Protein AF-0000000069192628 (afdb_homodimer)

Radius of gyration: 35.52 Å; Cα contacts (8 Å, |Δi|>4): 2402; chains: 2; bounding box: 85×110×69 Å

Organism: Paramecium tetraurelia (NCBI:txid5888)

InterPro domains:
  IPR007857 Protein arginine N-methyltransferase PRMT5 [PIRSF015894] (84-596)
  IPR025799 Protein arginine N-methyltransferase [PS51678] (274-568)
  IPR025799 Protein arginine N-methyltransferase [PTHR10738] (19-595)
  IPR029063 S-adenosyl-L-methionine-dependent methyltransferase superfamily [G3DSA:3.40.50.150] (252-427)
  IPR029063 S-adenosyl-L-methionine-dependent methyltransferase superfamily [SSF53335] (288-574)
  IPR035075 PRMT5 arginine-N-methyltransferase [PF05185] (262-425)
  IPR035247 PRMT5, TIM barrel domain [PF17285] (36-256)
  IPR035248 PRMT5, oligomerisation domain [PF17286] (429-595)

Secondary structure (DSSP, 8-state):
------------EEEEE-SS-SS-HHHHHHHHHHTT-SEEEEESS-TT----S-HHHHHHH-S---GGGS-HHHHTTEEEEPP---S--SSHHHHHHHHHHHHHHHHHHHHHT-SEEEEE--S-HHHHHHHHHHHHHHTT--GGGEEEEEETTT-HHHHHHHHHHHTS---EEEE--SS---HHHHHHHHTS-EEEEEEEGGG-EE-TTS-EE--HHHHHHHHHHHTT--EEEEE-SSTTS--HHHHHHHHHHHHTSPPPPHHHHHHGGGBT--BPPP-TTTS---HHHHHHHHT-HHHHHHHHHHHHHHHHH---SEEEEEEES-TTSHHHHHHHHHHHT-SSEEEEEEEE--HHHHHHHHHHHHH-GGGTTPEEEES-TTT---S--EEEEEE----TTSSTT-HHHHHHHHGGGEEEEEEEES-EEEEEEEEEE-HHHHHHHTTTT-TTS-EE-B-SS-EE-S--EEEEEEESS-TT----SSEEEEEEEE-SS-EEEEEEEEEEEEEEETTEEEE--GGGPPTT--S-PPEEEEEEEEEEE-TT-EEEEEEEEEE-SSEEEEEEEEEEE-TT--EEEE-PPBTGGGSS--EE--/---------S--EEEEE-SS-SS-HHHHHHHHHHTT-SEEEEESS-TT----S-HHHHHHH-S---GGGS-HHHHTTEEEEPP---S--SSHHHHHHHHHHHHHHHHHHHHHT-SEEEEE--S-HHHHHHHHHHHHHHTT--GGGEEEEEETTT-HHHHHHHHHHHTS---EEEE--SS---HHHHHHHHTS-EEEEEEEGGGPEE-TTS-EE--HHHHHHHHHHHTT--EEEEE-SSTTS--HHHHHHHHHHHHTSPPPPHHHHHHGGGBT--BPPP-TTTS---HHHHHHHHT-HHHHHHHHHHHHHHHHH---SEEEEEEES-TTSHHHHHHHHHHHT-SSEEEEEEEE--HHHHHHHHHHHHH-GGGTTPEEEES-TTT---S--EEEEEE----TTSSTT-HHHHHHHHGGGEEEEEEEES-EEEEEEEEEE-HHHHHHHTTTT-TTS-EE-B-SS-EE-S--EEEEEEESS-TT----SSEEEEEEEE-SS-EEEEEEEEEEEEEEETTEEEE--GGGPPTT--S-PPEEEEEEEEEEE-TT-EEEEEEEEEE-SSEEEEEEEEEEE-TT--EEEE-PPBTGGGSS--EE--

pLDDT: mean 92.0, std 9.76, range [16.41, 98.69]

Nearest PDB structures (foldseek):
  7bo7-assembly1_AAA  TM=9.097E-01  e=7.149E-58  Homo sapiens
  7m05-assembly1_A  TM=9.101E-01  e=4.485E-58  Homo sapiens
  7uyf-assembly1_A  TM=8.832E-01  e=2.655E-58  Homo sapiens
  7s1p-assembly1_A  TM=8.939E-01  e=5.496E-57  Homo sapiens
  6uxx-assembly1_A  TM=8.894E-01  e=3.543E-54  Homo sapiens

Structure (mmCIF, N/CA/C/O backbone):
data_AF-0000000069192628-model_v1
#
loop_
_entity.id
_entity.type
_entity.pdbx_description
1 polymer 'Protein arginine N-methyltransferase'
#
loop_
_atom_site.group_PDB
_atom_site.id
_atom_site.type_symbol
_atom_site.label_atom_id
_atom_site.label_alt_id
_atom_site.label_comp_id
_atom_site.label_asym_id
_atom_site.label_entity_id
_atom_site.label_seq_id
_atom_site.pdbx_PDB_ins_code
_atom_site.Cartn_x
_atom_site.Cartn_y
_atom_site.Cartn_z
_atom_site.occupancy
_atom_site.B_iso_or_equiv
_atom_site.auth_seq_id
_atom_site.auth_comp_id
_atom_site.auth_asym_id
_atom_site.auth_atom_id
_atom_site.pdbx_PDB_model_num
ATOM 1 N N . MET A 1 1 ? -3.072 -1.909 0.763 1 16.41 1 MET A N 1
ATOM 2 C CA . MET A 1 1 ? -2.061 -2.523 1.618 1 16.41 1 MET A CA 1
ATOM 3 C C . MET A 1 1 ? -1.221 -1.46 2.318 1 16.41 1 MET A C 1
ATOM 5 O O . MET A 1 1 ? -0.501 -0.702 1.665 1 16.41 1 MET A O 1
ATOM 9 N N . VAL A 1 2 ? -1.884 -0.857 3.258 1 19.25 2 VAL A N 1
ATOM 10 C CA . VAL A 1 2 ? -1.13 0.045 4.121 1 19.25 2 VAL A CA 1
ATOM 11 C C . VAL A 1 2 ? 0.125 -0.658 4.633 1 19.25 2 VAL A C 1
ATOM 13 O O . VAL A 1 2 ? 0.046 -1.753 5.195 1 19.25 2 VAL A O 1
ATOM 16 N N . TYR A 1 3 ? 1.059 -0.288 4.09 1 19.47 3 TYR A N 1
ATOM 17 C CA . TYR A 1 3 ? 2.391 -0.766 4.445 1 19.47 3 TYR A CA 1
ATOM 18 C C . TYR A 1 3 ? 2.697 -0.486 5.91 1 19.47 3 TYR A C 1
ATOM 20 O O . TYR A 1 3 ? 2.617 0.66 6.359 1 19.47 3 TYR A O 1
ATOM 28 N N . LYS A 1 4 ? 2.027 -1.262 6.77 1 28.05 4 LYS A N 1
ATOM 29 C CA . LYS A 1 4 ? 2.576 -1.264 8.125 1 28.05 4 LYS A CA 1
ATOM 30 C C . LYS A 1 4 ? 4.094 -1.12 8.102 1 28.05 4 LYS A C 1
ATOM 32 O O . LYS A 1 4 ? 4.793 -1.961 7.535 1 28.05 4 LYS A O 1
ATOM 37 N N . PHE A 1 5 ? 4.41 0.032 7.988 1 25.38 5 PHE A N 1
ATOM 38 C CA . PHE A 1 5 ? 5.816 0.185 8.344 1 25.38 5 PHE A CA 1
ATOM 39 C C . PHE A 1 5 ? 6.109 -0.459 9.688 1 25.38 5 PHE A C 1
ATOM 41 O O . PHE A 1 5 ? 5.617 0 10.727 1 25.38 5 PHE A O 1
ATOM 48 N N . GLU A 1 6 ? 5.887 -1.714 9.906 1 29.98 6 GLU A N 1
ATOM 49 C CA . GLU A 1 6 ? 6.59 -2.316 11.039 1 29.98 6 GLU A CA 1
ATOM 50 C C . GLU A 1 6 ? 7.891 -1.574 11.336 1 29.98 6 GLU A C 1
ATOM 52 O O . GLU A 1 6 ? 8.578 -1.12 10.414 1 29.98 6 GLU A O 1
ATOM 57 N N . ALA A 1 7 ? 7.957 -0.887 12.539 1 31.25 7 ALA A N 1
ATOM 58 C CA . ALA A 1 7 ? 9.289 -0.544 13.031 1 31.25 7 ALA A CA 1
ATOM 59 C C . ALA A 1 7 ? 10.352 -1.456 12.422 1 31.25 7 ALA A C 1
ATOM 61 O O . ALA A 1 7 ? 10.141 -2.668 12.312 1 31.25 7 ALA A O 1
ATOM 62 N N . VAL A 1 8 ? 10.938 -1.05 11.461 1 38.47 8 VAL A N 1
ATOM 63 C CA . VAL A 1 8 ? 12.117 -1.853 11.156 1 38.47 8 VAL A CA 1
ATOM 64 C C . VAL A 1 8 ? 12.57 -2.598 12.414 1 38.47 8 VAL A C 1
ATOM 66 O O . VAL A 1 8 ? 12.844 -1.979 13.445 1 38.47 8 VAL A O 1
ATOM 69 N N . PRO A 1 9 ? 12.055 -3.699 12.734 1 42.31 9 PRO A N 1
ATOM 70 C CA . PRO A 1 9 ? 12.758 -4.312 13.867 1 42.31 9 PRO A CA 1
ATOM 71 C C . PRO A 1 9 ? 14.227 -3.895 13.945 1 42.31 9 PRO A C 1
ATOM 73 O O . PRO A 1 9 ? 14.984 -4.102 12.992 1 42.31 9 PRO A O 1
ATOM 76 N N . TRP A 1 10 ? 14.586 -2.775 14.617 1 55.38 10 TRP A N 1
ATOM 77 C CA . TRP A 1 10 ? 15.875 -2.17 14.953 1 55.38 10 TRP A CA 1
ATOM 78 C C . TRP A 1 10 ? 16.891 -3.236 15.328 1 55.38 10 TRP A C 1
ATOM 80 O O . TRP A 1 10 ? 17.641 -3.076 16.297 1 55.38 10 TRP A O 1
ATOM 90 N N . GLY A 1 11 ? 16.688 -4.332 14.641 1 74.19 11 GLY A N 1
ATOM 91 C CA . GLY A 1 11 ? 17.797 -5.191 15.039 1 74.19 11 GLY A CA 1
ATOM 92 C C . GLY A 1 11 ? 18.875 -5.301 13.977 1 74.19 11 GLY A C 1
ATOM 93 O O . GLY A 1 11 ? 18.594 -5.168 12.789 1 74.19 11 GLY A O 1
ATOM 94 N N . LEU A 1 12 ? 20 -5.223 14.383 1 88.81 12 LEU A N 1
ATOM 95 C CA . LEU A 1 12 ? 21.172 -5.434 13.531 1 88.81 12 LEU A CA 1
ATOM 96 C C . LEU A 1 12 ? 21.156 -6.836 12.93 1 88.81 12 LEU A C 1
ATOM 98 O O . LEU A 1 12 ? 20.984 -7.824 13.648 1 88.81 12 LEU A O 1
ATOM 102 N N . LYS A 1 13 ? 21.109 -6.844 11.602 1 93.06 13 LYS A N 1
ATOM 103 C CA . LYS A 1 13 ? 21.25 -8.117 10.906 1 93.06 13 LYS A CA 1
ATOM 104 C C . LYS A 1 13 ? 22.688 -8.344 10.445 1 93.06 13 LYS A C 1
ATOM 106 O O . LYS A 1 13 ? 23.25 -7.512 9.734 1 93.06 13 LYS A O 1
ATOM 111 N N . THR A 1 14 ? 23.25 -9.383 10.898 1 94.5 14 THR A N 1
ATOM 112 C CA . THR A 1 14 ? 24.609 -9.727 10.531 1 94.5 14 THR A CA 1
ATOM 113 C C . THR A 1 14 ? 24.625 -10.867 9.516 1 94.5 14 THR A C 1
ATOM 115 O O . THR A 1 14 ? 23.922 -11.867 9.688 1 94.5 14 THR A O 1
ATOM 118 N N . VAL A 1 15 ? 25.359 -10.68 8.461 1 95.12 15 VAL A N 1
ATOM 119 C CA . VAL A 1 15 ? 25.406 -11.625 7.348 1 95.12 15 VAL A CA 1
ATOM 120 C C . VAL A 1 15 ? 26.828 -12.164 7.18 1 95.12 15 VAL A C 1
ATOM 122 O O . VAL A 1 15 ? 27.781 -11.391 7.148 1 95.12 15 VAL A O 1
ATOM 125 N N . TRP A 1 16 ? 26.938 -13.461 7.184 1 94.38 16 TRP A N 1
ATOM 126 C CA . TRP A 1 16 ? 28.234 -14.078 6.949 1 94.38 16 TRP A CA 1
ATOM 127 C C . TRP A 1 16 ? 28.531 -14.18 5.457 1 94.38 16 TRP A C 1
ATOM 129 O O . TRP A 1 16 ? 27.797 -14.836 4.715 1 94.38 16 TRP A O 1
ATOM 139 N N . TYR A 1 17 ? 29.609 -13.555 5.023 1 95.56 17 TYR A N 1
ATOM 140 C CA . TYR A 1 17 ? 29.984 -13.492 3.615 1 95.56 17 TYR A CA 1
ATOM 141 C C . TYR A 1 17 ? 31.016 -14.562 3.279 1 95.56 17 TYR A C 1
ATOM 143 O O . TYR A 1 17 ? 32.125 -14.555 3.832 1 95.56 17 TYR A O 1
ATOM 151 N N . PHE A 1 18 ? 30.641 -15.477 2.354 1 92.94 18 PHE A N 1
ATOM 152 C CA . PHE A 1 18 ? 31.547 -16.531 1.911 1 92.94 18 PHE A CA 1
ATOM 153 C C . PHE A 1 18 ? 31.984 -16.312 0.471 1 92.94 18 PHE A C 1
ATOM 155 O O . PHE A 1 18 ? 31.156 -16.188 -0.429 1 92.94 18 PHE A O 1
ATOM 162 N N . GLN A 1 19 ? 33.25 -16.297 0.26 1 89.75 19 GLN A N 1
ATOM 163 C CA . GLN A 1 19 ? 33.781 -16.219 -1.104 1 89.75 19 GLN A CA 1
ATOM 164 C C . GLN A 1 19 ? 33.812 -17.594 -1.761 1 89.75 19 GLN A C 1
ATOM 166 O O . GLN A 1 19 ? 33.781 -17.703 -2.988 1 89.75 19 GLN A O 1
ATOM 171 N N . GLU A 1 20 ? 33.938 -18.562 -0.948 1 90.31 20 GLU A N 1
ATOM 172 C CA . GLU A 1 20 ? 33.938 -19.969 -1.349 1 90.31 20 GLU A CA 1
ATOM 173 C C . GLU A 1 20 ? 33.375 -20.859 -0.249 1 90.31 20 GLU A C 1
ATOM 175 O O . GLU A 1 20 ? 33.438 -20.516 0.934 1 90.31 20 GLU A O 1
ATOM 180 N N . LEU A 1 21 ? 32.844 -21.969 -0.731 1 91 21 LEU A N 1
ATOM 181 C CA . LEU A 1 21 ? 32.312 -22.906 0.254 1 91 21 LEU A CA 1
ATOM 182 C C . LEU A 1 21 ? 33.156 -24.172 0.329 1 91 21 LEU A C 1
ATOM 184 O O . LEU A 1 21 ? 33.562 -24.719 -0.701 1 91 21 LEU A O 1
ATOM 188 N N . LYS A 1 22 ? 33.406 -24.531 1.491 1 86.88 22 LYS A N 1
ATOM 189 C CA . LYS A 1 22 ? 34.156 -25.766 1.703 1 86.88 22 LYS A CA 1
ATOM 190 C C . LYS A 1 22 ? 33.219 -26.906 2.139 1 86.88 22 LYS A C 1
ATOM 192 O O . LYS A 1 22 ? 33.531 -28.078 1.952 1 86.88 22 LYS A O 1
ATOM 197 N N . ASP A 1 23 ? 32.156 -26.547 2.789 1 90.12 23 ASP A N 1
ATOM 198 C CA . ASP A 1 23 ? 31.141 -27.516 3.236 1 90.12 23 ASP A CA 1
ATOM 199 C C . ASP A 1 23 ? 29.844 -27.359 2.438 1 90.12 23 ASP A C 1
ATOM 201 O O . ASP A 1 23 ? 29.688 -26.422 1.654 1 90.12 23 ASP A O 1
ATOM 205 N N . SER A 1 24 ? 29 -28.375 2.627 1 92.5 24 SER A N 1
ATOM 206 C CA . SER A 1 24 ? 27.703 -28.297 1.966 1 92.5 24 SER A CA 1
ATOM 207 C C . SER A 1 24 ? 26.875 -27.125 2.504 1 92.5 24 SER A C 1
ATOM 209 O O . SER A 1 24 ? 27.125 -26.656 3.619 1 92.5 24 SER A O 1
ATOM 211 N N . VAL A 1 25 ? 26 -26.656 1.75 1 94.19 25 VAL A N 1
ATOM 212 C CA . VAL A 1 25 ? 25.203 -25.484 2.107 1 94.19 25 VAL A CA 1
ATOM 213 C C . VAL A 1 25 ? 24.422 -25.766 3.396 1 94.19 25 VAL A C 1
ATOM 215 O O . VAL A 1 25 ? 24.422 -24.938 4.316 1 94.19 25 VAL A O 1
ATOM 218 N N . PRO A 1 26 ? 23.766 -27 3.574 1 94.44 26 PRO A N 1
ATOM 219 C CA . PRO A 1 26 ? 23.078 -27.281 4.836 1 94.44 26 PRO A CA 1
ATOM 220 C C . PRO A 1 26 ? 24 -27.219 6.043 1 94.44 26 PRO A C 1
ATOM 222 O O . PRO A 1 26 ? 23.625 -26.703 7.098 1 94.44 26 PRO A O 1
ATOM 225 N N . GLN A 1 27 ? 25.203 -27.703 5.883 1 93.88 27 GLN A N 1
ATOM 226 C CA . GLN A 1 27 ? 26.172 -27.672 6.969 1 93.88 27 GLN A CA 1
ATOM 227 C C . GLN A 1 27 ? 26.562 -26.234 7.309 1 93.88 27 GLN A C 1
ATOM 229 O O . GLN A 1 27 ? 26.672 -25.875 8.484 1 93.88 27 GLN A O 1
ATOM 234 N N . ILE A 1 28 ? 26.797 -25.484 6.297 1 92.69 28 ILE A N 1
ATOM 235 C CA . ILE A 1 28 ? 27.172 -24.078 6.488 1 92.69 28 ILE A CA 1
ATOM 236 C C . ILE A 1 28 ? 26.047 -23.344 7.219 1 92.69 28 ILE A C 1
ATOM 238 O O . ILE A 1 28 ? 26.312 -22.578 8.148 1 92.69 28 ILE A O 1
ATOM 242 N N . LEU A 1 29 ? 24.812 -23.578 6.832 1 93.88 29 LEU A N 1
ATOM 243 C CA . LEU A 1 29 ? 23.656 -22.922 7.461 1 93.88 29 LEU A CA 1
ATOM 244 C C . LEU A 1 29 ? 23.547 -23.312 8.93 1 93.88 29 LEU A C 1
ATOM 246 O O . LEU A 1 29 ? 23.203 -22.5 9.773 1 93.88 29 LEU A O 1
ATOM 250 N N . THR A 1 30 ? 23.859 -24.547 9.188 1 92.88 30 THR A N 1
ATOM 251 C CA . THR A 1 30 ? 23.844 -25.016 10.57 1 92.88 30 THR A CA 1
ATOM 252 C C . THR A 1 30 ? 24.875 -24.234 11.398 1 92.88 30 THR A C 1
ATOM 254 O O . THR A 1 30 ? 24.562 -23.781 12.5 1 92.88 30 THR A O 1
ATOM 257 N N . ILE A 1 31 ? 26.047 -24.094 10.836 1 90.19 31 ILE A N 1
ATOM 258 C CA . ILE A 1 31 ? 27.125 -23.391 11.516 1 90.19 31 ILE A CA 1
ATOM 259 C C . ILE A 1 31 ? 26.734 -21.922 11.695 1 90.19 31 ILE A C 1
ATOM 261 O O . ILE A 1 31 ? 26.906 -21.359 12.781 1 90.19 31 ILE A O 1
ATOM 265 N N . VAL A 1 32 ? 26.266 -21.297 10.664 1 90.25 32 VAL A N 1
ATOM 266 C CA . VAL A 1 32 ? 25.875 -19.891 10.656 1 90.25 32 VAL A CA 1
ATOM 267 C C . VAL A 1 32 ? 24.797 -19.641 11.695 1 90.25 32 VAL A C 1
ATOM 269 O O . VAL A 1 32 ? 24.844 -18.641 12.422 1 90.25 32 VAL A O 1
ATOM 272 N N . ASN A 1 33 ? 23.844 -20.562 11.781 1 90.88 33 ASN A N 1
ATOM 273 C CA . ASN A 1 33 ? 22.781 -20.438 12.773 1 90.88 33 ASN A CA 1
ATOM 274 C C . ASN A 1 33 ? 23.328 -20.578 14.195 1 90.88 33 ASN A C 1
ATOM 276 O O . ASN A 1 33 ? 22.906 -19.844 15.094 1 90.88 33 ASN A O 1
ATOM 280 N N . LYS A 1 34 ? 24.188 -21.5 14.344 1 90.69 34 LYS A N 1
ATOM 281 C CA . LYS A 1 34 ? 24.797 -21.703 15.656 1 90.69 34 LYS A CA 1
ATOM 282 C C . LYS A 1 34 ? 25.562 -20.469 16.109 1 90.69 34 LYS A C 1
ATOM 284 O O . LYS A 1 34 ? 25.578 -20.141 17.297 1 90.69 34 LYS A O 1
ATOM 289 N N . LYS A 1 35 ? 26.172 -19.844 15.164 1 90.81 35 LYS A N 1
ATOM 290 C CA . LYS A 1 35 ? 26.969 -18.656 15.461 1 90.81 35 LYS A CA 1
ATOM 291 C C . LYS A 1 35 ? 26.094 -17.406 15.477 1 90.81 35 LYS A C 1
ATOM 293 O O . LYS A 1 35 ? 26.609 -16.297 15.586 1 90.81 35 LYS A O 1
ATOM 298 N N . LYS A 1 36 ? 24.812 -17.5 15.211 1 91.31 36 LYS A N 1
ATOM 299 C CA . LYS A 1 36 ? 23.781 -16.484 15.391 1 91.31 36 LYS A CA 1
ATOM 300 C C . LYS A 1 36 ? 23.844 -15.422 14.297 1 91.31 36 LYS A C 1
ATOM 302 O O . LYS A 1 36 ? 23.516 -14.258 14.523 1 91.31 36 LYS A O 1
ATOM 307 N N . PHE A 1 37 ? 24.391 -15.75 13.18 1 93.31 37 PHE A N 1
ATOM 308 C CA . PHE A 1 37 ? 24.25 -14.891 12.008 1 93.31 37 PHE A CA 1
ATOM 309 C C . PHE A 1 37 ? 22.844 -15.008 11.422 1 93.31 37 PHE A C 1
ATOM 311 O O . PHE A 1 37 ? 22.188 -16.047 11.555 1 93.31 37 PHE A O 1
ATOM 318 N N . ASP A 1 38 ? 22.391 -13.953 10.773 1 94.06 38 ASP A N 1
ATOM 319 C CA . ASP A 1 38 ? 21.016 -13.891 10.305 1 94.06 38 ASP A CA 1
ATOM 320 C C . ASP A 1 38 ? 20.891 -14.453 8.891 1 94.06 38 ASP A C 1
ATOM 322 O O . ASP A 1 38 ? 19.828 -14.93 8.492 1 94.06 38 ASP A O 1
ATOM 326 N N . ALA A 1 39 ? 21.922 -14.359 8.117 1 95.56 39 ALA A N 1
ATOM 327 C CA . ALA A 1 39 ? 21.906 -14.773 6.711 1 95.56 39 ALA A CA 1
ATOM 328 C C . ALA A 1 39 ? 23.312 -15.016 6.191 1 95.56 39 ALA A C 1
ATOM 330 O O . ALA A 1 39 ? 24.297 -14.859 6.934 1 95.56 39 ALA A O 1
ATOM 331 N N . ILE A 1 40 ? 23.438 -15.492 4.957 1 95.44 40 ILE A N 1
ATOM 332 C CA . ILE A 1 40 ? 24.75 -15.719 4.352 1 95.44 40 ILE A CA 1
ATOM 333 C C . ILE A 1 40 ? 24.766 -15.125 2.943 1 95.44 40 ILE A C 1
ATOM 335 O O . ILE A 1 40 ? 23.734 -15.07 2.27 1 95.44 40 ILE A O 1
ATOM 339 N N . ILE A 1 41 ? 25.812 -14.539 2.596 1 96.81 41 ILE A N 1
ATOM 340 C CA . ILE A 1 41 ? 26.156 -14.266 1.205 1 96.81 41 ILE A CA 1
ATOM 341 C C . ILE A 1 41 ? 27.078 -15.359 0.679 1 96.81 41 ILE A C 1
ATOM 343 O O . ILE A 1 41 ? 28.109 -15.648 1.291 1 96.81 41 ILE A O 1
ATOM 347 N N . MET A 1 42 ? 26.719 -15.945 -0.415 1 95.5 42 MET A N 1
ATOM 348 C CA . MET A 1 42 ? 27.531 -17.062 -0.909 1 95.5 42 MET A CA 1
ATOM 349 C C . MET A 1 42 ? 27.547 -17.078 -2.434 1 95.5 42 MET A C 1
ATOM 351 O O . MET A 1 42 ? 26.609 -16.609 -3.076 1 95.5 42 MET A O 1
ATOM 355 N N . PRO A 1 43 ? 28.609 -17.656 -3.002 1 95.12 43 PRO A N 1
ATOM 356 C CA . PRO A 1 43 ? 28.594 -17.906 -4.445 1 95.12 43 PRO A CA 1
ATOM 357 C C . PRO A 1 43 ? 27.719 -19.094 -4.828 1 95.12 43 PRO A C 1
ATOM 359 O O . PRO A 1 43 ? 27.328 -19.875 -3.961 1 95.12 43 PRO A O 1
ATOM 362 N N . ILE A 1 44 ? 27.391 -19.172 -6.066 1 93.94 44 ILE A N 1
ATOM 363 C CA . ILE A 1 44 ? 26.578 -20.266 -6.574 1 93.94 44 ILE A CA 1
ATOM 364 C C . ILE A 1 44 ? 27.484 -21.406 -7.039 1 93.94 44 ILE A C 1
ATOM 366 O O . ILE A 1 44 ? 27.109 -22.578 -6.949 1 93.94 44 ILE A O 1
ATOM 370 N N . PHE A 1 45 ? 28.703 -20.938 -7.465 1 89.75 45 PHE A N 1
ATOM 371 C CA . PHE A 1 45 ? 29.641 -21.891 -8.055 1 89.75 45 PHE A CA 1
ATOM 372 C C . PHE A 1 45 ? 31.031 -21.734 -7.438 1 89.75 45 PHE A C 1
ATOM 374 O O . PHE A 1 45 ? 31.391 -20.656 -6.961 1 89.75 45 PHE A O 1
ATOM 381 N N . PRO A 1 46 ? 31.688 -22.859 -7.531 1 86.56 46 PRO A N 1
ATOM 382 C CA . PRO A 1 46 ? 33.094 -22.734 -7.141 1 86.56 46 PRO A CA 1
ATOM 383 C C . PRO A 1 46 ? 33.906 -21.891 -8.117 1 86.56 46 PRO A C 1
ATOM 385 O O . PRO A 1 46 ? 33.688 -21.938 -9.328 1 86.56 46 PRO A O 1
ATOM 388 N N . ALA A 1 47 ? 34.812 -21.109 -7.59 1 79.44 47 ALA A N 1
ATOM 389 C CA . ALA A 1 47 ? 35.594 -20.172 -8.383 1 79.44 47 ALA A CA 1
ATOM 390 C C . ALA A 1 47 ? 36.5 -20.906 -9.367 1 79.44 47 ALA A C 1
ATOM 392 O O . ALA A 1 47 ? 36.812 -20.391 -10.438 1 79.44 47 ALA A O 1
ATOM 393 N N . ASN A 1 48 ? 36.938 -22.094 -9.109 1 78.12 48 ASN A N 1
ATOM 394 C CA . ASN A 1 48 ? 37.938 -22.797 -9.906 1 78.12 48 ASN A CA 1
ATOM 395 C C . ASN A 1 48 ? 37.281 -23.625 -11.016 1 78.12 48 ASN A C 1
ATOM 397 O O . ASN A 1 48 ? 37.969 -24.312 -11.773 1 78.12 48 ASN A O 1
ATOM 401 N N . PHE A 1 49 ? 36.062 -23.5 -11.164 1 80.44 49 PHE A N 1
ATOM 402 C CA . PHE A 1 49 ? 35.406 -24.281 -12.195 1 80.44 49 PHE A CA 1
ATOM 403 C C . PHE A 1 49 ? 35.094 -23.438 -13.422 1 80.44 49 PHE A C 1
ATOM 405 O O . PHE A 1 49 ? 34.406 -22.422 -13.328 1 80.44 49 PHE A O 1
ATOM 412 N N . GLU A 1 50 ? 35.781 -23.859 -14.477 1 80.56 50 GLU A N 1
ATOM 413 C CA . GLU A 1 50 ? 35.5 -23.172 -15.734 1 80.56 50 GLU A CA 1
ATOM 414 C C . GLU A 1 50 ? 34.188 -23.625 -16.344 1 80.56 50 GLU A C 1
ATOM 416 O O . GLU A 1 50 ? 34 -24.812 -16.609 1 80.56 50 GLU A O 1
ATOM 421 N N . ARG A 1 51 ? 33.281 -22.688 -16.5 1 83.25 51 ARG A N 1
ATOM 422 C CA . ARG A 1 51 ? 31.953 -22.984 -17.047 1 83.25 51 ARG A CA 1
ATOM 423 C C . ARG A 1 51 ? 31.828 -22.547 -18.5 1 83.25 51 ARG A C 1
ATOM 425 O O . ARG A 1 51 ? 32.344 -21.484 -18.859 1 83.25 51 ARG A O 1
ATOM 432 N N . GLU A 1 52 ? 31.234 -23.422 -19.375 1 81.88 52 GLU A N 1
ATOM 433 C CA . GLU A 1 52 ? 31.016 -23.094 -20.781 1 81.88 52 GLU A CA 1
ATOM 434 C C . GLU A 1 52 ? 29.594 -22.625 -21.031 1 81.88 52 GLU A C 1
ATOM 436 O O . GLU A 1 52 ? 29.188 -22.422 -22.172 1 81.88 52 GLU A O 1
ATOM 441 N N . GLY A 1 53 ? 28.844 -22.484 -20.062 1 79.44 53 GLY A N 1
ATOM 442 C CA . GLY A 1 53 ? 27.5 -21.969 -20.219 1 79.44 53 GLY A CA 1
ATOM 443 C C . GLY A 1 53 ? 26.469 -23.078 -20.438 1 79.44 53 GLY A C 1
ATOM 444 O O . GLY A 1 53 ? 25.297 -22.797 -20.719 1 79.44 53 GLY A O 1
ATOM 445 N N . ASN A 1 54 ? 26.922 -24.234 -20.344 1 85.19 54 ASN A N 1
ATOM 446 C CA . ASN A 1 54 ? 26.016 -25.375 -20.484 1 85.19 54 ASN A CA 1
ATOM 447 C C . ASN A 1 54 ? 25.25 -25.641 -19.203 1 85.19 54 ASN A C 1
ATOM 449 O O . ASN A 1 54 ? 25.812 -25.578 -18.109 1 85.19 54 ASN A O 1
ATOM 453 N N . ILE A 1 55 ? 23.969 -25.922 -19.312 1 86.38 55 ILE A N 1
ATOM 454 C CA . ILE A 1 55 ? 23.078 -26.109 -18.172 1 86.38 55 ILE A CA 1
ATOM 455 C C . ILE A 1 55 ? 23.5 -27.359 -17.375 1 86.38 55 ILE A C 1
ATOM 457 O O . ILE A 1 55 ? 23.344 -27.406 -16.156 1 86.38 55 ILE A O 1
ATOM 461 N N . ASN A 1 56 ? 24.078 -28.281 -18.047 1 84.5 56 ASN A N 1
ATOM 462 C CA . ASN A 1 56 ? 24.516 -29.516 -17.391 1 84.5 56 ASN A CA 1
ATOM 463 C C . ASN A 1 56 ? 25.641 -29.234 -16.391 1 84.5 56 ASN A C 1
ATOM 465 O O . ASN A 1 56 ? 25.672 -29.828 -15.32 1 84.5 56 ASN A O 1
ATOM 469 N N . ASP A 1 57 ? 26.531 -28.359 -16.812 1 85 57 ASP A N 1
ATOM 470 C CA . ASP A 1 57 ? 27.609 -27.969 -15.898 1 85 57 ASP A CA 1
ATOM 471 C C . ASP A 1 57 ? 27.047 -27.297 -14.648 1 85 57 ASP A C 1
ATOM 473 O O . ASP A 1 57 ? 27.531 -27.531 -13.539 1 85 57 ASP A O 1
ATOM 477 N N . PHE A 1 58 ? 26.078 -26.531 -14.914 1 88.06 58 PHE A N 1
ATOM 478 C CA . PHE A 1 58 ? 25.438 -25.859 -13.797 1 88.06 58 PHE A CA 1
ATOM 479 C C . PHE A 1 58 ? 24.844 -26.859 -12.82 1 88.06 58 PHE A C 1
ATOM 481 O O . PHE A 1 58 ? 25.094 -26.797 -11.617 1 88.06 58 PHE A O 1
ATOM 488 N N . ILE A 1 59 ? 24.141 -27.812 -13.305 1 87 59 ILE A N 1
ATOM 489 C CA . ILE A 1 59 ? 23.422 -2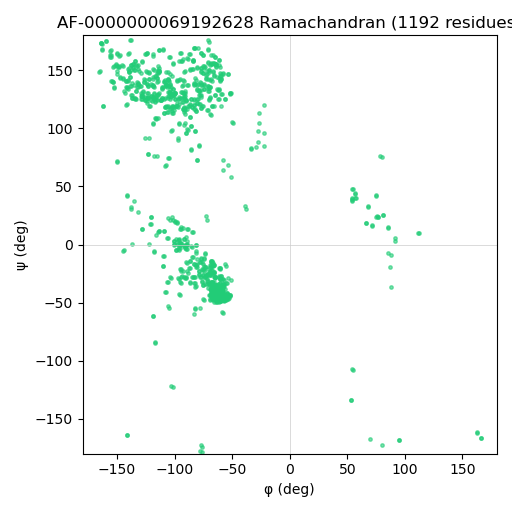8.812 -12.516 1 87 59 ILE A CA 1
ATOM 490 C C . ILE A 1 59 ? 24.406 -29.672 -11.734 1 87 59 ILE A C 1
ATOM 492 O O . ILE A 1 59 ? 24.172 -29.969 -10.562 1 87 59 ILE A O 1
ATOM 496 N N . LYS A 1 60 ? 25.5 -29.906 -12.32 1 86.19 60 LYS A N 1
ATOM 497 C CA . LYS A 1 60 ? 26.469 -30.828 -11.734 1 86.19 60 LYS A CA 1
ATOM 498 C C . LYS A 1 60 ? 27.328 -30.125 -10.688 1 86.19 60 LYS A C 1
ATOM 500 O O . LYS A 1 60 ? 27.688 -30.734 -9.672 1 86.19 60 LYS A O 1
ATOM 505 N N . HIS A 1 61 ? 27.609 -28.859 -10.875 1 89.75 61 HIS A N 1
ATOM 506 C CA . HIS A 1 61 ? 28.719 -28.312 -10.109 1 89.75 61 HIS A CA 1
ATOM 507 C C . HIS A 1 61 ? 28.234 -27.203 -9.172 1 89.75 61 HIS A C 1
ATOM 509 O O . HIS A 1 61 ? 29.016 -26.688 -8.359 1 89.75 61 HIS A O 1
ATOM 515 N N . SER A 1 62 ? 27.047 -26.812 -9.227 1 92.5 62 SER A N 1
ATOM 516 C CA . SER A 1 62 ? 26.531 -25.797 -8.32 1 92.5 62 SER A CA 1
ATOM 517 C C . SER A 1 62 ? 26.641 -26.234 -6.863 1 92.5 62 SER A C 1
ATOM 519 O O . SER A 1 62 ? 26.609 -27.438 -6.574 1 92.5 62 SER A O 1
ATOM 521 N N . TYR A 1 63 ? 26.859 -25.359 -5.941 1 93.56 63 TYR A N 1
ATOM 522 C CA . TYR A 1 63 ? 26.953 -25.688 -4.523 1 93.56 63 TYR A CA 1
ATOM 523 C C . TYR A 1 63 ? 25.641 -26.25 -4.004 1 93.56 63 TYR A C 1
ATOM 525 O O . TYR A 1 63 ? 25.641 -27.172 -3.188 1 93.56 63 TYR A O 1
ATOM 533 N N . LEU A 1 64 ? 24.547 -25.688 -4.434 1 93.62 64 LEU A N 1
ATOM 534 C CA . LEU A 1 64 ? 23.203 -26.141 -4.051 1 93.62 64 LEU A CA 1
ATOM 535 C C . LEU A 1 64 ? 22.578 -27 -5.156 1 93.62 64 LEU A C 1
ATOM 537 O O . LEU A 1 64 ? 22.344 -26.5 -6.258 1 93.62 64 LEU A O 1
ATOM 541 N N . LYS A 1 65 ? 22.297 -28.188 -4.848 1 91.75 65 LYS A N 1
ATOM 542 C CA . LYS A 1 65 ? 21.828 -29.125 -5.859 1 91.75 65 LYS A CA 1
ATOM 543 C C . LYS A 1 65 ? 20.312 -29.078 -5.992 1 91.75 65 LYS A C 1
ATOM 545 O O . LYS A 1 65 ? 19.75 -29.516 -7 1 91.75 65 LYS A O 1
ATOM 550 N N . SER A 1 66 ? 19.672 -28.641 -4.988 1 92.12 66 SER A N 1
ATOM 551 C CA . SER A 1 66 ? 18.219 -28.516 -4.945 1 92.12 66 SER A CA 1
ATOM 552 C C . SER A 1 66 ? 17.766 -27.656 -3.773 1 92.12 66 SER A C 1
ATOM 554 O O . SER A 1 66 ? 18.469 -27.562 -2.762 1 92.12 66 SER A O 1
ATOM 556 N N . GLU A 1 67 ? 16.656 -26.969 -3.977 1 91.19 67 GLU A N 1
ATOM 557 C CA . GLU A 1 67 ? 16.078 -26.234 -2.861 1 91.19 67 GLU A CA 1
ATOM 558 C C . GLU A 1 67 ? 15.703 -27.172 -1.715 1 91.19 67 GLU A C 1
ATOM 560 O O . GLU A 1 67 ? 15.57 -26.734 -0.57 1 91.19 67 GLU A O 1
ATOM 565 N N . LEU A 1 68 ? 15.562 -28.406 -2.033 1 91.75 68 LEU A N 1
ATOM 566 C CA . LEU A 1 68 ? 15.141 -29.375 -1.032 1 91.75 68 LEU A CA 1
ATOM 567 C C . LEU A 1 68 ? 16.281 -29.703 -0.069 1 91.75 68 LEU A C 1
ATOM 569 O O . LEU A 1 68 ? 16.047 -30.328 0.971 1 91.75 68 LEU A O 1
ATOM 573 N N . GLU A 1 69 ? 17.484 -29.266 -0.411 1 92.69 69 GLU A N 1
ATOM 574 C CA . GLU A 1 69 ? 18.625 -29.484 0.47 1 92.69 69 GLU A CA 1
ATOM 575 C C . GLU A 1 69 ? 18.516 -28.656 1.743 1 92.69 69 GLU A C 1
ATOM 577 O O . GLU A 1 69 ? 19.156 -28.953 2.748 1 92.69 69 GLU A O 1
ATOM 582 N N . VAL A 1 70 ? 17.75 -27.625 1.565 1 92.19 70 VAL A N 1
ATOM 583 C CA . VAL A 1 70 ? 17.609 -26.719 2.705 1 92.19 70 VAL A CA 1
ATOM 584 C C . VAL A 1 70 ? 16.125 -26.531 3.045 1 92.19 70 VAL A C 1
ATOM 586 O O . VAL A 1 70 ? 15.258 -26.922 2.262 1 92.19 70 VAL A O 1
ATOM 589 N N . LYS A 1 71 ? 15.82 -26.016 4.242 1 88 71 LYS A N 1
ATOM 590 C CA . LYS A 1 71 ? 14.438 -25.703 4.609 1 88 71 LYS A CA 1
ATOM 591 C C . LYS A 1 71 ? 13.914 -24.5 3.822 1 88 71 LYS A C 1
ATOM 593 O O . LYS A 1 71 ? 14.68 -23.594 3.49 1 88 71 LYS A O 1
ATOM 598 N N . SER A 1 72 ? 12.688 -24.484 3.561 1 85.06 72 SER A N 1
ATOM 599 C CA . SER A 1 72 ? 12.055 -23.422 2.785 1 85.06 72 SER A CA 1
ATOM 600 C C . SER A 1 72 ? 12.352 -22.047 3.379 1 85.06 72 SER A C 1
ATOM 602 O O . SER A 1 72 ? 12.68 -21.109 2.654 1 85.06 72 SER A O 1
ATOM 604 N N . ASP A 1 73 ? 12.289 -21.984 4.656 1 88 73 ASP A N 1
ATOM 605 C CA . ASP A 1 73 ? 12.516 -20.703 5.332 1 88 73 ASP A CA 1
ATOM 606 C C . ASP A 1 73 ? 13.969 -20.266 5.203 1 88 73 ASP A C 1
ATOM 608 O O . ASP A 1 73 ? 14.281 -19.078 5.297 1 88 73 ASP A O 1
ATOM 612 N N . ASP A 1 74 ? 14.844 -21.25 5.004 1 93.56 74 ASP A N 1
ATOM 613 C CA . ASP A 1 74 ? 16.266 -20.938 4.934 1 93.56 74 ASP A CA 1
ATOM 614 C C . ASP A 1 74 ? 16.625 -20.281 3.6 1 93.56 74 ASP A C 1
ATOM 616 O O . ASP A 1 74 ? 17.672 -19.641 3.471 1 93.56 74 ASP A O 1
ATOM 620 N N . ILE A 1 75 ? 15.797 -20.516 2.646 1 93.75 75 ILE A N 1
ATOM 621 C CA . ILE A 1 75 ? 16.031 -19.906 1.339 1 93.75 75 ILE A CA 1
ATOM 622 C C . ILE A 1 75 ? 16.094 -18.391 1.474 1 93.75 75 ILE A C 1
ATOM 624 O O . ILE A 1 75 ? 16.891 -17.734 0.802 1 93.75 75 ILE A O 1
ATOM 628 N N . GLN A 1 76 ? 15.328 -17.828 2.367 1 93.75 76 GLN A N 1
ATOM 629 C CA . GLN A 1 76 ? 15.258 -16.391 2.568 1 93.75 76 GLN A CA 1
ATOM 630 C C . GLN A 1 76 ? 16.516 -15.867 3.26 1 93.75 76 GLN A C 1
ATOM 632 O O . GLN A 1 76 ? 16.719 -14.656 3.348 1 93.75 76 GLN A O 1
ATOM 637 N N . LYS A 1 77 ? 17.375 -16.766 3.699 1 95.5 77 LYS A N 1
ATOM 638 C CA . LYS A 1 77 ? 18.641 -16.391 4.328 1 95.5 77 LYS A CA 1
ATOM 639 C C . LYS A 1 77 ? 19.781 -16.406 3.316 1 95.5 77 LYS A C 1
ATOM 641 O O . LYS A 1 77 ? 20.906 -16.016 3.641 1 95.5 77 LYS A O 1
ATOM 646 N N . LEU A 1 78 ? 19.453 -16.781 2.135 1 96.81 78 LEU A N 1
ATOM 647 C CA . LEU A 1 78 ? 20.5 -16.938 1.131 1 96.81 78 LEU A CA 1
ATOM 648 C C . LEU A 1 78 ? 20.578 -15.703 0.23 1 96.81 78 LEU A C 1
ATOM 650 O O . LEU A 1 78 ? 19.594 -15.367 -0.441 1 96.81 78 LEU A O 1
ATOM 654 N N . HIS A 1 79 ? 21.688 -15.016 0.202 1 97.56 79 HIS A N 1
ATOM 655 C CA . HIS A 1 79 ? 22.031 -13.977 -0.764 1 97.56 79 HIS A CA 1
ATOM 656 C C . HIS A 1 79 ? 23.109 -14.453 -1.719 1 97.56 79 HIS A C 1
ATOM 658 O O . HIS A 1 79 ? 24.188 -14.875 -1.282 1 97.56 79 HIS A O 1
ATOM 664 N N . PHE A 1 80 ? 22.906 -14.383 -3.004 1 97.69 80 PHE A N 1
ATOM 665 C CA . PHE A 1 80 ? 23.797 -15.039 -3.947 1 97.69 80 PHE A CA 1
ATOM 666 C C . PHE A 1 80 ? 24.781 -14.047 -4.555 1 97.69 80 PHE A C 1
ATOM 668 O O . PHE A 1 80 ? 24.375 -12.977 -5.023 1 97.69 80 PHE A O 1
ATOM 675 N N . LEU A 1 81 ? 26 -14.414 -4.516 1 96.56 81 LEU A N 1
ATOM 676 C CA . LEU A 1 81 ? 27.062 -13.742 -5.27 1 96.56 81 LEU A CA 1
ATOM 677 C C . LEU A 1 81 ? 27.141 -14.289 -6.688 1 96.56 81 LEU A C 1
ATOM 679 O O . LEU A 1 81 ? 27.422 -15.477 -6.883 1 96.56 81 LEU A O 1
ATOM 683 N N . ILE A 1 82 ? 26.906 -13.422 -7.605 1 95.25 82 ILE A N 1
ATOM 684 C CA . ILE A 1 82 ? 27 -13.82 -9.008 1 95.25 82 ILE A CA 1
ATOM 685 C C . ILE A 1 82 ? 28.438 -13.734 -9.477 1 95.25 82 ILE A C 1
ATOM 687 O O . ILE A 1 82 ? 29.219 -12.914 -8.977 1 95.25 82 ILE A O 1
ATOM 691 N N . SER A 1 83 ? 28.781 -14.539 -10.414 1 93.12 83 SER A N 1
ATOM 692 C CA . SER A 1 83 ? 30.141 -14.586 -10.945 1 93.12 83 SER A CA 1
ATOM 693 C C . SER A 1 83 ? 30.547 -13.234 -11.516 1 93.12 83 SER A C 1
ATOM 695 O O . SER A 1 83 ? 29.734 -12.547 -12.141 1 93.12 83 SER A O 1
ATOM 697 N N . ASN A 1 84 ? 31.828 -12.953 -11.266 1 91.5 84 ASN A N 1
ATOM 698 C CA . ASN A 1 84 ? 32.375 -11.695 -11.75 1 91.5 84 ASN A CA 1
ATOM 699 C C . ASN A 1 84 ? 32.875 -11.828 -13.188 1 91.5 84 ASN A C 1
ATOM 701 O O . ASN A 1 84 ? 34.062 -11.992 -13.414 1 91.5 84 ASN A O 1
ATOM 705 N N . LEU A 1 85 ? 31.969 -11.734 -14.086 1 91.38 85 LEU A N 1
ATOM 706 C CA . LEU A 1 85 ? 32.312 -11.844 -15.5 1 91.38 85 LEU A CA 1
ATOM 707 C C . LEU A 1 85 ? 31.969 -10.562 -16.25 1 91.38 85 LEU A C 1
ATOM 709 O O . LEU A 1 85 ? 30.969 -9.914 -15.953 1 91.38 85 LEU A O 1
ATOM 713 N N . SER A 1 86 ? 32.781 -10.242 -17.172 1 89.62 86 SER A N 1
ATOM 714 C CA . SER A 1 86 ? 32.625 -8.992 -17.906 1 89.62 86 SER A CA 1
ATOM 715 C C . SER A 1 86 ? 31.609 -9.164 -19.047 1 89.62 86 SER A C 1
ATOM 717 O O . SER A 1 86 ? 31.656 -10.156 -19.766 1 89.62 86 SER A O 1
ATOM 719 N N . LEU A 1 87 ? 30.812 -8.227 -19.172 1 93.06 87 LEU A N 1
ATOM 720 C CA . LEU A 1 87 ? 29.859 -8.18 -20.266 1 93.06 87 LEU A CA 1
ATOM 721 C C . LEU A 1 87 ? 30.406 -7.363 -21.438 1 93.06 87 LEU A C 1
ATOM 723 O O . LEU A 1 87 ? 29.734 -7.215 -22.469 1 93.06 87 LEU A O 1
ATOM 727 N N . SER A 1 88 ? 31.672 -6.852 -21.266 1 90.38 88 SER A N 1
ATOM 728 C CA . SER A 1 88 ? 32.25 -5.938 -22.25 1 90.38 88 SER A CA 1
ATOM 729 C C . SER A 1 88 ? 33.531 -6.488 -22.828 1 90.38 88 SER A C 1
ATOM 731 O O . SER A 1 88 ? 34.406 -5.727 -23.281 1 90.38 88 SER A O 1
ATOM 733 N N . ASP A 1 89 ? 33.656 -7.715 -22.781 1 89.38 89 ASP A N 1
ATOM 734 C CA . ASP A 1 89 ? 34.875 -8.297 -23.359 1 89.38 89 ASP A CA 1
ATOM 735 C C . ASP A 1 89 ? 34.938 -8.016 -24.859 1 89.38 89 ASP A C 1
ATOM 737 O O . ASP A 1 89 ? 33.906 -7.973 -25.547 1 89.38 89 ASP A O 1
ATOM 741 N N . GLU A 1 90 ? 36.094 -7.793 -25.391 1 91.56 90 GLU A N 1
ATOM 742 C CA . GLU A 1 90 ? 36.281 -7.488 -26.812 1 91.56 90 GLU A CA 1
ATOM 743 C C . GLU A 1 90 ? 35.938 -8.688 -27.688 1 91.56 90 GLU A C 1
ATOM 745 O O . GLU A 1 90 ? 35.438 -8.531 -28.797 1 91.56 90 GLU A O 1
ATOM 750 N N . ASN A 1 91 ? 36.188 -9.828 -27.156 1 93.75 91 ASN A N 1
ATOM 751 C CA . ASN A 1 91 ? 35.844 -11.062 -27.859 1 93.75 91 ASN A CA 1
ATOM 752 C C . ASN A 1 91 ? 34.375 -11.398 -27.766 1 93.75 91 ASN A C 1
ATOM 754 O O . ASN A 1 91 ? 33.844 -11.625 -26.672 1 93.75 91 ASN A O 1
ATOM 758 N N . LYS A 1 92 ? 33.812 -11.477 -28.922 1 93.88 92 LYS A N 1
ATOM 759 C CA . LYS A 1 92 ? 32.375 -11.688 -29 1 93.88 92 LYS A CA 1
ATOM 760 C C . LYS A 1 92 ? 31.969 -13.023 -28.375 1 93.88 92 LYS A C 1
ATOM 762 O O . LYS A 1 92 ? 30.938 -13.109 -27.688 1 93.88 92 LYS A O 1
ATOM 767 N N . GLU A 1 93 ? 32.719 -14.016 -28.641 1 93.44 93 GLU A N 1
ATOM 768 C CA . GLU A 1 93 ? 32.406 -15.344 -28.109 1 93.44 93 GLU A CA 1
ATOM 769 C C . GLU A 1 93 ? 32.5 -15.367 -26.594 1 93.44 93 GLU A C 1
ATOM 771 O O . GLU A 1 93 ? 31.703 -16.016 -25.922 1 93.44 93 GLU A O 1
ATOM 776 N N . VAL A 1 94 ? 33.5 -14.664 -26.156 1 92.81 94 VAL A N 1
ATOM 777 C CA . VAL A 1 94 ? 33.688 -14.586 -24.703 1 92.81 94 VAL A CA 1
ATOM 778 C C . VAL A 1 94 ? 32.5 -13.812 -24.078 1 92.81 94 VAL A C 1
ATOM 780 O O . VAL A 1 94 ? 31.984 -14.211 -23.047 1 92.81 94 VAL A O 1
ATOM 783 N N . ARG A 1 95 ? 32.031 -12.82 -24.719 1 93.62 95 ARG A N 1
ATOM 784 C CA . ARG A 1 95 ? 30.922 -12.023 -24.234 1 93.62 95 ARG A CA 1
ATOM 785 C C . ARG A 1 95 ? 29.641 -12.852 -24.172 1 93.62 95 ARG A C 1
ATOM 787 O O . ARG A 1 95 ? 28.891 -12.781 -23.203 1 93.62 95 ARG A O 1
ATOM 794 N N . LYS A 1 96 ? 29.469 -13.555 -25.219 1 93.69 96 LYS A N 1
ATOM 795 C CA . LYS A 1 96 ? 28.281 -14.406 -25.281 1 93.69 96 LYS A CA 1
ATOM 796 C C . LYS A 1 96 ? 28.297 -15.461 -24.188 1 93.69 96 LYS A C 1
ATOM 798 O O . LYS A 1 96 ? 27.281 -15.703 -23.531 1 93.69 96 LYS A O 1
ATOM 803 N N . ARG A 1 97 ? 29.422 -16.062 -24.047 1 93 97 ARG A N 1
ATOM 804 C CA . ARG A 1 97 ? 29.578 -17.062 -23 1 93 97 ARG A CA 1
ATOM 805 C C . ARG A 1 97 ? 29.344 -16.469 -21.625 1 93 97 ARG A C 1
ATOM 807 O O . ARG A 1 97 ? 28.641 -17.047 -20.797 1 93 97 ARG A O 1
ATOM 814 N N . ASN A 1 98 ? 30 -15.328 -21.359 1 92.75 98 ASN A N 1
ATOM 815 C CA . ASN A 1 98 ? 29.828 -14.648 -20.078 1 92.75 98 ASN A CA 1
ATOM 816 C C . ASN A 1 98 ? 28.359 -14.328 -19.797 1 92.75 98 ASN A C 1
ATOM 818 O O . ASN A 1 98 ? 27.875 -14.562 -18.688 1 92.75 98 ASN A O 1
ATOM 822 N N . ARG A 1 99 ? 27.703 -13.867 -20.797 1 93.62 99 ARG A N 1
ATOM 823 C CA . ARG A 1 99 ? 26.281 -13.523 -20.672 1 93.62 99 ARG A CA 1
ATOM 824 C C . ARG A 1 99 ? 25.453 -14.75 -20.297 1 93.62 99 ARG A C 1
ATOM 826 O O . ARG A 1 99 ? 24.594 -14.68 -19.422 1 93.62 99 ARG A O 1
ATOM 833 N N . GLU A 1 100 ? 25.703 -15.82 -20.953 1 93.5 100 GLU A N 1
ATOM 834 C CA . GLU A 1 100 ? 24.953 -17.047 -20.703 1 93.5 100 GLU A CA 1
ATOM 835 C C . GLU A 1 100 ? 25.203 -17.562 -19.281 1 93.5 100 GLU A C 1
ATOM 837 O O . GLU A 1 100 ? 24.281 -18.047 -18.625 1 93.5 100 GLU A O 1
ATOM 842 N N . ILE A 1 101 ? 26.438 -17.484 -18.875 1 93.19 101 ILE A N 1
ATOM 843 C CA . ILE A 1 101 ? 26.781 -17.938 -17.531 1 93.19 101 ILE A CA 1
ATOM 844 C C . ILE A 1 101 ? 26.047 -17.094 -16.5 1 93.19 101 ILE A C 1
ATOM 846 O O . ILE A 1 101 ? 25.438 -17.641 -15.578 1 93.19 101 ILE A O 1
ATOM 850 N N . LEU A 1 102 ? 26.094 -15.828 -16.672 1 94.12 102 LEU A N 1
ATOM 851 C CA . LEU A 1 102 ? 25.438 -14.922 -15.742 1 94.12 102 LEU A CA 1
ATOM 852 C C . LEU A 1 102 ? 23.922 -15.141 -15.75 1 94.12 102 LEU A C 1
ATOM 854 O O . LEU A 1 102 ? 23.281 -15.148 -14.695 1 94.12 102 LEU A O 1
ATOM 858 N N . LYS A 1 103 ? 23.391 -15.32 -16.906 1 94.75 103 LYS A N 1
ATOM 859 C CA . LYS A 1 103 ? 21.969 -15.57 -17.078 1 94.75 103 LYS A CA 1
ATOM 860 C C . LYS A 1 103 ? 21.547 -16.812 -16.297 1 94.75 103 LYS A C 1
ATOM 862 O O . LYS A 1 103 ? 20.531 -16.797 -15.602 1 94.75 103 LYS A O 1
ATOM 867 N N . GLN A 1 104 ? 22.281 -17.875 -16.375 1 93.69 104 GLN A N 1
ATOM 868 C CA . GLN A 1 104 ? 21.984 -19.125 -15.688 1 93.69 104 GLN A CA 1
ATOM 869 C C . GLN A 1 104 ? 21.938 -18.906 -14.18 1 93.69 104 GLN A C 1
ATOM 871 O O . GLN A 1 104 ? 21.031 -19.406 -13.508 1 93.69 104 GLN A O 1
ATOM 876 N N . GLU A 1 105 ? 22.891 -18.203 -13.711 1 95.12 105 GLU A N 1
ATOM 877 C CA . GLU A 1 105 ? 22.969 -17.953 -12.273 1 95.12 105 GLU A CA 1
ATOM 878 C C . GLU A 1 105 ? 21.781 -17.109 -11.797 1 95.12 105 GLU A C 1
ATOM 880 O O . GLU A 1 105 ? 21.188 -17.406 -10.766 1 95.12 105 GLU A O 1
ATOM 885 N N . ILE A 1 106 ? 21.484 -16.125 -12.555 1 96.56 106 ILE A N 1
ATOM 886 C CA . ILE A 1 106 ? 20.391 -15.234 -12.203 1 96.56 106 ILE A CA 1
ATOM 887 C C . ILE A 1 106 ? 19.062 -15.984 -12.289 1 96.56 106 ILE A C 1
ATOM 889 O O . ILE A 1 106 ? 18.203 -15.828 -11.43 1 96.56 106 ILE A O 1
ATOM 893 N N . GLN A 1 107 ? 18.922 -16.797 -13.266 1 94.88 107 GLN A N 1
ATOM 894 C CA . GLN A 1 107 ? 17.703 -17.609 -13.406 1 94.88 107 GLN A CA 1
ATOM 895 C C . GLN A 1 107 ? 17.531 -18.547 -12.211 1 94.88 107 GLN A C 1
ATOM 897 O O . GLN A 1 107 ? 16.406 -18.703 -11.711 1 94.88 107 GLN A O 1
ATOM 902 N N . PHE A 1 108 ? 18.609 -19.141 -11.828 1 95.38 108 PHE A N 1
ATOM 903 C CA . PHE A 1 108 ? 18.578 -20.047 -10.68 1 95.38 108 PHE A CA 1
ATOM 904 C C . PHE A 1 108 ? 18.172 -19.297 -9.414 1 95.38 108 PHE A C 1
ATOM 906 O O . PHE A 1 108 ? 17.359 -19.781 -8.633 1 95.38 108 PHE A O 1
ATOM 913 N N . ALA A 1 109 ? 18.75 -18.141 -9.227 1 96.19 109 ALA A N 1
ATOM 914 C CA . ALA A 1 109 ? 18.391 -17.297 -8.094 1 96.19 109 ALA A CA 1
ATOM 915 C C . ALA A 1 109 ? 16.906 -16.938 -8.117 1 96.19 109 ALA A C 1
ATOM 917 O O . ALA A 1 109 ? 16.234 -16.984 -7.082 1 96.19 109 ALA A O 1
ATOM 918 N N . ALA A 1 110 ? 16.469 -16.562 -9.258 1 94.88 110 ALA A N 1
ATOM 919 C CA . ALA A 1 110 ? 15.062 -16.234 -9.43 1 94.88 110 ALA A CA 1
ATOM 920 C C . ALA A 1 110 ? 14.172 -17.438 -9.117 1 94.88 110 ALA A C 1
ATOM 922 O O . ALA A 1 110 ? 13.133 -17.297 -8.469 1 94.88 110 ALA A O 1
ATOM 923 N N . TYR A 1 111 ? 14.602 -18.562 -9.578 1 95.19 111 TYR A N 1
ATOM 924 C CA . TYR A 1 111 ? 13.875 -19.797 -9.328 1 95.19 111 TYR A CA 1
ATOM 925 C C . TYR A 1 111 ? 13.734 -20.062 -7.836 1 95.19 111 TYR A C 1
ATOM 927 O O . TYR A 1 111 ? 12.656 -20.438 -7.363 1 95.19 111 TYR A O 1
ATOM 935 N N . LEU A 1 112 ? 14.773 -19.812 -7.113 1 95.12 112 LEU A N 1
ATOM 936 C CA . LEU A 1 112 ? 14.773 -20.078 -5.68 1 95.12 112 LEU A CA 1
ATOM 937 C C . LEU A 1 112 ? 14.039 -18.984 -4.922 1 95.12 112 LEU A C 1
ATOM 939 O O . LEU A 1 112 ? 13.562 -19.203 -3.805 1 95.12 112 LEU A O 1
ATOM 943 N N . GLY A 1 113 ? 14.008 -17.797 -5.531 1 94.12 113 GLY A N 1
ATOM 944 C CA . GLY A 1 113 ? 13.391 -16.656 -4.867 1 94.12 113 GLY A CA 1
ATOM 945 C C . GLY A 1 113 ? 14.25 -16.094 -3.754 1 94.12 113 GLY A C 1
ATOM 946 O O . GLY A 1 113 ? 13.75 -15.797 -2.664 1 94.12 113 GLY A O 1
ATOM 947 N N . VAL A 1 114 ? 15.477 -15.984 -3.977 1 96 114 VAL A N 1
ATOM 948 C CA . VAL A 1 114 ? 16.391 -15.461 -2.955 1 96 114 VAL A CA 1
ATOM 949 C C . VAL A 1 114 ? 16.156 -13.961 -2.781 1 96 114 VAL A C 1
ATOM 951 O O . VAL A 1 114 ? 15.703 -13.281 -3.705 1 96 114 VAL A O 1
ATOM 954 N N . PRO A 1 115 ? 16.5 -13.445 -1.646 1 96 115 PRO A N 1
ATOM 955 C CA . PRO A 1 115 ? 16.203 -12.039 -1.368 1 96 115 PRO A CA 1
ATOM 956 C C . PRO A 1 115 ? 17.141 -11.078 -2.113 1 96 115 PRO A C 1
ATOM 958 O O . PRO A 1 115 ? 16.766 -9.93 -2.363 1 96 115 PRO A O 1
ATOM 961 N N . SER A 1 116 ? 18.391 -11.555 -2.449 1 97.75 116 SER A N 1
ATOM 962 C CA . SER A 1 116 ? 19.312 -10.648 -3.125 1 97.75 116 SER A CA 1
ATOM 963 C C . SER A 1 116 ? 20.172 -11.391 -4.141 1 97.75 116 SER A C 1
ATOM 965 O O . SER A 1 116 ? 20.594 -12.523 -3.895 1 97.75 116 SER A O 1
ATOM 967 N N . ILE A 1 117 ? 20.406 -10.719 -5.207 1 98.31 117 ILE A N 1
ATOM 968 C CA . ILE A 1 117 ? 21.328 -11.125 -6.266 1 98.31 117 ILE A CA 1
ATOM 969 C C . ILE A 1 117 ? 22.438 -10.086 -6.414 1 98.31 117 ILE A C 1
ATOM 971 O O . ILE A 1 117 ? 22.219 -9.023 -6.996 1 98.31 117 ILE A O 1
ATOM 975 N N . ILE A 1 118 ? 23.594 -10.422 -5.93 1 98.12 118 ILE A N 1
ATOM 976 C CA . ILE A 1 118 ? 24.688 -9.453 -5.836 1 98.12 118 ILE A CA 1
ATOM 977 C C . ILE A 1 118 ? 25.562 -9.547 -7.082 1 98.12 118 ILE A C 1
ATOM 979 O O . ILE A 1 118 ? 26.125 -10.602 -7.383 1 98.12 118 ILE A O 1
ATOM 983 N N . LEU A 1 119 ? 25.703 -8.453 -7.77 1 97.12 119 LEU A N 1
ATOM 984 C CA . LEU A 1 119 ? 26.453 -8.375 -9.016 1 97.12 119 LEU A CA 1
ATOM 985 C C . LEU A 1 119 ? 27.688 -7.508 -8.859 1 97.12 119 LEU A C 1
ATOM 987 O O . LEU A 1 119 ? 27.672 -6.523 -8.109 1 97.12 119 LEU A O 1
ATOM 991 N N . SER A 1 120 ? 28.672 -7.902 -9.625 1 93.31 120 SER A N 1
ATOM 992 C CA . SER A 1 120 ? 29.875 -7.059 -9.695 1 93.31 120 SER A CA 1
ATOM 993 C C . SER A 1 120 ? 29.641 -5.848 -10.586 1 93.31 120 SER A C 1
ATOM 995 O O . SER A 1 120 ? 28.891 -5.922 -11.562 1 93.31 120 SER A O 1
ATOM 997 N N . SER A 1 121 ? 30.281 -4.766 -10.297 1 87.56 121 SER A N 1
ATOM 998 C CA . SER A 1 121 ? 30.172 -3.547 -11.086 1 87.56 121 SER A CA 1
ATOM 999 C C . SER A 1 121 ? 31.344 -3.396 -12.039 1 87.56 121 SER A C 1
ATOM 1001 O O . SER A 1 121 ? 31.625 -2.297 -12.523 1 87.56 121 SER A O 1
ATOM 1003 N N . ASN A 1 122 ? 32 -4.418 -12.305 1 83.44 122 ASN A N 1
ATOM 1004 C CA . ASN A 1 122 ? 33.25 -4.324 -13.07 1 83.44 122 ASN A CA 1
ATOM 1005 C C . ASN A 1 122 ? 32.969 -4.23 -14.57 1 83.44 122 ASN A C 1
ATOM 1007 O O . ASN A 1 122 ? 33.906 -4.016 -15.359 1 83.44 122 ASN A O 1
ATOM 1011 N N . SER A 1 123 ? 31.797 -4.25 -15.016 1 89.38 123 SER A N 1
ATOM 1012 C CA . SER A 1 123 ? 31.438 -4.141 -16.422 1 89.38 123 SER A CA 1
ATOM 1013 C C . SER A 1 123 ? 31.094 -2.705 -16.797 1 89.38 123 SER A C 1
ATOM 1015 O O . SER A 1 123 ? 30.969 -1.843 -15.922 1 89.38 123 SER A O 1
ATOM 1017 N N . ASP A 1 124 ? 31.078 -2.486 -18.109 1 93.06 124 ASP A N 1
ATOM 1018 C CA . ASP A 1 124 ? 30.578 -1.205 -18.594 1 93.06 124 ASP A CA 1
ATOM 1019 C C . ASP A 1 124 ? 29.203 -0.895 -18 1 93.06 124 ASP A C 1
ATOM 1021 O O . ASP A 1 124 ? 28.312 -1.743 -18.016 1 93.06 124 ASP A O 1
ATOM 1025 N N . PRO A 1 125 ? 29.094 0.289 -17.484 1 94.69 125 PRO A N 1
ATOM 1026 C CA . PRO A 1 125 ? 27.859 0.631 -16.766 1 94.69 125 PRO A CA 1
ATOM 1027 C C . PRO A 1 125 ? 26.609 0.52 -17.641 1 94.69 125 PRO A C 1
ATOM 1029 O O . PRO A 1 125 ? 25.562 0.051 -17.188 1 94.69 125 PRO A O 1
ATOM 1032 N N . VAL A 1 126 ? 26.688 0.933 -18.875 1 95.38 126 VAL A N 1
ATOM 1033 C CA . VAL A 1 126 ? 25.547 0.915 -19.766 1 95.38 126 VAL A CA 1
ATOM 1034 C C . VAL A 1 126 ? 25.141 -0.528 -20.078 1 95.38 126 VAL A C 1
ATOM 1036 O O . VAL A 1 126 ? 23.969 -0.882 -19.984 1 95.38 126 VAL A O 1
ATOM 1039 N N . LYS A 1 127 ? 26.141 -1.33 -20.391 1 94.75 127 LYS A N 1
ATOM 1040 C CA . LYS A 1 127 ? 25.891 -2.732 -20.703 1 94.75 127 LYS A CA 1
ATOM 1041 C C . LYS A 1 127 ? 25.328 -3.477 -19.5 1 94.75 127 LYS A C 1
ATOM 1043 O O . LYS A 1 127 ? 24.422 -4.289 -19.625 1 94.75 127 LYS A O 1
ATOM 1048 N N . LEU A 1 128 ? 25.922 -3.195 -18.406 1 96.12 128 LEU A N 1
ATOM 1049 C CA . LEU A 1 128 ? 25.453 -3.85 -17.188 1 96.12 128 LEU A CA 1
ATOM 1050 C C . LEU A 1 128 ? 24.016 -3.477 -16.891 1 96.12 128 LEU A C 1
ATOM 1052 O O . LEU A 1 128 ? 23.188 -4.344 -16.562 1 96.12 128 LEU A O 1
ATOM 1056 N N . ALA A 1 129 ? 23.641 -2.17 -16.984 1 97.12 129 ALA A N 1
ATOM 1057 C CA . ALA A 1 129 ? 22.281 -1.699 -16.75 1 97.12 129 ALA A CA 1
ATOM 1058 C C . ALA A 1 129 ? 21.297 -2.373 -17.688 1 97.12 129 ALA A C 1
ATOM 1060 O O . ALA A 1 129 ? 20.234 -2.834 -17.266 1 97.12 129 ALA A O 1
ATOM 1061 N N . LYS A 1 130 ? 21.656 -2.439 -18.922 1 96.19 130 LYS A N 1
ATOM 1062 C CA . LYS A 1 130 ? 20.797 -3.076 -19.906 1 96.19 130 LYS A CA 1
ATOM 1063 C C . LYS A 1 130 ? 20.594 -4.559 -19.594 1 96.19 130 LYS A C 1
ATOM 1065 O O . LYS A 1 130 ? 19.484 -5.082 -19.719 1 96.19 130 LYS A O 1
ATOM 1070 N N . PHE A 1 131 ? 21.719 -5.156 -19.281 1 96.75 131 PHE A N 1
ATOM 1071 C CA . PHE A 1 131 ? 21.672 -6.57 -18.938 1 96.75 131 PHE A CA 1
ATOM 1072 C C . PHE A 1 131 ? 20.734 -6.805 -17.766 1 96.75 131 PHE A C 1
ATOM 1074 O O . PHE A 1 131 ? 19.891 -7.695 -17.797 1 96.75 131 PHE A O 1
ATOM 1081 N N . ILE A 1 132 ? 20.812 -6.035 -16.672 1 97.5 132 ILE A N 1
ATOM 1082 C CA . ILE A 1 132 ? 19.984 -6.16 -15.477 1 97.5 132 ILE A CA 1
ATOM 1083 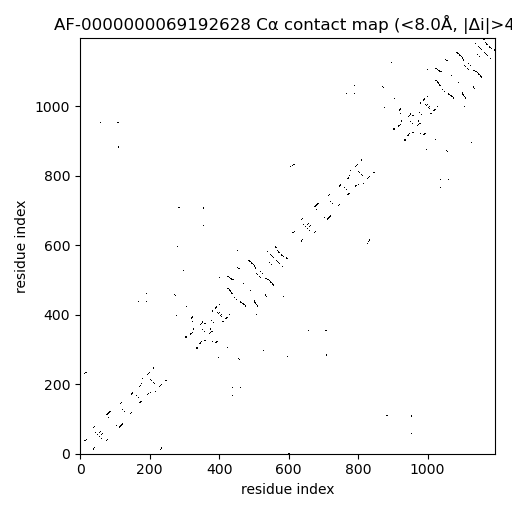C C . ILE A 1 132 ? 18.516 -5.969 -15.844 1 97.5 132 ILE A C 1
ATOM 1085 O O . ILE A 1 132 ? 17.656 -6.758 -15.438 1 97.5 132 ILE A O 1
ATOM 1089 N N . ARG A 1 133 ? 18.219 -4.961 -16.594 1 97.12 133 ARG A N 1
ATOM 1090 C CA . ARG A 1 133 ? 16.859 -4.684 -17.016 1 97.12 133 ARG A CA 1
ATOM 1091 C C . ARG A 1 133 ? 16.266 -5.863 -17.781 1 97.12 133 ARG A C 1
ATOM 1093 O O . ARG A 1 133 ? 15.125 -6.254 -17.562 1 97.12 133 ARG A O 1
ATOM 1100 N N . LYS A 1 134 ? 17.078 -6.348 -18.641 1 95.94 134 LYS A N 1
ATOM 1101 C CA . LYS A 1 134 ? 16.641 -7.492 -19.438 1 95.94 134 LYS A CA 1
ATOM 1102 C C . LYS A 1 134 ? 16.344 -8.695 -18.547 1 95.94 134 LYS A C 1
ATOM 1104 O O . LYS A 1 134 ? 15.305 -9.352 -18.719 1 95.94 134 LYS A O 1
ATOM 1109 N N . MET A 1 135 ? 17.219 -8.969 -17.641 1 96.06 135 MET A N 1
ATOM 1110 C CA . MET A 1 135 ? 17.016 -10.094 -16.719 1 96.06 135 MET A CA 1
ATOM 1111 C C . MET A 1 135 ? 15.781 -9.883 -15.859 1 96.06 135 MET A C 1
ATOM 1113 O O . MET A 1 135 ? 14.984 -10.805 -15.656 1 96.06 135 MET A O 1
ATOM 1117 N N . ALA A 1 136 ? 15.656 -8.688 -15.336 1 95.81 136 ALA A N 1
ATOM 1118 C CA . ALA A 1 136 ? 14.516 -8.352 -14.477 1 95.81 136 ALA A CA 1
ATOM 1119 C C . ALA A 1 136 ? 13.195 -8.562 -15.203 1 95.81 136 ALA A C 1
ATOM 1121 O O . ALA A 1 136 ? 12.281 -9.195 -14.68 1 95.81 136 ALA A O 1
ATOM 1122 N N . THR A 1 137 ? 13.125 -8.078 -16.422 1 91.56 137 THR A N 1
ATOM 1123 C CA . THR A 1 137 ? 11.898 -8.164 -17.219 1 91.56 137 THR A CA 1
ATOM 1124 C C . THR A 1 137 ? 11.617 -9.602 -17.625 1 91.56 137 THR A C 1
ATOM 1126 O O . THR A 1 137 ? 10.508 -10.102 -17.453 1 91.56 137 THR A O 1
ATOM 1129 N N . LYS A 1 138 ? 12.625 -10.188 -18.078 1 88.38 138 LYS A N 1
ATOM 1130 C CA . LYS A 1 138 ? 12.477 -11.531 -18.656 1 88.38 138 LYS A CA 1
ATOM 1131 C C . LYS A 1 138 ? 12.086 -12.539 -17.578 1 88.38 138 LYS A C 1
ATOM 1133 O O . LYS A 1 138 ? 11.289 -13.445 -17.828 1 88.38 138 LYS A O 1
ATOM 1138 N N . TYR A 1 139 ? 12.602 -12.398 -16.422 1 91.06 139 TYR A N 1
ATOM 1139 C CA . TYR A 1 139 ? 12.398 -13.414 -15.383 1 91.06 139 TYR A CA 1
ATOM 1140 C C . TYR A 1 139 ? 11.562 -12.859 -14.234 1 91.06 139 TYR A C 1
ATOM 1142 O O . TYR A 1 139 ? 11.547 -13.43 -13.141 1 91.06 139 TYR A O 1
ATOM 1150 N N . PHE A 1 140 ? 10.977 -11.695 -14.453 1 88 140 PHE A N 1
ATOM 1151 C CA . PHE A 1 140 ? 10.047 -11.078 -13.523 1 88 140 PHE A CA 1
ATOM 1152 C C . PHE A 1 140 ? 10.688 -10.898 -12.148 1 88 140 PHE A C 1
ATOM 1154 O O . PHE A 1 140 ? 10.109 -11.273 -11.133 1 88 140 PHE A O 1
ATOM 1161 N N . ILE A 1 141 ? 11.875 -10.461 -12.172 1 94.88 141 ILE A N 1
ATOM 1162 C CA . ILE A 1 141 ? 12.602 -10.18 -10.945 1 94.88 141 ILE A CA 1
ATOM 1163 C C . ILE A 1 141 ? 12.445 -8.711 -10.57 1 94.88 141 ILE A C 1
ATOM 1165 O O . ILE A 1 141 ? 12.617 -7.828 -11.414 1 94.88 141 ILE A O 1
ATOM 1169 N N . ASP A 1 142 ? 12.109 -8.492 -9.359 1 94.94 142 ASP A N 1
ATOM 1170 C CA . ASP A 1 142 ? 12.086 -7.113 -8.883 1 94.94 142 ASP A CA 1
ATOM 1171 C C . ASP A 1 142 ? 13.477 -6.484 -8.938 1 94.94 142 ASP A C 1
ATOM 1173 O O . ASP A 1 142 ? 14.453 -7.098 -8.508 1 94.94 142 ASP A O 1
ATOM 1177 N N . LEU A 1 143 ? 13.57 -5.348 -9.43 1 96.69 143 LEU A N 1
ATOM 1178 C CA . LEU A 1 143 ? 14.859 -4.668 -9.539 1 96.69 143 LEU A CA 1
ATOM 1179 C C . LEU A 1 143 ? 15.5 -4.492 -8.172 1 96.69 143 LEU A C 1
ATOM 1181 O O . LEU A 1 143 ? 16.734 -4.438 -8.055 1 96.69 143 LEU A O 1
ATOM 1185 N N . ASN A 1 144 ? 14.656 -4.426 -7.137 1 96 144 ASN A N 1
ATOM 1186 C CA . ASN A 1 144 ? 15.172 -4.262 -5.777 1 96 144 ASN A CA 1
ATOM 1187 C C . ASN A 1 144 ? 15.922 -5.504 -5.309 1 96 144 ASN A C 1
ATOM 1189 O O . ASN A 1 144 ? 16.641 -5.457 -4.312 1 96 144 ASN A O 1
ATOM 1193 N N . THR A 1 145 ? 15.758 -6.547 -6.008 1 97.5 145 THR A N 1
ATOM 1194 C CA . THR A 1 145 ? 16.438 -7.785 -5.648 1 97.5 145 THR A CA 1
ATOM 1195 C C . THR A 1 145 ? 17.906 -7.738 -6.078 1 97.5 145 THR A C 1
ATOM 1197 O O . THR A 1 145 ? 18.75 -8.422 -5.492 1 97.5 145 THR A O 1
ATOM 1200 N N . PHE A 1 146 ? 18.172 -6.992 -7.086 1 98.06 146 PHE A N 1
ATOM 1201 C CA . PHE A 1 146 ? 19.547 -6.844 -7.551 1 98.06 146 PHE A CA 1
ATOM 1202 C C . PHE A 1 146 ? 20.312 -5.895 -6.648 1 98.06 146 PHE A C 1
ATOM 1204 O O . PHE A 1 146 ? 19.797 -4.863 -6.219 1 98.06 146 PHE A O 1
ATOM 1211 N N . VAL A 1 147 ? 21.531 -6.285 -6.34 1 98 147 VAL A N 1
ATOM 1212 C CA . VAL A 1 147 ? 22.406 -5.484 -5.5 1 98 147 VAL A CA 1
ATOM 1213 C C . VAL A 1 147 ? 23.766 -5.305 -6.191 1 98 147 VAL A C 1
ATOM 1215 O O . VAL A 1 147 ? 24.375 -6.281 -6.637 1 98 147 VAL A O 1
ATOM 1218 N N . LEU A 1 148 ? 24.234 -4.117 -6.324 1 97.88 148 LEU A N 1
ATOM 1219 C CA . LEU A 1 148 ? 25.531 -3.857 -6.941 1 97.88 148 LEU A CA 1
ATOM 1220 C C . LEU A 1 148 ? 26.641 -3.826 -5.891 1 97.88 148 LEU A C 1
ATOM 1222 O O . LEU A 1 148 ? 26.516 -3.143 -4.871 1 97.88 148 LEU A O 1
ATOM 1226 N N . ASP A 1 149 ? 27.656 -4.594 -6.137 1 97.38 149 ASP A N 1
ATOM 1227 C CA . ASP A 1 149 ? 28.828 -4.594 -5.285 1 97.38 149 ASP A CA 1
ATOM 1228 C C . ASP A 1 149 ? 29.766 -3.434 -5.633 1 97.38 149 ASP A C 1
ATOM 1230 O O . ASP A 1 149 ? 30.328 -3.398 -6.727 1 97.38 149 ASP A O 1
ATOM 1234 N N . VAL A 1 150 ? 29.938 -2.461 -4.68 1 97 150 VAL A N 1
ATOM 1235 C CA . VAL A 1 150 ? 30.719 -1.262 -4.965 1 97 150 VAL A CA 1
ATOM 1236 C C . VAL A 1 150 ? 31.672 -0.978 -3.807 1 97 150 VAL A C 1
ATOM 1238 O O . VAL A 1 150 ? 31.453 -1.434 -2.684 1 97 150 VAL A O 1
ATOM 1241 N N . GLU A 1 151 ? 32.719 -0.229 -4.125 1 96 151 GLU A N 1
ATOM 1242 C CA . GLU A 1 151 ? 33.688 0.18 -3.131 1 96 151 GLU A CA 1
ATOM 1243 C C . GLU A 1 151 ? 33.531 1.651 -2.762 1 96 151 GLU A C 1
ATOM 1245 O O . GLU A 1 151 ? 33.344 2.498 -3.637 1 96 151 GLU A O 1
ATOM 1250 N N . ILE A 1 152 ? 33.688 1.972 -1.572 1 96.06 152 ILE A N 1
ATOM 1251 C CA . ILE A 1 152 ? 33.375 3.289 -1.031 1 96.06 152 ILE A CA 1
ATOM 1252 C C . ILE A 1 152 ? 34.344 4.324 -1.58 1 96.06 152 ILE A C 1
ATOM 1254 O O . ILE A 1 152 ? 34 5.504 -1.7 1 96.06 152 ILE A O 1
ATOM 1258 N N . THR A 1 153 ? 35.531 3.928 -2.049 1 93.81 153 THR A N 1
ATOM 1259 C CA . THR A 1 153 ? 36.594 4.883 -2.357 1 93.81 153 THR A CA 1
ATOM 1260 C C . THR A 1 153 ? 36.531 5.281 -3.83 1 93.81 153 THR A C 1
ATOM 1262 O O . THR A 1 153 ? 37 6.359 -4.199 1 93.81 153 THR A O 1
ATOM 1265 N N . LYS A 1 154 ? 35.938 4.469 -4.727 1 91.75 154 LYS A N 1
ATOM 1266 C CA . LYS A 1 154 ? 36.188 4.781 -6.129 1 91.75 154 LYS A CA 1
ATOM 1267 C C . LYS A 1 154 ? 34.969 4.504 -6.988 1 91.75 154 LYS A C 1
ATOM 1269 O O . LYS A 1 154 ? 34.938 4.844 -8.172 1 91.75 154 LYS A O 1
ATOM 1274 N N . ASP A 1 155 ? 33.906 3.957 -6.457 1 94 155 ASP A N 1
ATOM 1275 C CA . ASP A 1 155 ? 32.938 3.379 -7.363 1 94 155 ASP A CA 1
ATOM 1276 C C . ASP A 1 155 ? 31.688 4.254 -7.445 1 94 155 ASP A C 1
ATOM 1278 O O . ASP A 1 155 ? 30.688 3.875 -8.07 1 94 155 ASP A O 1
ATOM 1282 N N . TRP A 1 156 ? 31.609 5.418 -6.859 1 94.88 156 TRP A N 1
ATOM 1283 C CA . TRP A 1 156 ? 30.375 6.199 -6.836 1 94.88 156 TRP A CA 1
ATOM 1284 C C . TRP A 1 156 ? 29.969 6.625 -8.242 1 94.88 156 TRP A C 1
ATOM 1286 O O . TRP A 1 156 ? 28.797 6.562 -8.602 1 94.88 156 TRP A O 1
ATOM 1296 N N . ILE A 1 157 ? 30.906 7.07 -9.055 1 94.25 157 ILE A N 1
ATOM 1297 C CA . ILE A 1 157 ? 30.609 7.562 -10.398 1 94.25 157 ILE A CA 1
ATOM 1298 C C . ILE A 1 157 ? 30.031 6.438 -11.25 1 94.25 157 ILE A C 1
ATOM 1300 O O . ILE A 1 157 ? 29.047 6.629 -11.953 1 94.25 157 ILE A O 1
ATOM 1304 N N . LYS A 1 158 ? 30.688 5.348 -11.148 1 94.56 158 LYS A N 1
ATOM 1305 C CA . LYS A 1 158 ? 30.219 4.184 -11.891 1 94.56 158 LYS A CA 1
ATOM 1306 C C . LYS A 1 158 ? 28.812 3.785 -11.445 1 94.56 158 LYS A C 1
ATOM 1308 O O . LYS A 1 158 ? 27.938 3.547 -12.273 1 94.56 158 LYS A O 1
ATOM 1313 N N . TYR A 1 159 ? 28.656 3.686 -10.18 1 96.06 159 TYR A N 1
ATOM 1314 C CA . TYR A 1 159 ? 27.344 3.383 -9.609 1 96.06 159 TYR A CA 1
ATOM 1315 C C . TYR A 1 159 ? 26.297 4.363 -10.109 1 96.06 159 TYR A C 1
ATOM 1317 O O . TYR A 1 159 ? 25.203 3.959 -10.523 1 96.06 159 TYR A O 1
ATOM 1325 N N . ASN A 1 160 ? 26.609 5.617 -10.086 1 95.62 160 ASN A N 1
ATOM 1326 C CA . ASN A 1 160 ? 25.672 6.664 -10.516 1 95.62 160 ASN A CA 1
ATOM 1327 C C . ASN A 1 160 ? 25.297 6.508 -11.984 1 95.62 160 ASN A C 1
ATOM 1329 O O . ASN A 1 160 ? 24.141 6.719 -12.367 1 95.62 160 ASN A O 1
ATOM 1333 N N . GLN A 1 161 ? 26.234 6.172 -12.766 1 95.38 161 GLN A N 1
ATOM 1334 C CA . GLN A 1 161 ? 25.953 5.945 -14.18 1 95.38 161 GLN A CA 1
ATOM 1335 C C . GLN A 1 161 ? 24.984 4.789 -14.375 1 95.38 161 GLN A C 1
ATOM 1337 O O . GLN A 1 161 ? 24.062 4.883 -15.18 1 95.38 161 GLN A O 1
ATOM 1342 N N . ILE A 1 162 ? 25.188 3.752 -13.656 1 96.5 162 ILE A N 1
ATOM 1343 C CA . ILE A 1 162 ? 24.359 2.568 -13.773 1 96.5 162 ILE A CA 1
ATOM 1344 C C . ILE A 1 162 ? 22.922 2.91 -13.375 1 96.5 162 ILE A C 1
ATOM 1346 O O . ILE A 1 162 ? 21.969 2.568 -14.078 1 96.5 162 ILE A O 1
ATOM 1350 N N . ARG A 1 163 ? 22.719 3.561 -12.242 1 94.94 163 ARG A N 1
ATOM 1351 C CA . ARG A 1 163 ? 21.375 3.871 -11.773 1 94.94 163 ARG A CA 1
ATOM 1352 C C . ARG A 1 163 ? 20.656 4.805 -12.734 1 94.94 163 ARG A C 1
ATOM 1354 O O . ARG A 1 163 ? 19.438 4.723 -12.906 1 94.94 163 ARG A O 1
ATOM 1361 N N . GLN A 1 164 ? 21.375 5.695 -13.328 1 92.94 164 GLN A N 1
ATOM 1362 C CA . GLN A 1 164 ? 20.781 6.598 -14.312 1 92.94 164 GLN A CA 1
ATOM 1363 C C . GLN A 1 164 ? 20.312 5.836 -15.547 1 92.94 164 GLN A C 1
ATOM 1365 O O . GLN A 1 164 ? 19.203 6.074 -16.047 1 92.94 164 GLN A O 1
ATOM 1370 N N . GLU A 1 165 ? 21.203 4.941 -15.992 1 94.06 165 GLU A N 1
ATOM 1371 C CA . GLU A 1 165 ? 20.844 4.125 -17.141 1 94.06 165 GLU A CA 1
ATOM 1372 C C . GLU A 1 165 ? 19.641 3.236 -16.828 1 94.06 165 GLU A C 1
ATOM 1374 O O . GLU A 1 165 ? 18.781 3.012 -17.688 1 94.06 165 GLU A O 1
ATOM 1379 N N . LEU A 1 166 ? 19.578 2.781 -15.656 1 95 166 LEU A N 1
ATOM 1380 C CA . LEU A 1 166 ? 18.484 1.913 -15.211 1 95 166 LEU A CA 1
ATOM 1381 C C . LEU A 1 166 ? 17.234 2.725 -14.906 1 95 166 LEU A C 1
ATOM 1383 O O . LEU A 1 166 ? 16.125 2.176 -14.852 1 95 166 LEU A O 1
ATOM 1387 N N . GLN A 1 167 ? 17.469 4.062 -14.625 1 92 167 GLN A N 1
ATOM 1388 C CA . GLN A 1 167 ? 16.391 4.922 -14.117 1 92 167 GLN A CA 1
ATOM 1389 C C . GLN A 1 167 ? 15.75 4.316 -12.867 1 92 167 GLN A C 1
ATOM 1391 O O . GLN A 1 167 ? 14.523 4.273 -12.766 1 92 167 GLN A O 1
ATOM 1396 N N . PHE A 1 168 ? 16.562 3.781 -12.086 1 94.31 168 PHE A N 1
ATOM 1397 C CA . PHE A 1 168 ? 16.172 3.111 -10.852 1 94.31 168 PHE A CA 1
ATOM 1398 C C . PHE A 1 168 ? 17.297 3.16 -9.82 1 94.31 168 PHE A C 1
ATOM 1400 O O . PHE A 1 168 ? 18.453 2.949 -10.156 1 94.31 168 PHE A O 1
ATOM 1407 N N . ASN A 1 169 ? 16.922 3.49 -8.594 1 94.06 169 ASN A N 1
ATOM 1408 C CA . ASN A 1 169 ? 17.906 3.514 -7.52 1 94.06 169 ASN A CA 1
ATOM 1409 C C . ASN A 1 169 ? 18.219 2.109 -7.012 1 94.06 169 ASN A C 1
ATOM 1411 O O . ASN A 1 169 ? 17.766 1.729 -5.926 1 94.06 169 ASN A O 1
ATOM 1415 N N . ILE A 1 170 ? 19.125 1.475 -7.68 1 96.56 170 ILE A N 1
ATOM 1416 C CA . ILE A 1 170 ? 19.438 0.08 -7.398 1 96.56 170 ILE A CA 1
ATOM 1417 C C . ILE A 1 170 ? 20.172 -0.021 -6.055 1 96.56 170 ILE A C 1
ATOM 1419 O O . ILE A 1 170 ? 21.031 0.799 -5.746 1 96.56 170 ILE A O 1
ATOM 1423 N N . PRO A 1 171 ? 19.812 -1.014 -5.191 1 96.69 171 PRO A N 1
ATOM 1424 C CA . PRO A 1 171 ? 20.531 -1.214 -3.93 1 96.69 171 PRO A CA 1
ATOM 1425 C C . PRO A 1 171 ? 22 -1.548 -4.133 1 96.69 171 PRO A C 1
ATOM 1427 O O . PRO A 1 171 ? 22.391 -2.016 -5.207 1 96.69 171 PRO A O 1
ATOM 1430 N N . ILE A 1 172 ? 22.797 -1.292 -3.021 1 97.44 172 ILE A N 1
ATOM 1431 C CA . ILE A 1 172 ? 24.219 -1.569 -3.174 1 97.44 172 ILE A CA 1
ATOM 1432 C C . ILE A 1 172 ? 24.734 -2.32 -1.947 1 97.44 172 ILE A C 1
ATOM 1434 O O . ILE A 1 172 ? 24.125 -2.258 -0.875 1 97.44 172 ILE A O 1
ATOM 1438 N N . LEU A 1 173 ? 25.719 -3.129 -2.143 1 98 173 LEU A N 1
ATOM 1439 C CA . LEU A 1 173 ? 26.641 -3.619 -1.122 1 98 173 LEU A CA 1
ATOM 1440 C C . LEU A 1 173 ? 27.922 -2.773 -1.086 1 98 173 LEU A C 1
ATOM 1442 O O . LEU A 1 173 ? 28.734 -2.846 -1.999 1 98 173 LEU A O 1
ATOM 1446 N N . LEU A 1 174 ? 28.016 -1.926 -0.097 1 97.69 174 LEU A N 1
ATOM 1447 C CA . LEU A 1 174 ? 29.109 -0.958 -0.005 1 97.69 174 LEU A CA 1
ATOM 1448 C C . LEU A 1 174 ? 30.281 -1.527 0.792 1 97.69 174 LEU A C 1
ATOM 1450 O O . LEU A 1 174 ? 30.172 -1.727 2.004 1 97.69 174 LEU A O 1
ATOM 1454 N N . ARG A 1 175 ? 31.438 -1.72 0.151 1 97.19 175 ARG A N 1
ATOM 1455 C CA . ARG A 1 175 ? 32.625 -2.24 0.8 1 97.19 175 ARG A CA 1
ATOM 1456 C C . ARG A 1 175 ? 33.438 -1.115 1.438 1 97.19 175 ARG A C 1
ATOM 1458 O O . ARG A 1 175 ? 33.906 -0.206 0.745 1 97.19 175 ARG A O 1
ATOM 1465 N N . LEU A 1 176 ? 33.594 -1.246 2.688 1 97.38 176 LEU A N 1
ATOM 1466 C CA . LEU A 1 176 ? 34.469 -0.305 3.359 1 97.38 176 LEU A CA 1
ATOM 1467 C C . LEU A 1 176 ? 35.938 -0.713 3.184 1 97.38 176 LEU A C 1
ATOM 1469 O O . LEU A 1 176 ? 36.219 -1.878 2.902 1 97.38 176 LEU A O 1
ATOM 1473 N N . LYS A 1 177 ? 36.781 0.29 3.23 1 95.94 177 LYS A N 1
ATOM 1474 C CA . LYS A 1 177 ? 38.219 0.078 3.113 1 95.94 177 LYS A CA 1
ATOM 1475 C C . LYS A 1 177 ? 38.938 0.667 4.309 1 95.94 177 LYS A C 1
ATOM 1477 O O . LYS A 1 177 ? 38.375 1.399 5.109 1 95.94 177 LYS A O 1
ATOM 1482 N N . LYS A 1 178 ? 40.156 0.245 4.414 1 92.88 178 LYS A N 1
ATOM 1483 C CA . LYS A 1 178 ? 41 0.817 5.469 1 92.88 178 LYS A CA 1
ATOM 1484 C C . LYS A 1 178 ? 41.156 2.32 5.273 1 92.88 178 LYS A C 1
ATOM 1486 O O . LYS A 1 178 ? 41.031 3.096 6.223 1 92.88 178 LYS A O 1
ATOM 1491 N N . GLU A 1 179 ? 41.406 2.635 4.023 1 91.44 179 GLU A N 1
ATOM 1492 C CA . GLU A 1 179 ? 41.469 4.047 3.668 1 91.44 179 GLU A CA 1
ATOM 1493 C C . GLU A 1 179 ? 40.094 4.566 3.234 1 91.44 179 GLU A C 1
ATOM 1495 O O . GLU A 1 179 ? 39.656 4.309 2.111 1 91.44 179 GLU A O 1
ATOM 1500 N N . MET A 1 180 ? 39.531 5.281 4.133 1 91.19 180 MET A N 1
ATOM 1501 C CA . MET A 1 180 ? 38.219 5.805 3.854 1 91.19 180 MET A CA 1
ATOM 1502 C C . MET A 1 180 ? 38.281 7.164 3.166 1 91.19 180 MET A C 1
ATOM 1504 O O . MET A 1 180 ? 39.344 7.785 3.133 1 91.19 180 MET A O 1
ATOM 1508 N N . THR A 1 181 ? 37.219 7.477 2.557 1 90.81 181 THR A N 1
ATOM 1509 C CA . THR A 1 181 ? 37.094 8.781 1.905 1 90.81 181 THR A CA 1
ATOM 1510 C C . THR A 1 181 ? 36.844 9.875 2.93 1 90.81 181 THR A C 1
ATOM 1512 O O . THR A 1 181 ? 36.875 9.633 4.137 1 90.81 181 THR A O 1
ATOM 1515 N N . THR A 1 182 ? 36.688 11.125 2.41 1 90 182 THR A N 1
ATOM 1516 C CA . THR A 1 182 ? 36.375 12.258 3.273 1 90 182 THR A CA 1
ATOM 1517 C C . THR A 1 182 ? 35 12.102 3.93 1 90 182 THR A C 1
ATOM 1519 O O . THR A 1 182 ? 34.188 11.32 3.467 1 90 182 THR A O 1
ATOM 1522 N N . LYS A 1 183 ? 34.781 12.836 4.977 1 88.81 183 LYS A N 1
ATOM 1523 C CA . LYS A 1 183 ? 33.531 12.797 5.691 1 88.81 183 LYS A CA 1
ATOM 1524 C C . LYS A 1 183 ? 32.375 13.172 4.77 1 88.81 183 LYS A C 1
ATOM 1526 O O . LYS A 1 183 ? 31.281 12.586 4.844 1 88.81 183 LYS A O 1
ATOM 1531 N N . ASN A 1 184 ? 32.594 14.094 3.957 1 87.62 184 ASN A N 1
ATOM 1532 C CA . ASN A 1 184 ? 31.562 14.523 3.021 1 87.62 184 ASN A CA 1
ATOM 1533 C C . ASN A 1 184 ? 31.203 13.406 2.045 1 87.62 184 ASN A C 1
ATOM 1535 O O . ASN A 1 184 ? 30.016 13.203 1.745 1 87.62 184 ASN A O 1
ATOM 1539 N N . GLU A 1 185 ? 32.219 12.727 1.614 1 91.38 185 GLU A N 1
ATOM 1540 C CA . GLU A 1 185 ? 31.984 11.609 0.708 1 91.38 185 GLU A CA 1
ATOM 1541 C C . GLU A 1 185 ? 31.219 10.484 1.41 1 91.38 185 GLU A C 1
ATOM 1543 O O . GLU A 1 185 ? 30.359 9.844 0.812 1 91.38 185 GLU A O 1
ATOM 1548 N N . GLN A 1 186 ? 31.578 10.328 2.604 1 92.88 186 GLN A N 1
ATOM 1549 C CA . GLN A 1 186 ? 30.906 9.297 3.391 1 92.88 186 GLN A CA 1
ATOM 1550 C C . GLN A 1 186 ? 29.438 9.633 3.584 1 92.88 186 GLN A C 1
ATOM 1552 O O . GLN A 1 186 ? 28.578 8.758 3.459 1 92.88 186 GLN A O 1
ATOM 1557 N N . ARG A 1 187 ? 29.156 10.844 3.85 1 90.81 187 ARG A N 1
ATOM 1558 C CA . ARG A 1 187 ? 27.781 11.281 4.016 1 90.81 187 ARG A CA 1
ATOM 1559 C C . ARG A 1 187 ? 26.984 11.125 2.721 1 90.81 187 ARG A C 1
ATOM 1561 O O . ARG A 1 187 ? 25.797 10.805 2.746 1 90.81 187 ARG A O 1
ATOM 1568 N N . LYS A 1 188 ? 27.656 11.398 1.632 1 92.94 188 LYS A N 1
ATOM 1569 C CA . LYS A 1 188 ? 27.031 11.188 0.324 1 92.94 188 LYS A CA 1
ATOM 1570 C C . LYS A 1 188 ? 26.609 9.727 0.151 1 92.94 188 LYS A C 1
ATOM 1572 O O . LYS A 1 188 ? 25.484 9.453 -0.28 1 92.94 188 LYS A O 1
ATOM 1577 N N . TRP A 1 189 ? 27.453 8.812 0.568 1 95.06 189 TRP A N 1
ATOM 1578 C CA . TRP A 1 189 ? 27.141 7.391 0.463 1 95.06 189 TRP A CA 1
ATOM 1579 C C . TRP A 1 189 ? 25.969 7.023 1.365 1 95.06 189 TRP A C 1
ATOM 1581 O O . TRP A 1 189 ? 25.125 6.207 0.995 1 95.06 189 TRP A O 1
ATOM 1591 N N . LEU A 1 190 ? 25.922 7.648 2.488 1 93.5 190 LEU A N 1
ATOM 1592 C CA . LEU A 1 190 ? 24.875 7.324 3.457 1 93.5 190 LEU A CA 1
ATOM 1593 C C . LEU A 1 190 ? 23.5 7.73 2.932 1 93.5 190 LEU A C 1
ATOM 1595 O O . LEU A 1 190 ? 22.484 7.25 3.428 1 93.5 190 LEU A O 1
ATOM 1599 N N . SER A 1 191 ? 23.438 8.562 1.969 1 93.5 191 SER A N 1
ATOM 1600 C CA . SER A 1 191 ? 22.172 8.969 1.366 1 93.5 191 SER A CA 1
ATOM 1601 C C . SER A 1 191 ? 21.734 7.973 0.299 1 93.5 191 SER A C 1
ATOM 1603 O O . SER A 1 191 ? 20.578 8.016 -0.162 1 93.5 191 SER A O 1
ATOM 1605 N N . GLU A 1 192 ? 22.625 7.051 -0.07 1 95.12 192 GLU A N 1
ATOM 1606 C CA . GLU A 1 192 ? 22.359 6.105 -1.147 1 95.12 192 GLU A CA 1
ATOM 1607 C C . GLU A 1 192 ? 21.562 4.906 -0.644 1 95.12 192 GLU A C 1
ATOM 1609 O O . GLU A 1 192 ? 21.297 4.785 0.556 1 95.12 192 GLU A O 1
ATOM 1614 N N . ASN A 1 193 ? 21.078 4.094 -1.546 1 94.62 193 ASN A N 1
ATOM 1615 C CA . ASN A 1 193 ? 20.297 2.9 -1.241 1 94.62 193 ASN A CA 1
ATOM 1616 C C . ASN A 1 193 ? 21.188 1.727 -0.852 1 94.62 193 ASN A C 1
ATOM 1618 O O . ASN A 1 193 ? 21.281 0.737 -1.582 1 94.62 193 ASN A O 1
ATOM 1622 N N . ILE A 1 194 ? 21.75 1.828 0.359 1 96.31 194 ILE A N 1
ATOM 1623 C CA . ILE A 1 194 ? 22.656 0.787 0.833 1 96.31 194 ILE A CA 1
ATOM 1624 C C . ILE A 1 194 ? 21.844 -0.366 1.43 1 96.31 194 ILE A C 1
ATOM 1626 O O . ILE A 1 194 ? 21.078 -0.172 2.377 1 96.31 194 ILE A O 1
ATOM 1630 N N . ARG A 1 195 ? 22.078 -1.539 0.935 1 95.44 195 ARG A N 1
ATOM 1631 C CA . ARG A 1 195 ? 21.453 -2.729 1.509 1 95.44 195 ARG A CA 1
ATOM 1632 C C . ARG A 1 195 ? 22.391 -3.408 2.506 1 95.44 195 ARG A C 1
ATOM 1634 O O . ARG A 1 195 ? 21.953 -3.832 3.578 1 95.44 195 ARG A O 1
ATOM 1641 N N . PHE A 1 196 ? 23.734 -3.482 2.053 1 96.56 196 PHE A N 1
ATOM 1642 C CA . PHE A 1 196 ? 24.734 -4.09 2.906 1 96.56 196 PHE A CA 1
ATOM 1643 C C . PHE A 1 196 ? 25.953 -3.176 3.041 1 96.56 196 PHE A C 1
ATOM 1645 O O . PHE A 1 196 ? 26.406 -2.578 2.059 1 96.56 196 PHE A O 1
ATOM 1652 N N . VAL A 1 197 ? 26.375 -3.098 4.242 1 97.5 197 VAL A N 1
ATOM 1653 C CA . VAL A 1 197 ? 27.75 -2.641 4.422 1 97.5 197 VAL A CA 1
ATOM 1654 C C . VAL A 1 197 ? 28.672 -3.838 4.648 1 97.5 197 VAL A C 1
ATOM 1656 O O . VAL A 1 197 ? 28.406 -4.688 5.5 1 97.5 197 VAL A O 1
ATOM 1659 N N . HIS A 1 198 ? 29.688 -3.922 3.844 1 97.56 198 HIS A N 1
ATOM 1660 C CA . HIS A 1 198 ? 30.547 -5.098 3.9 1 97.56 198 HIS A CA 1
ATOM 1661 C C . HIS A 1 198 ? 31.875 -4.777 4.566 1 97.56 198 HIS A C 1
ATOM 1663 O O . HIS A 1 198 ? 32.531 -3.789 4.215 1 97.56 198 HIS A O 1
ATOM 1669 N N . LEU A 1 199 ? 32.25 -5.633 5.516 1 96.88 199 LEU A N 1
ATOM 1670 C CA . LEU A 1 199 ? 33.531 -5.539 6.219 1 96.88 199 LEU A CA 1
ATOM 1671 C C . LEU A 1 199 ? 34.375 -6.805 6.008 1 96.88 199 LEU A C 1
ATOM 1673 O O . LEU A 1 199 ? 33.906 -7.91 6.297 1 96.88 199 LEU A O 1
ATOM 1677 N N . ASN A 1 200 ? 35.531 -6.578 5.512 1 93.94 200 ASN A N 1
ATOM 1678 C CA . ASN A 1 200 ? 36.5 -7.68 5.5 1 93.94 200 ASN A CA 1
ATOM 1679 C C . ASN A 1 200 ? 37.188 -7.84 6.852 1 93.94 200 ASN A C 1
ATOM 1681 O O . ASN A 1 200 ? 37.5 -6.848 7.516 1 93.94 200 ASN A O 1
ATOM 1685 N N . GLN A 1 201 ? 37.406 -9.031 7.23 1 91.44 201 GLN A N 1
ATOM 1686 C CA . GLN A 1 201 ? 38.062 -9.297 8.516 1 91.44 201 GLN A CA 1
ATOM 1687 C C . GLN A 1 201 ? 39.344 -8.508 8.648 1 91.44 201 GLN A C 1
ATOM 1689 O O . GLN A 1 201 ? 39.75 -8.117 9.758 1 91.44 201 GLN A O 1
ATOM 1694 N N . ASP A 1 202 ? 40 -8.234 7.574 1 90.06 202 ASP A N 1
ATOM 1695 C CA . ASP A 1 202 ? 41.281 -7.547 7.578 1 90.06 202 ASP A CA 1
ATOM 1696 C C . ASP A 1 202 ? 41.156 -6.105 8.062 1 90.06 202 ASP A C 1
ATOM 1698 O O . ASP A 1 202 ? 42.125 -5.453 8.391 1 90.06 202 ASP A O 1
ATOM 1702 N N . LEU A 1 203 ? 39.969 -5.605 8.094 1 93.44 203 LEU A N 1
ATOM 1703 C CA . LEU A 1 203 ? 39.719 -4.242 8.547 1 93.44 203 LEU A CA 1
ATOM 1704 C C . LEU A 1 203 ? 39.812 -4.148 10.07 1 93.44 203 LEU A C 1
ATOM 1706 O O . LEU A 1 203 ? 39.969 -3.057 10.625 1 93.44 203 LEU A O 1
ATOM 1710 N N . PHE A 1 204 ? 39.75 -5.312 10.734 1 93.38 204 PHE A N 1
ATOM 1711 C CA . PHE A 1 204 ? 39.719 -5.332 12.188 1 93.38 204 PHE A CA 1
ATOM 1712 C C . PHE A 1 204 ? 41.156 -5.477 12.75 1 93.38 204 PHE A C 1
ATOM 1714 O O . PHE A 1 204 ? 41.969 -6.227 12.211 1 93.38 204 PHE A O 1
ATOM 1721 N N . SER A 1 205 ? 41.406 -4.781 13.688 1 91.94 205 SER A N 1
ATOM 1722 C CA . SER A 1 205 ? 42.562 -5 14.523 1 91.94 205 SER A CA 1
ATOM 1723 C C . SER A 1 205 ? 42.188 -5.625 15.859 1 91.94 205 SER A C 1
ATOM 1725 O O . SER A 1 205 ? 41 -5.703 16.203 1 91.94 205 SER A O 1
ATOM 1727 N N . MET A 1 206 ? 43.125 -6.176 16.5 1 90.44 206 MET A N 1
ATOM 1728 C CA . MET A 1 206 ? 42.844 -6.777 17.797 1 90.44 206 MET A CA 1
ATOM 1729 C C . MET A 1 206 ? 43.25 -5.836 18.938 1 90.44 206 MET A C 1
ATOM 1731 O O . MET A 1 206 ? 44.312 -5.215 18.891 1 90.44 206 MET A O 1
ATOM 1735 N N . ASN A 1 207 ? 42.344 -5.695 19.781 1 88.44 207 ASN A N 1
ATOM 1736 C CA . ASN A 1 207 ? 42.688 -4.887 20.953 1 88.44 207 ASN A CA 1
ATOM 1737 C C . ASN A 1 207 ? 43.562 -5.672 21.938 1 88.44 207 ASN A C 1
ATOM 1739 O O . ASN A 1 207 ? 43.969 -6.801 21.656 1 88.44 207 ASN A O 1
ATOM 1743 N N . ASP A 1 208 ? 43.844 -5.074 23.109 1 88.19 208 ASP A N 1
ATOM 1744 C CA . ASP A 1 208 ? 44.75 -5.66 24.109 1 88.19 208 ASP A CA 1
ATOM 1745 C C . ASP A 1 208 ? 44.156 -6.945 24.672 1 88.19 208 ASP A C 1
ATOM 1747 O O . ASP A 1 208 ? 44.906 -7.828 25.125 1 88.19 208 ASP A O 1
ATOM 1751 N N . GLN A 1 209 ? 42.875 -7.164 24.641 1 88.56 209 GLN A N 1
ATOM 1752 C CA . GLN A 1 209 ? 42.188 -8.328 25.203 1 88.56 209 GLN A CA 1
ATOM 1753 C C . GLN A 1 209 ? 41.969 -9.398 24.125 1 88.56 209 GLN A C 1
ATOM 1755 O O . GLN A 1 209 ? 41.375 -10.438 24.391 1 88.56 209 GLN A O 1
ATOM 1760 N N . GLY A 1 210 ? 42.406 -9.094 22.938 1 86.56 210 GLY A N 1
ATOM 1761 C CA . GLY A 1 210 ? 42.281 -10.047 21.844 1 86.56 210 GLY A CA 1
ATOM 1762 C C . GLY A 1 210 ? 40.938 -9.969 21.141 1 86.56 210 GLY A C 1
ATOM 1763 O O . GLY A 1 210 ? 40.531 -10.914 20.469 1 86.56 210 GLY A O 1
ATOM 1764 N N . ALA A 1 211 ? 40.219 -8.953 21.359 1 88.56 211 ALA A N 1
ATOM 1765 C CA . ALA A 1 211 ? 38.938 -8.773 20.719 1 88.56 211 ALA A CA 1
ATOM 1766 C C . ALA A 1 211 ? 39.062 -7.891 19.469 1 88.56 211 ALA A C 1
ATOM 1768 O O . ALA A 1 211 ? 39.844 -6.945 19.453 1 88.56 211 ALA A O 1
ATOM 1769 N N . PRO A 1 212 ? 38.344 -8.195 18.438 1 93.19 212 PRO A N 1
ATOM 1770 C CA . PRO A 1 212 ? 38.406 -7.383 17.219 1 93.19 212 PRO A CA 1
ATOM 1771 C C . PRO A 1 212 ? 37.875 -5.961 17.422 1 93.19 212 PRO A C 1
ATOM 1773 O O . PRO A 1 212 ? 36.938 -5.754 18.203 1 93.19 212 PRO A O 1
ATOM 1776 N N . LYS A 1 213 ? 38.5 -5.074 16.734 1 93.81 213 LYS A N 1
ATOM 1777 C CA . LYS A 1 213 ? 38.094 -3.674 16.797 1 93.81 213 LYS A CA 1
ATOM 1778 C C . LYS A 1 213 ? 38.344 -2.977 15.453 1 93.81 213 LYS A C 1
ATOM 1780 O O . LYS A 1 213 ? 39.344 -3.236 14.781 1 93.81 213 LYS A O 1
ATOM 1785 N N . LEU A 1 214 ? 37.469 -2.09 15.125 1 94.81 214 LEU A N 1
ATOM 1786 C CA . LEU A 1 214 ? 37.625 -1.268 13.93 1 94.81 214 LEU A CA 1
ATOM 1787 C C . LEU A 1 214 ? 38.25 0.073 14.273 1 94.81 214 LEU A C 1
ATOM 1789 O O . LEU A 1 214 ? 38.219 0.5 15.43 1 94.81 214 LEU A O 1
ATOM 1793 N N . ASP A 1 215 ? 38.844 0.686 13.219 1 94.12 215 ASP A N 1
ATOM 1794 C CA . ASP A 1 215 ? 39.344 2.047 13.398 1 94.12 215 ASP A CA 1
ATOM 1795 C C . ASP A 1 215 ? 38.188 3.029 13.586 1 94.12 215 ASP A C 1
ATOM 1797 O O . ASP A 1 215 ? 37.031 2.723 13.25 1 94.12 215 ASP A O 1
ATOM 1801 N N . ASP A 1 216 ? 38.531 4.176 14.078 1 92.56 216 ASP A N 1
ATOM 1802 C CA . ASP A 1 216 ? 37.531 5.18 14.43 1 92.56 216 ASP A CA 1
ATOM 1803 C C . ASP A 1 216 ? 36.75 5.613 13.203 1 92.56 216 ASP A C 1
ATOM 1805 O O . ASP A 1 216 ? 35.531 5.84 13.289 1 92.56 216 ASP A O 1
ATOM 1809 N N . ILE A 1 217 ? 37.406 5.711 12.141 1 93.69 217 ILE A N 1
ATOM 1810 C CA . ILE A 1 217 ? 36.75 6.227 10.938 1 93.69 217 ILE A CA 1
ATOM 1811 C C . ILE A 1 217 ? 35.688 5.25 10.477 1 93.69 217 ILE A C 1
ATOM 1813 O O . ILE A 1 217 ? 34.594 5.668 10.094 1 93.69 217 ILE A O 1
ATOM 1817 N N . GLN A 1 218 ? 35.938 3.969 10.508 1 95.12 218 GLN A N 1
ATOM 1818 C CA . GLN A 1 218 ? 34.938 2.969 10.148 1 95.12 218 GLN A CA 1
ATOM 1819 C C . GLN A 1 218 ? 33.812 2.918 11.18 1 95.12 218 GLN A C 1
ATOM 1821 O O . GLN A 1 218 ? 32.656 2.783 10.82 1 95.12 218 GLN A O 1
ATOM 1826 N N . ASN A 1 219 ? 34.219 3.053 12.422 1 92.94 219 ASN A N 1
ATOM 1827 C CA . ASN A 1 219 ? 33.25 3.053 13.5 1 92.94 219 ASN A CA 1
ATOM 1828 C C . ASN A 1 219 ? 32.25 4.199 13.352 1 92.94 219 ASN A C 1
ATOM 1830 O O . ASN A 1 219 ? 31.047 4.008 13.555 1 92.94 219 ASN A O 1
ATOM 1834 N N . GLN A 1 220 ? 32.75 5.246 13.039 1 92.44 220 GLN A N 1
ATOM 1835 C CA . GLN A 1 220 ? 31.906 6.418 12.867 1 92.44 220 GLN A CA 1
ATOM 1836 C C . GLN A 1 220 ? 30.938 6.227 11.703 1 92.44 220 GLN A C 1
ATOM 1838 O O . GLN A 1 220 ? 29.766 6.59 11.805 1 92.44 220 GLN A O 1
ATOM 1843 N N . PHE A 1 221 ? 31.438 5.699 10.633 1 94.69 221 PHE A N 1
ATOM 1844 C CA . PHE A 1 221 ? 30.578 5.434 9.484 1 94.69 221 PHE A CA 1
ATOM 1845 C C . PHE A 1 221 ? 29.453 4.469 9.859 1 94.69 221 PHE A C 1
ATOM 1847 O O . PHE A 1 221 ? 28.297 4.715 9.547 1 94.69 221 PHE A O 1
ATOM 1854 N N . LEU A 1 222 ? 29.797 3.406 10.555 1 93.81 222 LEU A N 1
ATOM 1855 C CA . LEU A 1 222 ? 28.828 2.391 10.938 1 93.81 222 LEU A CA 1
ATOM 1856 C C . LEU A 1 222 ? 27.766 2.971 11.875 1 93.81 222 LEU A C 1
ATOM 1858 O O . LEU A 1 222 ? 26.578 2.686 11.727 1 93.81 222 LEU A O 1
ATOM 1862 N N . THR A 1 223 ? 28.188 3.723 12.742 1 90.44 223 THR A N 1
ATOM 1863 C CA . THR A 1 223 ? 27.25 4.332 13.688 1 90.44 223 THR A CA 1
ATOM 1864 C C . THR A 1 223 ? 26.25 5.219 12.961 1 90.44 223 THR A C 1
ATOM 1866 O O . THR A 1 223 ? 25.062 5.223 13.297 1 90.44 223 THR A O 1
ATOM 1869 N N . SER A 1 224 ? 26.734 5.902 12 1 90.06 224 SER A N 1
ATOM 1870 C CA . SER A 1 224 ? 25.859 6.73 11.188 1 90.06 224 SER A CA 1
ATOM 1871 C C . SER A 1 224 ? 24.922 5.867 10.352 1 90.06 224 SER A C 1
ATOM 1873 O O . SER A 1 224 ? 23.75 6.207 10.172 1 90.06 224 SER A O 1
ATOM 1875 N N . TYR A 1 225 ? 25.438 4.809 9.867 1 91.94 225 TYR A N 1
ATOM 1876 C CA . TYR A 1 225 ? 24.672 3.895 9.016 1 91.94 225 TYR A CA 1
ATOM 1877 C C . TYR A 1 225 ? 23.578 3.195 9.805 1 91.94 225 TYR A C 1
ATOM 1879 O O . TYR A 1 225 ? 22.484 2.971 9.289 1 91.94 225 TYR A O 1
ATOM 1887 N N . PHE A 1 226 ? 23.766 2.883 11.094 1 88.81 226 PHE A N 1
ATOM 1888 C CA . PHE A 1 226 ? 22.859 2.129 11.945 1 88.81 226 PHE A CA 1
ATOM 1889 C C . PHE A 1 226 ? 21.516 2.844 12.07 1 88.81 226 PHE A C 1
ATOM 1891 O O . PHE A 1 226 ? 20.484 2.205 12.281 1 88.81 226 PHE A O 1
ATOM 1898 N N . GLN A 1 227 ? 21.547 4.016 11.805 1 79.12 227 GLN A N 1
ATOM 1899 C CA . GLN A 1 227 ? 20.328 4.805 11.938 1 79.12 227 GLN A CA 1
ATOM 1900 C C . GLN A 1 227 ? 19.359 4.535 10.789 1 79.12 227 GLN A C 1
ATOM 1902 O O . GLN A 1 227 ? 18.172 4.82 10.891 1 79.12 227 GLN A O 1
ATOM 1907 N N . PHE A 1 228 ? 19.938 4.043 9.734 1 77.88 228 PHE A N 1
ATOM 1908 C CA . PHE A 1 228 ? 19.156 3.859 8.516 1 77.88 228 PHE A CA 1
ATOM 1909 C C . PHE A 1 228 ? 18.844 2.387 8.297 1 77.88 228 PHE A C 1
ATOM 1911 O O . PHE A 1 228 ? 17.703 2.039 7.965 1 77.88 228 PHE A O 1
ATOM 1918 N N . GLU A 1 229 ? 19.859 1.673 8.32 1 78 229 GLU A N 1
ATOM 1919 C CA . GLU A 1 229 ? 19.812 0.244 8.023 1 78 229 GLU A CA 1
ATOM 1920 C C . GLU A 1 229 ? 20.719 -0.547 8.969 1 78 229 GLU A C 1
ATOM 1922 O O . GLU A 1 229 ? 21.562 0.028 9.641 1 78 229 GLU A O 1
ATOM 1927 N N . ASN A 1 230 ? 20.453 -1.819 8.945 1 80.5 230 ASN A N 1
ATOM 1928 C CA . ASN A 1 230 ? 21.141 -2.59 9.984 1 80.5 230 ASN A CA 1
ATOM 1929 C C . ASN A 1 230 ? 21.672 -3.91 9.438 1 80.5 230 ASN A C 1
ATOM 1931 O O . ASN A 1 230 ? 21.719 -4.91 10.156 1 80.5 230 ASN A O 1
ATOM 1935 N N . TYR A 1 231 ? 22.031 -3.857 8.07 1 91.94 231 TYR A N 1
ATOM 1936 C CA . TYR A 1 231 ? 22.625 -5.062 7.488 1 91.94 231 TYR A CA 1
ATOM 1937 C C . TYR A 1 231 ? 24.125 -4.922 7.332 1 91.94 231 TYR A C 1
ATOM 1939 O O . TYR A 1 231 ? 24.594 -4.047 6.602 1 91.94 231 TYR A O 1
ATOM 1947 N N . ILE A 1 232 ? 24.859 -5.746 8.008 1 95.88 232 ILE A N 1
ATOM 1948 C CA . ILE A 1 232 ? 26.312 -5.758 7.898 1 95.88 232 ILE A CA 1
ATOM 1949 C C . ILE A 1 232 ? 26.781 -7.152 7.496 1 95.88 232 ILE A C 1
ATOM 1951 O O . ILE A 1 232 ? 26.391 -8.148 8.102 1 95.88 232 ILE A O 1
ATOM 1955 N N . SER A 1 233 ? 27.531 -7.203 6.5 1 96.38 233 SER A N 1
ATOM 1956 C CA . SER A 1 233 ? 28.141 -8.469 6.109 1 96.38 233 SER A CA 1
ATOM 1957 C C . SER A 1 233 ? 29.625 -8.492 6.457 1 96.38 233 SER A C 1
ATOM 1959 O O . SER A 1 233 ? 30.312 -7.473 6.371 1 96.38 233 SER A O 1
ATOM 1961 N N . ILE A 1 234 ? 30.062 -9.641 6.887 1 95 234 ILE A N 1
ATOM 1962 C CA . ILE A 1 234 ? 31.469 -9.812 7.273 1 95 234 ILE A CA 1
ATOM 1963 C C . ILE A 1 234 ? 32.062 -11.031 6.559 1 95 234 ILE A C 1
ATOM 1965 O O . ILE A 1 234 ? 31.422 -12.086 6.496 1 95 234 ILE A O 1
ATOM 1969 N N . SER A 1 235 ? 33.125 -10.828 5.988 1 92.75 235 SER A N 1
ATOM 1970 C CA . SER A 1 235 ? 33.844 -11.945 5.379 1 92.75 235 SER A CA 1
ATOM 1971 C C . SER A 1 235 ? 35.062 -12.32 6.184 1 92.75 235 SER A C 1
ATOM 1973 O O . SER A 1 235 ? 35.75 -11.445 6.727 1 92.75 235 SER A O 1
ATOM 1975 N N . ALA A 1 236 ? 35.219 -13.594 6.305 1 84.06 236 ALA A N 1
ATOM 1976 C CA . ALA A 1 236 ? 36.406 -14.094 6.984 1 84.06 236 ALA A CA 1
ATOM 1977 C C . ALA A 1 236 ? 37.594 -14.234 6.016 1 84.06 236 ALA A C 1
ATOM 1979 O O . ALA A 1 236 ? 37.375 -14.375 4.805 1 84.06 236 ALA A O 1
ATOM 1980 N N . LYS A 1 237 ? 38.75 -14.094 6.535 1 72.69 237 LYS A N 1
ATOM 1981 C CA . LYS A 1 237 ? 39.938 -14.312 5.734 1 72.69 237 LYS A CA 1
ATOM 1982 C C . LYS A 1 237 ? 40.062 -15.773 5.297 1 72.69 237 LYS A C 1
ATOM 1984 O O . LYS A 1 237 ? 40.5 -16.062 4.188 1 72.69 237 LYS A O 1
ATOM 1989 N N . SER A 1 238 ? 39.625 -16.625 6.254 1 66.25 238 SER A N 1
ATOM 1990 C CA . SER A 1 238 ? 39.625 -18.062 5.969 1 66.25 238 SER A CA 1
ATOM 1991 C C . SER A 1 238 ? 38.344 -18.719 6.512 1 66.25 238 SER A C 1
ATOM 1993 O O . SER A 1 238 ? 37.781 -18.266 7.508 1 66.25 238 SER A O 1
ATOM 1995 N N . PRO A 1 239 ? 37.812 -19.703 5.805 1 63.31 239 PRO A N 1
ATOM 1996 C CA . PRO A 1 239 ? 36.562 -20.359 6.176 1 63.31 239 PRO A CA 1
ATOM 1997 C C . PRO A 1 239 ? 36.594 -20.922 7.594 1 63.31 239 PRO A C 1
ATOM 1999 O O . PRO A 1 239 ? 35.531 -21.141 8.195 1 63.31 239 PRO A O 1
ATOM 2002 N N . GLN A 1 240 ? 37.812 -21.094 8.133 1 62.88 240 GLN A N 1
ATOM 2003 C CA . GLN A 1 240 ? 37.938 -21.734 9.438 1 62.88 240 GLN A CA 1
ATOM 2004 C C . GLN A 1 240 ? 37.812 -20.719 10.57 1 62.88 240 GLN A C 1
ATOM 2006 O O . GLN A 1 240 ? 37.594 -21.078 11.727 1 62.88 240 GLN A O 1
ATOM 2011 N N . ILE A 1 241 ? 37.906 -19.562 10.164 1 70.56 241 ILE A N 1
ATOM 2012 C CA . ILE A 1 241 ? 37.906 -18.516 11.195 1 70.56 241 ILE A CA 1
ATOM 2013 C C . ILE A 1 241 ? 36.5 -18.281 11.703 1 70.56 241 ILE A C 1
ATOM 2015 O O . ILE A 1 241 ? 35.562 -18.156 10.914 1 70.56 241 ILE A O 1
ATOM 2019 N N . ASP A 1 242 ? 36.375 -18.234 12.969 1 79.81 242 ASP A N 1
ATOM 2020 C CA . ASP A 1 242 ? 35.125 -17.953 13.688 1 79.81 242 ASP A CA 1
ATOM 2021 C C . ASP A 1 242 ? 34.875 -16.453 13.781 1 79.81 242 ASP A C 1
ATOM 2023 O O . ASP A 1 242 ? 35.688 -15.719 14.352 1 79.81 242 ASP A O 1
ATOM 2027 N N . LEU A 1 243 ? 33.844 -16.031 13.203 1 88.56 243 LEU A N 1
ATOM 2028 C CA . LEU A 1 243 ? 33.531 -14.602 13.141 1 88.56 243 LEU A CA 1
ATOM 2029 C C . LEU A 1 243 ? 32.594 -14.195 14.281 1 88.56 243 LEU A C 1
ATOM 2031 O O . LEU A 1 243 ? 32.031 -13.102 14.273 1 88.56 243 LEU A O 1
ATOM 2035 N N . ALA A 1 244 ? 32.469 -15.016 15.258 1 87.38 244 ALA A N 1
ATOM 2036 C CA . ALA A 1 244 ? 31.562 -14.75 16.359 1 87.38 244 ALA A CA 1
ATOM 2037 C C . ALA A 1 244 ? 31.969 -13.492 17.125 1 87.38 244 ALA A C 1
ATOM 2039 O O . ALA A 1 244 ? 31.125 -12.672 17.484 1 87.38 244 ALA A O 1
ATOM 2040 N N . ASP A 1 245 ? 33.281 -13.352 17.312 1 90.31 245 ASP A N 1
ATOM 2041 C CA . ASP A 1 245 ? 33.75 -12.188 18.047 1 90.31 245 ASP A CA 1
ATOM 2042 C C . ASP A 1 245 ? 33.531 -10.906 17.25 1 90.31 245 ASP A C 1
ATOM 2044 O O . ASP A 1 245 ? 33.25 -9.852 17.812 1 90.31 245 ASP A O 1
ATOM 2048 N N . HIS A 1 246 ? 33.781 -10.984 15.992 1 92.88 246 HIS A N 1
ATOM 2049 C CA . HIS A 1 246 ? 33.531 -9.836 15.117 1 92.88 246 HIS A CA 1
ATOM 2050 C C . HIS A 1 246 ? 32.062 -9.43 15.148 1 92.88 246 HIS A C 1
ATOM 2052 O O . HIS A 1 246 ? 31.75 -8.234 15.227 1 92.88 246 HIS A O 1
ATOM 2058 N N . ARG A 1 247 ? 31.219 -10.406 15.078 1 92.06 247 ARG A N 1
ATOM 2059 C CA . ARG A 1 247 ? 29.781 -10.148 15.172 1 92.06 247 ARG A CA 1
ATOM 2060 C C . ARG A 1 247 ? 29.422 -9.484 16.5 1 92.06 247 ARG A C 1
ATOM 2062 O O . ARG A 1 247 ? 28.625 -8.547 16.531 1 92.06 247 ARG A O 1
ATOM 2069 N N . GLN A 1 248 ? 29.953 -10.023 17.547 1 90.88 248 GLN A N 1
ATOM 2070 C CA . GLN A 1 248 ? 29.688 -9.469 18.875 1 90.88 248 GLN A CA 1
ATOM 2071 C C . GLN A 1 248 ? 30.125 -8.008 18.953 1 90.88 248 GLN A C 1
ATOM 2073 O O . GLN A 1 248 ? 29.469 -7.191 19.609 1 90.88 248 GLN A O 1
ATOM 2078 N N . TYR A 1 249 ? 31.281 -7.746 18.391 1 93 249 TYR A N 1
ATOM 2079 C CA . TYR A 1 249 ? 31.766 -6.371 18.328 1 93 249 TYR A CA 1
ATOM 2080 C C . TYR A 1 249 ? 30.75 -5.457 17.656 1 93 249 TYR A C 1
ATOM 2082 O O . TYR A 1 249 ? 30.438 -4.375 18.172 1 93 249 TYR A O 1
ATOM 2090 N N . LEU A 1 250 ? 30.203 -5.867 16.547 1 92.81 250 LEU A N 1
ATOM 2091 C CA . LEU A 1 250 ? 29.234 -5.074 15.805 1 92.81 250 LEU A CA 1
ATOM 2092 C C . LEU A 1 250 ? 27.953 -4.883 16.625 1 92.81 250 LEU A C 1
ATOM 2094 O O . LEU A 1 250 ? 27.375 -3.797 16.625 1 92.81 250 LEU A O 1
ATOM 2098 N N . ILE A 1 251 ? 27.547 -5.961 17.312 1 90.94 251 ILE A N 1
ATOM 2099 C CA . ILE A 1 251 ? 26.359 -5.883 18.172 1 90.94 251 ILE A CA 1
ATOM 2100 C C . ILE A 1 251 ? 26.594 -4.855 19.266 1 90.94 251 ILE A C 1
ATOM 2102 O O . ILE A 1 251 ? 25.719 -4.047 19.578 1 90.94 251 ILE A O 1
ATOM 2106 N N . HIS A 1 252 ? 27.766 -4.953 19.781 1 90.38 252 HIS A N 1
ATOM 2107 C CA . HIS A 1 252 ? 28.125 -4.004 20.828 1 90.38 252 HIS A CA 1
ATOM 2108 C C . HIS A 1 252 ? 28.078 -2.57 20.297 1 90.38 252 HIS A C 1
ATOM 2110 O O . HIS A 1 252 ? 27.547 -1.68 20.969 1 90.38 252 HIS A O 1
ATOM 2116 N N . LEU A 1 253 ? 28.672 -2.387 19.156 1 90.69 253 LEU A N 1
ATOM 2117 C CA . LEU A 1 253 ? 28.656 -1.065 18.531 1 90.69 253 LEU A CA 1
ATOM 2118 C C . LEU A 1 253 ? 27.234 -0.583 18.297 1 90.69 253 LEU A C 1
ATOM 2120 O O . LEU A 1 253 ? 26.922 0.586 18.531 1 90.69 253 LEU A O 1
ATOM 2124 N N . PHE A 1 254 ? 26.375 -1.428 17.859 1 91.25 254 PHE A N 1
ATOM 2125 C CA . PHE A 1 254 ? 24.984 -1.104 17.562 1 91.25 254 PHE A CA 1
ATOM 2126 C C . PHE A 1 254 ? 24.234 -0.763 18.844 1 91.25 254 PHE A C 1
ATOM 2128 O O . PHE A 1 254 ? 23.469 0.202 18.875 1 91.25 254 PHE A O 1
ATOM 2135 N N . LYS A 1 255 ? 24.359 -1.512 19.859 1 87.81 255 LYS A N 1
ATOM 2136 C CA . LYS A 1 255 ? 23.625 -1.347 21.109 1 87.81 255 LYS A CA 1
ATOM 2137 C C . LYS A 1 255 ? 24.078 -0.086 21.844 1 87.81 255 LYS A C 1
ATOM 2139 O O . LYS A 1 255 ? 23.328 0.466 22.656 1 87.81 255 LYS A O 1
ATOM 2144 N N . ASN A 1 256 ? 25.234 0.316 21.578 1 85.88 256 ASN A N 1
ATOM 2145 C CA . ASN A 1 256 ? 25.781 1.46 22.297 1 85.88 256 ASN A CA 1
ATOM 2146 C C . ASN A 1 256 ? 25.438 2.777 21.609 1 85.88 256 ASN A C 1
ATOM 2148 O O . ASN A 1 256 ? 25.984 3.826 21.953 1 85.88 256 ASN A O 1
ATOM 2152 N N . GLN A 1 257 ? 24.531 2.678 20.703 1 83.75 257 GLN A N 1
ATOM 2153 C CA . GLN A 1 257 ? 24.078 3.91 20.062 1 83.75 257 GLN A CA 1
ATOM 2154 C C . GLN A 1 257 ? 23.266 4.758 21.047 1 83.75 257 GLN A C 1
ATOM 2156 O O . GLN A 1 257 ? 22.641 4.227 21.969 1 83.75 257 GLN A O 1
ATOM 2161 N N . GLN A 1 258 ? 23.328 6.02 20.859 1 78.44 258 GLN A N 1
ATOM 2162 C CA . GLN A 1 258 ? 22.5 6.91 21.672 1 78.44 258 GLN A CA 1
ATOM 2163 C C . GLN A 1 258 ? 21.016 6.758 21.312 1 78.44 258 GLN A C 1
ATOM 2165 O O . GLN A 1 258 ? 20.656 6.777 20.125 1 78.44 258 GLN A O 1
ATOM 2170 N N . PRO A 1 259 ? 20.219 6.5 22.328 1 76.12 259 PRO A N 1
ATOM 2171 C CA . PRO A 1 259 ? 18.781 6.383 22.031 1 76.12 259 PRO A CA 1
ATOM 2172 C C . PRO A 1 259 ? 18.172 7.684 21.516 1 76.12 259 PRO A C 1
ATOM 2174 O O . PRO A 1 259 ? 18.672 8.766 21.812 1 76.12 259 PRO A O 1
ATOM 2177 N N . LEU A 1 260 ? 17.172 7.5 20.766 1 72.56 260 LEU A N 1
ATOM 2178 C CA . LEU A 1 260 ? 16.438 8.664 20.297 1 72.56 260 LEU A CA 1
ATOM 2179 C C . LEU A 1 260 ? 15.633 9.289 21.438 1 72.56 260 LEU A C 1
ATOM 2181 O O . LEU A 1 260 ? 15.148 8.578 22.312 1 72.56 260 LEU A O 1
ATOM 2185 N N . SER A 1 261 ? 15.555 10.617 21.312 1 72.75 261 SER A N 1
ATOM 2186 C CA . SER A 1 261 ? 14.617 11.273 22.219 1 72.75 261 SER A CA 1
ATOM 2187 C C . SER A 1 261 ? 13.18 10.875 21.906 1 72.75 261 SER A C 1
ATOM 2189 O O . SER A 1 261 ? 12.898 10.328 20.844 1 72.75 261 SER A O 1
ATOM 2191 N N . GLU A 1 262 ? 12.32 10.992 22.891 1 72.19 262 GLU A N 1
ATOM 2192 C CA . GLU A 1 262 ? 10.914 10.672 22.688 1 72.19 262 GLU A CA 1
ATOM 2193 C C . GLU A 1 262 ? 10.336 11.422 21.5 1 72.19 262 GLU A C 1
ATOM 2195 O O . GLU A 1 262 ? 9.602 10.844 20.688 1 72.19 262 GLU A O 1
ATOM 2200 N N . GLN A 1 263 ? 10.664 12.633 21.422 1 72.12 263 GLN A N 1
ATOM 2201 C CA . GLN A 1 263 ? 10.164 13.461 20.328 1 72.12 263 GLN A CA 1
ATOM 2202 C C . GLN A 1 263 ? 10.719 12.992 18.984 1 72.12 263 GLN A C 1
ATOM 2204 O O . GLN A 1 263 ? 9.984 12.945 17.984 1 72.12 263 GLN A O 1
ATOM 2209 N N . ALA A 1 264 ? 11.922 12.609 19.062 1 72.69 264 ALA A N 1
ATOM 2210 C CA . ALA A 1 264 ? 12.555 12.109 17.844 1 72.69 264 ALA A CA 1
ATOM 2211 C C . ALA A 1 264 ? 11.922 10.797 17.391 1 72.69 264 ALA A C 1
ATOM 2213 O O . ALA A 1 264 ? 11.781 10.547 16.203 1 72.69 264 ALA A O 1
ATOM 2214 N N . HIS A 1 265 ? 11.516 10.109 18.359 1 76.31 265 HIS A N 1
ATOM 2215 C CA . HIS A 1 265 ? 10.867 8.836 18.047 1 76.31 265 HIS A CA 1
ATOM 2216 C C . HIS A 1 265 ? 9.523 9.055 17.375 1 76.31 265 HIS A C 1
ATOM 2218 O O . HIS A 1 265 ? 9.195 8.367 16.406 1 76.31 265 HIS A O 1
ATOM 2224 N N . LEU A 1 266 ? 8.805 9.961 17.891 1 72.69 266 LEU A N 1
ATOM 2225 C CA . LEU A 1 266 ? 7.512 10.266 17.281 1 72.69 266 LEU A CA 1
ATOM 2226 C C . LEU A 1 266 ? 7.68 10.781 15.859 1 72.69 266 LEU A C 1
ATOM 2228 O O . LEU A 1 266 ? 6.918 10.414 14.969 1 72.69 266 LEU A O 1
ATOM 2232 N N . ALA A 1 267 ? 8.688 11.508 15.688 1 76.94 267 ALA A N 1
ATOM 2233 C CA . ALA A 1 267 ? 8.945 12.109 14.383 1 76.94 267 ALA A CA 1
ATOM 2234 C C . ALA A 1 267 ? 9.445 11.062 13.383 1 76.94 267 ALA A C 1
ATOM 2236 O O . ALA A 1 267 ? 9.336 11.25 12.172 1 76.94 267 ALA A O 1
ATOM 2237 N N . SER A 1 268 ? 9.93 9.961 13.922 1 78.12 268 SER A N 1
ATOM 2238 C CA . SER A 1 268 ? 10.547 8.953 13.062 1 78.12 268 SER A CA 1
ATOM 2239 C C . SER A 1 268 ? 9.516 8.273 12.164 1 78.12 268 SER A C 1
ATOM 2241 O O . SER A 1 268 ? 9.867 7.711 11.125 1 78.12 268 SER A O 1
ATOM 2243 N N . GLU A 1 269 ? 8.273 8.367 12.523 1 77.81 269 GLU A N 1
ATOM 2244 C CA . GLU A 1 269 ? 7.207 7.789 11.711 1 77.81 269 GLU A CA 1
ATOM 2245 C C . GLU A 1 269 ? 7.066 8.523 10.383 1 77.81 269 GLU A C 1
ATOM 2247 O O . GLU A 1 269 ? 6.512 7.98 9.422 1 77.81 269 GLU A O 1
ATOM 2252 N N . PHE A 1 270 ? 7.684 9.688 10.305 1 84.06 270 PHE A N 1
ATOM 2253 C CA . PHE A 1 270 ? 7.516 10.531 9.125 1 84.06 270 PHE A CA 1
ATOM 2254 C C . PHE A 1 270 ? 8.797 10.57 8.305 1 84.06 270 PHE A C 1
ATOM 2256 O O . PHE A 1 270 ? 8.898 11.32 7.332 1 84.06 270 PHE A O 1
ATOM 2263 N N . PHE A 1 271 ? 9.672 9.727 8.633 1 88.12 271 PHE A N 1
ATOM 2264 C CA . PHE A 1 271 ? 10.945 9.734 7.934 1 88.12 271 PHE A CA 1
ATOM 2265 C C . PHE A 1 271 ? 10.758 9.445 6.449 1 88.12 271 PHE A C 1
ATOM 2267 O O . PHE A 1 271 ? 10.117 8.461 6.082 1 88.12 271 PHE A O 1
ATOM 2274 N N . ASP A 1 272 ? 11.297 10.398 5.699 1 92 272 ASP A N 1
ATOM 2275 C CA . ASP A 1 272 ? 11.328 10.281 4.246 1 92 272 ASP A CA 1
ATOM 2276 C C . ASP A 1 272 ? 9.93 10.023 3.684 1 92 272 ASP A C 1
ATOM 2278 O O . ASP A 1 272 ? 9.75 9.164 2.822 1 92 272 ASP A O 1
ATOM 2282 N N . GLU A 1 273 ? 9.008 10.641 4.254 1 92.88 273 GLU A N 1
ATOM 2283 C CA . GLU A 1 273 ? 7.645 10.641 3.742 1 92.88 273 GLU A CA 1
ATOM 2284 C C . GLU A 1 273 ? 7.277 11.992 3.139 1 92.88 273 GLU A C 1
ATOM 2286 O O . GLU A 1 273 ? 7.641 13.039 3.678 1 92.88 273 GLU A O 1
ATOM 2291 N N . LEU A 1 274 ? 6.641 11.906 2.047 1 95.75 274 LEU A N 1
ATOM 2292 C CA . LEU A 1 274 ? 6.199 13.125 1.378 1 95.75 274 LEU A CA 1
ATOM 2293 C C . LEU A 1 274 ? 4.855 13.586 1.925 1 95.75 274 LEU A C 1
ATOM 2295 O O . LEU A 1 274 ? 3.893 12.82 1.954 1 95.75 274 LEU A O 1
ATOM 2299 N N . GLN A 1 275 ? 4.793 14.766 2.348 1 93.75 275 GLN A N 1
ATOM 2300 C CA . GLN A 1 275 ? 3.543 15.359 2.816 1 93.75 275 GLN A CA 1
ATOM 2301 C C . GLN A 1 275 ? 3.25 16.672 2.102 1 93.75 275 GLN A C 1
ATOM 2303 O O . GLN A 1 275 ? 4.156 17.469 1.869 1 93.75 275 GLN A O 1
ATOM 2308 N N . ILE A 1 276 ? 2.066 16.891 1.769 1 93.06 276 ILE A N 1
ATOM 2309 C CA . ILE A 1 276 ? 1.661 18.156 1.167 1 93.06 276 ILE A CA 1
ATOM 2310 C C . ILE A 1 276 ? 1.517 19.219 2.252 1 93.06 276 ILE A C 1
ATOM 2312 O O . ILE A 1 276 ? 0.915 18.969 3.299 1 93.06 276 ILE A O 1
ATOM 2316 N N . PRO A 1 277 ? 2.094 20.375 2.008 1 94.12 277 PRO A N 1
ATOM 2317 C CA . PRO A 1 277 ? 1.946 21.438 3.006 1 94.12 277 PRO A CA 1
ATOM 2318 C C . PRO A 1 277 ? 0.486 21.781 3.283 1 94.12 277 PRO A C 1
ATOM 2320 O O . PRO A 1 277 ? -0.337 21.797 2.363 1 94.12 277 PRO A O 1
ATOM 2323 N N . LEU A 1 278 ? 0.186 22.141 4.438 1 91.31 278 LEU A N 1
ATOM 2324 C CA . LEU A 1 278 ? -1.161 22.531 4.852 1 91.31 278 LEU A CA 1
ATOM 2325 C C . LEU A 1 278 ? -1.523 23.906 4.324 1 91.31 278 LEU A C 1
ATOM 2327 O O . LEU A 1 278 ? -0.64 24.719 4.047 1 91.31 278 LEU A O 1
ATOM 2331 N N . GLN A 1 279 ? -2.789 24.094 4.172 1 92.5 279 GLN A N 1
ATOM 2332 C CA . GLN A 1 279 ? -3.33 25.391 3.826 1 92.5 279 GLN A CA 1
ATOM 2333 C C . GLN A 1 279 ? -4.352 25.859 4.859 1 92.5 279 GLN A C 1
ATOM 2335 O O . GLN A 1 279 ? -5.547 25.953 4.566 1 92.5 279 GLN A O 1
ATOM 2340 N N . PRO A 1 280 ? -3.842 26.312 5.926 1 90.69 280 PRO A N 1
ATOM 2341 C CA . PRO A 1 280 ? -4.75 26.625 7.031 1 90.69 280 PRO A CA 1
ATOM 2342 C C . PRO A 1 280 ? -5.699 27.766 6.711 1 90.69 280 PRO A C 1
ATOM 2344 O O . PRO A 1 280 ? -6.781 27.875 7.297 1 90.69 280 PRO A O 1
ATOM 2347 N N . TYR A 1 281 ? -5.285 28.656 5.848 1 92.44 281 TYR A N 1
ATOM 2348 C CA . TYR A 1 281 ? -6.191 29.75 5.504 1 92.44 281 TYR A CA 1
ATOM 2349 C C . TYR A 1 281 ? -7.371 29.234 4.684 1 92.44 281 TYR A C 1
ATOM 2351 O O . TYR A 1 281 ? -8.508 29.656 4.906 1 92.44 281 TYR A O 1
ATOM 2359 N N . LYS A 1 282 ? -7.051 28.406 3.77 1 90.38 282 LYS A N 1
ATOM 2360 C CA . LYS A 1 282 ? -8.094 27.859 2.896 1 90.38 282 LYS A CA 1
ATOM 2361 C C . LYS A 1 282 ? -8.93 26.812 3.625 1 90.38 282 LYS A C 1
ATOM 2363 O O . LYS A 1 282 ? -10.164 26.859 3.576 1 90.38 282 LYS A O 1
ATOM 2368 N N . ASP A 1 283 ? -8.227 25.938 4.266 1 88.62 283 ASP A N 1
ATOM 2369 C CA . ASP A 1 283 ? -8.875 24.766 4.832 1 88.62 283 ASP A CA 1
ATOM 2370 C C . ASP A 1 283 ? -8.969 24.859 6.355 1 88.62 283 ASP A C 1
ATOM 2372 O O . ASP A 1 283 ? -8.016 25.281 7.016 1 88.62 283 ASP A O 1
ATOM 2376 N N . ASN A 1 284 ? -10.117 24.5 6.844 1 89.5 284 ASN A N 1
ATOM 2377 C CA . ASN A 1 284 ? -10.227 24.328 8.289 1 89.5 284 ASN A CA 1
ATOM 2378 C C . ASN A 1 284 ? -9.484 23.078 8.75 1 89.5 284 ASN A C 1
ATOM 2380 O O . ASN A 1 284 ? -9.844 21.953 8.375 1 89.5 284 ASN A O 1
ATOM 2384 N N . LEU A 1 285 ? -8.492 23.297 9.516 1 90.94 285 LEU A N 1
ATOM 2385 C CA . LEU A 1 285 ? -7.727 22.156 10.008 1 90.94 285 LEU A CA 1
ATOM 2386 C C . LEU A 1 285 ? -8.562 21.312 10.945 1 90.94 285 LEU A C 1
ATOM 2388 O O . LEU A 1 285 ? -9.461 21.812 11.625 1 90.94 285 LEU A O 1
ATOM 2392 N N . ASN A 1 286 ? -8.297 20.078 10.953 1 91.88 286 ASN A N 1
ATOM 2393 C CA . ASN A 1 286 ? -9.023 19.172 11.844 1 91.88 286 ASN A CA 1
ATOM 2394 C C . ASN A 1 286 ? -8.359 19.109 13.219 1 91.88 286 ASN A C 1
ATOM 2396 O O . ASN A 1 286 ? -7.227 19.547 13.391 1 91.88 286 ASN A O 1
ATOM 2400 N N . SER A 1 287 ? -9.07 18.609 14.156 1 91.88 287 SER A N 1
ATOM 2401 C CA . SER A 1 287 ? -8.633 18.547 15.547 1 91.88 287 SER A CA 1
ATOM 2402 C C . SER A 1 287 ? -7.363 17.719 15.688 1 91.88 287 SER A C 1
ATOM 2404 O O . SER A 1 287 ? -6.484 18.062 16.484 1 91.88 287 SER A O 1
ATOM 2406 N N . GLY A 1 288 ? -7.301 16.641 14.969 1 88.38 288 GLY A N 1
ATOM 2407 C CA . GLY A 1 288 ? -6.113 15.805 15.023 1 88.38 288 GLY A CA 1
ATOM 2408 C C . GLY A 1 288 ? -4.848 16.531 14.625 1 88.38 288 GLY A C 1
ATOM 2409 O O . GLY A 1 288 ? -3.795 16.359 15.242 1 88.38 288 GLY A O 1
ATOM 2410 N N . THR A 1 289 ? -4.941 17.312 13.656 1 88.94 289 THR A N 1
ATOM 2411 C CA . THR A 1 289 ? -3.811 18.125 13.203 1 88.94 289 THR A CA 1
ATOM 2412 C C . THR A 1 289 ? -3.367 19.094 14.297 1 88.94 289 THR A C 1
ATOM 2414 O O . THR A 1 289 ? -2.174 19.219 14.578 1 88.94 289 THR A O 1
ATOM 2417 N N . TYR A 1 290 ? -4.316 19.766 14.93 1 90.56 290 TYR A N 1
ATOM 2418 C CA . TYR A 1 290 ? -4.004 20.672 16.031 1 90.56 290 TYR A CA 1
ATOM 2419 C C . TYR A 1 290 ? -3.297 19.938 17.156 1 90.56 290 TYR A C 1
ATOM 2421 O O . TYR A 1 290 ? -2.344 20.453 17.75 1 90.56 290 TYR A O 1
ATOM 2429 N N . GLU A 1 291 ? -3.756 18.766 17.375 1 87.94 291 GLU A N 1
ATOM 2430 C CA . GLU A 1 291 ? -3.164 17.969 18.453 1 87.94 291 GLU A CA 1
ATOM 2431 C C . GLU A 1 291 ? -1.692 17.688 18.172 1 87.94 291 GLU A C 1
ATOM 2433 O O . GLU A 1 291 ? -0.859 17.75 19.078 1 87.94 291 GLU A O 1
ATOM 2438 N N . VAL A 1 292 ? -1.445 17.391 17.016 1 84.5 292 VAL A N 1
ATOM 2439 C CA . VAL A 1 292 ? -0.069 17.109 16.625 1 84.5 292 VAL A CA 1
ATOM 2440 C C . VAL A 1 292 ? 0.786 18.359 16.812 1 84.5 292 VAL A C 1
ATOM 2442 O O . VAL A 1 292 ? 1.881 18.297 17.375 1 84.5 292 VAL A O 1
ATOM 2445 N N . PHE A 1 293 ? 0.302 19.516 16.453 1 87.44 293 PHE A N 1
ATOM 2446 C CA . PHE A 1 293 ? 1.03 20.781 16.594 1 87.44 293 PHE A CA 1
ATOM 2447 C C . PHE A 1 293 ? 1.308 21.078 18.062 1 87.44 293 PHE A C 1
ATOM 2449 O O . PHE A 1 293 ? 2.395 21.531 18.406 1 87.44 293 PHE A O 1
ATOM 2456 N N . GLU A 1 294 ? 0.426 20.781 18.812 1 88.75 294 GLU A N 1
ATOM 2457 C CA . GLU A 1 294 ? 0.47 21.172 20.219 1 88.75 294 GLU A CA 1
ATOM 2458 C C . GLU A 1 294 ? 1.422 20.281 21 1 88.75 294 GLU A C 1
ATOM 2460 O O . GLU A 1 294 ? 1.785 20.594 22.141 1 88.75 294 GLU A O 1
ATOM 2465 N N . GLN A 1 295 ? 1.83 19.234 20.422 1 84.38 295 GLN A N 1
ATOM 2466 C CA . GLN A 1 295 ? 2.805 18.359 21.078 1 84.38 295 GLN A CA 1
ATOM 2467 C C . GLN A 1 295 ? 4.184 19.016 21.109 1 84.38 295 GLN A C 1
ATOM 2469 O O . GLN A 1 295 ? 5.039 18.625 21.906 1 84.38 295 GLN A O 1
ATOM 2474 N N . ASP A 1 296 ? 4.383 19.953 20.25 1 88.44 296 ASP A N 1
ATOM 2475 C CA . ASP A 1 296 ? 5.652 20.672 20.234 1 88.44 296 ASP A CA 1
ATOM 2476 C C . ASP A 1 296 ? 5.676 21.781 21.281 1 88.44 296 ASP A C 1
ATOM 2478 O O . ASP A 1 296 ? 5.367 22.938 20.969 1 88.44 296 ASP A O 1
ATOM 2482 N N . LYS A 1 297 ? 6.219 21.562 22.375 1 90.69 297 LYS A N 1
ATOM 2483 C CA . LYS A 1 297 ? 6.156 22.484 23.516 1 90.69 297 LYS A CA 1
ATOM 2484 C C . LYS A 1 297 ? 7.086 23.672 23.312 1 90.69 297 LYS A C 1
ATOM 2486 O O . LYS A 1 297 ? 6.789 24.781 23.766 1 90.69 297 LYS A O 1
ATOM 2491 N N . ILE A 1 298 ? 8.148 23.422 22.641 1 93.69 298 ILE A N 1
ATOM 2492 C CA . ILE A 1 298 ? 9.18 24.453 22.531 1 93.69 298 ILE A CA 1
ATOM 2493 C C . ILE A 1 298 ? 8.625 25.656 21.766 1 93.69 298 ILE A C 1
ATOM 2495 O O . ILE A 1 298 ? 8.906 26.797 22.125 1 93.69 298 ILE A O 1
ATOM 2499 N N . LYS A 1 299 ? 7.938 25.391 20.719 1 94.75 299 LYS A N 1
ATOM 2500 C CA . LYS A 1 299 ? 7.336 26.484 19.969 1 94.75 299 LYS A CA 1
ATOM 2501 C C . LYS A 1 299 ? 6.477 27.375 20.859 1 94.75 299 LYS A C 1
ATOM 2503 O O . LYS A 1 299 ? 6.602 28.594 20.828 1 94.75 299 LYS A O 1
ATOM 2508 N N . TYR A 1 300 ? 5.68 26.844 21.688 1 96.38 300 TYR A N 1
ATOM 2509 C CA . TYR A 1 300 ? 4.758 27.562 22.547 1 96.38 300 TYR A CA 1
ATOM 2510 C C . TYR A 1 300 ? 5.512 28.312 23.641 1 96.38 300 TYR A C 1
ATOM 2512 O O . TYR A 1 300 ? 5.172 29.453 23.969 1 96.38 300 TYR A O 1
ATOM 2520 N N . ASP A 1 301 ? 6.512 27.672 24.094 1 97 301 ASP A N 1
ATOM 2521 C CA . ASP A 1 301 ? 7.34 28.312 25.109 1 97 301 ASP A CA 1
ATOM 2522 C C . ASP A 1 301 ? 8 29.578 24.547 1 97 301 ASP A C 1
ATOM 2524 O O . ASP A 1 301 ? 8.062 30.609 25.219 1 97 301 ASP A O 1
ATOM 2528 N N . LEU A 1 302 ? 8.5 29.438 23.406 1 97.75 302 LEU A N 1
ATOM 2529 C CA . LEU A 1 302 ? 9.188 30.562 22.781 1 97.75 302 LEU A CA 1
ATOM 2530 C C . LEU A 1 302 ? 8.227 31.719 22.516 1 97.75 302 LEU A C 1
ATOM 2532 O O . LEU A 1 302 ? 8.586 32.875 22.688 1 97.75 302 LEU A O 1
ATOM 2536 N N . TYR A 1 303 ? 7.039 31.469 22.125 1 98 303 TYR A N 1
ATOM 2537 C CA . TYR A 1 303 ? 6.031 32.5 21.953 1 98 303 TYR A CA 1
ATOM 2538 C C . TYR A 1 303 ? 5.695 33.188 23.281 1 98 303 TYR A C 1
ATOM 2540 O O . TYR A 1 303 ? 5.535 34.406 23.344 1 98 303 TYR A O 1
ATOM 2548 N N . GLU A 1 304 ? 5.52 32.375 24.297 1 98.12 304 GLU A N 1
ATOM 2549 C CA . GLU A 1 304 ? 5.266 32.938 25.625 1 98.12 304 GLU A CA 1
ATOM 2550 C C . GLU A 1 304 ? 6.398 33.875 26.047 1 98.12 304 GLU A C 1
ATOM 2552 O O . GLU A 1 304 ? 6.148 34.969 26.531 1 98.12 304 GLU A O 1
ATOM 2557 N N . ASP A 1 305 ? 7.582 33.312 25.859 1 98.12 305 ASP A N 1
ATOM 2558 C CA . ASP A 1 305 ? 8.758 34.094 26.25 1 98.12 305 ASP A CA 1
ATOM 2559 C C . ASP A 1 305 ? 8.797 35.438 25.484 1 98.12 305 ASP A C 1
ATOM 2561 O O . ASP A 1 305 ? 9.133 36.469 26.062 1 98.12 305 ASP A O 1
ATOM 2565 N N . ALA A 1 306 ? 8.539 35.375 24.234 1 98.5 306 ALA A N 1
ATOM 2566 C CA . ALA A 1 306 ? 8.539 36.594 23.422 1 98.5 306 ALA A CA 1
ATOM 2567 C C . ALA A 1 306 ? 7.492 37.594 23.922 1 98.5 306 ALA A C 1
ATOM 2569 O O . ALA A 1 306 ? 7.781 38.781 24.047 1 98.5 306 ALA A O 1
ATOM 2570 N N . CYS A 1 307 ? 6.312 37.156 24.219 1 98.19 307 CYS A N 1
ATOM 2571 C CA . CYS A 1 307 ? 5.246 38 24.734 1 98.19 307 CYS A CA 1
ATOM 2572 C C . CYS A 1 307 ? 5.617 38.594 26.094 1 98.19 307 CYS A C 1
ATOM 2574 O O . CYS A 1 307 ? 5.414 39.781 26.328 1 98.19 307 CYS A O 1
ATOM 2576 N N . ARG A 1 308 ? 6.156 37.75 26.922 1 97.44 308 ARG A N 1
ATOM 2577 C CA . ARG A 1 308 ? 6.57 38.219 28.25 1 97.44 308 ARG A CA 1
ATOM 2578 C C . ARG A 1 308 ? 7.613 39.312 28.141 1 97.44 308 ARG A C 1
ATOM 2580 O O . ARG A 1 308 ? 7.539 40.312 28.859 1 97.44 308 ARG A O 1
ATOM 2587 N N . LYS A 1 309 ? 8.547 39.031 27.328 1 97.31 309 LYS A N 1
ATOM 2588 C CA . LYS A 1 309 ? 9.609 40.031 27.156 1 97.31 309 LYS A CA 1
ATOM 2589 C C . LYS A 1 309 ? 9.055 41.344 26.625 1 97.31 309 LYS A C 1
ATOM 2591 O O . LYS A 1 309 ? 9.445 42.406 27.094 1 97.31 309 LYS A O 1
ATOM 2596 N N . TYR A 1 310 ? 8.219 41.344 25.672 1 97.31 310 TYR A N 1
ATOM 2597 C CA . TYR A 1 310 ? 7.578 42.531 25.156 1 97.31 310 TYR A CA 1
ATOM 2598 C C . TYR A 1 310 ? 6.832 43.281 26.25 1 97.31 310 TYR A C 1
ATOM 2600 O O . TYR A 1 310 ? 6.98 44.5 26.406 1 97.31 310 TYR A O 1
ATOM 2608 N N . LEU A 1 311 ? 6.02 42.562 27.078 1 96.62 311 LEU A N 1
ATOM 2609 C CA . LEU A 1 311 ? 5.156 43.156 28.094 1 96.62 311 LEU A CA 1
ATOM 2610 C C . LEU A 1 311 ? 5.984 43.75 29.234 1 96.62 311 LEU A C 1
ATOM 2612 O O . LEU A 1 311 ? 5.547 44.688 29.891 1 96.62 311 LEU A O 1
ATOM 2616 N N . LYS A 1 312 ? 7.105 43.188 29.359 1 93.62 312 LYS A N 1
ATOM 2617 C CA . LYS A 1 312 ? 8.016 43.75 30.359 1 93.62 312 LYS A CA 1
ATOM 2618 C C . LYS A 1 312 ? 8.648 45.062 29.875 1 93.62 312 LYS A C 1
ATOM 2620 O O . LYS A 1 312 ? 8.93 45.938 30.672 1 93.62 312 LYS A O 1
ATOM 2625 N N . ASN A 1 313 ? 8.898 45.125 28.641 1 91.88 313 ASN A N 1
ATOM 2626 C CA . ASN A 1 313 ? 9.648 46.25 28.062 1 91.88 313 ASN A CA 1
ATOM 2627 C C . ASN A 1 313 ? 8.742 47.438 27.766 1 91.88 313 ASN A C 1
ATOM 2629 O O . ASN A 1 313 ? 9.195 48.562 27.797 1 91.88 313 ASN A O 1
ATOM 2633 N N . VAL A 1 314 ? 7.551 47.156 27.516 1 90.25 314 VAL A N 1
ATOM 2634 C CA . VAL A 1 314 ? 6.664 48.219 27.031 1 90.25 314 VAL A CA 1
ATOM 2635 C C . VAL A 1 314 ? 6.18 49.062 28.219 1 90.25 314 VAL A C 1
ATOM 2637 O O . VAL A 1 314 ? 5.887 48.531 29.297 1 90.25 314 VAL A O 1
ATOM 2640 N N . LYS A 1 315 ? 6.211 50.438 28.109 1 89.31 315 LYS A N 1
ATOM 2641 C CA . LYS A 1 315 ? 5.746 51.375 29.141 1 89.31 315 LYS A CA 1
ATOM 2642 C C . LYS A 1 315 ? 4.406 52 28.75 1 89.31 315 LYS A C 1
ATOM 2644 O O . LYS A 1 315 ? 4.359 53.125 28.281 1 89.31 315 LYS A O 1
ATOM 2649 N N . LYS A 1 316 ? 3.381 51.281 28.844 1 92.5 316 LYS A N 1
ATOM 2650 C CA . LYS A 1 316 ? 2.014 51.719 28.594 1 92.5 316 LYS A CA 1
ATOM 2651 C C . LYS A 1 316 ? 1.085 51.344 29.734 1 92.5 316 LYS A C 1
ATOM 2653 O O . LYS A 1 316 ? 1.338 50.344 30.438 1 92.5 316 LYS A O 1
ATOM 2658 N N . ALA A 1 317 ? 0.095 52.125 30 1 92.5 317 ALA A N 1
ATOM 2659 C CA . ALA A 1 317 ? -0.872 51.844 31.062 1 92.5 317 ALA A CA 1
ATOM 2660 C C . ALA A 1 317 ? -1.785 50.688 30.656 1 92.5 317 ALA A C 1
ATOM 2662 O O . ALA A 1 317 ? -2.213 49.906 31.516 1 92.5 317 ALA A O 1
ATOM 2663 N N . GLU A 1 318 ? -2.072 50.625 29.359 1 94.69 318 GLU A N 1
ATOM 2664 C CA . GLU A 1 318 ? -2.922 49.562 28.828 1 94.69 318 GLU A CA 1
ATOM 2665 C C . GLU A 1 318 ? -2.375 49.031 27.5 1 94.69 318 GLU A C 1
ATOM 2667 O O . GLU A 1 318 ? -1.892 49.812 26.672 1 94.69 318 GLU A O 1
ATOM 2672 N N . ILE A 1 319 ? -2.406 47.75 27.406 1 96.44 319 ILE A N 1
ATOM 2673 C CA . ILE A 1 319 ? -1.923 47.125 26.172 1 96.44 319 ILE A CA 1
ATOM 2674 C C . ILE A 1 319 ? -3.02 46.25 25.578 1 96.44 319 ILE A C 1
ATOM 2676 O O . ILE A 1 319 ? -3.539 45.344 26.266 1 96.44 319 ILE A O 1
ATOM 2680 N N . ASN A 1 320 ? -3.404 46.5 24.328 1 97.62 320 ASN A N 1
ATOM 2681 C CA . ASN A 1 320 ? -4.328 45.688 23.562 1 97.62 320 ASN A CA 1
ATOM 2682 C C . ASN A 1 320 ? -3.584 44.656 22.719 1 97.62 320 ASN A C 1
ATOM 2684 O O . ASN A 1 320 ? -2.713 45 21.922 1 97.62 320 ASN A O 1
ATOM 2688 N N . ILE A 1 321 ? -3.979 43.344 22.891 1 98.25 321 ILE A N 1
ATOM 2689 C CA . ILE A 1 321 ? -3.291 42.25 22.203 1 98.25 321 ILE A CA 1
ATOM 2690 C C . ILE A 1 321 ? -4.266 41.531 21.281 1 98.25 321 ILE A C 1
ATOM 2692 O O . ILE A 1 321 ? -5.363 41.156 21.703 1 98.25 321 ILE A O 1
ATOM 2696 N N . LEU A 1 322 ? -3.844 41.344 20.016 1 98.5 322 LEU A N 1
ATOM 2697 C CA . LEU A 1 322 ? -4.613 40.562 19.062 1 98.5 322 LEU A CA 1
ATOM 2698 C C . LEU A 1 322 ? -3.959 39.219 18.797 1 98.5 322 LEU A C 1
ATOM 2700 O O . LEU A 1 322 ? -2.828 39.156 18.297 1 98.5 322 LEU A O 1
ATOM 2704 N N . MET A 1 323 ? -4.617 38.188 19.188 1 98.25 323 MET A N 1
ATOM 2705 C CA . MET A 1 323 ? -4.258 36.844 18.734 1 98.25 323 MET A CA 1
ATOM 2706 C C . MET A 1 323 ? -4.914 36.531 17.406 1 98.25 323 MET A C 1
ATOM 2708 O O . MET A 1 323 ? -6.094 36.188 17.359 1 98.25 323 MET A O 1
ATOM 2712 N N . ALA A 1 324 ? -4.145 36.625 16.297 1 97.19 324 ALA A N 1
ATOM 2713 C CA . ALA A 1 324 ? -4.656 36.375 14.953 1 97.19 324 ALA A CA 1
ATOM 2714 C C . ALA A 1 324 ? -4.465 34.906 14.578 1 97.19 324 ALA A C 1
ATOM 2716 O O . ALA A 1 324 ? -3.342 34.469 14.305 1 97.19 324 ALA A O 1
ATOM 2717 N N . GLY A 1 325 ? -5.547 34.188 14.445 1 95.88 325 GLY A N 1
ATOM 2718 C CA . GLY A 1 325 ? -5.469 32.75 14.273 1 95.88 325 GLY A CA 1
ATOM 2719 C C . GLY A 1 325 ? -5.258 32 15.578 1 95.88 325 GLY A C 1
ATOM 2720 O O . GLY A 1 325 ? -4.199 31.406 15.789 1 95.88 325 GLY A O 1
ATOM 2721 N N . ALA A 1 326 ? -6.285 31.922 16.281 1 96.81 326 ALA A N 1
ATOM 2722 C CA . ALA A 1 326 ? -6.16 31.375 17.641 1 96.81 326 ALA A CA 1
ATOM 2723 C C . ALA A 1 326 ? -6.156 29.859 17.625 1 96.81 326 ALA A C 1
ATOM 2725 O O . ALA A 1 326 ? -5.734 29.219 18.609 1 96.81 326 ALA A O 1
ATOM 2726 N N . GLY A 1 327 ? -6.621 29.297 16.516 1 94.25 327 GLY A N 1
ATOM 2727 C CA . GLY A 1 327 ? -6.762 27.844 16.531 1 94.25 327 GLY A CA 1
ATOM 2728 C C . GLY A 1 327 ? -7.57 27.328 17.703 1 94.25 327 GLY A C 1
ATOM 2729 O O . GLY A 1 327 ? -8.625 27.891 18.031 1 94.25 327 GLY A O 1
ATOM 2730 N N . ARG A 1 328 ? -7.059 26.297 18.344 1 92.88 328 ARG A N 1
ATOM 2731 C CA . ARG A 1 328 ? -7.754 25.734 19.5 1 92.88 328 ARG A CA 1
ATOM 2732 C C . ARG A 1 328 ? -7.285 26.375 20.797 1 92.88 328 ARG A C 1
ATOM 2734 O O . ARG A 1 328 ? -7.688 25.969 21.875 1 92.88 328 ARG A O 1
ATOM 2741 N N . GLY A 1 329 ? -6.344 27.297 20.672 1 95.69 329 GLY A N 1
ATOM 2742 C CA . GLY A 1 329 ? -6.023 28.109 21.828 1 95.69 329 GLY A CA 1
ATOM 2743 C C . GLY A 1 329 ? -4.641 27.828 22.391 1 95.69 329 GLY A C 1
ATOM 2744 O O . GLY A 1 329 ? -4.297 28.312 23.469 1 95.69 329 GLY A O 1
ATOM 2745 N N . GLY A 1 330 ? -3.82 27.078 21.719 1 94.25 330 GLY A N 1
ATOM 2746 C CA . GLY A 1 330 ? -2.496 26.75 22.219 1 94.25 330 GLY A CA 1
ATOM 2747 C C . GLY A 1 330 ? -1.639 27.969 22.469 1 94.25 330 GLY A C 1
ATOM 2748 O O . GLY A 1 330 ? -1.233 28.234 23.609 1 94.25 330 GLY A O 1
ATOM 2749 N N . ILE A 1 331 ? -1.404 28.781 21.453 1 97.06 331 ILE A N 1
ATOM 2750 C CA . ILE A 1 331 ? -0.592 29.984 21.578 1 97.06 331 ILE A CA 1
ATOM 2751 C C . ILE A 1 331 ? -1.344 31.031 22.406 1 97.06 331 ILE A C 1
ATOM 2753 O O . ILE A 1 331 ? -0.738 31.766 23.188 1 97.06 331 ILE A O 1
ATOM 2757 N N . LEU A 1 332 ? -2.67 31.078 22.297 1 97.81 332 LEU A N 1
ATOM 2758 C CA . LEU A 1 332 ? -3.486 32 23.078 1 97.81 332 LEU A CA 1
ATOM 2759 C C . LEU A 1 332 ? -3.244 31.812 24.562 1 97.81 332 LEU A C 1
ATOM 2761 O O . LEU A 1 332 ? -3.104 32.781 25.297 1 97.81 332 LEU A O 1
ATOM 2765 N N . GLU A 1 333 ? -3.211 30.609 24.953 1 96.81 333 GLU A N 1
ATOM 2766 C CA . GLU A 1 333 ? -2.969 30.312 26.359 1 96.81 333 GLU A CA 1
ATOM 2767 C C . GLU A 1 333 ? -1.638 30.891 26.828 1 96.81 333 GLU A C 1
ATOM 2769 O O . GLU A 1 333 ? -1.542 31.438 27.922 1 96.81 333 GLU A O 1
ATOM 2774 N N . ARG A 1 334 ? -0.636 30.797 26 1 97.25 334 ARG A N 1
ATOM 2775 C CA . ARG A 1 334 ? 0.678 31.328 26.328 1 97.25 334 ARG A CA 1
ATOM 2776 C C . ARG A 1 334 ? 0.637 32.844 26.406 1 97.25 334 ARG A C 1
ATOM 2778 O O . ARG A 1 334 ? 1.301 33.469 27.25 1 97.25 334 ARG A O 1
ATOM 2785 N N . VAL A 1 335 ? -0.094 33.438 25.531 1 97.81 335 VAL A N 1
ATOM 2786 C CA . VAL A 1 335 ? -0.281 34.875 25.547 1 97.81 335 VAL A CA 1
ATOM 2787 C C . VAL A 1 335 ? -0.958 35.281 26.859 1 97.81 335 VAL A C 1
ATOM 2789 O O . VAL A 1 335 ? -0.546 36.25 27.484 1 97.81 335 VAL A O 1
ATOM 2792 N N . ILE A 1 336 ? -1.956 34.562 27.266 1 97.5 336 ILE A N 1
ATOM 2793 C CA . ILE A 1 336 ? -2.693 34.844 28.5 1 97.5 336 ILE A CA 1
ATOM 2794 C C . ILE A 1 336 ? -1.757 34.719 29.703 1 97.5 336 ILE A C 1
ATOM 2796 O O . ILE A 1 336 ? -1.748 35.594 30.562 1 97.5 336 ILE A O 1
ATOM 2800 N N . PHE A 1 337 ? -0.957 33.75 29.688 1 96.06 337 PHE A N 1
ATOM 2801 C CA . PHE A 1 337 ? -0.011 33.562 30.781 1 96.06 337 PHE A CA 1
ATOM 2802 C C . PHE A 1 337 ? 0.985 34.719 30.844 1 96.06 337 PHE A C 1
ATOM 2804 O O . PHE A 1 337 ? 1.287 35.219 31.938 1 96.06 337 PHE A O 1
ATOM 2811 N N . ALA A 1 338 ? 1.478 35.062 29.719 1 96.94 338 ALA A N 1
ATOM 2812 C CA . ALA A 1 338 ? 2.408 36.188 29.672 1 96.94 338 ALA A CA 1
ATOM 2813 C C . ALA A 1 338 ? 1.75 37.469 30.188 1 96.94 338 ALA A C 1
ATOM 2815 O O . ALA A 1 338 ? 2.373 38.25 30.922 1 96.94 338 ALA A O 1
ATOM 2816 N N . ALA A 1 339 ? 0.537 37.656 29.875 1 95.5 339 ALA A N 1
ATOM 2817 C CA . ALA A 1 339 ? -0.208 38.844 30.234 1 95.5 339 ALA A CA 1
ATOM 2818 C C . ALA A 1 339 ? -0.473 38.906 31.734 1 95.5 339 ALA A C 1
ATOM 2820 O O . ALA A 1 339 ? -0.545 39.969 32.344 1 95.5 339 ALA A O 1
ATOM 2821 N N . GLN A 1 340 ? -0.67 37.781 32.344 1 92.19 340 GLN A N 1
ATOM 2822 C CA . GLN A 1 340 ? -0.912 37.719 33.781 1 92.19 340 GLN A CA 1
ATOM 2823 C C . GLN A 1 340 ? 0.27 38.281 34.562 1 92.19 340 GLN A C 1
ATOM 2825 O O . GLN A 1 340 ? 0.092 38.844 35.656 1 92.19 340 GLN A O 1
ATOM 2830 N N . GLY A 1 341 ? 1.402 38.156 34 1 87.12 341 GLY A N 1
ATOM 2831 C CA . GLY A 1 341 ? 2.59 38.625 34.688 1 87.12 341 GLY A CA 1
ATOM 2832 C C . GLY A 1 341 ? 2.906 40.094 34.375 1 87.12 341 GLY A C 1
ATOM 2833 O O . GLY A 1 341 ? 3.854 40.656 34.906 1 87.12 341 GLY A O 1
ATOM 2834 N N . ALA A 1 342 ? 2.059 40.594 33.562 1 88.06 342 ALA A N 1
ATOM 2835 C CA . ALA A 1 342 ? 2.311 41.969 33.125 1 88.06 342 ALA A CA 1
ATOM 2836 C C . ALA A 1 342 ? 1.931 42.969 34.188 1 88.06 342 ALA A C 1
ATOM 2838 O O . ALA A 1 342 ? 1.041 42.719 35 1 88.06 342 ALA A O 1
ATOM 2839 N N . LYS A 1 343 ? 2.605 44.156 34.219 1 85.75 343 LYS A N 1
ATOM 2840 C CA . LYS A 1 343 ? 2.367 45.188 35.188 1 85.75 343 LYS A CA 1
ATOM 2841 C C . LYS A 1 343 ? 1.292 46.156 34.719 1 85.75 343 LYS A C 1
ATOM 2843 O O . LYS A 1 343 ? 0.986 47.156 35.375 1 85.75 343 LYS A O 1
ATOM 2848 N N . CYS A 1 344 ? 0.825 46 33.594 1 88.25 344 CYS A N 1
ATOM 2849 C CA . CYS A 1 344 ? -0.193 46.875 33 1 88.25 344 CYS A CA 1
ATOM 2850 C C . CYS A 1 344 ? -1.464 46.094 32.688 1 88.25 344 CYS A C 1
ATOM 2852 O O . CYS A 1 344 ? -1.457 44.844 32.719 1 88.25 344 CYS A O 1
ATOM 2854 N N . LYS A 1 345 ? -2.527 46.875 32.5 1 92.75 345 LYS A N 1
ATOM 2855 C CA . LYS A 1 345 ? -3.785 46.25 32.094 1 92.75 345 LYS A CA 1
ATOM 2856 C C . LYS A 1 345 ? -3.699 45.75 30.656 1 92.75 345 LYS A C 1
ATOM 2858 O O . LYS A 1 345 ? -3.143 46.406 29.781 1 92.75 345 LYS A O 1
ATOM 2863 N N . THR A 1 346 ? -4.188 44.5 30.453 1 95.44 346 THR A N 1
ATOM 2864 C CA . THR A 1 346 ? -4.145 43.938 29.125 1 95.44 346 THR A CA 1
ATOM 2865 C C . THR A 1 346 ? -5.543 43.531 28.656 1 95.44 346 THR A C 1
ATOM 2867 O O . THR A 1 346 ? -6.359 43.062 29.453 1 95.44 346 THR A O 1
ATOM 2870 N N . LYS A 1 347 ? -5.84 43.844 27.453 1 96.5 347 LYS A N 1
ATOM 2871 C CA . LYS A 1 347 ? -7.027 43.375 26.75 1 96.5 347 LYS A CA 1
ATOM 2872 C C . LYS A 1 347 ? -6.645 42.406 25.609 1 96.5 347 LYS A C 1
ATOM 2874 O O . LYS A 1 347 ? -5.879 42.781 24.719 1 96.5 347 LYS A O 1
ATOM 2879 N N . ILE A 1 348 ? -7.215 41.219 25.641 1 98.12 348 ILE A N 1
ATOM 2880 C CA . ILE A 1 348 ? -6.852 40.188 24.656 1 98.12 348 ILE A CA 1
ATOM 2881 C C . ILE A 1 348 ? -8.062 39.875 23.781 1 98.12 348 ILE A C 1
ATOM 2883 O O . ILE A 1 348 ? -9.141 39.562 24.312 1 98.12 348 ILE A O 1
ATOM 2887 N N . VAL A 1 349 ? -7.922 40 22.5 1 98.5 349 VAL A N 1
ATOM 2888 C CA . VAL A 1 349 ? -8.906 39.562 21.516 1 98.5 349 VAL A CA 1
ATOM 2889 C C . VAL A 1 349 ? -8.352 38.375 20.719 1 98.5 349 VAL A C 1
ATOM 2891 O O . VAL A 1 349 ? -7.254 38.469 20.172 1 98.5 349 VAL A O 1
ATOM 2894 N N . ALA A 1 350 ? -9.078 37.281 20.719 1 98.44 350 ALA A N 1
ATOM 2895 C CA . ALA A 1 350 ? -8.695 36.094 19.938 1 98.44 350 ALA A CA 1
ATOM 2896 C C . ALA A 1 350 ? -9.586 35.938 18.703 1 98.44 350 ALA A C 1
ATOM 2898 O O . ALA A 1 350 ? -10.797 35.719 18.828 1 98.44 350 ALA A O 1
ATOM 2899 N N . LEU A 1 351 ? -8.961 36 17.547 1 97.88 351 LEU A N 1
ATOM 2900 C CA . LEU A 1 351 ? -9.672 35.875 16.281 1 97.88 351 LEU A CA 1
ATOM 2901 C C . LEU A 1 351 ? -9.445 34.5 15.656 1 97.88 351 LEU A C 1
ATOM 2903 O O . LEU A 1 351 ? -8.305 34.062 15.508 1 97.88 351 LEU A O 1
ATOM 2907 N N . GLU A 1 352 ? -10.516 33.781 15.336 1 96.69 352 GLU A N 1
ATOM 2908 C CA . GLU A 1 352 ? -10.445 32.469 14.703 1 96.69 352 GLU A CA 1
ATOM 2909 C C . GLU A 1 352 ? -11.555 32.312 13.672 1 96.69 352 GLU A C 1
ATOM 2911 O O . GLU A 1 352 ? -12.711 32.656 13.922 1 96.69 352 GLU A O 1
ATOM 2916 N N . LYS A 1 353 ? -11.188 31.766 12.492 1 94.56 353 LYS A N 1
ATOM 2917 C CA . LYS A 1 353 ? -12.164 31.641 11.414 1 94.56 353 LYS A CA 1
ATOM 2918 C C . LYS A 1 353 ? -12.797 30.25 11.391 1 94.56 353 LYS A C 1
ATOM 2920 O O . LYS A 1 353 ? -13.883 30.062 10.852 1 94.56 353 LYS A O 1
ATOM 2925 N N . ASN A 1 354 ? -12.078 29.203 11.82 1 94.19 354 ASN A N 1
ATOM 2926 C CA . ASN A 1 354 ? -12.594 27.844 11.898 1 94.19 354 ASN A CA 1
ATOM 2927 C C . ASN A 1 354 ? -13.664 27.719 12.977 1 94.19 354 ASN A C 1
ATOM 2929 O O . ASN A 1 354 ? -13.367 27.812 14.164 1 94.19 354 ASN A O 1
ATOM 2933 N N . PRO A 1 355 ? -14.875 27.5 12.578 1 93.88 355 PRO A N 1
ATOM 2934 C CA . PRO A 1 355 ? -15.961 27.5 13.562 1 93.88 355 PRO A CA 1
ATOM 2935 C C . PRO A 1 355 ? -15.797 26.422 14.625 1 93.88 355 PRO A C 1
ATOM 2937 O O . PRO A 1 355 ? -16.234 26.594 15.766 1 93.88 355 PRO A O 1
ATOM 2940 N N . TYR A 1 356 ? -15.18 25.391 14.312 1 94.5 356 TYR A N 1
ATOM 2941 C CA . TYR A 1 356 ? -15.094 24.281 15.258 1 94.5 356 TYR A CA 1
ATOM 2942 C C . TYR A 1 356 ? -13.914 24.469 16.203 1 94.5 356 TYR A C 1
ATOM 2944 O O . TYR A 1 356 ? -13.969 24.016 17.359 1 94.5 356 TYR A O 1
ATOM 2952 N N . ALA A 1 357 ? -12.836 25.078 15.727 1 95.25 357 ALA A N 1
ATOM 2953 C CA . ALA A 1 357 ? -11.812 25.531 16.656 1 95.25 357 ALA A CA 1
ATOM 2954 C C . ALA A 1 357 ? -12.344 26.625 17.594 1 95.25 357 ALA A C 1
ATOM 2956 O O . ALA A 1 357 ? -12.031 26.641 18.781 1 95.25 357 ALA A O 1
ATOM 2957 N N . TYR A 1 358 ? -13.133 27.484 17 1 96.12 358 TYR A N 1
ATOM 2958 C CA . TYR A 1 358 ? -13.812 28.516 17.781 1 96.12 358 TYR A CA 1
ATOM 2959 C C . TYR A 1 358 ? -14.633 27.906 18.906 1 96.12 358 TYR A C 1
ATOM 2961 O O . TYR A 1 358 ? -14.617 28.391 20.031 1 96.12 358 TYR A O 1
ATOM 2969 N N . MET A 1 359 ? -15.344 26.844 18.594 1 95.06 359 MET A N 1
ATOM 2970 C CA . MET A 1 359 ? -16.125 26.109 19.594 1 95.06 359 MET A CA 1
ATOM 2971 C C . MET A 1 359 ? -15.242 25.688 20.75 1 95.06 359 MET A C 1
ATOM 2973 O O . MET A 1 359 ? -15.656 25.766 21.906 1 95.06 359 MET A O 1
ATOM 2977 N N . THR A 1 360 ? -14.109 25.234 20.453 1 95.06 360 THR A N 1
ATOM 2978 C CA . THR A 1 360 ? -13.172 24.797 21.484 1 95.06 360 THR A CA 1
ATOM 2979 C C . THR A 1 360 ? -12.695 25.984 22.312 1 95.06 360 THR A C 1
ATOM 2981 O O . THR A 1 360 ? -12.562 25.875 23.531 1 95.06 360 THR A O 1
ATOM 2984 N N . LEU A 1 361 ? -12.43 27.109 21.656 1 96.44 361 LEU A N 1
ATOM 2985 C CA . LEU A 1 361 ? -12.039 28.312 22.375 1 96.44 361 LEU A CA 1
ATOM 2986 C C . LEU A 1 361 ? -13.117 28.734 23.375 1 96.44 361 LEU A C 1
ATOM 2988 O O . LEU A 1 361 ? -12.82 29.047 24.531 1 96.44 361 LEU A O 1
ATOM 2992 N N . VAL A 1 362 ? -14.312 28.688 22.922 1 94.88 362 VAL A N 1
ATOM 2993 C CA . VAL A 1 362 ? -15.445 29.062 23.766 1 94.88 362 VAL A CA 1
ATOM 2994 C C . VAL A 1 362 ? -15.562 28.094 24.938 1 94.88 362 VAL A C 1
ATOM 2996 O O . VAL A 1 362 ? -15.797 28.516 26.078 1 94.88 362 VAL A O 1
ATOM 2999 N N . PHE A 1 363 ? -15.414 26.875 24.672 1 94.06 363 PHE A N 1
ATOM 3000 C CA . PHE A 1 363 ? -15.445 25.844 25.703 1 94.06 363 PHE A CA 1
ATOM 3001 C C . PHE A 1 363 ? -14.367 26.094 26.75 1 94.06 363 PHE A C 1
ATOM 3003 O O . PHE A 1 363 ? -14.641 26.047 27.953 1 94.06 363 PHE A O 1
ATOM 3010 N N . GLN A 1 364 ? -13.172 26.406 26.312 1 94.75 364 GLN A N 1
ATOM 3011 C CA . GLN A 1 364 ? -12.055 26.672 27.219 1 94.75 364 GLN A CA 1
ATOM 3012 C C . GLN A 1 364 ? -12.305 27.922 28.047 1 94.75 364 GLN A C 1
ATOM 3014 O O . GLN A 1 364 ? -11.961 27.969 29.234 1 94.75 364 GLN A O 1
ATOM 3019 N N . LYS A 1 365 ? -12.844 28.891 27.391 1 95.25 365 LYS A N 1
ATOM 3020 C CA . LYS A 1 365 ? -13.148 30.125 28.109 1 95.25 365 LYS A CA 1
ATOM 3021 C C . LYS A 1 365 ? -14.094 29.875 29.281 1 95.25 365 LYS A C 1
ATOM 3023 O O . LYS A 1 365 ? -13.938 30.453 30.359 1 95.25 365 LYS A O 1
ATOM 3028 N N . LYS A 1 366 ? -15.023 28.984 29.109 1 92.5 366 LYS A N 1
ATOM 3029 C CA . LYS A 1 366 ? -15.984 28.656 30.156 1 92.5 366 LYS A CA 1
ATOM 3030 C C . LYS A 1 366 ? -15.328 27.844 31.266 1 92.5 366 LYS A C 1
ATOM 3032 O O . LYS A 1 366 ? -15.711 27.969 32.438 1 92.5 366 LYS A O 1
ATOM 3037 N N . ARG A 1 367 ? -14.375 27.203 30.938 1 92.25 367 ARG A N 1
ATOM 3038 C CA . ARG A 1 367 ? -13.789 26.234 31.875 1 92.25 367 ARG A CA 1
ATOM 3039 C C . ARG A 1 367 ? -12.633 26.859 32.656 1 92.25 367 ARG A C 1
ATOM 3041 O O . ARG A 1 367 ? -12.406 26.516 33.812 1 92.25 367 ARG A O 1
ATOM 3048 N N . GLN A 1 368 ? -11.922 27.766 31.984 1 93.69 368 GLN A N 1
ATOM 3049 C CA . GLN A 1 368 ? -10.727 28.344 32.594 1 93.69 368 GLN A CA 1
ATOM 3050 C C . GLN A 1 368 ? -10.977 29.766 33.062 1 93.69 368 GLN A C 1
ATOM 3052 O O . GLN A 1 368 ? -11.25 30.656 32.281 1 93.69 368 GLN A O 1
ATOM 3057 N N . LYS A 1 369 ? -10.664 29.969 34.25 1 93 369 LYS A N 1
ATOM 3058 C CA . LYS A 1 369 ? -10.891 31.281 34.875 1 93 369 LYS A CA 1
ATOM 3059 C C . LYS A 1 369 ? -9.984 32.344 34.25 1 93 369 LYS A C 1
ATOM 3061 O O . LYS A 1 369 ? -10.383 33.5 34.094 1 93 369 LYS A O 1
ATOM 3066 N N . GLN A 1 370 ? -8.828 31.938 33.844 1 92.56 370 GLN A N 1
ATOM 3067 C CA . GLN A 1 370 ? -7.836 32.875 33.312 1 92.56 370 GLN A CA 1
ATOM 3068 C C . GLN A 1 370 ? -8.273 33.438 31.969 1 92.56 370 GLN A C 1
ATOM 3070 O O . GLN A 1 370 ? -7.734 34.438 31.516 1 92.56 370 GLN A O 1
ATOM 3075 N N . TRP A 1 371 ? -9.211 32.781 31.328 1 94.56 371 TRP A N 1
ATOM 3076 C CA . TRP A 1 371 ? -9.648 33.188 30 1 94.56 371 TRP A CA 1
ATOM 3077 C C . TRP A 1 371 ? -10.828 34.156 30.094 1 94.56 371 TRP A C 1
ATOM 3079 O O . TRP A 1 371 ? -11.336 34.625 29.078 1 94.56 371 TRP A O 1
ATOM 3089 N N . LYS A 1 372 ? -11.289 34.469 31.203 1 89.88 372 LYS A N 1
ATOM 3090 C CA . LYS A 1 372 ? -12.57 35.125 31.438 1 89.88 372 LYS A CA 1
ATOM 3091 C C . LYS A 1 372 ? -12.633 36.469 30.703 1 89.88 372 LYS A C 1
ATOM 3093 O O . LYS A 1 372 ? -13.68 36.812 30.156 1 89.88 372 LYS A O 1
ATOM 3098 N N . ASP A 1 373 ? -11.531 37.156 30.625 1 89.88 373 ASP A N 1
ATOM 3099 C CA . ASP A 1 373 ? -11.555 38.5 30.047 1 89.88 373 ASP A CA 1
ATOM 3100 C C . ASP A 1 373 ? -11.133 38.469 28.578 1 89.88 373 ASP A C 1
ATOM 3102 O O . ASP A 1 373 ? -11.008 39.531 27.953 1 89.88 373 ASP A O 1
ATOM 3106 N N . VAL A 1 374 ? -10.906 37.344 28.047 1 97.25 374 VAL A N 1
ATOM 3107 C CA . VAL A 1 374 ? -10.531 37.219 26.641 1 97.25 374 VAL A CA 1
ATOM 3108 C C . VAL A 1 374 ? -11.766 37.344 25.766 1 97.25 374 VAL A C 1
ATOM 3110 O O . VAL A 1 374 ? -12.797 36.719 26.031 1 97.25 374 VAL A O 1
ATOM 3113 N N . GLU A 1 375 ? -11.719 38.188 24.797 1 97.81 375 GLU A N 1
ATOM 3114 C CA . GLU A 1 375 ? -12.773 38.25 23.781 1 97.81 375 GLU A CA 1
ATOM 3115 C C . GLU A 1 375 ? -12.492 37.312 22.625 1 97.81 375 GLU A C 1
ATOM 3117 O O . GLU A 1 375 ? -11.477 37.438 21.938 1 97.81 375 GLU A O 1
ATOM 3122 N N . ILE A 1 376 ? -13.383 36.375 22.422 1 97.38 376 ILE A N 1
ATOM 3123 C CA . ILE A 1 376 ? -13.227 35.406 21.328 1 97.38 376 ILE A CA 1
ATOM 3124 C C . ILE A 1 376 ? -14.148 35.781 20.172 1 97.38 376 ILE A C 1
ATOM 3126 O O . ILE A 1 376 ? -15.352 35.969 20.359 1 97.38 376 ILE A O 1
ATOM 3130 N N . VAL A 1 377 ? -13.562 35.906 18.953 1 97.31 377 VAL A N 1
ATOM 3131 C CA . VAL A 1 377 ? -14.312 36.344 17.781 1 97.31 377 VAL A CA 1
ATOM 3132 C C . VAL A 1 377 ? -14.227 35.312 16.672 1 97.31 377 VAL A C 1
ATOM 3134 O O . VAL A 1 377 ? -13.133 34.844 16.328 1 97.31 377 VAL A O 1
ATOM 3137 N N . LEU A 1 378 ? -15.398 34.844 16.141 1 96.06 378 LEU A N 1
ATOM 3138 C CA . LEU A 1 378 ? -15.453 33.969 14.984 1 96.06 378 LEU A CA 1
ATOM 3139 C C . LEU A 1 378 ? -15.539 34.781 13.695 1 96.06 378 LEU A C 1
ATOM 3141 O O . LEU A 1 378 ? -16.625 35.219 13.297 1 96.06 378 LEU A O 1
ATOM 3145 N N . ASP A 1 379 ? -14.367 35 13.055 1 95.69 379 ASP A N 1
ATOM 3146 C CA . ASP A 1 379 ? -14.32 35.75 11.812 1 95.69 379 ASP A CA 1
ATOM 3147 C C . ASP A 1 379 ? -12.992 35.531 11.086 1 95.69 379 ASP A C 1
ATOM 3149 O O . ASP A 1 379 ? -12.086 34.906 11.625 1 95.69 379 ASP A O 1
ATOM 3153 N N . ASP A 1 380 ? -12.961 36.062 9.922 1 93.62 380 ASP A N 1
ATOM 3154 C CA . ASP A 1 380 ? -11.766 36.031 9.094 1 93.62 380 ASP A CA 1
ATOM 3155 C C . ASP A 1 380 ? -10.977 37.312 9.195 1 93.62 380 ASP A C 1
ATOM 3157 O O . ASP A 1 380 ? -11.562 38.406 9.242 1 93.62 380 ASP A O 1
ATOM 3161 N N . LEU A 1 381 ? -9.641 37.156 9.227 1 93.25 381 LEU A N 1
ATOM 3162 C CA . LEU A 1 381 ? -8.758 38.312 9.328 1 93.25 381 LEU A CA 1
ATOM 3163 C C . LEU A 1 381 ? -9.008 39.281 8.188 1 93.25 381 LEU A C 1
ATOM 3165 O O . LEU A 1 381 ? -8.859 40.5 8.352 1 93.25 381 LEU A O 1
ATOM 3169 N N . LYS A 1 382 ? -9.312 38.781 7.035 1 91.25 382 LYS A N 1
ATOM 3170 C CA . LYS A 1 382 ? -9.492 39.594 5.836 1 91.25 382 LYS A CA 1
ATOM 3171 C C . LYS A 1 382 ? -10.773 40.406 5.914 1 91.25 382 LYS A C 1
ATOM 3173 O O . LYS A 1 382 ? -10.805 41.562 5.48 1 91.25 382 LYS A O 1
ATOM 3178 N N . SER A 1 383 ? -11.781 39.875 6.578 1 92.5 383 SER A N 1
ATOM 3179 C CA . SER A 1 383 ? -13.094 40.531 6.52 1 92.5 383 SER A CA 1
ATOM 3180 C C . SER A 1 383 ? -13.461 41.156 7.859 1 92.5 383 SER A C 1
ATOM 3182 O O . SER A 1 383 ? -14.328 42.031 7.922 1 92.5 383 SER A O 1
ATOM 3184 N N . TRP A 1 384 ? -12.836 40.75 8.922 1 95.75 384 TRP A N 1
ATOM 3185 C CA . TRP A 1 384 ? -13.156 41.219 10.266 1 95.75 384 TRP A CA 1
ATOM 3186 C C . TRP A 1 384 ? -12.984 42.75 10.367 1 95.75 384 TRP A C 1
ATOM 3188 O O . TRP A 1 384 ? -12.125 43.312 9.703 1 95.75 384 TRP A O 1
ATOM 3198 N N . GLN A 1 385 ? -13.875 43.406 11.195 1 95.56 385 GLN A N 1
ATOM 3199 C CA . GLN A 1 385 ? -13.805 44.844 11.453 1 95.56 385 GLN A CA 1
ATOM 3200 C C . GLN A 1 385 ? -13.898 45.125 12.945 1 95.56 385 GLN A C 1
ATOM 3202 O O . GLN A 1 385 ? -14.656 44.469 13.664 1 95.56 385 GLN A O 1
ATOM 3207 N N . THR A 1 386 ? -13.078 46.031 13.328 1 96.5 386 THR A N 1
ATOM 3208 C CA . THR A 1 386 ? -13.109 46.5 14.719 1 96.5 386 THR A CA 1
ATOM 3209 C C . THR A 1 386 ? -12.594 47.938 14.828 1 96.5 386 THR A C 1
ATOM 3211 O O . THR A 1 386 ? -11.82 48.375 13.984 1 96.5 386 THR A O 1
ATOM 3214 N N . GLU A 1 387 ? -13.031 48.688 15.852 1 95.12 387 GLU A N 1
ATOM 3215 C CA . GLU A 1 387 ? -12.523 50.031 16.141 1 95.12 387 GLU A CA 1
ATOM 3216 C C . GLU A 1 387 ? -11.328 49.969 17.078 1 95.12 387 GLU A C 1
ATOM 3218 O O . GLU A 1 387 ? -10.578 50.938 17.203 1 95.12 387 GLU A O 1
ATOM 3223 N N . LEU A 1 388 ? -11.219 48.875 17.656 1 96.19 388 LEU A N 1
ATOM 3224 C CA . LEU A 1 388 ? -10.117 48.688 18.594 1 96.19 388 LEU A CA 1
ATOM 3225 C C . LEU A 1 388 ? -8.789 48.594 17.859 1 96.19 388 LEU A C 1
ATOM 3227 O O . LEU A 1 388 ? -8.68 47.906 16.844 1 96.19 388 LEU A O 1
ATOM 3231 N N . LYS A 1 389 ? -7.738 49.375 18.344 1 97.69 389 LYS A N 1
ATOM 3232 C CA . LYS A 1 389 ? -6.379 49.312 17.812 1 97.69 389 LYS A CA 1
ATOM 3233 C C . LYS A 1 389 ? -5.473 48.5 18.75 1 97.69 389 LYS A C 1
ATOM 3235 O O . LYS A 1 389 ? -5.566 48.656 19.969 1 97.69 389 LYS A O 1
ATOM 3240 N N . PHE A 1 390 ? -4.582 47.812 18.203 1 98.31 390 PHE A N 1
ATOM 3241 C CA . PHE A 1 390 ? -3.809 46.875 19.016 1 98.31 390 PHE A CA 1
ATOM 3242 C C . PHE A 1 390 ? -2.344 47.281 19.062 1 98.31 390 PHE A C 1
ATOM 3244 O O . PHE A 1 390 ? -1.8 47.781 18.094 1 98.31 390 PHE A O 1
ATOM 3251 N N . ASP A 1 391 ? -1.728 47 20.172 1 98 391 ASP A N 1
ATOM 3252 C CA . ASP A 1 391 ? -0.318 47.312 20.406 1 98 391 ASP A CA 1
ATOM 3253 C C . ASP A 1 391 ? 0.559 46.094 20.047 1 98 391 ASP A C 1
ATOM 3255 O O . ASP A 1 391 ? 1.742 46.25 19.75 1 98 391 ASP A O 1
ATOM 3259 N N . LEU A 1 392 ? -0.006 44.969 20.156 1 98.31 392 LEU A N 1
ATOM 3260 C CA . LEU A 1 392 ? 0.686 43.719 19.891 1 98.31 392 LEU A CA 1
ATOM 3261 C C . LEU A 1 392 ? -0.201 42.75 19.094 1 98.31 392 LEU A C 1
ATOM 3263 O O . LEU A 1 392 ? -1.371 42.562 19.438 1 98.31 392 LEU A O 1
ATOM 3267 N N . ILE A 1 393 ? 0.353 42.25 18.031 1 98.5 393 ILE A N 1
ATOM 3268 C CA . ILE A 1 393 ? -0.305 41.156 17.312 1 98.5 393 ILE A CA 1
ATOM 3269 C C . ILE A 1 393 ? 0.543 39.906 17.422 1 98.5 393 ILE A C 1
ATOM 3271 O O . ILE A 1 393 ? 1.762 39.938 17.234 1 98.5 393 ILE A O 1
ATOM 3275 N N . VAL A 1 394 ? -0.052 38.812 17.812 1 98.62 394 VAL A N 1
ATOM 3276 C CA . VAL A 1 394 ? 0.582 37.5 17.875 1 98.62 394 VAL A CA 1
ATOM 3277 C C . VAL A 1 394 ? -0.089 36.531 16.891 1 98.62 394 VAL A C 1
ATOM 3279 O O . VAL A 1 394 ? -1.317 36.438 16.859 1 98.62 394 VAL A O 1
ATOM 3282 N N . SER A 1 395 ? 0.714 35.906 16.031 1 97.69 395 SER A N 1
ATOM 3283 C CA . SER A 1 395 ? 0.174 34.969 15.055 1 97.69 395 SER A CA 1
ATOM 3284 C C . SER A 1 395 ? 1.186 33.875 14.703 1 97.69 395 SER A C 1
ATOM 3286 O O . SER A 1 395 ? 2.395 34.094 14.828 1 97.69 395 SER A O 1
ATOM 3288 N N . GLU A 1 396 ? 0.758 32.688 14.375 1 94.75 396 GLU A N 1
ATOM 3289 C CA . GLU A 1 396 ? 1.597 31.609 13.875 1 94.75 396 GLU A CA 1
ATOM 3290 C C . GLU A 1 396 ? 1.067 31.062 12.547 1 94.75 396 GLU A C 1
ATOM 3292 O O . GLU A 1 396 ? 0.284 30.125 12.523 1 94.75 396 GLU A O 1
ATOM 3297 N N . LEU A 1 397 ? 1.511 31.562 11.461 1 94 397 LEU A N 1
ATOM 3298 C CA . LEU A 1 397 ? 1.094 31.219 10.109 1 94 397 LEU A CA 1
ATOM 3299 C C . LEU A 1 397 ? 2.303 31.047 9.195 1 94 397 LEU A C 1
ATOM 3301 O O . LEU A 1 397 ? 2.291 31.5 8.047 1 94 397 LEU A O 1
ATOM 3305 N N . LEU A 1 398 ? 3.307 30.531 9.664 1 95.12 398 LEU A N 1
ATOM 3306 C CA . LEU A 1 398 ? 4.605 30.547 9 1 95.12 398 LEU A CA 1
ATOM 3307 C C . LEU A 1 398 ? 4.699 29.422 7.977 1 95.12 398 LEU A C 1
ATOM 3309 O O . LEU A 1 398 ? 4.949 29.672 6.797 1 95.12 398 LEU A O 1
ATOM 3313 N N . GLY A 1 399 ? 4.555 28.109 8.391 1 95.12 399 GLY A N 1
ATOM 3314 C CA . GLY A 1 399 ? 4.805 26.938 7.555 1 95.12 399 GLY A CA 1
ATOM 3315 C C . GLY A 1 399 ? 6.277 26.594 7.449 1 95.12 399 GLY A C 1
ATOM 3316 O O . GLY A 1 399 ? 7.121 27.25 8.062 1 95.12 399 GLY A O 1
ATOM 3317 N N . SER A 1 400 ? 6.582 25.641 6.59 1 97 400 SER A N 1
ATOM 3318 C CA . SER A 1 400 ? 7.91 25.031 6.555 1 97 400 SER A CA 1
ATOM 3319 C C . SER A 1 400 ? 8.898 25.906 5.781 1 97 400 SER A C 1
ATOM 3321 O O . SER A 1 400 ? 10.109 25.688 5.836 1 97 400 SER A O 1
ATOM 3323 N N . PHE A 1 401 ? 8.414 26.891 5.059 1 98.12 401 PHE A N 1
ATOM 3324 C CA . PHE A 1 401 ? 9.281 27.797 4.312 1 98.12 401 PHE A CA 1
ATOM 3325 C C . PHE A 1 401 ? 9.156 29.219 4.836 1 98.12 401 PHE A C 1
ATOM 3327 O O . PHE A 1 401 ? 9.656 30.172 4.215 1 98.12 401 PHE A O 1
ATOM 3334 N N . GLY A 1 402 ? 8.477 29.422 5.93 1 97.12 402 GLY A N 1
ATOM 3335 C CA . GLY A 1 402 ? 8.352 30.688 6.633 1 97.12 402 GLY A CA 1
ATOM 3336 C C . GLY A 1 402 ? 7.219 31.547 6.109 1 97.12 402 GLY A C 1
ATOM 3337 O O . GLY A 1 402 ? 6.812 32.5 6.762 1 97.12 402 GLY A O 1
ATOM 3338 N N . ASP A 1 403 ? 6.762 31.266 4.898 1 96.81 403 ASP A N 1
ATOM 3339 C CA . ASP A 1 403 ? 5.723 32.094 4.309 1 96.81 403 ASP A CA 1
ATOM 3340 C C . ASP A 1 403 ? 4.66 31.25 3.611 1 96.81 403 ASP A C 1
ATOM 3342 O O . ASP A 1 403 ? 3.68 31.781 3.088 1 96.81 403 ASP A O 1
ATOM 3346 N N . ASN A 1 404 ? 4.785 29.938 3.631 1 96.38 404 ASN A N 1
ATOM 3347 C CA . ASN A 1 404 ? 3.939 29.094 2.801 1 96.38 404 ASN A CA 1
ATOM 3348 C C . ASN A 1 404 ? 2.604 28.797 3.477 1 96.38 404 ASN A C 1
ATOM 3350 O O . ASN A 1 404 ? 1.854 27.922 3.029 1 96.38 404 ASN A O 1
ATOM 3354 N N . GLU A 1 405 ? 2.279 29.453 4.555 1 95.5 405 GLU A N 1
ATOM 3355 C CA . GLU A 1 405 ? 0.934 29.438 5.121 1 95.5 405 GLU A CA 1
ATOM 3356 C C . GLU A 1 405 ? 0.343 30.844 5.184 1 95.5 405 GLU A C 1
ATOM 3358 O O . GLU A 1 405 ? -0.512 31.125 6.023 1 95.5 405 GLU A O 1
ATOM 3363 N N . LEU A 1 406 ? 0.942 31.734 4.414 1 96.06 406 LEU A N 1
ATOM 3364 C CA . LEU A 1 406 ? 0.404 33.031 4.047 1 96.06 406 LEU A CA 1
ATOM 3365 C C . LEU A 1 406 ? 0.621 34.062 5.168 1 96.06 406 LEU A C 1
ATOM 3367 O O . LEU A 1 406 ? -0.157 35 5.316 1 96.06 406 LEU A O 1
ATOM 3371 N N . SER A 1 407 ? 1.628 33.875 6.023 1 95.62 407 SER A N 1
ATOM 3372 C CA . SER A 1 407 ? 1.952 34.844 7.062 1 95.62 407 SER A CA 1
ATOM 3373 C C . SER A 1 407 ? 2.109 36.25 6.48 1 95.62 407 SER A C 1
ATOM 3375 O O . SER A 1 407 ? 1.551 37.188 7.008 1 95.62 407 SER A O 1
ATOM 3377 N N . PRO A 1 408 ? 2.818 36.406 5.312 1 95.94 408 PRO A N 1
ATOM 3378 C CA . PRO A 1 408 ? 2.977 37.781 4.777 1 95.94 408 PRO A CA 1
ATOM 3379 C C . PRO A 1 408 ? 1.644 38.406 4.406 1 95.94 408 PRO A C 1
ATOM 3381 O O . PRO A 1 408 ? 1.395 39.562 4.762 1 95.94 408 PRO A O 1
ATOM 3384 N N . GLU A 1 409 ? 0.8 37.719 3.723 1 94.75 409 GLU A N 1
ATOM 3385 C CA . GLU A 1 409 ? -0.492 38.25 3.301 1 94.75 409 GLU A CA 1
ATOM 3386 C C . GLU A 1 409 ? -1.391 38.531 4.5 1 94.75 409 GLU A C 1
ATOM 3388 O O . GLU A 1 409 ? -1.948 39.625 4.621 1 94.75 409 GLU A O 1
ATOM 3393 N N . CYS A 1 410 ? -1.541 37.625 5.398 1 95.31 410 CYS A N 1
ATOM 3394 C CA . CYS A 1 410 ? -2.445 37.719 6.535 1 95.31 410 CYS A CA 1
ATOM 3395 C C . CYS A 1 410 ? -2.029 38.844 7.461 1 95.31 410 CYS A C 1
ATOM 3397 O O . CYS A 1 410 ? -2.869 39.625 7.906 1 95.31 410 CYS A O 1
ATOM 3399 N N . LEU A 1 411 ? -0.75 38.969 7.734 1 95.62 411 LEU A N 1
ATOM 3400 C CA . LEU A 1 411 ? -0.275 40 8.648 1 95.62 411 LEU A CA 1
ATOM 3401 C C . LEU A 1 411 ? -0.308 41.375 7.98 1 95.62 411 LEU A C 1
ATOM 3403 O O . LEU A 1 411 ? -0.412 42.375 8.664 1 95.62 411 LEU A O 1
ATOM 3407 N N . MET A 1 412 ? -0.166 41.344 6.664 1 93.62 412 MET A N 1
ATOM 3408 C CA . MET A 1 412 ? -0.368 42.594 5.941 1 93.62 412 MET A CA 1
ATOM 3409 C C . MET A 1 412 ? -1.808 43.062 6.086 1 93.62 412 MET A C 1
ATOM 3411 O O . MET A 1 412 ? -2.047 44.25 6.348 1 93.62 412 MET A O 1
ATOM 3415 N N . TRP A 1 413 ? -2.77 42.188 5.941 1 92.88 413 TRP A N 1
ATOM 3416 C CA . TRP A 1 413 ? -4.176 42.531 6.109 1 92.88 413 TRP A CA 1
ATOM 3417 C C . TRP A 1 413 ? -4.441 43.031 7.523 1 92.88 413 TRP A C 1
ATOM 3419 O O . TRP A 1 413 ? -5.238 43.969 7.719 1 92.88 413 TRP A O 1
ATOM 3429 N N . ALA A 1 414 ? -3.779 42.5 8.477 1 94.94 414 ALA A N 1
ATOM 3430 C CA . ALA A 1 414 ? -4.031 42.781 9.891 1 94.94 414 ALA A CA 1
ATOM 3431 C C . ALA A 1 414 ? -3.434 44.125 10.297 1 94.94 414 ALA A C 1
ATOM 3433 O O . ALA A 1 414 ? -3.76 44.656 11.359 1 94.94 414 ALA A O 1
ATOM 3434 N N . GLN A 1 415 ? -2.572 44.688 9.508 1 94.5 415 GLN A N 1
ATOM 3435 C CA . GLN A 1 415 ? -1.873 45.938 9.844 1 94.5 415 GLN A CA 1
ATOM 3436 C C . GLN A 1 415 ? -2.857 47.062 10.125 1 94.5 415 GLN A C 1
ATOM 3438 O O . GLN A 1 415 ? -2.574 47.938 10.922 1 94.5 415 GLN A O 1
ATOM 3443 N N . ARG A 1 416 ? -3.984 47 9.484 1 94.62 416 ARG A N 1
ATOM 3444 C CA . ARG A 1 416 ? -4.98 48.062 9.648 1 94.62 416 ARG A CA 1
ATOM 3445 C C . ARG A 1 416 ? -5.523 48.094 11.078 1 94.62 416 ARG A C 1
ATOM 3447 O O . ARG A 1 416 ? -6.105 49.094 11.508 1 94.62 416 ARG A O 1
ATOM 3454 N N . PHE A 1 417 ? -5.355 47.031 11.844 1 97.12 417 PHE A N 1
ATOM 3455 C CA . PHE A 1 417 ? -5.848 46.938 13.219 1 97.12 417 PHE A CA 1
ATOM 3456 C C . PHE A 1 417 ? -4.801 47.438 14.203 1 97.12 417 PHE A C 1
ATOM 3458 O O . PHE A 1 417 ? -5.055 47.5 15.406 1 97.12 417 PHE A O 1
ATOM 3465 N N . LEU A 1 418 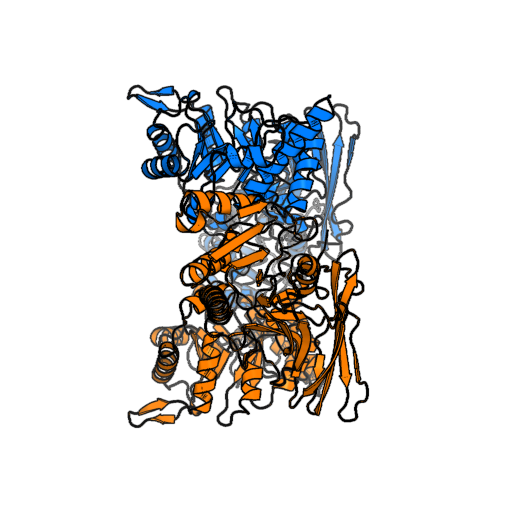? -3.639 47.875 13.781 1 97.81 418 LEU A N 1
ATOM 3466 C CA . LEU A 1 418 ? -2.506 48.062 14.68 1 97.81 418 LEU A CA 1
ATOM 3467 C C . LEU A 1 418 ? -2.256 49.531 14.953 1 97.81 418 LEU A C 1
ATOM 3469 O O . LEU A 1 418 ? -2.5 50.375 14.086 1 97.81 418 LEU A O 1
ATOM 3473 N N . GLN A 1 419 ? -1.771 49.781 16.141 1 96.81 419 GLN A N 1
ATOM 3474 C CA . GLN A 1 419 ? -1.197 51.094 16.469 1 96.81 419 GLN A CA 1
ATOM 3475 C C . GLN A 1 419 ? 0.055 51.344 15.633 1 96.81 419 GLN A C 1
ATOM 3477 O O . GLN A 1 419 ? 0.722 50.406 15.188 1 96.81 419 GLN A O 1
ATOM 3482 N N . PRO A 1 420 ? 0.378 52.594 15.43 1 94.75 420 PRO A N 1
ATOM 3483 C CA . PRO A 1 420 ? 1.548 52.938 14.609 1 94.75 420 PRO A CA 1
ATOM 3484 C C . PRO A 1 420 ? 2.844 52.344 15.18 1 94.75 420 PRO A C 1
ATOM 3486 O O . PRO A 1 420 ? 3.795 52.125 14.438 1 94.75 420 PRO A O 1
ATOM 3489 N N . ASP A 1 421 ? 2.895 52.188 16.484 1 94.56 421 ASP A N 1
ATOM 3490 C CA . ASP A 1 421 ? 4.102 51.656 17.109 1 94.56 421 ASP A CA 1
ATOM 3491 C C . ASP A 1 421 ? 3.904 50.219 17.547 1 94.56 421 ASP A C 1
ATOM 3493 O O . ASP A 1 421 ? 4.59 49.75 18.453 1 94.56 421 ASP A O 1
ATOM 3497 N N . ALA A 1 422 ? 2.975 49.562 16.953 1 97.38 422 ALA A N 1
ATOM 3498 C CA . ALA A 1 422 ? 2.637 48.219 17.328 1 97.38 422 ALA A CA 1
ATOM 3499 C C . ALA A 1 422 ? 3.766 47.25 16.984 1 97.38 422 ALA A C 1
ATOM 3501 O O . ALA A 1 422 ? 4.578 47.531 16.094 1 97.38 422 ALA A O 1
ATOM 3502 N N . VAL A 1 423 ? 3.814 46.125 17.703 1 97.5 423 VAL A N 1
ATOM 3503 C CA . VAL A 1 423 ? 4.789 45.062 17.469 1 97.5 423 VAL A CA 1
ATOM 3504 C C . VAL A 1 423 ? 4.074 43.781 17.016 1 97.5 423 VAL A C 1
ATOM 3506 O O . VAL A 1 423 ? 2.928 43.531 17.391 1 97.5 423 VAL A O 1
ATOM 3509 N N . SER A 1 424 ? 4.75 43.125 16.125 1 98.12 424 SER A N 1
ATOM 3510 C CA . SER A 1 424 ? 4.234 41.812 15.68 1 98.12 424 SER A CA 1
ATOM 3511 C C . SER A 1 424 ? 5.113 40.688 16.172 1 98.12 424 SER A C 1
ATOM 3513 O O . SER A 1 424 ? 6.34 40.781 16.156 1 98.12 424 SER A O 1
ATOM 3515 N N . ILE A 1 425 ? 4.465 39.656 16.672 1 98.56 425 ILE A N 1
ATOM 3516 C CA . ILE A 1 425 ? 5.109 38.375 16.953 1 98.56 425 ILE A CA 1
ATOM 3517 C C . ILE A 1 425 ? 4.516 37.281 16.062 1 98.56 425 ILE A C 1
ATOM 3519 O O . ILE A 1 425 ? 3.359 36.906 16.234 1 98.56 425 ILE A O 1
ATOM 3523 N N . PRO A 1 426 ? 5.332 36.906 15.133 1 97.81 426 PRO A N 1
ATOM 3524 C CA . PRO A 1 426 ? 6.758 37.156 14.898 1 97.81 426 PRO A CA 1
ATOM 3525 C C . PRO A 1 426 ? 7.016 38.5 14.227 1 97.81 426 PRO A C 1
ATOM 3527 O O . PRO A 1 426 ? 6.098 39.094 13.664 1 97.81 426 PRO A O 1
ATOM 3530 N N . CYS A 1 427 ? 8.336 38.844 14.219 1 96.88 427 CYS A N 1
ATOM 3531 C CA . CYS A 1 427 ? 8.75 40.125 13.633 1 96.88 427 CYS A CA 1
ATOM 3532 C C . CYS A 1 427 ? 9.164 39.938 12.18 1 96.88 427 CYS A C 1
ATOM 3534 O O . CYS A 1 427 ? 9.203 40.906 11.414 1 96.88 427 CYS A O 1
ATOM 3536 N N . ASP A 1 428 ? 9.523 38.719 11.875 1 96.56 428 ASP A N 1
ATOM 3537 C CA . ASP A 1 428 ? 9.938 38.469 10.5 1 96.56 428 ASP A CA 1
ATOM 3538 C C . ASP A 1 428 ? 9.93 36.969 10.188 1 96.56 428 ASP A C 1
ATOM 3540 O O . ASP A 1 428 ? 9.609 36.156 11.047 1 96.56 428 ASP A O 1
ATOM 3544 N N . SER A 1 429 ? 10.133 36.656 8.953 1 96.5 429 SER A N 1
ATOM 3545 C CA . SER A 1 429 ? 10.383 35.281 8.469 1 96.5 429 SER A CA 1
ATOM 3546 C C . SER A 1 429 ? 11.398 35.281 7.324 1 96.5 429 SER A C 1
ATOM 3548 O O . SER A 1 429 ? 11.328 36.125 6.426 1 96.5 429 SER A O 1
ATOM 3550 N N . VAL A 1 430 ? 12.383 34.438 7.438 1 97.56 430 VAL A N 1
ATOM 3551 C CA . VAL A 1 430 ? 13.422 34.281 6.422 1 97.56 430 VAL A CA 1
ATOM 3552 C C . VAL A 1 430 ? 13.492 32.844 5.961 1 97.56 430 VAL A C 1
ATOM 3554 O O . VAL A 1 430 ? 13.609 31.922 6.785 1 97.56 430 VAL A O 1
ATOM 3557 N N . SER A 1 431 ? 13.398 32.625 4.699 1 98.06 431 SER A N 1
ATOM 3558 C CA . SER A 1 431 ? 13.516 31.266 4.172 1 98.06 431 SER A CA 1
ATOM 3559 C C . SER A 1 431 ? 14.906 31.016 3.584 1 98.06 431 SER A C 1
ATOM 3561 O O . SER A 1 431 ? 15.617 31.953 3.254 1 98.06 431 SER A O 1
ATOM 3563 N N . TYR A 1 432 ? 15.297 29.781 3.525 1 98.06 432 TYR A N 1
ATOM 3564 C CA . TYR A 1 432 ? 16.594 29.328 3.023 1 98.06 432 TYR A CA 1
ATOM 3565 C C . TYR A 1 432 ? 16.438 28.109 2.115 1 98.06 432 TYR A C 1
ATOM 3567 O O . TYR A 1 432 ? 15.445 27.375 2.219 1 98.06 432 TYR A O 1
ATOM 3575 N N . CYS A 1 433 ? 17.422 27.953 1.232 1 97.44 433 CYS A N 1
ATOM 3576 C CA . CYS A 1 433 ? 17.422 26.781 0.362 1 97.44 433 CYS A CA 1
ATOM 3577 C C . CYS A 1 433 ? 18.828 26.188 0.245 1 97.44 433 CYS A C 1
ATOM 3579 O O . CYS A 1 433 ? 19.812 26.891 0.421 1 97.44 433 CYS A O 1
ATOM 3581 N N . VAL A 1 434 ? 18.859 24.938 -0.033 1 97.56 434 VAL A N 1
ATOM 3582 C CA . VAL A 1 434 ? 20.109 24.219 -0.292 1 97.56 434 VAL A CA 1
ATOM 3583 C C . VAL A 1 434 ? 19.844 23.016 -1.188 1 97.56 434 VAL A C 1
ATOM 3585 O O . VAL A 1 434 ? 18.797 22.359 -1.066 1 97.56 434 VAL A O 1
ATOM 3588 N N . PRO A 1 435 ? 20.734 22.734 -2.148 1 97.25 435 PRO A N 1
ATOM 3589 C CA . PRO A 1 435 ? 20.578 21.531 -2.949 1 97.25 435 PRO A CA 1
ATOM 3590 C C . PRO A 1 435 ? 20.609 20.25 -2.105 1 97.25 435 PRO A C 1
ATOM 3592 O O . PRO A 1 435 ? 21.391 20.156 -1.156 1 97.25 435 PRO A O 1
ATOM 3595 N N . VAL A 1 436 ? 19.75 19.297 -2.463 1 97.19 436 VAL A N 1
ATOM 3596 C CA . VAL A 1 436 ? 19.688 18.078 -1.657 1 97.19 436 VAL A CA 1
ATOM 3597 C C . VAL A 1 436 ? 19.688 16.859 -2.568 1 97.19 436 VAL A C 1
ATOM 3599 O O . VAL A 1 436 ? 19.062 16.859 -3.625 1 97.19 436 VAL A O 1
ATOM 3602 N N . SER A 1 437 ? 20.562 15.891 -2.219 1 96.38 437 SER A N 1
ATOM 3603 C CA . SER A 1 437 ? 20.531 14.555 -2.795 1 96.38 437 SER A CA 1
ATOM 3604 C C . SER A 1 437 ? 19.688 13.602 -1.952 1 96.38 437 SER A C 1
ATOM 3606 O O . SER A 1 437 ? 20 13.367 -0.781 1 96.38 437 SER A O 1
ATOM 3608 N N . CYS A 1 438 ? 18.609 13.086 -2.488 1 96.25 438 CYS A N 1
ATOM 3609 C CA . CYS A 1 438 ? 17.703 12.188 -1.773 1 96.25 438 CYS A CA 1
ATOM 3610 C C . CYS A 1 438 ? 17.031 11.219 -2.732 1 96.25 438 CYS A C 1
ATOM 3612 O O . CYS A 1 438 ? 15.82 11.273 -2.928 1 96.25 438 CYS A O 1
ATOM 3614 N N . PRO A 1 439 ? 17.766 10.289 -3.242 1 94.69 439 PRO A N 1
ATOM 3615 C CA . PRO A 1 439 ? 17.266 9.422 -4.312 1 94.69 439 PRO A CA 1
ATOM 3616 C C . PRO A 1 439 ? 16.016 8.633 -3.902 1 94.69 439 PRO A C 1
ATOM 3618 O O . PRO A 1 439 ? 15.094 8.477 -4.699 1 94.69 439 PRO A O 1
ATOM 3621 N N . GLN A 1 440 ? 15.969 8.125 -2.742 1 91.88 440 GLN A N 1
ATOM 3622 C CA . GLN A 1 440 ? 14.836 7.32 -2.307 1 91.88 440 GLN A CA 1
ATOM 3623 C C . GLN A 1 440 ? 13.57 8.164 -2.207 1 91.88 440 GLN A C 1
ATOM 3625 O O . GLN A 1 440 ? 12.484 7.715 -2.586 1 91.88 440 GLN A O 1
ATOM 3630 N N . LEU A 1 441 ? 13.695 9.297 -1.716 1 94.88 441 LEU A N 1
ATOM 3631 C CA . LEU A 1 441 ? 12.562 10.211 -1.616 1 94.88 441 LEU A CA 1
ATOM 3632 C C . LEU A 1 441 ? 12.062 10.617 -3 1 94.88 441 LEU A C 1
ATOM 3634 O O . LEU A 1 441 ? 10.859 10.672 -3.24 1 94.88 441 LEU A O 1
ATOM 3638 N N . HIS A 1 442 ? 13 10.945 -3.84 1 96.44 442 HIS A N 1
ATOM 3639 C CA . HIS A 1 442 ? 12.68 11.391 -5.191 1 96.44 442 HIS A CA 1
ATOM 3640 C C . HIS A 1 442 ? 11.875 10.336 -5.941 1 96.44 442 HIS A C 1
ATOM 3642 O O . HIS A 1 442 ? 10.969 10.672 -6.707 1 96.44 442 HIS A O 1
ATOM 3648 N N . ALA A 1 443 ? 12.148 9.117 -5.676 1 92.75 443 ALA A N 1
ATOM 3649 C CA . ALA A 1 443 ? 11.469 8.016 -6.34 1 92.75 443 ALA A CA 1
ATOM 3650 C C . ALA A 1 443 ? 9.992 7.969 -5.949 1 92.75 443 ALA A C 1
ATOM 3652 O O . ALA A 1 443 ? 9.156 7.469 -6.711 1 92.75 443 ALA A O 1
ATOM 3653 N N . LYS A 1 444 ? 9.625 8.484 -4.855 1 93.81 444 LYS A N 1
ATOM 3654 C CA . LYS A 1 444 ? 8.258 8.453 -4.352 1 93.81 444 LYS A CA 1
ATOM 3655 C C . LYS A 1 444 ? 7.422 9.578 -4.961 1 93.81 444 LYS A C 1
ATOM 3657 O O . LYS A 1 444 ? 6.191 9.539 -4.914 1 93.81 444 LYS A O 1
ATOM 3662 N N . VAL A 1 445 ? 8.047 10.547 -5.523 1 95.94 445 VAL A N 1
ATOM 3663 C CA . VAL A 1 445 ? 7.371 11.773 -5.957 1 95.94 445 VAL A CA 1
ATOM 3664 C C . VAL A 1 445 ? 6.406 11.453 -7.094 1 95.94 445 VAL A C 1
ATOM 3666 O O . VAL A 1 445 ? 5.27 11.938 -7.105 1 95.94 445 VAL A O 1
ATOM 3669 N N . LYS A 1 446 ? 6.844 10.617 -7.977 1 89.19 446 LYS A N 1
ATOM 3670 C CA . LYS A 1 446 ? 6.027 10.281 -9.141 1 89.19 446 LYS A CA 1
ATOM 3671 C C . LYS A 1 446 ? 4.723 9.609 -8.719 1 89.19 446 LYS A C 1
ATOM 3673 O O . LYS A 1 446 ? 3.68 9.812 -9.336 1 89.19 446 LYS A O 1
ATOM 3678 N N . LYS A 1 447 ? 4.777 8.805 -7.746 1 87.19 447 LYS A N 1
ATOM 3679 C CA . LYS A 1 447 ? 3.617 8.062 -7.262 1 87.19 447 LYS A CA 1
ATOM 3680 C C . LYS A 1 447 ? 2.754 8.93 -6.352 1 87.19 447 LYS A C 1
ATOM 3682 O O . LYS A 1 447 ? 1.675 8.516 -5.926 1 87.19 447 LYS A O 1
ATOM 3687 N N . SER A 1 448 ? 3.203 10.078 -6.023 1 90.88 448 SER A N 1
ATOM 3688 C CA . SER A 1 448 ? 2.471 11.023 -5.184 1 90.88 448 SER A CA 1
ATOM 3689 C C . SER A 1 448 ? 1.814 12.117 -6.02 1 90.88 448 SER A C 1
ATOM 3691 O O . SER A 1 448 ? 1.032 11.82 -6.93 1 90.88 448 SER A O 1
ATOM 3693 N N . TYR A 1 449 ? 2.121 13.391 -5.754 1 91.19 449 TYR A N 1
ATOM 3694 C CA . TYR A 1 449 ? 1.451 14.492 -6.434 1 91.19 449 TYR A CA 1
ATOM 3695 C C . TYR A 1 449 ? 2.318 15.047 -7.559 1 91.19 449 TYR A C 1
ATOM 3697 O O . TYR A 1 449 ? 1.993 16.078 -8.148 1 91.19 449 TYR A O 1
ATOM 3705 N N . GLY A 1 450 ? 3.451 14.43 -7.773 1 95.38 450 GLY A N 1
ATOM 3706 C CA . GLY A 1 450 ? 4.262 14.789 -8.922 1 95.38 450 GLY A CA 1
ATOM 3707 C C . GLY A 1 450 ? 5.34 15.812 -8.602 1 95.38 450 GLY A C 1
ATOM 3708 O O . GLY A 1 450 ? 5.578 16.125 -7.434 1 95.38 450 GLY A O 1
ATOM 3709 N N . TYR A 1 451 ? 5.961 16.375 -9.648 1 97.12 451 TYR A N 1
ATOM 3710 C CA . TYR A 1 451 ? 7.168 17.172 -9.484 1 97.12 451 TYR A CA 1
ATOM 3711 C C . TYR A 1 451 ? 6.836 18.672 -9.484 1 97.12 451 TYR A C 1
ATOM 3713 O O . TYR A 1 451 ? 7.711 19.5 -9.242 1 97.12 451 TYR A O 1
ATOM 3721 N N . ASP A 1 452 ? 5.59 19 -9.719 1 97.69 452 ASP A N 1
ATOM 3722 C CA . ASP A 1 452 ? 5.164 20.406 -9.734 1 97.69 452 ASP A CA 1
ATOM 3723 C C . ASP A 1 452 ? 4.551 20.797 -8.391 1 97.69 452 ASP A C 1
ATOM 3725 O O . ASP A 1 452 ? 3.748 21.734 -8.328 1 97.69 452 ASP A O 1
ATOM 3729 N N . SER A 1 453 ? 4.828 20.031 -7.41 1 97.44 453 SER A N 1
ATOM 3730 C CA . SER A 1 453 ? 4.402 20.312 -6.043 1 97.44 453 SER A CA 1
ATOM 3731 C C . SER A 1 453 ? 5.59 20.312 -5.082 1 97.44 453 SER A C 1
ATOM 3733 O O . SER A 1 453 ? 6.539 19.547 -5.266 1 97.44 453 SER A O 1
ATOM 3735 N N . SER A 1 454 ? 5.543 21.203 -4.156 1 97.81 454 SER A N 1
ATOM 3736 C CA . SER A 1 454 ? 6.473 21.109 -3.037 1 97.81 454 SER A CA 1
ATOM 3737 C C . SER A 1 454 ? 5.945 20.156 -1.965 1 97.81 454 SER A C 1
ATOM 3739 O O . SER A 1 454 ? 4.746 19.891 -1.905 1 97.81 454 SER A O 1
ATOM 3741 N N . TYR A 1 455 ? 6.84 19.641 -1.151 1 97.56 455 TYR A N 1
ATOM 3742 C CA . TYR A 1 455 ? 6.496 18.688 -0.102 1 97.56 455 TYR A CA 1
ATOM 3743 C C . TYR A 1 455 ? 7.152 19.078 1.22 1 97.56 455 TYR A C 1
ATOM 3745 O O . TYR A 1 455 ? 8.117 19.844 1.241 1 97.56 455 TYR A O 1
ATOM 3753 N N . VAL A 1 456 ? 6.574 18.688 2.273 1 96.56 456 VAL A N 1
ATOM 3754 C CA . VAL A 1 456 ? 7.184 18.75 3.598 1 96.56 456 VAL A CA 1
ATOM 3755 C C . VAL A 1 456 ? 7.719 17.375 3.996 1 96.56 456 VAL A C 1
ATOM 3757 O O . VAL A 1 456 ? 7.004 16.375 3.918 1 96.56 456 VAL A O 1
ATOM 3760 N N . VAL A 1 457 ? 9.039 17.422 4.422 1 95.5 457 VAL A N 1
ATOM 3761 C CA . VAL A 1 457 ? 9.688 16.125 4.59 1 95.5 457 VAL A CA 1
ATOM 3762 C C . VAL A 1 457 ? 10.578 16.156 5.828 1 95.5 457 VAL A C 1
ATOM 3764 O O . VAL A 1 457 ? 11.32 17.125 6.051 1 95.5 457 VAL A O 1
ATOM 3767 N N . HIS A 1 458 ? 10.461 15.094 6.613 1 93.44 458 HIS A N 1
ATOM 3768 C CA . HIS A 1 458 ? 11.508 14.805 7.586 1 93.44 458 HIS A CA 1
ATOM 3769 C C . HIS A 1 458 ? 12.594 13.93 6.977 1 93.44 458 HIS A C 1
ATOM 3771 O O . HIS A 1 458 ? 12.5 12.703 7.012 1 93.44 458 HIS A O 1
ATOM 3777 N N . TYR A 1 459 ? 13.672 14.562 6.57 1 92.56 459 TYR A N 1
ATOM 3778 C CA . TYR A 1 459 ? 14.711 13.859 5.82 1 92.56 459 TYR A CA 1
ATOM 3779 C C . TYR A 1 459 ? 15.438 12.859 6.703 1 92.56 459 TYR A C 1
ATOM 3781 O O . TYR A 1 459 ? 15.797 13.172 7.84 1 92.56 459 TYR A O 1
ATOM 3789 N N . GLN A 1 460 ? 15.602 11.773 6.16 1 89.31 460 GLN A N 1
ATOM 3790 C CA . GLN A 1 460 ? 16.422 10.773 6.828 1 89.31 460 GLN A CA 1
ATOM 3791 C C . GLN A 1 460 ? 17.641 10.406 5.98 1 89.31 460 GLN A C 1
ATOM 3793 O O . GLN A 1 460 ? 18.781 10.672 6.367 1 89.31 460 GLN A O 1
ATOM 3798 N N . LYS A 1 461 ? 17.359 9.867 4.801 1 91.94 461 LYS A N 1
ATOM 3799 C CA . LYS A 1 461 ? 18.438 9.5 3.871 1 91.94 461 LYS A CA 1
ATOM 3800 C C . LYS A 1 461 ? 18.656 10.602 2.834 1 91.94 461 LYS A C 1
ATOM 3802 O O . LYS A 1 461 ? 18.109 10.539 1.73 1 91.94 461 LYS A O 1
ATOM 3807 N N . TYR A 1 462 ? 19.562 11.508 3.18 1 94.31 462 TYR A N 1
ATOM 3808 C CA . TYR A 1 462 ? 19.797 12.633 2.281 1 94.31 462 TYR A CA 1
ATOM 3809 C C . TYR A 1 462 ? 21.188 13.211 2.488 1 94.31 462 TYR A C 1
ATOM 3811 O O . TYR A 1 462 ? 21.859 12.875 3.461 1 94.31 462 TYR A O 1
ATOM 3819 N N . TYR A 1 463 ? 21.656 14 1.517 1 94.56 463 TYR A N 1
ATOM 3820 C CA . TYR A 1 463 ? 22.906 14.742 1.566 1 94.56 463 TYR A CA 1
ATOM 3821 C C . TYR A 1 463 ? 22.734 16.156 1.018 1 94.56 463 TYR A C 1
ATOM 3823 O O . TYR A 1 463 ? 22.094 16.344 -0.018 1 94.56 463 TYR A O 1
ATOM 3831 N N . THR A 1 464 ? 23.109 17.109 1.766 1 93.38 464 THR A N 1
ATOM 3832 C CA . THR A 1 464 ? 23.109 18.484 1.286 1 93.38 464 THR A CA 1
ATOM 3833 C C . THR A 1 464 ? 24.531 19.031 1.21 1 93.38 464 THR A C 1
ATOM 3835 O O . THR A 1 464 ? 25.406 18.625 1.973 1 93.38 464 THR A O 1
ATOM 3838 N N . ILE A 1 465 ? 24.594 19.906 0.244 1 84.94 465 ILE A N 1
ATOM 3839 C CA . ILE A 1 465 ? 25.844 20.656 0.218 1 84.94 465 ILE A CA 1
ATOM 3840 C C . ILE A 1 465 ? 25.859 21.688 1.338 1 84.94 465 ILE A C 1
ATOM 3842 O O . ILE A 1 465 ? 24.797 22.109 1.805 1 84.94 465 ILE A O 1
ATOM 3846 N N . HIS A 1 466 ? 26.797 21.953 2.076 1 73.25 466 HIS A N 1
ATOM 3847 C CA . HIS A 1 466 ? 26.875 22.766 3.287 1 73.25 466 HIS A CA 1
ATOM 3848 C C . HIS A 1 466 ? 26.75 24.25 2.963 1 73.25 466 HIS A C 1
ATOM 3850 O O . HIS A 1 466 ? 26.938 25.094 3.84 1 73.25 466 HIS A O 1
ATOM 3856 N N . ASP A 1 467 ? 26.219 24.656 1.893 1 88.81 467 ASP A N 1
ATOM 3857 C CA . ASP A 1 467 ? 26.078 26.062 1.559 1 88.81 467 ASP A CA 1
ATOM 3858 C C . ASP A 1 467 ? 24.609 26.469 1.485 1 88.81 467 ASP A C 1
ATOM 3860 O O . ASP A 1 467 ? 24.094 26.781 0.407 1 88.81 467 ASP A O 1
ATOM 3864 N N . ILE A 1 468 ? 23.969 26.641 2.688 1 96.06 468 ILE A N 1
ATOM 3865 C CA . ILE A 1 468 ? 22.578 27.062 2.754 1 96.06 468 ILE A CA 1
ATOM 3866 C C . ILE A 1 468 ? 22.469 28.562 2.494 1 96.06 468 ILE A C 1
ATOM 3868 O O . ILE A 1 468 ? 23.203 29.344 3.096 1 96.06 468 ILE A O 1
ATOM 3872 N N . GLN A 1 469 ? 21.625 28.953 1.593 1 97.56 469 GLN A N 1
ATOM 3873 C CA . GLN A 1 469 ? 21.531 30.359 1.203 1 97.56 469 GLN A CA 1
ATOM 3874 C C . GLN A 1 469 ? 20.156 30.938 1.501 1 97.56 469 GLN A C 1
ATOM 3876 O O . GLN A 1 469 ? 19.141 30.234 1.403 1 97.56 469 GLN A O 1
ATOM 3881 N N . LYS A 1 470 ? 20.141 32.219 1.765 1 97.06 470 LYS A N 1
ATOM 3882 C CA . LYS A 1 470 ? 18.906 32.969 2.018 1 97.06 470 LYS A CA 1
ATOM 3883 C C . LYS A 1 470 ? 18.078 33.094 0.744 1 97.06 470 LYS A C 1
ATOM 3885 O O . LYS A 1 470 ? 18.625 33.312 -0.338 1 97.06 470 LYS A O 1
ATOM 3890 N N . CYS A 1 471 ? 16.797 33 0.896 1 95.94 471 CYS A N 1
ATOM 3891 C CA . CYS A 1 471 ? 15.883 33.125 -0.238 1 95.94 471 CYS A CA 1
ATOM 3892 C C . CYS A 1 471 ? 14.969 34.344 -0.08 1 95.94 471 CYS A C 1
ATOM 3894 O O . CYS A 1 471 ? 15.312 35.438 -0.526 1 95.94 471 CYS A O 1
ATOM 3896 N N . MET A 1 472 ? 13.875 34.156 0.668 1 95.56 472 MET A N 1
ATOM 3897 C CA . MET A 1 472 ? 12.898 35.25 0.833 1 95.56 472 MET A CA 1
ATOM 3898 C C . MET A 1 472 ? 12.859 35.719 2.277 1 95.56 472 MET A C 1
ATOM 3900 O O . MET A 1 472 ? 13.203 34.969 3.197 1 95.56 472 MET A O 1
ATOM 3904 N N . GLN A 1 473 ? 12.477 36.969 2.393 1 96.31 473 GLN A N 1
ATOM 3905 C CA . GLN A 1 473 ? 12.328 37.562 3.719 1 96.31 473 GLN A CA 1
ATOM 3906 C C . GLN A 1 473 ? 11.117 38.5 3.779 1 96.31 473 GLN A C 1
ATOM 3908 O O . GLN A 1 473 ? 10.844 39.25 2.836 1 96.31 473 GLN A O 1
ATOM 3913 N N . PHE A 1 474 ? 10.43 38.469 4.855 1 97.62 474 PHE A N 1
ATOM 3914 C CA . PHE A 1 474 ? 9.289 39.312 5.129 1 97.62 474 PHE A CA 1
ATOM 3915 C C . PHE A 1 474 ? 9.352 39.875 6.551 1 97.62 474 PHE A C 1
ATOM 3917 O O . PHE A 1 474 ? 9.727 39.156 7.48 1 97.62 474 PHE A O 1
ATOM 3924 N N . LYS A 1 475 ? 9.047 41.094 6.695 1 96.5 475 LYS A N 1
ATOM 3925 C CA . LYS A 1 475 ? 9.031 41.75 7.996 1 96.5 475 LYS A CA 1
ATOM 3926 C C . LYS A 1 475 ? 7.609 42.156 8.391 1 96.5 475 LYS A C 1
ATOM 3928 O O . LYS A 1 475 ? 6.793 42.469 7.527 1 96.5 475 LYS A O 1
ATOM 3933 N N . HIS A 1 476 ? 7.371 42.156 9.672 1 95.44 476 HIS A N 1
ATOM 3934 C CA . HIS A 1 476 ? 6.059 42.5 10.211 1 95.44 476 HIS A CA 1
ATOM 3935 C C . HIS A 1 476 ? 6.184 43.344 11.477 1 95.44 476 HIS A C 1
ATOM 3937 O O . HIS A 1 476 ? 7.047 43.094 12.32 1 95.44 476 HIS A O 1
ATOM 3943 N N . PRO A 1 477 ? 5.383 44.375 11.781 1 95.94 477 PRO A N 1
ATOM 3944 C CA . PRO A 1 477 ? 4.512 44.938 10.75 1 95.94 477 PRO A CA 1
ATOM 3945 C C . PRO A 1 477 ? 5.289 45.656 9.656 1 95.94 477 PRO A C 1
ATOM 3947 O O . PRO A 1 477 ? 6.449 46.031 9.852 1 95.94 477 PRO A O 1
ATOM 3950 N N . ASP A 1 478 ? 4.746 45.75 8.555 1 94.12 478 ASP A N 1
ATOM 3951 C CA . ASP A 1 478 ? 5.387 46.375 7.414 1 94.12 478 ASP A CA 1
ATOM 3952 C C . ASP A 1 478 ? 4.73 47.719 7.105 1 94.12 478 ASP A C 1
ATOM 3954 O O . ASP A 1 478 ? 4.227 47.938 6 1 94.12 478 ASP A O 1
ATOM 3958 N N . PHE A 1 479 ? 4.898 48.625 7.969 1 91.81 479 PHE A N 1
ATOM 3959 C CA . PHE A 1 479 ? 4.242 49.906 7.84 1 91.81 479 PHE A CA 1
ATOM 3960 C C . PHE A 1 479 ? 4.863 50.719 6.707 1 91.81 479 PHE A C 1
ATOM 3962 O O . PHE A 1 479 ? 4.195 51.562 6.09 1 91.81 479 PHE A O 1
ATOM 3969 N N . ASN A 1 480 ? 6.105 50.406 6.445 1 88.56 480 ASN A N 1
ATOM 3970 C CA . ASN A 1 480 ? 6.809 51.156 5.406 1 88.56 480 ASN A CA 1
ATOM 3971 C C . ASN A 1 480 ? 6.664 50.469 4.043 1 88.56 480 ASN A C 1
ATOM 3973 O O . ASN A 1 480 ? 7.277 50.906 3.066 1 88.56 480 ASN A O 1
ATOM 3977 N N . ASN A 1 481 ? 5.906 49.438 3.963 1 86.25 481 ASN A N 1
ATOM 3978 C CA . ASN A 1 481 ? 5.66 48.719 2.719 1 86.25 481 ASN A CA 1
ATOM 3979 C C . ASN A 1 481 ? 6.961 48.281 2.053 1 86.25 481 ASN A C 1
ATOM 3981 O O . ASN A 1 481 ? 7.184 48.562 0.873 1 86.25 481 ASN A O 1
ATOM 3985 N N . GLU A 1 482 ? 7.809 47.719 2.812 1 86.25 482 GLU A N 1
ATOM 3986 C CA . GLU A 1 482 ? 9.109 47.281 2.314 1 86.25 482 GLU A CA 1
ATOM 3987 C C . GLU A 1 482 ? 9.023 45.875 1.743 1 86.25 482 GLU A C 1
ATOM 3989 O O . GLU A 1 482 ? 9.898 45.469 0.971 1 86.25 482 GLU A O 1
ATOM 3994 N N . ASN A 1 483 ? 8.016 45.219 2.152 1 89.88 483 ASN A N 1
ATOM 3995 C CA . ASN A 1 483 ? 7.879 43.844 1.694 1 89.88 483 ASN A CA 1
ATOM 3996 C C . ASN A 1 483 ? 7.422 43.781 0.241 1 89.88 483 ASN A C 1
ATOM 3998 O O . ASN A 1 483 ? 6.582 44.594 -0.184 1 89.88 483 ASN A O 1
ATOM 4002 N N . GLN A 1 484 ? 8.047 42.969 -0.535 1 90.75 484 GLN A N 1
ATOM 4003 C CA . GLN A 1 484 ? 7.523 42.562 -1.83 1 90.75 484 GLN A CA 1
ATOM 4004 C C . GLN A 1 484 ? 6.918 41.156 -1.746 1 90.75 484 GLN A C 1
ATOM 4006 O O . GLN A 1 484 ? 7.637 40.156 -1.571 1 90.75 484 GLN A O 1
ATOM 4011 N N . LEU A 1 485 ? 5.621 41.125 -1.914 1 94.25 485 LEU A N 1
ATOM 4012 C CA . LEU A 1 485 ? 4.945 39.844 -1.769 1 94.25 485 LEU A CA 1
ATOM 4013 C C . LEU A 1 485 ? 5.359 38.875 -2.877 1 94.25 485 LEU A C 1
ATOM 4015 O O . LEU A 1 485 ? 5.43 37.656 -2.658 1 94.25 485 LEU A O 1
ATOM 4019 N N . ALA A 1 486 ? 5.516 39.375 -4.059 1 95.19 486 ALA A N 1
ATOM 4020 C CA . ALA A 1 486 ? 6.105 38.625 -5.145 1 95.19 486 ALA A CA 1
ATOM 4021 C C . ALA A 1 486 ? 7.617 38.812 -5.207 1 95.19 486 ALA A C 1
ATOM 4023 O O . ALA A 1 486 ? 8.102 39.938 -5.176 1 95.19 486 ALA A O 1
ATOM 4024 N N . GLN A 1 487 ? 8.312 37.719 -5.168 1 95.69 487 GLN A N 1
ATOM 4025 C CA . GLN A 1 487 ? 9.773 37.781 -5.164 1 95.69 487 GLN A CA 1
ATOM 4026 C C . GLN A 1 487 ? 10.367 36.719 -6.078 1 95.69 487 GLN A C 1
ATOM 4028 O O . GLN A 1 487 ? 9.75 35.656 -6.309 1 95.69 487 GLN A O 1
ATOM 4033 N N . GLU A 1 488 ? 11.508 37 -6.641 1 97 488 GLU A N 1
ATOM 4034 C CA . GLU A 1 488 ? 12.305 36.031 -7.402 1 97 488 GLU A CA 1
ATOM 4035 C C . GLU A 1 488 ? 13.75 36 -6.898 1 97 488 GLU A C 1
ATOM 4037 O O . GLU A 1 488 ? 14.359 37.062 -6.676 1 97 488 GLU A O 1
ATOM 4042 N N . GLN A 1 489 ? 14.18 34.875 -6.605 1 97.56 489 GLN A N 1
ATOM 4043 C CA . GLN A 1 489 ? 15.555 34.688 -6.137 1 97.56 489 GLN A CA 1
ATOM 4044 C C . GLN A 1 489 ? 16.344 33.781 -7.086 1 97.56 489 GLN A C 1
ATOM 4046 O O . GLN A 1 489 ? 15.805 32.812 -7.613 1 97.56 489 GLN A O 1
ATOM 4051 N N . ASN A 1 490 ? 17.578 34.156 -7.379 1 97.5 490 ASN A N 1
ATOM 4052 C CA . ASN A 1 490 ? 18.547 33.375 -8.141 1 97.5 490 ASN A CA 1
ATOM 4053 C C . ASN A 1 490 ? 19.75 33 -7.293 1 97.5 490 ASN A C 1
ATOM 4055 O O . ASN A 1 490 ? 20.594 33.844 -6.965 1 97.5 490 ASN A O 1
ATOM 4059 N N . LEU A 1 491 ? 19.828 31.781 -6.977 1 97.62 491 LEU A N 1
ATOM 4060 C CA . LEU A 1 491 ? 20.875 31.266 -6.109 1 97.62 491 LEU A CA 1
ATOM 4061 C C . LEU A 1 491 ? 21.875 30.422 -6.902 1 97.62 491 LEU A C 1
ATOM 4063 O O . LEU A 1 491 ? 21.469 29.656 -7.797 1 97.62 491 LEU A O 1
ATOM 4067 N N . VAL A 1 492 ? 23.156 30.516 -6.598 1 96.88 492 VAL A N 1
ATOM 4068 C CA . VAL A 1 492 ? 24.188 29.734 -7.266 1 96.88 492 VAL A CA 1
ATOM 4069 C C . VAL A 1 492 ? 24.984 28.953 -6.227 1 96.88 492 VAL A C 1
ATOM 4071 O O . VAL A 1 492 ? 25.453 29.516 -5.234 1 96.88 492 VAL A O 1
ATOM 4074 N N . PHE A 1 493 ? 25.156 27.703 -6.438 1 96.5 493 PHE A N 1
ATOM 4075 C CA . PHE A 1 493 ? 25.859 26.797 -5.531 1 96.5 493 PHE A CA 1
ATOM 4076 C C . PHE A 1 493 ? 27.062 26.156 -6.23 1 96.5 493 PHE A C 1
ATOM 4078 O O . PHE A 1 493 ? 26.906 25.562 -7.293 1 96.5 493 PHE A O 1
ATOM 4085 N N . GLU A 1 494 ? 28.156 26.281 -5.582 1 92.69 494 GLU A N 1
ATOM 4086 C CA . GLU A 1 494 ? 29.344 25.609 -6.09 1 92.69 494 GLU A CA 1
ATOM 4087 C C . GLU A 1 494 ? 29.484 24.203 -5.5 1 92.69 494 GLU A C 1
ATOM 4089 O O . GLU A 1 494 ? 29.391 24.031 -4.285 1 92.69 494 GLU A O 1
ATOM 4094 N N . CYS A 1 495 ? 29.703 23.234 -6.352 1 89.31 495 CYS A N 1
ATOM 4095 C CA . CYS A 1 495 ? 29.781 21.859 -5.879 1 89.31 495 CYS A CA 1
ATOM 4096 C C . CYS A 1 495 ? 31.234 21.406 -5.785 1 89.31 495 CYS A C 1
ATOM 4098 O O . CYS A 1 495 ? 31.984 21.5 -6.758 1 89.31 495 CYS A O 1
ATOM 4100 N N . LYS A 1 496 ? 31.609 20.875 -4.668 1 87.88 496 LYS A N 1
ATOM 4101 C CA . LYS A 1 496 ? 33 20.5 -4.395 1 87.88 496 LYS A CA 1
ATOM 4102 C C . LYS A 1 496 ? 33.219 19.016 -4.68 1 87.88 496 LYS A C 1
ATOM 4104 O O . LYS A 1 496 ? 34.344 18.516 -4.535 1 87.88 496 LYS A O 1
ATOM 4109 N N . GLN A 1 497 ? 32.25 18.281 -5.012 1 89.75 497 GLN A N 1
ATOM 4110 C CA . GLN A 1 497 ? 32.344 16.875 -5.371 1 89.75 497 GLN A CA 1
ATOM 4111 C C . GLN A 1 497 ? 31.25 16.484 -6.375 1 89.75 497 GLN A C 1
ATOM 4113 O O . GLN A 1 497 ? 30.328 17.281 -6.633 1 89.75 497 GLN A O 1
ATOM 4118 N N . ASP A 1 498 ? 31.453 15.32 -6.98 1 92 498 ASP A N 1
ATOM 4119 C CA . ASP A 1 498 ? 30.422 14.805 -7.875 1 92 498 ASP A CA 1
ATOM 4120 C C . ASP A 1 498 ? 29.141 14.484 -7.105 1 92 498 ASP A C 1
ATOM 4122 O O . ASP A 1 498 ? 29.188 13.852 -6.047 1 92 498 ASP A O 1
ATOM 4126 N N . LEU A 1 499 ? 28.047 15 -7.598 1 93.31 499 LEU A N 1
ATOM 4127 C CA . LEU A 1 499 ? 26.781 14.82 -6.891 1 93.31 499 LEU A CA 1
ATOM 4128 C C . LEU A 1 499 ? 25.641 14.562 -7.875 1 93.31 499 LEU A C 1
ATOM 4130 O O . LEU A 1 499 ? 25.75 14.906 -9.055 1 93.31 499 LEU A O 1
ATOM 4134 N N . LEU A 1 500 ? 24.703 13.867 -7.43 1 95.56 500 LEU A N 1
ATOM 4135 C CA . LEU A 1 500 ? 23.391 13.805 -8.062 1 95.56 500 LEU A CA 1
ATOM 4136 C C . LEU A 1 500 ? 22.344 14.531 -7.215 1 95.56 500 LEU A C 1
ATOM 4138 O O . LEU A 1 500 ? 22.016 14.086 -6.109 1 95.56 500 LEU A O 1
ATOM 4142 N N . ILE A 1 501 ? 21.828 15.625 -7.746 1 96.5 501 ILE A N 1
ATOM 4143 C CA . ILE A 1 501 ? 20.938 16.484 -6.969 1 96.5 501 ILE A CA 1
ATOM 4144 C C . ILE A 1 501 ? 19.484 16.219 -7.379 1 96.5 501 ILE A C 1
ATOM 4146 O O . ILE A 1 501 ? 19.172 16.188 -8.57 1 96.5 501 ILE A O 1
ATOM 4150 N N . HIS A 1 502 ? 18.594 16.078 -6.41 1 97.31 502 HIS A N 1
ATOM 4151 C CA . HIS A 1 502 ? 17.219 15.664 -6.672 1 97.31 502 HIS A CA 1
ATOM 4152 C C . HIS A 1 502 ? 16.25 16.812 -6.445 1 97.31 502 HIS A C 1
ATOM 4154 O O . HIS A 1 502 ? 15.055 16.703 -6.758 1 97.31 502 HIS A O 1
ATOM 4160 N N . GLY A 1 503 ? 16.688 17.844 -5.898 1 97.94 503 GLY A N 1
ATOM 4161 C CA . GLY A 1 503 ? 15.867 19 -5.609 1 97.94 503 GLY A CA 1
ATOM 4162 C C . GLY A 1 503 ? 16.5 19.938 -4.598 1 97.94 503 GLY A C 1
ATOM 4163 O O . GLY A 1 503 ? 17.719 19.984 -4.465 1 97.94 503 GLY A O 1
ATOM 4164 N N . MET A 1 504 ? 15.664 20.766 -4.055 1 98.38 504 MET A N 1
ATOM 4165 C CA . MET A 1 504 ? 16.109 21.719 -3.039 1 98.38 504 MET A CA 1
ATOM 4166 C C . MET A 1 504 ? 15.398 21.469 -1.713 1 98.38 504 MET A C 1
ATOM 4168 O O . MET A 1 504 ? 14.195 21.188 -1.688 1 98.38 504 MET A O 1
ATOM 4172 N N . ALA A 1 505 ? 16.141 21.5 -0.663 1 98 505 ALA A N 1
ATOM 4173 C CA . ALA A 1 505 ? 15.562 21.562 0.677 1 98 505 ALA A CA 1
ATOM 4174 C C . ALA A 1 505 ? 15.398 23 1.148 1 98 505 ALA A C 1
ATOM 4176 O O . ALA A 1 505 ? 16.266 23.844 0.892 1 98 505 ALA A O 1
ATOM 4177 N N . GLY A 1 506 ? 14.32 23.234 1.808 1 98.06 506 GLY A N 1
ATOM 4178 C CA . GLY A 1 506 ? 14.062 24.562 2.301 1 98.06 506 GLY A CA 1
ATOM 4179 C C . GLY A 1 506 ? 13.82 24.625 3.799 1 98.06 506 GLY A C 1
ATOM 4180 O O . GLY A 1 506 ? 13.273 23.672 4.379 1 98.06 506 GLY A O 1
ATOM 4181 N N . TYR A 1 507 ? 14.211 25.734 4.363 1 97.88 507 TYR A N 1
ATOM 4182 C CA . TYR A 1 507 ? 14.133 26 5.797 1 97.88 507 TYR A CA 1
ATOM 4183 C C . TYR A 1 507 ? 13.656 27.422 6.062 1 97.88 507 TYR A C 1
ATOM 4185 O O . TYR A 1 507 ? 13.469 28.203 5.129 1 97.88 507 TYR A O 1
ATOM 4193 N N . PHE A 1 508 ? 13.484 27.703 7.359 1 98.12 508 PHE A N 1
ATOM 4194 C CA . PHE A 1 508 ? 13.172 29.094 7.688 1 98.12 508 PHE A CA 1
ATOM 4195 C C . PHE A 1 508 ? 13.688 29.453 9.078 1 98.12 508 PHE A C 1
ATOM 4197 O O . PHE A 1 508 ? 14 28.562 9.875 1 98.12 508 PHE A O 1
ATOM 4204 N N . THR A 1 509 ? 13.938 30.672 9.297 1 98 509 THR A N 1
ATOM 4205 C CA . THR A 1 509 ? 14.156 31.312 10.586 1 98 509 THR A CA 1
ATOM 4206 C C . THR A 1 509 ? 13.195 32.469 10.789 1 98 509 THR A C 1
ATOM 4208 O O . THR A 1 509 ? 12.906 33.219 9.844 1 98 509 THR A O 1
ATOM 4211 N N . SER A 1 510 ? 12.688 32.562 11.953 1 98.12 510 SER A N 1
ATOM 4212 C CA . SER A 1 510 ? 11.805 33.688 12.273 1 98.12 510 SER A CA 1
ATOM 4213 C C . SER A 1 510 ? 12.156 34.281 13.625 1 98.12 510 SER A C 1
ATOM 4215 O O . SER A 1 510 ? 12.266 33.562 14.625 1 98.12 510 SER A O 1
ATOM 4217 N N . LYS A 1 511 ? 12.375 35.562 13.578 1 98 511 LYS A N 1
ATOM 4218 C CA . LYS A 1 511 ? 12.539 36.312 14.836 1 98 511 LYS A CA 1
ATOM 4219 C C . LYS A 1 511 ? 11.188 36.625 15.469 1 98 511 LYS A C 1
ATOM 4221 O O . LYS A 1 511 ? 10.312 37.219 14.82 1 98 511 LYS A O 1
ATOM 4226 N N . LEU A 1 512 ? 11 36.156 16.703 1 98.31 512 LEU A N 1
ATOM 4227 C CA . LEU A 1 512 ? 9.75 36.438 17.391 1 98.31 512 LEU A CA 1
ATOM 4228 C C . LEU A 1 512 ? 9.781 37.844 18.031 1 98.31 512 LEU A C 1
ATOM 4230 O O . LEU A 1 512 ? 8.914 38.656 17.766 1 98.31 512 LEU A O 1
ATOM 4234 N N . TYR A 1 513 ? 10.758 38.094 18.828 1 98.31 513 TYR A N 1
ATOM 4235 C CA . TYR A 1 513 ? 10.945 39.375 19.484 1 98.31 513 TYR A CA 1
ATOM 4236 C C . TYR A 1 513 ? 12.367 39.531 20 1 98.31 513 TYR A C 1
ATOM 4238 O O . TYR A 1 513 ? 12.844 38.688 20.766 1 98.31 513 TYR A O 1
ATOM 4246 N N . GLU A 1 514 ? 13.062 40.5 19.531 1 96.62 514 GLU A N 1
ATOM 4247 C CA . GLU A 1 514 ? 14.445 40.781 19.922 1 96.62 514 GLU A CA 1
ATOM 4248 C C . GLU A 1 514 ? 15.336 39.562 19.734 1 96.62 514 GLU A C 1
ATOM 4250 O O . GLU A 1 514 ? 15.477 39.062 18.625 1 96.62 514 GLU A O 1
ATOM 4255 N N . ASP A 1 515 ? 15.758 38.906 20.812 1 95.75 515 ASP A N 1
ATOM 4256 C CA . ASP A 1 515 ? 16.734 37.844 20.703 1 95.75 515 ASP A CA 1
ATOM 4257 C C . ASP A 1 515 ? 16.031 36.469 20.688 1 95.75 515 ASP A C 1
ATOM 4259 O O . ASP A 1 515 ? 16.688 35.438 20.578 1 95.75 515 ASP A O 1
ATOM 4263 N N . ILE A 1 516 ? 14.781 36.5 20.766 1 97.94 516 ILE A N 1
ATOM 4264 C CA . ILE A 1 516 ? 14.039 35.219 20.766 1 97.94 516 ILE A CA 1
ATOM 4265 C C . ILE A 1 516 ? 13.672 34.844 19.328 1 97.94 516 ILE A C 1
ATOM 4267 O O . ILE A 1 516 ? 12.984 35.625 18.641 1 97.94 516 ILE A O 1
ATOM 4271 N N . GLU A 1 517 ? 14.211 33.719 18.906 1 97.12 517 GLU A N 1
ATOM 4272 C CA . GLU A 1 517 ? 13.992 33.281 17.531 1 97.12 517 GLU A CA 1
ATOM 4273 C C . GLU A 1 517 ? 13.68 31.781 17.484 1 97.12 517 GLU A C 1
ATOM 4275 O O . GLU A 1 517 ? 14.008 31.047 18.406 1 97.12 517 GLU A O 1
ATOM 4280 N N . LEU A 1 518 ? 12.953 31.375 16.5 1 96.5 518 LEU A N 1
ATOM 4281 C CA . LEU A 1 518 ? 12.828 29.953 16.188 1 96.5 518 LEU A CA 1
ATOM 4282 C C . LEU A 1 518 ? 13.273 29.656 14.766 1 96.5 518 LEU A C 1
ATOM 4284 O O . LEU A 1 518 ? 13.156 30.516 13.883 1 96.5 518 LEU A O 1
ATOM 4288 N N . SER A 1 519 ? 13.836 28.469 14.539 1 97.38 519 SER A N 1
ATOM 4289 C CA . SER A 1 519 ? 14.484 28.188 13.266 1 97.38 519 SER A CA 1
ATOM 4290 C C . SER A 1 519 ? 14.5 26.688 12.969 1 97.38 519 SER A C 1
ATOM 4292 O O . SER A 1 519 ? 14.68 25.875 13.883 1 97.38 519 SER A O 1
ATOM 4294 N N . THR A 1 520 ? 14.273 26.344 11.695 1 96.12 520 THR A N 1
ATOM 4295 C CA . THR A 1 520 ? 14.484 24.984 11.211 1 96.12 520 THR A CA 1
ATOM 4296 C C . THR A 1 520 ? 15.812 24.891 10.469 1 96.12 520 THR A C 1
ATOM 4298 O O . THR A 1 520 ? 16.156 23.828 9.953 1 96.12 520 THR A O 1
ATOM 4301 N N . HIS A 1 521 ? 16.547 26 10.383 1 95.69 521 HIS A N 1
ATOM 4302 C CA . HIS A 1 521 ? 17.844 26.016 9.742 1 95.69 521 HIS A CA 1
ATOM 4303 C C . HIS A 1 521 ? 18.812 25.047 10.422 1 95.69 521 HIS A C 1
ATOM 4305 O O . HIS A 1 521 ? 19 25.109 11.641 1 95.69 521 HIS A O 1
ATOM 4311 N N . PRO A 1 522 ? 19.453 24.203 9.633 1 92.25 522 PRO A N 1
ATOM 4312 C CA . PRO A 1 522 ? 20.266 23.141 10.234 1 92.25 522 PRO A CA 1
ATOM 4313 C C . PRO A 1 522 ? 21.391 23.688 11.102 1 92.25 522 PRO A C 1
ATOM 4315 O O . PRO A 1 522 ? 21.781 23.047 12.086 1 92.25 522 PRO A O 1
ATOM 4318 N N . ASN A 1 523 ? 21.984 24.812 10.805 1 91.06 523 ASN A N 1
ATOM 4319 C CA . ASN A 1 523 ? 23.109 25.375 11.539 1 91.06 523 ASN A CA 1
ATOM 4320 C C . ASN A 1 523 ? 22.641 26.109 12.797 1 91.06 523 ASN A C 1
ATOM 4322 O O . ASN A 1 523 ? 23.453 26.391 13.688 1 91.06 523 ASN A O 1
ATOM 4326 N N . ASN A 1 524 ? 21.391 26.469 12.828 1 92.12 524 ASN A N 1
ATOM 4327 C CA . ASN A 1 524 ? 20.859 27.219 13.953 1 92.12 524 ASN A CA 1
ATOM 4328 C C . ASN A 1 524 ? 19.453 26.781 14.312 1 92.12 524 ASN A C 1
ATOM 4330 O O . ASN A 1 524 ? 18.562 27.609 14.531 1 92.12 524 ASN A O 1
ATOM 4334 N N . SER A 1 525 ? 19.344 25.516 14.281 1 93.25 525 SER A N 1
ATOM 4335 C CA . SER A 1 525 ? 18 25 14.508 1 93.25 525 SER A CA 1
ATOM 4336 C C . SER A 1 525 ? 17.594 25.141 15.977 1 93.25 525 SER A C 1
ATOM 4338 O O . SER A 1 525 ? 18.422 25 16.875 1 93.25 525 SER A O 1
ATOM 4340 N N . THR A 1 526 ? 16.344 25.438 16.203 1 94.94 526 THR A N 1
ATOM 4341 C CA . THR A 1 526 ? 15.789 25.406 17.547 1 94.94 526 THR A CA 1
ATOM 4342 C C . THR A 1 526 ? 15.727 23.984 18.078 1 94.94 526 THR A C 1
ATOM 4344 O O . THR A 1 526 ? 15.047 23.125 17.5 1 94.94 526 THR A O 1
ATOM 4347 N N . PRO A 1 527 ? 16.422 23.781 19.141 1 89.25 527 PRO A N 1
ATOM 4348 C CA . PRO A 1 527 ? 16.469 22.406 19.656 1 89.25 527 PRO A CA 1
ATOM 4349 C C . PRO A 1 527 ? 15.094 21.875 20.062 1 89.25 527 PRO A C 1
ATOM 4351 O O . PRO A 1 527 ? 14.297 22.609 20.641 1 89.25 527 PRO A O 1
ATOM 4354 N N . ASP A 1 528 ? 14.781 20.656 19.641 1 83.62 528 ASP A N 1
ATOM 4355 C CA . ASP A 1 528 ? 13.602 19.906 20.047 1 83.62 528 ASP A CA 1
ATOM 4356 C C . ASP A 1 528 ? 12.328 20.484 19.438 1 83.62 528 ASP A C 1
ATOM 4358 O O . ASP A 1 528 ? 11.234 20.297 19.969 1 83.62 528 ASP A O 1
ATOM 4362 N N . MET A 1 529 ? 12.523 21.266 18.469 1 89 529 MET A N 1
ATOM 4363 C CA . MET A 1 529 ? 11.359 21.766 17.75 1 89 529 MET A CA 1
ATOM 4364 C C . MET A 1 529 ? 10.977 20.844 16.594 1 89 529 MET A C 1
ATOM 4366 O O . MET A 1 529 ? 11.805 20.562 15.727 1 89 529 MET A O 1
ATOM 4370 N N . TYR A 1 530 ? 9.742 20.359 16.562 1 85.12 530 TYR A N 1
ATOM 4371 C CA . TYR A 1 530 ? 9.336 19.375 15.555 1 85.12 530 TYR A CA 1
ATOM 4372 C C . TYR A 1 530 ? 8.07 19.828 14.836 1 85.12 530 TYR A C 1
ATOM 4374 O O . TYR A 1 530 ? 7.477 19.062 14.07 1 85.12 530 TYR A O 1
ATOM 4382 N N . SER A 1 531 ? 7.695 21 14.977 1 85.75 531 SER A N 1
ATOM 4383 C CA . SER A 1 531 ? 6.461 21.516 14.391 1 85.75 531 SER A CA 1
ATOM 4384 C C . SER A 1 531 ? 6.586 21.656 12.875 1 85.75 531 SER A C 1
ATOM 4386 O O . SER A 1 531 ? 5.586 21.641 12.156 1 85.75 531 SER A O 1
ATOM 4388 N N . TRP A 1 532 ? 7.816 21.906 12.484 1 92.81 532 TRP A N 1
ATOM 4389 C CA . TRP A 1 532 ? 8.023 22.109 11.055 1 92.81 532 TRP A CA 1
ATOM 4390 C C . TRP A 1 532 ? 9.141 21.219 10.531 1 92.81 532 TRP A C 1
ATOM 4392 O O . TRP A 1 532 ? 10.273 21.266 11.023 1 92.81 532 TRP A O 1
ATOM 4402 N N . PHE A 1 533 ? 8.773 20.469 9.516 1 93.62 533 PHE A N 1
ATOM 4403 C CA . PHE A 1 533 ? 9.797 19.781 8.734 1 93.62 533 PHE A CA 1
ATOM 4404 C C . PHE A 1 533 ? 10.211 20.625 7.527 1 93.62 533 PHE A C 1
ATOM 4406 O O . PHE A 1 533 ? 9.469 21.5 7.09 1 93.62 533 PHE A O 1
ATOM 4413 N N . PRO A 1 534 ? 11.352 20.344 7.051 1 96.25 534 PRO A N 1
ATOM 4414 C CA . PRO A 1 534 ? 11.805 21.078 5.875 1 96.25 534 PRO A CA 1
ATOM 4415 C C . PRO A 1 534 ? 10.891 20.891 4.664 1 96.25 534 PRO A C 1
ATOM 4417 O O . PRO A 1 534 ? 10.203 19.875 4.559 1 96.25 534 PRO A O 1
ATOM 4420 N N . ILE A 1 535 ? 10.914 21.891 3.824 1 98.19 535 ILE A N 1
ATOM 4421 C CA . ILE A 1 535 ? 10.164 21.781 2.578 1 98.19 535 ILE A CA 1
ATOM 4422 C C . ILE A 1 535 ? 11.055 21.203 1.48 1 98.19 535 ILE A C 1
ATOM 4424 O O . ILE A 1 535 ? 12.281 21.359 1.528 1 98.19 535 ILE A O 1
ATOM 4428 N N . TYR A 1 536 ? 10.531 20.5 0.571 1 98.38 536 TYR A N 1
ATOM 4429 C CA . TYR A 1 536 ? 11.227 19.859 -0.542 1 98.38 536 TYR A CA 1
ATOM 4430 C C . TYR A 1 536 ? 10.664 20.328 -1.878 1 98.38 536 TYR A C 1
ATOM 4432 O O . TYR A 1 536 ? 9.469 20.203 -2.141 1 98.38 536 TYR A O 1
ATOM 4440 N N . PHE A 1 537 ? 11.516 20.922 -2.65 1 98.62 537 PHE A N 1
ATOM 4441 C CA . PHE A 1 537 ? 11.211 21.281 -4.031 1 98.62 537 PHE A CA 1
ATOM 4442 C C . PHE A 1 537 ? 11.859 20.297 -5 1 98.62 537 PHE A C 1
ATOM 4444 O O . PHE A 1 537 ? 13.023 20.484 -5.383 1 98.62 537 PHE A O 1
ATOM 4451 N N . PRO A 1 538 ? 11.156 19.375 -5.457 1 98.44 538 PRO A N 1
ATOM 4452 C CA . PRO A 1 538 ? 11.773 18.312 -6.258 1 98.44 538 PRO A CA 1
ATOM 4453 C C . PRO A 1 538 ? 12.117 18.781 -7.676 1 98.44 538 PRO A C 1
ATOM 4455 O O . PRO A 1 538 ? 11.453 19.672 -8.219 1 98.44 538 PRO A O 1
ATOM 4458 N N . PHE A 1 539 ? 13.18 18.219 -8.203 1 98.19 539 PHE A N 1
ATOM 4459 C CA . PHE A 1 539 ? 13.484 18.328 -9.625 1 98.19 539 PHE A CA 1
ATOM 4460 C C . PHE A 1 539 ? 12.898 17.156 -10.398 1 98.19 539 PHE A C 1
ATOM 4462 O O . PHE A 1 539 ? 13.062 16 -10 1 98.19 539 PHE A O 1
ATOM 4469 N N . GLU A 1 540 ? 12.203 17.453 -11.461 1 96.88 540 GLU A N 1
ATOM 4470 C CA . GLU A 1 540 ? 11.641 16.375 -12.258 1 96.88 540 GLU A CA 1
ATOM 4471 C C . GLU A 1 540 ? 12.734 15.43 -12.758 1 96.88 540 GLU A C 1
ATOM 4473 O O . GLU A 1 540 ? 12.609 14.211 -12.633 1 96.88 540 GLU A O 1
ATOM 4478 N N . LYS A 1 541 ? 13.812 16.016 -13.281 1 94.75 541 LYS A N 1
ATOM 4479 C CA . LYS A 1 541 ? 15 15.258 -13.656 1 94.75 541 LYS A CA 1
ATOM 4480 C C . LYS A 1 541 ? 16.156 15.516 -12.68 1 94.75 541 LYS A C 1
ATOM 4482 O O . LYS A 1 541 ? 16.609 16.656 -12.539 1 94.75 541 LYS A O 1
ATOM 4487 N N . PRO A 1 542 ? 16.594 14.422 -12.008 1 96.12 542 PRO A N 1
ATOM 4488 C CA . PRO A 1 542 ? 17.766 14.641 -11.156 1 96.12 542 PRO A CA 1
ATOM 4489 C C . PRO A 1 542 ? 18.938 15.266 -11.914 1 96.12 542 PRO A C 1
ATOM 4491 O O . PRO A 1 542 ? 19.141 14.969 -13.094 1 96.12 542 PRO A O 1
ATOM 4494 N N . VAL A 1 543 ? 19.703 16.062 -11.273 1 96 543 VAL A N 1
ATOM 4495 C CA . VAL A 1 543 ? 20.766 16.812 -11.922 1 96 543 VAL A CA 1
ATOM 4496 C C . VAL A 1 543 ? 22.125 16.25 -11.531 1 96 543 VAL A C 1
ATOM 4498 O O . VAL A 1 543 ? 22.5 16.25 -10.359 1 96 543 VAL A O 1
ATOM 4501 N N . ASN A 1 544 ? 22.859 15.773 -12.523 1 94 544 ASN A N 1
ATOM 4502 C CA . ASN A 1 544 ? 24.25 15.383 -12.312 1 94 544 ASN A CA 1
ATOM 4503 C C . ASN A 1 544 ? 25.172 16.594 -12.312 1 94 544 ASN A C 1
ATOM 4505 O O . ASN A 1 544 ? 25.188 17.375 -13.266 1 94 544 ASN A O 1
ATOM 4509 N N . ILE A 1 545 ? 25.938 16.766 -11.297 1 94.06 545 ILE A N 1
ATOM 4510 C CA . ILE A 1 545 ? 26.859 17.875 -11.211 1 94.06 545 ILE A CA 1
ATOM 4511 C C . ILE A 1 545 ? 28.281 17.359 -10.938 1 94.06 545 ILE A C 1
ATOM 4513 O O . ILE A 1 545 ? 28.484 16.594 -9.992 1 94.06 545 ILE A O 1
ATOM 4517 N N . ALA A 1 546 ? 29.172 17.719 -11.773 1 92.81 546 ALA A N 1
ATOM 4518 C CA . ALA A 1 546 ? 30.578 17.328 -11.586 1 92.81 546 ALA A CA 1
ATOM 4519 C C . ALA A 1 546 ? 31.281 18.297 -10.641 1 92.81 546 ALA A C 1
ATOM 4521 O O . ALA A 1 546 ? 30.844 19.438 -10.453 1 92.81 546 ALA A O 1
ATOM 4522 N N . LYS A 1 547 ? 32.312 17.734 -10.125 1 91.69 547 LYS A N 1
ATOM 4523 C CA . LYS A 1 547 ? 33.156 18.594 -9.289 1 91.69 547 LYS A CA 1
ATOM 4524 C C . LYS A 1 547 ? 33.531 19.891 -10.016 1 91.69 547 LYS A C 1
ATOM 4526 O O . LYS A 1 547 ? 33.844 19.875 -11.203 1 91.69 547 LYS A O 1
ATOM 4531 N N . LYS A 1 548 ? 33.344 21.078 -9.367 1 92 548 LYS A N 1
ATOM 4532 C CA . LYS A 1 548 ? 33.688 22.422 -9.805 1 92 548 LYS A CA 1
ATOM 4533 C C . LYS A 1 548 ? 32.594 23.031 -10.664 1 92 548 LYS A C 1
ATOM 4535 O O . LYS A 1 548 ? 32.656 24.219 -11.008 1 92 548 LYS A O 1
ATOM 4540 N N . GLN A 1 549 ? 31.609 22.266 -11 1 94.88 549 GLN A N 1
ATOM 4541 C CA . GLN A 1 549 ? 30.438 22.844 -11.648 1 94.88 549 GLN A CA 1
ATOM 4542 C C . GLN A 1 549 ? 29.547 23.547 -10.633 1 94.88 549 GLN A C 1
ATOM 4544 O O . GLN A 1 549 ? 29.75 23.406 -9.422 1 94.88 549 GLN A O 1
ATOM 4549 N N . LYS A 1 550 ? 28.656 24.359 -11.227 1 96.19 550 LYS A N 1
ATOM 4550 C CA . LYS A 1 550 ? 27.766 25.125 -10.367 1 96.19 550 LYS A CA 1
ATOM 4551 C C . LYS A 1 550 ? 26.297 24.828 -10.672 1 96.19 550 LYS A C 1
ATOM 4553 O O . LYS A 1 550 ? 25.938 24.594 -11.828 1 96.19 550 LYS A O 1
ATOM 4558 N N . LEU A 1 551 ? 25.531 24.797 -9.641 1 96.94 551 LEU A N 1
ATOM 4559 C CA . LEU A 1 551 ? 24.078 24.703 -9.789 1 96.94 551 LEU A CA 1
ATOM 4560 C C . LEU A 1 551 ? 23.438 26.062 -9.57 1 96.94 551 LEU A C 1
ATOM 4562 O O . LEU A 1 551 ? 23.609 26.688 -8.516 1 96.94 551 LEU A O 1
ATOM 4566 N N . LYS A 1 552 ? 22.781 26.547 -10.555 1 97.5 552 LYS A N 1
ATOM 4567 C CA . LYS A 1 552 ? 21.969 27.75 -10.414 1 97.5 552 LYS A CA 1
ATOM 4568 C C . LYS A 1 552 ? 20.5 27.391 -10.172 1 97.5 552 LYS A C 1
ATOM 4570 O O . LYS A 1 552 ? 19.922 26.594 -10.922 1 97.5 552 LYS A O 1
ATOM 4575 N N . PHE A 1 553 ? 19.938 27.891 -9.117 1 97.69 553 PHE A N 1
ATOM 4576 C CA . PHE A 1 553 ? 18.547 27.641 -8.75 1 97.69 553 PHE A CA 1
ATOM 4577 C C . PHE A 1 553 ? 17.75 28.938 -8.719 1 97.69 553 PHE A C 1
ATOM 4579 O O . PHE A 1 553 ? 18.172 29.922 -8.078 1 97.69 553 PHE A O 1
ATOM 4586 N N . THR A 1 554 ? 16.641 28.938 -9.438 1 98.5 554 THR A N 1
ATOM 4587 C CA . THR A 1 554 ? 15.734 30.094 -9.43 1 98.5 554 THR A CA 1
ATOM 4588 C C . THR A 1 554 ? 14.391 29.703 -8.812 1 98.5 554 THR A C 1
ATOM 4590 O O . THR A 1 554 ? 13.789 28.703 -9.195 1 98.5 554 THR A O 1
ATOM 4593 N N . ILE A 1 555 ? 13.969 30.453 -7.879 1 98.5 555 ILE A N 1
ATOM 4594 C CA . ILE A 1 555 ? 12.656 30.266 -7.281 1 98.5 555 ILE A CA 1
ATOM 4595 C C . ILE A 1 555 ? 11.883 31.578 -7.305 1 98.5 555 ILE A C 1
ATOM 4597 O O . ILE A 1 555 ? 12.422 32.625 -6.973 1 98.5 555 ILE A O 1
ATOM 4601 N N . LYS A 1 556 ? 10.672 31.469 -7.762 1 98.06 556 LYS A N 1
ATOM 4602 C CA . LYS A 1 556 ? 9.766 32.625 -7.84 1 98.06 556 LYS A CA 1
ATOM 4603 C C . LYS A 1 556 ? 8.547 32.406 -6.941 1 98.06 556 LYS A C 1
ATOM 4605 O O . LYS A 1 556 ? 7.895 31.375 -6.996 1 98.06 556 LYS A O 1
ATOM 4610 N N . ARG A 1 557 ? 8.359 33.344 -6.055 1 98.06 557 ARG A N 1
ATOM 4611 C CA . ARG A 1 557 ? 7.102 33.469 -5.324 1 98.06 557 ARG A CA 1
ATOM 4612 C C . ARG A 1 557 ? 6.129 34.406 -6.043 1 98.06 557 ARG A C 1
ATOM 4614 O O . ARG A 1 557 ? 6.422 35.562 -6.25 1 98.06 557 ARG A O 1
ATOM 4621 N N . VAL A 1 558 ? 5.062 33.844 -6.426 1 97.56 558 VAL A N 1
ATOM 4622 C CA . VAL A 1 558 ? 4.07 34.625 -7.164 1 97.56 558 VAL A CA 1
ATOM 4623 C C . VAL A 1 558 ? 2.854 34.875 -6.281 1 97.56 558 VAL A C 1
ATOM 4625 O O . VAL A 1 558 ? 2.492 34.031 -5.453 1 97.56 558 VAL A O 1
ATOM 4628 N N . ASN A 1 559 ? 2.318 36.031 -6.348 1 94.5 559 ASN A N 1
ATOM 4629 C CA . ASN A 1 559 ? 1.148 36.438 -5.574 1 94.5 559 ASN A CA 1
ATOM 4630 C C . ASN A 1 559 ? 0.127 37.156 -6.445 1 94.5 559 ASN A C 1
ATOM 4632 O O . ASN A 1 559 ? 0.473 38.094 -7.168 1 94.5 559 ASN A O 1
ATOM 4636 N N . ASN A 1 560 ? -1.115 36.656 -6.441 1 91.38 560 ASN A N 1
ATOM 4637 C CA . ASN A 1 560 ? -2.215 37.375 -7.07 1 91.38 560 ASN A CA 1
ATOM 4638 C C . ASN A 1 560 ? -3.504 37.25 -6.262 1 91.38 560 ASN A C 1
ATOM 4640 O O . ASN A 1 560 ? -3.469 36.906 -5.082 1 91.38 560 ASN A O 1
ATOM 4644 N N . GLU A 1 561 ? -4.684 37.562 -6.812 1 88.69 561 GLU A N 1
ATOM 4645 C CA . GLU A 1 561 ? -5.945 37.594 -6.082 1 88.69 561 GLU A CA 1
ATOM 4646 C C . GLU A 1 561 ? -6.402 36.188 -5.719 1 88.69 561 GLU A C 1
ATOM 4648 O O . GLU A 1 561 ? -7.086 36 -4.707 1 88.69 561 GLU A O 1
ATOM 4653 N N . GLU A 1 562 ? -5.945 35.312 -6.5 1 90.25 562 GLU A N 1
ATOM 4654 C CA . GLU A 1 562 ? -6.379 33.938 -6.285 1 90.25 562 GLU A CA 1
ATOM 4655 C C . GLU A 1 562 ? -5.566 33.281 -5.184 1 90.25 562 GLU A C 1
ATOM 4657 O O . GLU A 1 562 ? -6.094 32.469 -4.422 1 90.25 562 GLU A O 1
ATOM 4662 N N . GLY A 1 563 ? -4.312 33.625 -5.168 1 95.12 563 GLY A N 1
ATOM 4663 C CA . GLY A 1 563 ? -3.48 32.969 -4.172 1 95.12 563 GLY A CA 1
ATOM 4664 C C . GLY A 1 563 ? -1.995 33.156 -4.422 1 95.12 563 GLY A C 1
ATOM 4665 O O . GLY A 1 563 ? -1.584 34.094 -5.09 1 95.12 563 GLY A O 1
ATOM 4666 N N . VAL A 1 564 ? -1.192 32.375 -3.725 1 97.25 564 VAL A N 1
ATOM 4667 C CA . VAL A 1 564 ? 0.266 32.406 -3.766 1 97.25 564 VAL A CA 1
ATOM 4668 C C . VAL A 1 564 ? 0.792 31.047 -4.227 1 97.25 564 VAL A C 1
ATOM 4670 O O . VAL A 1 564 ? 0.222 30 -3.889 1 97.25 564 VAL A O 1
ATOM 4673 N N . TRP A 1 565 ? 1.788 30.984 -5.098 1 97.88 565 TRP A N 1
ATOM 4674 C CA . TRP A 1 565 ? 2.434 29.719 -5.434 1 97.88 565 TRP A CA 1
ATOM 4675 C C . TRP A 1 565 ? 3.91 29.938 -5.75 1 97.88 565 TRP A C 1
ATOM 4677 O O . TRP A 1 565 ? 4.371 31.062 -5.871 1 97.88 565 TRP A O 1
ATOM 4687 N N . TYR A 1 566 ? 4.68 28.875 -5.738 1 98.44 566 TYR A N 1
ATOM 4688 C CA . TYR A 1 566 ? 6.094 28.891 -6.094 1 98.44 566 TYR A CA 1
ATOM 4689 C C . TYR A 1 566 ? 6.316 28.297 -7.477 1 98.44 566 TYR A C 1
ATOM 4691 O O . TYR A 1 566 ? 5.68 27.297 -7.84 1 98.44 566 TYR A O 1
ATOM 4699 N N . GLU A 1 567 ? 7.156 28.922 -8.242 1 98.62 567 GLU A N 1
ATOM 4700 C CA . GLU A 1 567 ? 7.746 28.359 -9.461 1 98.62 567 GLU A CA 1
ATOM 4701 C C . GLU A 1 567 ? 9.258 28.188 -9.312 1 98.62 567 GLU A C 1
ATOM 4703 O O . GLU A 1 567 ? 9.922 29.016 -8.695 1 98.62 567 GLU A O 1
ATOM 4708 N N . TRP A 1 568 ? 9.758 27.125 -9.805 1 98.69 568 TRP A N 1
ATOM 4709 C CA . TRP A 1 568 ? 11.195 26.984 -9.648 1 98.69 568 TRP A CA 1
ATOM 4710 C C . TRP A 1 568 ? 11.797 26.219 -10.828 1 98.69 568 TRP A C 1
ATOM 4712 O O . TRP A 1 568 ? 11.094 25.469 -11.516 1 98.69 568 TRP A O 1
ATOM 4722 N N . PHE A 1 569 ? 13 26.438 -11.141 1 98.38 569 PHE A N 1
ATOM 4723 C CA . PHE A 1 569 ? 13.773 25.734 -12.156 1 98.38 569 PHE A CA 1
ATOM 4724 C C . PHE A 1 569 ? 15.266 25.812 -11.867 1 98.38 569 PHE A C 1
ATOM 4726 O O . PHE A 1 569 ? 15.688 26.578 -10.992 1 98.38 569 PHE A O 1
ATOM 4733 N N . ASN A 1 570 ? 16.016 24.953 -12.445 1 98 570 ASN A N 1
ATOM 4734 C CA . ASN A 1 570 ? 17.453 24.891 -12.203 1 98 570 ASN A CA 1
ATOM 4735 C C . ASN A 1 570 ? 18.25 24.906 -13.508 1 98 570 ASN A C 1
ATOM 4737 O O . ASN A 1 570 ? 17.688 24.625 -14.578 1 98 570 ASN A O 1
ATOM 4741 N N . SER A 1 571 ? 19.516 25.312 -13.453 1 97.44 571 SER A N 1
ATOM 4742 C CA . SER A 1 571 ? 20.484 25.219 -14.539 1 97.44 571 SER A CA 1
ATOM 4743 C C . SER A 1 571 ? 21.859 24.812 -14.016 1 97.44 571 SER A C 1
ATOM 4745 O O . SER A 1 571 ? 22.188 25.062 -12.859 1 97.44 571 SER A O 1
ATOM 4747 N N . VAL A 1 572 ? 22.562 24.109 -14.836 1 97.38 572 VAL A N 1
ATOM 4748 C CA . VAL A 1 572 ? 23.922 23.703 -14.5 1 97.38 572 VAL A CA 1
ATOM 4749 C C . VAL A 1 572 ? 24.922 24.562 -15.266 1 97.38 572 VAL A C 1
ATOM 4751 O O . VAL A 1 572 ? 24.797 24.734 -16.484 1 97.38 572 VAL A O 1
ATOM 4754 N N . LEU A 1 573 ? 25.875 25.078 -14.547 1 97.25 573 LEU A N 1
ATOM 4755 C CA . LEU A 1 573 ? 26.891 25.938 -15.133 1 97.25 573 LEU A CA 1
ATOM 4756 C C . LEU A 1 573 ? 28.266 25.281 -15.016 1 97.25 573 LEU A C 1
ATOM 4758 O O . LEU A 1 573 ? 28.562 24.609 -14.023 1 97.25 573 LEU A O 1
ATOM 4762 N N . SER A 1 574 ? 29.078 25.5 -16.016 1 96.25 574 SER A N 1
ATOM 4763 C CA . SER A 1 574 ? 30.469 25.094 -15.914 1 96.25 574 SER A CA 1
ATOM 4764 C C . SER A 1 574 ? 31.234 25.969 -14.922 1 96.25 574 SER A C 1
ATOM 4766 O O . SER A 1 574 ? 30.688 26.906 -14.367 1 96.25 574 SER A O 1
ATOM 4768 N N . GLU A 1 575 ? 32.469 25.594 -14.695 1 93.06 575 GLU A N 1
ATOM 4769 C CA . GLU A 1 575 ? 33.344 26.391 -13.82 1 93.06 575 GLU A CA 1
ATOM 4770 C C . GLU A 1 575 ? 33.406 27.828 -14.297 1 93.06 575 GLU A C 1
ATOM 4772 O O . GLU A 1 575 ? 33.5 28.766 -13.484 1 93.06 575 GLU A O 1
ATOM 4777 N N . ASP A 1 576 ? 33.312 28.062 -15.672 1 94.19 576 ASP A N 1
ATOM 4778 C CA . ASP A 1 576 ? 33.406 29.391 -16.266 1 94.19 576 ASP A CA 1
ATOM 4779 C C . ASP A 1 576 ? 32.031 30 -16.5 1 94.19 576 ASP A C 1
ATOM 4781 O O . ASP A 1 576 ? 31.859 30.891 -17.328 1 94.19 576 ASP A O 1
ATOM 4785 N N . ASP A 1 577 ? 31.016 29.422 -15.914 1 93.44 577 ASP A N 1
ATOM 4786 C CA . ASP A 1 577 ? 29.656 29.938 -15.867 1 93.44 577 ASP A CA 1
ATOM 4787 C C . ASP A 1 577 ? 28.953 29.75 -17.219 1 93.44 577 ASP A C 1
ATOM 4789 O O . ASP A 1 577 ? 28.062 30.531 -17.562 1 93.44 577 ASP A O 1
ATOM 4793 N N . GLN A 1 578 ? 29.469 28.766 -17.953 1 95.69 578 GLN A N 1
ATOM 4794 C CA . GLN A 1 578 ? 28.734 28.422 -19.188 1 95.69 578 GLN A CA 1
ATOM 4795 C C . GLN A 1 578 ? 27.578 27.484 -18.891 1 95.69 578 GLN A C 1
ATOM 4797 O O . GLN A 1 578 ? 27.688 26.578 -18.062 1 95.69 578 GLN A O 1
ATOM 4802 N N . LEU A 1 579 ? 26.5 27.766 -19.562 1 95.69 579 LEU A N 1
ATOM 4803 C CA . LEU A 1 579 ? 25.312 26.953 -19.359 1 95.69 579 LEU A CA 1
ATOM 4804 C C . LEU A 1 579 ? 25.5 25.547 -19.953 1 95.69 579 LEU A C 1
ATOM 4806 O O . LEU A 1 579 ? 25.812 25.422 -21.141 1 95.69 579 LEU A O 1
ATOM 4810 N N . LEU A 1 580 ? 25.328 24.5 -19.172 1 95.75 580 LEU A N 1
ATOM 4811 C CA . LEU A 1 580 ? 25.531 23.109 -19.609 1 95.75 580 LEU A CA 1
ATOM 4812 C C . LEU A 1 580 ? 24.188 22.391 -19.75 1 95.75 580 LEU A C 1
ATOM 4814 O O . LEU A 1 580 ? 24.016 21.547 -20.625 1 95.75 580 LEU A O 1
ATOM 4818 N N . ASP A 1 581 ? 23.297 22.609 -18.844 1 95.19 581 ASP A N 1
ATOM 4819 C CA . ASP A 1 581 ? 22 21.969 -18.797 1 95.19 581 ASP A CA 1
ATOM 4820 C C . ASP A 1 581 ? 20.984 22.812 -18.031 1 95.19 581 ASP A C 1
ATOM 4822 O O . ASP A 1 581 ? 21.344 23.844 -17.469 1 95.19 581 ASP A O 1
ATOM 4826 N N . GLY A 1 582 ? 19.656 22.453 -18.141 1 95.44 582 GLY A N 1
ATOM 4827 C CA . GLY A 1 582 ? 18.609 23.172 -17.438 1 95.44 582 GLY A CA 1
ATOM 4828 C C . GLY A 1 582 ? 17.312 22.391 -17.359 1 95.44 582 GLY A C 1
ATOM 4829 O O . GLY A 1 582 ? 17.156 21.344 -17.984 1 95.44 582 GLY A O 1
ATOM 4830 N N . SER A 1 583 ? 16.438 22.891 -16.531 1 97.12 583 SER A N 1
ATOM 4831 C CA . SER A 1 583 ? 15.141 22.25 -16.375 1 97.12 583 SER A CA 1
ATOM 4832 C C . SER A 1 583 ? 14.023 23.156 -16.891 1 97.12 583 SER A C 1
ATOM 4834 O O . SER A 1 583 ? 14.25 24.328 -17.172 1 97.12 583 SER A O 1
ATOM 4836 N N . ARG A 1 584 ? 12.812 22.609 -17.062 1 96.88 584 ARG A N 1
ATOM 4837 C CA . ARG A 1 584 ? 11.602 23.406 -17.266 1 96.88 584 ARG A CA 1
ATOM 4838 C C . ARG A 1 584 ? 11.203 24.125 -15.984 1 96.88 584 ARG A C 1
ATOM 4840 O O . ARG A 1 584 ? 11.758 23.859 -14.922 1 96.88 584 ARG A O 1
ATOM 4847 N N . ILE A 1 585 ? 10.305 25.031 -16.172 1 98.12 585 ILE A N 1
ATOM 4848 C CA . ILE A 1 585 ? 9.75 25.703 -15 1 98.12 585 ILE A CA 1
ATOM 4849 C C . ILE A 1 585 ? 8.742 24.797 -14.305 1 98.12 585 ILE A C 1
ATOM 4851 O O . ILE A 1 585 ? 7.766 24.359 -14.914 1 98.12 585 ILE A O 1
ATOM 4855 N N . HIS A 1 586 ? 9.031 24.438 -13.094 1 98.44 586 HIS A N 1
ATOM 4856 C CA . HIS A 1 586 ? 8.102 23.641 -12.297 1 98.44 586 HIS A CA 1
ATOM 4857 C C . HIS A 1 586 ? 6.973 24.5 -11.75 1 98.44 586 HIS A C 1
ATOM 4859 O O . HIS A 1 586 ? 7.203 25.641 -11.32 1 98.44 586 HIS A O 1
ATOM 4865 N N . ASN A 1 587 ? 5.699 24.016 -11.742 1 98.12 587 ASN A N 1
ATOM 4866 C CA . ASN A 1 587 ? 4.477 24.641 -11.242 1 98.12 587 ASN A CA 1
ATOM 4867 C C . ASN A 1 587 ? 4.219 25.984 -11.914 1 98.12 587 ASN A C 1
ATOM 4869 O O . ASN A 1 587 ? 3.852 26.953 -11.242 1 98.12 587 ASN A O 1
ATOM 4873 N N . GLU A 1 588 ? 4.488 25.953 -13.148 1 97.12 588 GLU A N 1
ATOM 4874 C CA . GLU A 1 588 ? 4.281 27.156 -13.922 1 97.12 588 GLU A CA 1
ATOM 4875 C C . GLU A 1 588 ? 2.842 27.656 -13.805 1 97.12 588 GLU A C 1
ATOM 4877 O O . GLU A 1 588 ? 1.896 26.891 -13.969 1 97.12 588 GLU A O 1
ATOM 4882 N N . ASN A 1 589 ? 2.658 28.891 -13.406 1 96 589 ASN A N 1
ATOM 4883 C CA . ASN A 1 589 ? 1.369 29.562 -13.258 1 96 589 ASN A CA 1
ATOM 4884 C C . ASN A 1 589 ? 0.543 28.938 -12.141 1 96 589 ASN A C 1
ATOM 4886 O O . ASN A 1 589 ? -0.682 29.078 -12.117 1 96 589 ASN A O 1
ATOM 4890 N N . GLY A 1 590 ? 1.197 28.25 -11.32 1 96.25 590 GLY A N 1
ATOM 4891 C CA . GLY A 1 590 ? 0.485 27.641 -10.211 1 96.25 590 GLY A CA 1
ATOM 4892 C C . GLY A 1 590 ? -0.475 26.547 -10.648 1 96.25 590 GLY A C 1
ATOM 4893 O O . GLY A 1 590 ? -1.529 26.359 -10.039 1 96.25 590 GLY A O 1
ATOM 4894 N N . LYS A 1 591 ? -0.163 25.844 -11.672 1 93.88 591 LYS A N 1
ATOM 4895 C CA . LYS A 1 591 ? -1.076 24.891 -12.305 1 93.88 591 LYS A CA 1
ATOM 4896 C C . LYS A 1 591 ? -1.371 23.703 -11.391 1 93.88 591 LYS A C 1
ATOM 4898 O O . LYS A 1 591 ? -2.49 23.188 -11.367 1 93.88 591 LYS A O 1
ATOM 4903 N N . LYS A 1 592 ? -0.398 23.266 -10.625 1 94.31 592 LYS A N 1
ATOM 4904 C CA . LYS A 1 592 ? -0.568 22.047 -9.844 1 94.31 592 LYS A CA 1
ATOM 4905 C C . LYS A 1 592 ? -0.746 22.359 -8.367 1 94.31 592 LYS A C 1
ATOM 4907 O O . LYS A 1 592 ? -1.451 21.641 -7.652 1 94.31 592 LYS A O 1
ATOM 4912 N N . GLN A 1 593 ? -0.127 23.406 -7.891 1 95.56 593 GLN A N 1
ATOM 4913 C CA . GLN A 1 593 ? -0.18 23.719 -6.469 1 95.56 593 GLN A CA 1
ATOM 4914 C C . GLN A 1 593 ? -0.278 25.234 -6.246 1 95.56 593 GLN A C 1
ATOM 4916 O O . GLN A 1 593 ? 0.592 25.984 -6.688 1 95.56 593 GLN A O 1
ATOM 4921 N N . ILE A 1 594 ? -1.318 25.609 -5.621 1 96.31 594 ILE A N 1
ATOM 4922 C CA . ILE A 1 594 ? -1.572 27 -5.258 1 96.31 594 ILE A CA 1
ATOM 4923 C C . ILE A 1 594 ? -1.992 27.094 -3.795 1 96.31 594 ILE A C 1
ATOM 4925 O O . ILE A 1 594 ? -2.742 26.234 -3.307 1 96.31 594 ILE A O 1
ATOM 4929 N N . ILE A 1 595 ? -1.443 28.031 -3.082 1 96.62 595 ILE A N 1
ATOM 4930 C CA . ILE A 1 595 ? -1.943 28.391 -1.76 1 96.62 595 ILE A CA 1
ATOM 4931 C C . ILE A 1 595 ? -3.061 29.422 -1.896 1 96.62 595 ILE A C 1
ATOM 4933 O O . ILE A 1 595 ? -2.797 30.609 -2.121 1 96.62 595 ILE A O 1
ATOM 4937 N N . GLU A 1 596 ? -4.219 29.078 -1.637 1 93.88 596 GLU A N 1
ATOM 4938 C CA . GLU A 1 596 ? -5.387 29.859 -2.029 1 93.88 596 GLU A CA 1
ATOM 4939 C C . GLU A 1 596 ? -5.754 30.891 -0.958 1 93.88 596 GLU A C 1
ATOM 4941 O O . GLU A 1 596 ? -5.66 30.594 0.238 1 93.88 596 GLU A O 1
ATOM 4946 N N . ILE A 1 597 ? -6.086 32.094 -1.392 1 89.75 597 ILE A N 1
ATOM 4947 C CA . ILE A 1 597 ? -6.574 33.156 -0.54 1 89.75 597 ILE A CA 1
ATOM 4948 C C . ILE A 1 597 ? -8.094 33.281 -0.68 1 89.75 597 ILE A C 1
ATOM 4950 O O . ILE A 1 597 ? -8.648 34.375 -0.501 1 89.75 597 ILE A O 1
ATOM 4954 N N . LYS A 1 598 ? -8.984 32.281 -1.105 1 75.88 598 LYS A N 1
ATOM 4955 C CA . LYS A 1 598 ? -10.445 32.312 -1.181 1 75.88 598 LYS A CA 1
ATOM 4956 C C . LYS A 1 598 ? -11.039 31.094 -0.467 1 75.88 598 LYS A C 1
ATOM 4958 O O . LYS A 1 598 ? -10.422 30.031 -0.408 1 75.88 598 LYS A O 1
ATOM 4963 N N . MET B 1 1 ? -0.344 5.992 2.09 1 17 1 MET B N 1
ATOM 4964 C CA . MET B 1 1 ? -0.987 5.434 3.275 1 17 1 MET B CA 1
ATOM 4965 C C . MET B 1 1 ? -1.664 4.105 2.949 1 17 1 MET B C 1
ATOM 4967 O O . MET B 1 1 ? -2.678 4.074 2.252 1 17 1 MET B O 1
ATOM 4971 N N . VAL B 1 2 ? -0.755 3.137 2.666 1 20.72 2 VAL B N 1
ATOM 4972 C CA . VAL B 1 2 ? -1.411 1.837 2.576 1 20.72 2 VAL B CA 1
ATOM 4973 C C . VAL B 1 2 ? -2.281 1.608 3.809 1 20.72 2 VAL B C 1
ATOM 4975 O O . VAL B 1 2 ? -1.812 1.747 4.941 1 20.72 2 VAL B O 1
ATOM 4978 N N . TYR B 1 3 ? -3.355 1.725 3.549 1 20.41 3 TYR B N 1
ATOM 4979 C CA . TYR B 1 3 ? -4.324 1.263 4.535 1 20.41 3 TYR B CA 1
ATOM 4980 C C . TYR B 1 3 ? -4.055 -0.183 4.934 1 20.41 3 TYR B C 1
ATOM 4982 O O . TYR B 1 3 ? -4.031 -1.074 4.078 1 20.41 3 TYR B O 1
ATOM 4990 N N . LYS B 1 4 ? -2.945 -0.333 5.617 1 28.81 4 LYS B N 1
ATOM 4991 C CA . LYS B 1 4 ? -2.832 -1.633 6.273 1 28.81 4 LYS B CA 1
ATOM 4992 C C . LYS B 1 4 ? -4.199 -2.141 6.727 1 28.81 4 LYS B C 1
ATOM 4994 O O . LYS B 1 4 ? -4.836 -1.534 7.586 1 28.81 4 LYS B O 1
ATOM 4999 N N . PHE B 1 5 ? -4.781 -2.676 5.809 1 25.33 5 PHE B N 1
ATOM 5000 C CA . PHE B 1 5 ? -5.883 -3.459 6.359 1 25.33 5 PHE B CA 1
ATOM 5001 C C . PHE B 1 5 ? -5.363 -4.492 7.355 1 25.33 5 PHE B C 1
ATOM 5003 O O . PHE B 1 5 ? -4.57 -5.363 6.996 1 25.33 5 PHE B O 1
ATOM 5010 N N . GLU B 1 6 ? -4.789 -4.145 8.445 1 29.48 6 GLU B N 1
ATOM 5011 C CA . GLU B 1 6 ? -4.676 -5.105 9.539 1 29.48 6 GLU B CA 1
ATOM 5012 C C . GLU B 1 6 ? -5.727 -6.203 9.422 1 29.48 6 GLU B C 1
ATOM 5014 O O . GLU B 1 6 ? -6.844 -5.957 8.961 1 29.48 6 GLU B O 1
ATOM 5019 N N . ALA B 1 7 ? -5.23 -7.477 9.312 1 31.25 7 ALA B N 1
ATOM 5020 C CA . ALA B 1 7 ? -6.203 -8.516 9.633 1 31.25 7 ALA B CA 1
ATOM 5021 C C . ALA B 1 7 ? -7.25 -8.008 10.625 1 31.25 7 ALA B C 1
ATOM 5023 O O . ALA B 1 7 ? -6.914 -7.371 11.625 1 31.25 7 ALA B O 1
ATOM 5024 N N . VAL B 1 8 ? -8.273 -7.637 10.148 1 38.44 8 VAL B N 1
ATOM 5025 C CA . VAL B 1 8 ? -9.352 -7.363 11.102 1 38.44 8 VAL B CA 1
ATOM 5026 C C . VAL B 1 8 ? -9.195 -8.258 12.328 1 38.44 8 VAL B C 1
ATOM 5028 O O . VAL B 1 8 ? -9.195 -9.484 12.211 1 38.44 8 VAL B O 1
ATOM 5031 N N . PRO B 1 9 ? -8.422 -7.918 13.258 1 42.78 9 PRO B N 1
ATOM 5032 C CA . PRO B 1 9 ? -8.602 -8.797 14.422 1 42.78 9 PRO B CA 1
ATOM 5033 C C . PRO B 1 9 ? -10.008 -9.398 14.484 1 42.78 9 PRO B C 1
ATOM 5035 O O . PRO B 1 9 ? -10.992 -8.688 14.297 1 42.78 9 PRO B O 1
ATOM 5038 N N . TRP B 1 10 ? -10.195 -10.727 14.133 1 56.19 10 TRP B N 1
ATOM 5039 C CA . TRP B 1 10 ? -11.367 -11.594 14.203 1 56.19 10 TRP B CA 1
ATOM 5040 C C . TRP B 1 10 ? -12.172 -11.32 15.469 1 56.19 10 TRP B C 1
ATOM 5042 O O . TRP B 1 10 ? -12.781 -12.234 16.031 1 56.19 10 TRP B O 1
ATOM 5052 N N . GLY B 1 11 ? -12.062 -10.055 15.844 1 74.62 11 GLY B N 1
ATOM 5053 C CA . GLY B 1 11 ? -12.961 -9.93 16.984 1 74.62 11 GLY B CA 1
ATOM 5054 C C . GLY B 1 11 ? -14.234 -9.172 16.656 1 74.62 11 GLY B C 1
ATOM 5055 O O . GLY B 1 11 ? -14.266 -8.383 15.711 1 74.62 11 GLY B O 1
ATOM 5056 N N . LEU B 1 12 ? -15.234 -9.578 17.188 1 89.31 12 LEU B N 1
ATOM 5057 C CA . LEU B 1 12 ? -16.531 -8.93 17.078 1 89.31 12 LEU B CA 1
ATOM 5058 C C . LEU B 1 12 ? -16.516 -7.559 17.75 1 89.31 12 LEU B C 1
ATOM 5060 O O . LEU B 1 12 ? -16.078 -7.434 18.906 1 89.31 12 LEU B O 1
ATOM 5064 N N . LYS B 1 13 ? -16.781 -6.535 16.938 1 93.38 13 LYS B N 1
ATOM 5065 C CA . LYS B 1 13 ? -16.953 -5.195 17.5 1 93.38 13 LYS B CA 1
ATOM 5066 C C . LYS B 1 13 ? -18.422 -4.855 17.688 1 93.38 13 LYS B C 1
ATOM 5068 O O . LYS B 1 13 ? -19.219 -4.934 16.75 1 93.38 13 LYS B O 1
ATOM 5073 N N . THR B 1 14 ? -18.75 -4.57 18.875 1 94.88 14 THR B N 1
ATOM 5074 C CA . THR B 1 14 ? -20.125 -4.207 19.203 1 94.88 14 THR B CA 1
ATOM 5075 C C . THR B 1 14 ? -20.25 -2.703 19.422 1 94.88 14 THR B C 1
ATOM 5077 O O . THR B 1 14 ? -19.422 -2.102 20.125 1 94.88 14 THR B O 1
ATOM 5080 N N . VAL B 1 15 ? -21.203 -2.098 18.781 1 95.38 15 VAL B N 1
ATOM 5081 C CA . VAL B 1 15 ? -21.406 -0.652 18.797 1 95.38 15 VAL B CA 1
ATOM 5082 C C . VAL B 1 15 ? -22.766 -0.321 19.406 1 95.38 15 VAL B C 1
ATOM 5084 O O . VAL B 1 15 ? -23.781 -0.903 19.031 1 95.38 15 VAL B O 1
ATOM 5087 N N . TRP B 1 16 ? -22.75 0.514 20.406 1 94.56 16 TRP B N 1
ATOM 5088 C CA . TRP B 1 16 ? -24 0.962 21.016 1 94.56 16 TRP B CA 1
ATOM 5089 C C . TRP B 1 16 ? -24.594 2.115 20.219 1 94.56 16 TRP B C 1
ATOM 5091 O O . TRP B 1 16 ? -23.984 3.174 20.078 1 94.56 16 TRP B O 1
ATOM 5101 N N . TYR B 1 17 ? -25.812 1.916 19.719 1 95.69 17 TYR B N 1
ATOM 5102 C CA . TYR B 1 17 ? -26.484 2.887 18.875 1 95.69 17 TYR B CA 1
ATOM 5103 C C . TYR B 1 17 ? -27.453 3.732 19.688 1 95.69 17 TYR B C 1
ATOM 5105 O O . TYR B 1 17 ? -28.406 3.207 20.266 1 95.69 17 TYR B O 1
ATOM 5113 N N . PHE B 1 18 ? -27.203 5.07 19.703 1 93 18 PHE B N 1
ATOM 5114 C CA . PHE B 1 18 ? -28.062 6.004 20.422 1 93 18 PHE B CA 1
ATOM 5115 C C . PHE B 1 18 ? -28.828 6.879 19.438 1 93 18 PHE B C 1
ATOM 5117 O O . PHE B 1 18 ? -28.234 7.555 18.594 1 93 18 PHE B O 1
ATOM 5124 N N . GLN B 1 19 ? -30.109 6.906 19.578 1 89.88 19 GLN B N 1
ATOM 5125 C CA . GLN B 1 19 ? -30.922 7.82 18.781 1 89.88 19 GLN B CA 1
ATOM 5126 C C . GLN B 1 19 ? -30.953 9.211 19.406 1 89.88 19 GLN B C 1
ATOM 5128 O O . GLN B 1 19 ? -31.188 10.203 18.719 1 89.88 19 GLN B O 1
ATOM 5133 N N . GLU B 1 20 ? -30.797 9.234 20.672 1 90.38 20 GLU B N 1
ATOM 5134 C CA . GLU B 1 20 ? -30.75 10.453 21.469 1 90.38 20 GLU B CA 1
ATOM 5135 C C . GLU B 1 20 ? -29.859 10.273 22.703 1 90.38 20 GLU B C 1
ATOM 5137 O O . GLU B 1 20 ? -29.703 9.164 23.203 1 90.38 20 GLU B O 1
ATOM 5142 N N . LEU B 1 21 ? -29.344 11.406 23.109 1 90.94 21 LEU B N 1
ATOM 5143 C CA . LEU B 1 21 ? -28.516 11.336 24.297 1 90.94 21 LEU B CA 1
ATOM 5144 C C . LEU B 1 21 ? -29.188 12.023 25.469 1 90.94 21 LEU B C 1
ATOM 5146 O O . LEU B 1 21 ? -29.75 13.109 25.328 1 90.94 21 LEU B O 1
ATOM 5150 N N . LYS B 1 22 ? -29.125 11.375 26.516 1 86.88 22 LYS B N 1
ATOM 5151 C CA . LYS B 1 22 ? -29.688 11.953 27.734 1 86.88 22 LYS B CA 1
ATOM 5152 C C . LYS B 1 22 ? -28.578 12.469 28.656 1 86.88 22 LYS B C 1
ATOM 5154 O O . LYS B 1 22 ? -28.812 13.352 29.484 1 86.88 22 LYS B O 1
ATOM 5159 N N . ASP B 1 23 ? -27.422 11.859 28.562 1 90.06 23 ASP B N 1
ATOM 5160 C CA . ASP B 1 23 ? -26.25 12.258 29.344 1 90.06 23 ASP B CA 1
ATOM 5161 C C . ASP B 1 23 ? -25.188 12.891 28.453 1 90.06 23 ASP B C 1
ATOM 5163 O O . ASP B 1 23 ? -25.297 12.867 27.219 1 90.06 23 ASP B O 1
ATOM 5167 N N . SER B 1 24 ? -24.234 13.492 29.141 1 92.5 24 SER B N 1
ATOM 5168 C CA . SER B 1 24 ? -23.125 14.062 28.375 1 92.5 24 SER B CA 1
ATOM 5169 C C . SER B 1 24 ? -22.328 12.977 27.672 1 92.5 24 SER B C 1
ATOM 5171 O O . SER B 1 24 ? -22.359 11.805 28.062 1 92.5 24 SER B O 1
ATOM 5173 N N . VAL B 1 25 ? -21.688 13.32 26.656 1 94.25 25 VAL B N 1
ATOM 5174 C CA . VAL B 1 25 ? -20.953 12.367 25.828 1 94.25 25 VAL B CA 1
ATOM 5175 C C . VAL B 1 25 ? -19.891 11.664 26.672 1 94.25 25 VAL B C 1
ATOM 5177 O O . VAL B 1 25 ? -19.766 10.438 26.641 1 94.25 25 VAL B O 1
ATOM 5180 N N . PRO B 1 26 ? -19.078 12.414 27.562 1 94.44 26 PRO B N 1
ATOM 5181 C CA . PRO B 1 26 ? -18.109 11.719 28.406 1 94.44 26 PRO B CA 1
ATOM 5182 C C . PRO B 1 26 ? -18.75 10.68 29.328 1 94.44 26 PRO B C 1
ATOM 5184 O O . PRO B 1 26 ? -18.203 9.594 29.516 1 94.44 26 PRO B O 1
ATOM 5187 N N . GLN B 1 27 ? -19.906 11 29.844 1 93.88 27 GLN B N 1
ATOM 5188 C CA . GLN B 1 27 ? -20.609 10.07 30.719 1 93.88 27 GLN B CA 1
ATOM 5189 C C . GLN B 1 27 ? -21.062 8.836 29.938 1 93.88 27 GLN B C 1
ATOM 5191 O O . GLN B 1 27 ? -20.953 7.711 30.438 1 93.88 27 GLN B O 1
ATOM 5196 N N . ILE B 1 28 ? -21.578 9.07 28.797 1 92.75 28 ILE B N 1
ATOM 5197 C CA . ILE B 1 28 ? -22.047 7.973 27.953 1 92.75 28 ILE B CA 1
ATOM 5198 C C . ILE B 1 28 ? -20.875 7.055 27.625 1 92.75 28 ILE B C 1
ATOM 5200 O O . ILE B 1 28 ? -21 5.828 27.688 1 92.75 28 ILE B O 1
ATOM 5204 N N . LEU B 1 29 ? -19.734 7.617 27.266 1 93.94 29 LEU B N 1
ATOM 5205 C CA . LEU B 1 29 ? -18.547 6.832 26.922 1 93.94 29 LEU B CA 1
ATOM 5206 C C . LEU B 1 29 ? -18.078 6.008 28.125 1 93.94 29 LEU B C 1
ATOM 5208 O O . LEU B 1 29 ? -17.625 4.867 27.953 1 93.94 29 LEU B O 1
ATOM 5212 N N . THR B 1 30 ? -18.188 6.594 29.266 1 93 30 THR B N 1
ATOM 5213 C CA . THR B 1 30 ? -17.828 5.863 30.484 1 93 30 THR B CA 1
ATOM 5214 C C . THR B 1 30 ? -18.719 4.633 30.656 1 93 30 THR B C 1
ATOM 5216 O O . THR B 1 30 ? -18.219 3.537 30.938 1 93 30 THR B O 1
ATOM 5219 N N . ILE B 1 31 ? -19.984 4.84 30.453 1 90.12 31 ILE B N 1
ATOM 5220 C CA . ILE B 1 31 ? -20.953 3.758 30.578 1 90.12 31 ILE B CA 1
ATOM 5221 C C . ILE B 1 31 ? -20.703 2.701 29.5 1 90.12 31 ILE B C 1
ATOM 5223 O O . ILE B 1 31 ? -20.672 1.504 29.797 1 90.12 31 ILE B O 1
ATOM 5227 N N . VAL B 1 32 ? -20.531 3.105 28.297 1 90.25 32 VAL B N 1
ATOM 5228 C CA . VAL B 1 32 ? -20.312 2.227 27.156 1 90.25 32 VAL B CA 1
ATOM 5229 C C . VAL B 1 32 ? -19.047 1.393 27.375 1 90.25 32 VAL B C 1
ATOM 5231 O O . VAL B 1 32 ? -19.031 0.191 27.094 1 90.25 32 VAL B O 1
ATOM 5234 N N . ASN B 1 33 ? -18.016 2.035 27.906 1 90.94 33 ASN B N 1
ATOM 5235 C CA . ASN B 1 33 ? -16.781 1.324 28.219 1 90.94 33 ASN B CA 1
ATOM 5236 C C . ASN B 1 33 ? -16.969 0.299 29.328 1 90.94 33 ASN B C 1
ATOM 5238 O O . ASN B 1 33 ? -16.453 -0.815 29.25 1 90.94 33 ASN B O 1
ATOM 5242 N N . LYS B 1 34 ? -17.688 0.706 30.297 1 90.75 34 LYS B N 1
ATOM 5243 C CA . LYS B 1 34 ? -17.969 -0.197 31.406 1 90.75 34 LYS B CA 1
ATOM 5244 C C . LYS B 1 34 ? -18.734 -1.425 30.938 1 90.75 34 LYS B C 1
ATOM 5246 O O . LYS B 1 34 ? -18.516 -2.531 31.438 1 90.75 34 LYS B O 1
ATOM 5251 N N . LYS B 1 35 ? -19.594 -1.183 30.016 1 90.88 35 LYS B N 1
ATOM 5252 C CA . LYS B 1 35 ? -20.422 -2.268 29.484 1 90.88 35 LYS B CA 1
ATOM 5253 C C . LYS B 1 35 ? -19.703 -3.016 28.375 1 90.88 35 LYS B C 1
ATOM 5255 O O . LYS B 1 35 ? -20.281 -3.875 27.703 1 90.88 35 LYS B O 1
ATOM 5260 N N . LYS B 1 36 ? -18.5 -2.625 27.984 1 91.38 36 LYS B N 1
ATOM 5261 C CA . LYS B 1 36 ? -17.562 -3.318 27.109 1 91.38 36 LYS B CA 1
ATOM 5262 C C . LYS B 1 36 ? -17.969 -3.203 25.656 1 91.38 36 LYS B C 1
ATOM 5264 O O . LYS B 1 36 ? -17.719 -4.113 24.859 1 91.38 36 LYS B O 1
ATOM 5269 N N . PHE B 1 37 ? -18.719 -2.209 25.312 1 93.38 37 PHE B N 1
ATOM 5270 C CA . PHE B 1 37 ? -18.922 -1.884 23.906 1 93.38 37 PHE B CA 1
ATOM 5271 C C . PHE B 1 37 ? -17.672 -1.227 23.312 1 93.38 37 PHE B C 1
ATOM 5273 O O . PHE B 1 37 ? -16.922 -0.574 24.031 1 93.38 37 PHE B O 1
ATOM 5280 N N . ASP B 1 38 ? -17.5 -1.402 22.016 1 94.19 38 ASP B N 1
ATOM 5281 C CA . ASP B 1 38 ? -16.266 -0.949 21.375 1 94.19 38 ASP B CA 1
ATOM 5282 C C . ASP B 1 38 ? -16.406 0.49 20.875 1 94.19 38 ASP B C 1
ATOM 5284 O O . ASP B 1 38 ? -15.414 1.207 20.75 1 94.19 38 ASP B O 1
ATOM 5288 N N . ALA B 1 39 ? -17.594 0.907 20.547 1 95.69 39 ALA B N 1
ATOM 5289 C CA . ALA B 1 39 ? -17.844 2.229 19.984 1 95.69 39 ALA B CA 1
ATOM 5290 C C . ALA B 1 39 ? -19.297 2.637 20.156 1 95.69 39 ALA B C 1
ATOM 5292 O O . ALA B 1 39 ? -20.094 1.888 20.719 1 95.69 39 ALA B O 1
ATOM 5293 N N . ILE B 1 40 ? -19.625 3.863 19.766 1 95.5 40 ILE B N 1
ATOM 5294 C CA . ILE B 1 40 ? -21 4.332 19.844 1 95.5 40 ILE B CA 1
ATOM 5295 C C . ILE B 1 40 ? -21.406 4.992 18.516 1 95.5 40 ILE B C 1
ATOM 5297 O O . ILE B 1 40 ? -20.562 5.562 17.828 1 95.5 40 ILE B O 1
ATOM 5301 N N . ILE B 1 41 ? -22.547 4.754 18.094 1 96.88 41 ILE B N 1
ATOM 5302 C CA . ILE B 1 41 ? -23.219 5.578 17.094 1 96.88 41 ILE B CA 1
ATOM 5303 C C . ILE B 1 41 ? -24.125 6.594 17.781 1 96.88 41 ILE B C 1
ATOM 5305 O O . ILE B 1 41 ? -24.953 6.227 18.625 1 96.88 41 ILE B O 1
ATOM 5309 N N . MET B 1 42 ? -23.953 7.844 17.469 1 95.56 42 MET B N 1
ATOM 5310 C CA . MET B 1 42 ? -24.719 8.859 18.172 1 95.56 42 MET B CA 1
ATOM 5311 C C . MET B 1 42 ? -25.078 10.016 17.234 1 95.56 42 MET B C 1
ATOM 5313 O O . MET B 1 42 ? -24.359 10.281 16.266 1 95.56 42 MET B O 1
ATOM 5317 N N . PRO B 1 43 ? -26.172 10.695 17.547 1 95.12 43 PRO B N 1
ATOM 5318 C CA . PRO B 1 43 ? -26.453 11.938 16.812 1 95.12 43 PRO B CA 1
ATOM 5319 C C . PRO B 1 43 ? -25.562 13.094 17.266 1 95.12 43 PRO B C 1
ATOM 5321 O O . PRO B 1 43 ? -24.906 13.008 18.312 1 95.12 43 PRO B O 1
ATOM 5324 N N . ILE B 1 44 ? -25.5 14.094 16.469 1 93.62 44 ILE B N 1
ATOM 5325 C CA . ILE B 1 44 ? -24.703 15.273 16.797 1 93.62 44 ILE B CA 1
ATOM 5326 C C . ILE B 1 44 ? -25.562 16.297 17.531 1 93.62 44 ILE B C 1
ATOM 5328 O O . ILE B 1 44 ? -25.062 17.031 18.391 1 93.62 44 ILE B O 1
ATOM 5332 N N . PHE B 1 45 ? -26.875 16.172 17.156 1 89.25 45 PHE B N 1
ATOM 5333 C CA . PHE B 1 45 ? -27.812 17.172 17.656 1 89.25 45 PHE B CA 1
ATOM 5334 C C . PHE B 1 45 ? -29.062 16.484 18.234 1 89.25 45 PHE B C 1
ATOM 5336 O O . PHE B 1 45 ? -29.438 15.406 17.781 1 89.25 45 PHE B O 1
ATOM 5343 N N . PRO B 1 46 ? -29.594 17.219 19.188 1 86.38 46 PRO B N 1
ATOM 5344 C CA . PRO B 1 46 ? -30.891 16.719 19.656 1 86.38 46 PRO B CA 1
ATOM 5345 C C . PRO B 1 46 ? -31.984 16.828 18.594 1 86.38 46 PRO B C 1
ATOM 5347 O O . PRO B 1 46 ? -32.031 17.797 17.844 1 86.38 46 PRO B O 1
ATOM 5350 N N . ALA B 1 47 ? -32.812 15.844 18.531 1 79.12 47 ALA B N 1
ATOM 5351 C CA . ALA B 1 47 ? -33.875 15.766 17.516 1 79.12 47 ALA B CA 1
ATOM 5352 C C . ALA B 1 47 ? -34.875 16.875 17.688 1 79.12 47 ALA B C 1
ATOM 5354 O O . ALA B 1 47 ? -35.5 17.328 16.703 1 79.12 47 ALA B O 1
ATOM 5355 N N . ASN B 1 48 ? -35.094 17.391 18.844 1 77.81 48 ASN B N 1
ATOM 5356 C CA . ASN B 1 48 ? -36.188 18.328 19.125 1 77.81 48 ASN B CA 1
ATOM 5357 C C . ASN B 1 48 ? -35.75 19.781 18.891 1 77.81 48 ASN B C 1
ATOM 5359 O O . ASN B 1 48 ? -36.531 20.703 19.094 1 77.81 48 ASN B O 1
ATOM 5363 N N . PHE B 1 49 ? -34.594 19.953 18.453 1 79.69 49 PHE B N 1
ATOM 5364 C CA . PHE B 1 49 ? -34.125 21.312 18.25 1 79.69 49 PHE B CA 1
ATOM 5365 C C . PHE B 1 49 ? -34.219 21.703 16.781 1 79.69 49 PHE B C 1
ATOM 5367 O O . PHE B 1 49 ? -33.625 21.031 15.922 1 79.69 49 PHE B O 1
ATOM 5374 N N . GLU B 1 50 ? -35.062 22.672 16.578 1 80.12 50 GLU B N 1
ATOM 5375 C CA . GLU B 1 50 ? -35.156 23.203 15.211 1 80.12 50 GLU B CA 1
ATOM 5376 C C . GLU B 1 50 ? -33.938 24.078 14.891 1 80.12 50 GLU B C 1
ATOM 5378 O O . GLU B 1 50 ? -33.719 25.078 15.562 1 80.12 50 GLU B O 1
ATOM 5383 N N . ARG B 1 51 ? -33.188 23.672 13.891 1 83.06 51 ARG B N 1
ATOM 5384 C CA . ARG B 1 51 ? -31.984 24.406 13.484 1 83.06 51 ARG B CA 1
ATOM 5385 C C . ARG B 1 51 ? -32.219 25.203 12.211 1 83.06 51 ARG B C 1
ATOM 5387 O O . ARG B 1 51 ? -32.906 24.734 11.305 1 83.06 51 ARG B O 1
ATOM 5394 N N . GLU B 1 52 ? -31.766 26.516 12.203 1 81.5 52 GLU B N 1
ATOM 5395 C CA . GLU B 1 52 ? -31.891 27.359 11.031 1 81.5 52 GLU B CA 1
ATOM 5396 C C . GLU B 1 52 ? -30.609 27.359 10.203 1 81.5 52 GLU B C 1
ATOM 5398 O O . GLU B 1 52 ? -30.484 28.141 9.25 1 81.5 52 GLU B O 1
ATOM 5403 N N . GLY B 1 53 ? -29.703 26.625 10.531 1 79.31 53 GLY B N 1
ATOM 5404 C CA . GLY B 1 53 ? -28.484 26.531 9.75 1 79.31 53 GLY B CA 1
ATOM 5405 C C . GLY B 1 53 ? -27.406 27.5 10.219 1 79.31 53 GLY B C 1
ATOM 5406 O O . GLY B 1 53 ? -26.359 27.625 9.578 1 79.31 53 GLY B O 1
ATOM 5407 N N . ASN B 1 54 ? -27.703 28.172 11.227 1 85.06 54 ASN B N 1
ATOM 5408 C CA . ASN B 1 54 ? -26.734 29.109 11.773 1 85.06 54 ASN B CA 1
ATOM 5409 C C . ASN B 1 54 ? -25.688 28.391 12.625 1 85.06 54 ASN B C 1
ATOM 5411 O O . ASN B 1 54 ? -26.016 27.484 13.383 1 85.06 54 ASN B O 1
ATOM 5415 N N . ILE B 1 55 ? -24.438 28.781 12.492 1 86.31 55 ILE B N 1
ATOM 5416 C CA . ILE B 1 55 ? -23.312 28.125 13.156 1 86.31 55 ILE B CA 1
ATOM 5417 C C . ILE B 1 55 ? -23.422 28.312 14.672 1 86.31 55 ILE B C 1
ATOM 5419 O O . ILE B 1 55 ? -23 27.453 15.438 1 86.31 55 ILE B O 1
ATOM 5423 N N . ASN B 1 56 ? -24.031 29.375 15.078 1 84.44 56 ASN B N 1
ATOM 5424 C CA . ASN B 1 56 ? -24.188 29.656 16.5 1 84.44 56 ASN B CA 1
ATOM 5425 C C . ASN B 1 56 ? -25.094 28.609 17.172 1 84.44 56 ASN B C 1
ATOM 5427 O O . ASN B 1 56 ? -24.844 28.203 18.297 1 84.44 56 ASN B O 1
ATOM 5431 N N . ASP B 1 57 ? -26.141 28.25 16.453 1 85.06 57 ASP B N 1
ATOM 5432 C CA . ASP B 1 57 ? -27.031 27.219 16.953 1 85.06 57 ASP B CA 1
ATOM 5433 C C . ASP B 1 57 ? -26.281 25.891 17.125 1 85.06 57 ASP B C 1
ATOM 5435 O O . ASP B 1 57 ? -26.484 25.172 18.109 1 85.06 57 ASP B O 1
ATOM 5439 N N . PHE B 1 58 ? -25.484 25.672 16.172 1 88.12 58 PHE B N 1
ATOM 5440 C CA . PHE B 1 58 ? -24.688 24.453 16.234 1 88.12 58 PHE B CA 1
ATOM 5441 C C . PHE B 1 58 ? -23.781 24.453 17.453 1 88.12 58 PHE B C 1
ATOM 5443 O O . PHE B 1 58 ? -23.781 23.484 18.219 1 88.12 58 PHE B O 1
ATOM 5450 N N . ILE B 1 59 ? -23.109 25.516 17.703 1 86.94 59 ILE B N 1
ATOM 5451 C CA . ILE B 1 59 ? -22.141 25.656 18.781 1 86.94 59 ILE B CA 1
ATOM 5452 C C . ILE B 1 59 ? -22.828 25.531 20.141 1 86.94 59 ILE B C 1
ATOM 5454 O O . ILE B 1 59 ? -22.328 24.891 21.062 1 86.94 59 ILE B O 1
ATOM 5458 N N . LYS B 1 60 ? -24 26.016 20.188 1 86.06 60 LYS B N 1
ATOM 5459 C CA . LYS B 1 60 ? -24.719 26.094 21.453 1 86.06 60 LYS B CA 1
ATOM 5460 C C . LYS B 1 60 ? -25.391 24.75 21.797 1 86.06 60 LYS B C 1
ATOM 5462 O O . LYS B 1 60 ? -25.438 24.359 22.953 1 86.06 60 LYS B O 1
ATOM 5467 N N . HIS B 1 61 ? -25.828 24.031 20.797 1 89.56 61 HIS B N 1
ATOM 5468 C CA . HIS B 1 61 ? -26.781 22.969 21.109 1 89.56 61 HIS B CA 1
ATOM 5469 C C . HIS B 1 61 ? -26.203 21.609 20.75 1 89.56 61 HIS B C 1
ATOM 5471 O O . HIS B 1 61 ? -26.828 20.578 21.047 1 89.56 61 HIS B O 1
ATOM 5477 N N . SER B 1 62 ? -25.109 21.516 20.156 1 92.38 62 SER B N 1
ATOM 5478 C CA . SER B 1 62 ? -24.516 20.219 19.844 1 92.38 62 SER B CA 1
ATOM 5479 C C . SER B 1 62 ? -24.25 19.406 21.109 1 92.38 62 SER B C 1
ATOM 5481 O O . SER B 1 62 ? -24.031 19.969 22.172 1 92.38 62 SER B O 1
ATOM 5483 N N . TYR B 1 63 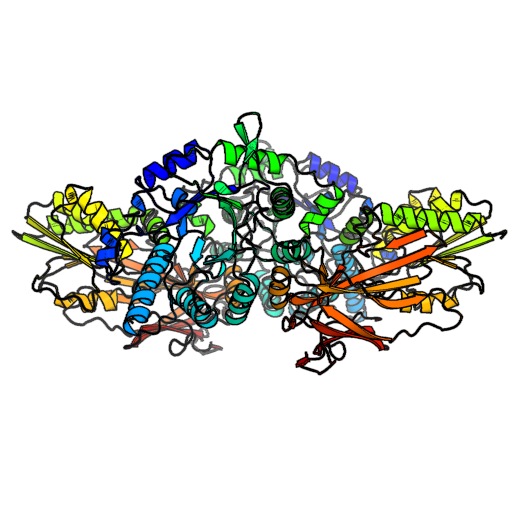? -24.344 18.125 21.062 1 93.5 63 TYR B N 1
ATOM 5484 C CA . TYR B 1 63 ? -24.094 17.25 22.203 1 93.5 63 TYR B CA 1
ATOM 5485 C C . TYR B 1 63 ? -22.641 17.375 22.672 1 93.5 63 TYR B C 1
ATOM 5487 O O . TYR B 1 63 ? -22.375 17.359 23.859 1 93.5 63 TYR B O 1
ATOM 5495 N N . LEU B 1 64 ? -21.734 17.438 21.734 1 93.62 64 LEU B N 1
ATOM 5496 C CA . LEU B 1 64 ? -20.312 17.578 22.016 1 93.62 64 LEU B CA 1
ATOM 5497 C C . LEU B 1 64 ? -19.875 19.031 21.812 1 93.62 64 LEU B C 1
ATOM 5499 O O . LEU B 1 64 ? -19.922 19.547 20.703 1 93.62 64 LEU B O 1
ATOM 5503 N N . LYS B 1 65 ? -19.406 19.609 22.844 1 91.62 65 LYS B N 1
ATOM 5504 C CA . LYS B 1 65 ? -19.062 21.031 22.812 1 91.62 65 LYS B CA 1
ATOM 5505 C C . LYS B 1 65 ? -17.625 21.25 22.344 1 91.62 65 LYS B C 1
ATOM 5507 O O . LYS B 1 65 ? -17.266 22.344 21.906 1 91.62 65 LYS B O 1
ATOM 5512 N N . SER B 1 66 ? -16.844 20.281 22.531 1 92.06 66 SER B N 1
ATOM 5513 C CA . SER B 1 66 ? -15.438 20.328 22.141 1 92.06 66 SER B CA 1
ATOM 5514 C C . SER B 1 66 ? -14.828 18.922 22.125 1 92.06 66 SER B C 1
ATOM 5516 O O . SER B 1 66 ? -15.289 18.031 22.844 1 92.06 66 SER B O 1
ATOM 5518 N N . GLU B 1 67 ? -13.859 18.75 21.25 1 91.19 67 GLU B N 1
ATOM 5519 C CA . GLU B 1 67 ? -13.117 17.484 21.266 1 91.19 67 GLU B CA 1
ATOM 5520 C C . GLU B 1 67 ? -12.406 17.281 22.609 1 91.19 67 GLU B C 1
ATOM 5522 O O . GLU B 1 67 ? -12.062 16.156 22.969 1 91.19 67 GLU B O 1
ATOM 5527 N N . LEU B 1 68 ? -12.219 18.359 23.312 1 91.69 68 LEU B N 1
ATOM 5528 C CA . LEU B 1 68 ? -11.484 18.297 24.562 1 91.69 68 LEU B CA 1
ATOM 5529 C C . LEU B 1 68 ? -12.344 17.656 25.656 1 91.69 68 LEU B C 1
ATOM 5531 O O . LEU B 1 68 ? -11.836 17.312 26.734 1 91.69 68 LEU B O 1
ATOM 5535 N N . GLU B 1 69 ? -13.641 17.5 25.391 1 92.69 69 GLU B N 1
ATOM 5536 C CA . GLU B 1 69 ? -14.531 16.875 26.359 1 92.69 69 GLU B CA 1
ATOM 5537 C C . GLU B 1 69 ? -14.219 15.383 26.5 1 92.69 69 GLU B C 1
ATOM 5539 O O . GLU B 1 69 ? -14.602 14.758 27.5 1 92.69 69 GLU B O 1
ATOM 5544 N N . VAL B 1 70 ? -13.617 14.906 25.453 1 92.19 70 VAL B N 1
ATOM 5545 C CA . VAL B 1 70 ? -13.32 13.477 25.453 1 92.19 70 VAL B CA 1
ATOM 5546 C C . VAL B 1 70 ? -11.828 13.258 25.203 1 92.19 70 VAL B C 1
ATOM 5548 O O . VAL B 1 70 ? -11.117 14.18 24.812 1 92.19 70 VAL B O 1
ATOM 5551 N N . LYS B 1 71 ? -11.328 12.062 25.484 1 88.06 71 LYS B N 1
ATOM 5552 C CA . LYS B 1 71 ? -9.938 11.727 25.188 1 88.06 71 LYS B CA 1
ATOM 5553 C C . LYS B 1 71 ? -9.727 11.578 23.688 1 88.06 71 LYS B C 1
ATOM 5555 O O . LYS B 1 71 ? -10.633 11.156 22.953 1 88.06 71 LYS B O 1
ATOM 5560 N N . SER B 1 72 ? -8.594 11.875 23.234 1 85.12 72 SER B N 1
ATOM 5561 C CA . SER B 1 72 ? -8.258 11.828 21.812 1 85.12 72 SER B CA 1
ATOM 5562 C C . SER B 1 72 ? -8.555 10.453 21.219 1 85.12 72 SER B C 1
ATOM 5564 O O . SER B 1 72 ? -9.141 10.344 20.141 1 85.12 72 SER B O 1
ATOM 5566 N N . ASP B 1 73 ? -8.227 9.461 21.953 1 87.94 73 ASP B N 1
ATOM 5567 C CA . ASP B 1 73 ? -8.43 8.094 21.469 1 87.94 73 ASP B CA 1
ATOM 5568 C C . ASP B 1 73 ? -9.914 7.758 21.391 1 87.94 73 ASP B C 1
ATOM 5570 O O . ASP B 1 73 ? -10.312 6.879 20.625 1 87.94 73 ASP B O 1
ATOM 5574 N N . ASP B 1 74 ? -10.703 8.461 22.188 1 93.62 74 ASP B N 1
ATOM 5575 C CA . ASP B 1 74 ? -12.133 8.172 22.234 1 93.62 74 ASP B CA 1
ATOM 5576 C C . ASP B 1 74 ? -12.836 8.703 20.984 1 93.62 74 ASP B C 1
ATOM 5578 O O . ASP B 1 74 ? -13.945 8.281 20.656 1 93.62 74 ASP B O 1
ATOM 5582 N N . ILE B 1 75 ? -12.227 9.656 20.375 1 93.75 75 ILE B N 1
ATOM 5583 C CA . ILE B 1 75 ? -12.805 10.211 19.156 1 93.75 75 ILE B CA 1
ATOM 5584 C C . ILE B 1 75 ? -12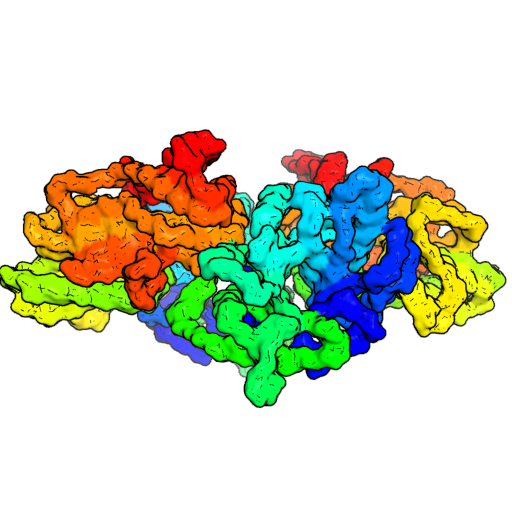.992 9.109 18.125 1 93.75 75 ILE B C 1
ATOM 5586 O O . ILE B 1 75 ? -13.977 9.102 17.391 1 93.75 75 ILE B O 1
ATOM 5590 N N . GLN B 1 76 ? -12.109 8.148 18.094 1 93.69 76 GLN B N 1
ATOM 5591 C CA . GLN B 1 76 ? -12.141 7.055 17.125 1 93.69 76 GLN B CA 1
ATOM 5592 C C . GLN B 1 76 ? -13.266 6.07 17.453 1 93.69 76 GLN B C 1
ATOM 5594 O O . GLN B 1 76 ? -13.57 5.188 16.656 1 93.69 76 GLN B O 1
ATOM 5599 N N . LYS B 1 77 ? -13.898 6.25 18.594 1 95.56 77 LYS B N 1
ATOM 5600 C CA . LYS B 1 77 ? -15.023 5.406 18.984 1 95.56 77 LYS B CA 1
ATOM 5601 C C . LYS B 1 77 ? -16.359 6.051 18.609 1 95.56 77 LYS B C 1
ATOM 5603 O O . LYS B 1 77 ? -17.406 5.441 18.766 1 95.56 77 LYS B O 1
ATOM 5608 N N . LEU B 1 78 ? -16.266 7.219 18.078 1 96.81 78 LEU B N 1
ATOM 5609 C CA . LEU B 1 78 ? -17.484 7.961 17.797 1 96.81 78 LEU B CA 1
ATOM 5610 C C . LEU B 1 78 ? -17.875 7.82 16.328 1 96.81 78 LEU B C 1
ATOM 5612 O O . LEU B 1 78 ? -17.109 8.203 15.438 1 96.81 78 LEU B O 1
ATOM 5616 N N . HIS B 1 79 ? -19.031 7.273 16.047 1 97.62 79 HIS B N 1
ATOM 5617 C CA . HIS B 1 79 ? -19.688 7.277 14.734 1 97.62 79 HIS B CA 1
ATOM 5618 C C . HIS B 1 79 ? -20.906 8.188 14.727 1 97.62 79 HIS B C 1
ATOM 5620 O O . HIS B 1 79 ? -21.812 8.031 15.555 1 97.62 79 HIS B O 1
ATOM 5626 N N . PHE B 1 80 ? -20.984 9.133 13.828 1 97.62 80 PHE B N 1
ATOM 5627 C CA . PHE B 1 80 ? -21.984 10.18 13.93 1 97.62 80 PHE B CA 1
ATOM 5628 C C . PHE B 1 80 ? -23.172 9.891 13.023 1 97.62 80 PHE B C 1
ATOM 5630 O O . PHE B 1 80 ? -23 9.578 11.844 1 97.62 80 PHE B O 1
ATOM 5637 N N . LEU B 1 81 ? -24.328 9.977 13.594 1 96.56 81 LEU B N 1
ATOM 5638 C CA . LEU B 1 81 ? -25.578 10 12.852 1 96.56 81 LEU B CA 1
ATOM 5639 C C . LEU B 1 81 ? -25.922 11.414 12.391 1 96.56 81 LEU B C 1
ATOM 5641 O O . LEU B 1 81 ? -26.094 12.312 13.219 1 96.56 81 LEU B O 1
ATOM 5645 N N . ILE B 1 82 ? -25.984 11.562 11.117 1 95.12 82 ILE B N 1
ATOM 5646 C CA . ILE B 1 82 ? -26.328 12.859 10.555 1 95.12 82 ILE B CA 1
ATOM 5647 C C . ILE B 1 82 ? -27.859 13.008 10.508 1 95.12 82 ILE B C 1
ATOM 5649 O O . ILE B 1 82 ? -28.578 12.016 10.375 1 95.12 82 ILE B O 1
ATOM 5653 N N . SER B 1 83 ? -28.297 14.203 10.602 1 93 83 SER B N 1
ATOM 5654 C CA . SER B 1 83 ? -29.734 14.484 10.609 1 93 83 SER B CA 1
ATOM 5655 C C . SER B 1 83 ? -30.391 13.992 9.328 1 93 83 SER B C 1
ATOM 5657 O O . SER B 1 83 ? -29.812 14.086 8.25 1 93 83 SER B O 1
ATOM 5659 N N . ASN B 1 84 ? -31.609 13.477 9.562 1 91.38 84 ASN B N 1
ATOM 5660 C CA . ASN B 1 84 ? -32.375 12.969 8.43 1 91.38 84 ASN B CA 1
ATOM 5661 C C . ASN B 1 84 ? -33.156 14.078 7.75 1 91.38 84 ASN B C 1
ATOM 5663 O O . ASN B 1 84 ? -34.344 14.25 8.023 1 91.38 84 ASN B O 1
ATOM 5667 N N . LEU B 1 85 ? -32.5 14.781 6.914 1 91.44 85 LEU B N 1
ATOM 5668 C CA . LEU B 1 85 ? -33.125 15.883 6.199 1 91.44 85 LEU B CA 1
ATOM 5669 C C . LEU B 1 85 ? -33.094 15.641 4.691 1 91.44 85 LEU B C 1
ATOM 5671 O O . LEU B 1 85 ? -32.125 15.102 4.164 1 91.44 85 LEU B O 1
ATOM 5675 N N . SER B 1 86 ? -34.125 16.031 4.059 1 89.62 86 SER B N 1
ATOM 5676 C CA . SER B 1 86 ? -34.25 15.789 2.627 1 89.62 86 SER B CA 1
ATOM 5677 C C . SER B 1 86 ? -33.5 16.844 1.818 1 89.62 86 SER B C 1
ATOM 5679 O O . SER B 1 86 ? -33.594 18.047 2.113 1 89.62 86 SER B O 1
ATOM 5681 N N . LEU B 1 87 ? -32.875 16.406 0.863 1 93 87 LEU B N 1
ATOM 5682 C CA . LEU B 1 87 ? -32.188 17.297 -0.073 1 93 87 LEU B CA 1
ATOM 5683 C C . LEU B 1 87 ? -33.062 17.578 -1.288 1 93 87 LEU B C 1
ATOM 5685 O O . LEU B 1 87 ? -32.656 18.328 -2.188 1 93 87 LEU B O 1
ATOM 5689 N N . SER B 1 88 ? -34.312 16.984 -1.285 1 90.25 88 SER B N 1
ATOM 5690 C CA . SER B 1 88 ? -35.188 17.062 -2.457 1 90.25 88 SER B CA 1
ATOM 5691 C C . SER B 1 88 ? -36.5 17.734 -2.113 1 90.25 88 SER B C 1
ATOM 5693 O O . SER B 1 88 ? -37.5 17.5 -2.779 1 90.25 88 SER B O 1
ATOM 5695 N N . ASP B 1 89 ? -36.469 18.484 -1.136 1 89.25 89 ASP B N 1
ATOM 5696 C CA . ASP B 1 89 ? -37.688 19.172 -0.792 1 89.25 89 ASP B CA 1
ATOM 5697 C C . ASP B 1 89 ? -38.156 20.109 -1.921 1 89.25 89 ASP B C 1
ATOM 5699 O O . ASP B 1 89 ? -37.312 20.688 -2.613 1 89.25 89 ASP B O 1
ATOM 5703 N N . GLU B 1 90 ? -39.406 20.25 -2.18 1 91.5 90 GLU B N 1
ATOM 5704 C CA . GLU B 1 90 ? -39.938 21.078 -3.252 1 91.5 90 GLU B CA 1
ATOM 5705 C C . GLU B 1 90 ? -39.656 22.562 -2.977 1 91.5 90 GLU B C 1
ATOM 5707 O O . GLU B 1 90 ? -39.438 23.344 -3.906 1 91.5 90 GLU B O 1
ATOM 5712 N N . ASN B 1 91 ? -39.656 22.891 -1.734 1 93.81 91 ASN B N 1
ATOM 5713 C CA . ASN B 1 91 ? -39.375 24.266 -1.318 1 93.81 91 ASN B CA 1
ATOM 5714 C C . ASN B 1 91 ? -37.875 24.562 -1.344 1 93.81 91 ASN B C 1
ATOM 5716 O O . ASN B 1 91 ? -37.094 23.938 -0.609 1 93.81 91 ASN B O 1
ATOM 5720 N N . LYS B 1 92 ? -37.562 25.531 -2.129 1 93.88 92 LYS B N 1
ATOM 5721 C CA . LYS B 1 92 ? -36.156 25.875 -2.342 1 93.88 92 LYS B CA 1
ATOM 5722 C C . LYS B 1 92 ? -35.5 26.312 -1.039 1 93.88 92 LYS B C 1
ATOM 5724 O O . LYS B 1 92 ? -34.344 25.953 -0.768 1 93.88 92 LYS B O 1
ATOM 5729 N N . GLU B 1 93 ? -36.188 27.094 -0.294 1 93.44 93 GLU B N 1
ATOM 5730 C CA . GLU B 1 93 ? -35.625 27.609 0.959 1 93.44 93 GLU B CA 1
ATOM 5731 C C . GLU B 1 93 ? -35.406 26.469 1.953 1 93.44 93 GLU B C 1
ATOM 5733 O O . GLU B 1 93 ? -34.406 26.469 2.676 1 93.44 93 GLU B O 1
ATOM 5738 N N . VAL B 1 94 ? -36.344 25.594 1.915 1 92.81 94 VAL B N 1
ATOM 5739 C CA . VAL B 1 94 ? -36.188 24.438 2.803 1 92.81 94 VAL B CA 1
ATOM 5740 C C . VAL B 1 94 ? -35.031 23.578 2.359 1 92.81 94 VAL B C 1
ATOM 5742 O O . VAL B 1 94 ? -34.25 23.109 3.191 1 92.81 94 VAL B O 1
ATOM 5745 N N . ARG B 1 95 ? -34.812 23.453 1.118 1 93.5 95 ARG B N 1
ATOM 5746 C CA . ARG B 1 95 ? -33.688 22.672 0.579 1 93.5 95 ARG B CA 1
ATOM 5747 C C . ARG B 1 95 ? -32.375 23.297 0.952 1 93.5 95 ARG B C 1
ATOM 5749 O O . ARG B 1 95 ? -31.422 22.578 1.339 1 93.5 95 ARG B O 1
ATOM 5756 N N . LYS B 1 96 ? -32.344 24.547 0.775 1 93.62 96 LYS B N 1
ATOM 5757 C CA . LYS B 1 96 ? -31.125 25.281 1.104 1 93.62 96 LYS B CA 1
ATOM 5758 C C . LYS B 1 96 ? -30.781 25.141 2.588 1 93.62 96 LYS B C 1
ATOM 5760 O O . LYS B 1 96 ? -29.625 24.922 2.951 1 93.62 96 LYS B O 1
ATOM 5765 N N . ARG B 1 97 ? -31.781 25.328 3.377 1 93 97 ARG B N 1
ATOM 5766 C CA . ARG B 1 97 ? -31.594 25.188 4.82 1 93 97 ARG B CA 1
ATOM 5767 C C . ARG B 1 97 ? -31.125 23.781 5.184 1 93 97 ARG B C 1
ATOM 5769 O O . ARG B 1 97 ? -30.203 23.625 5.984 1 93 97 ARG B O 1
ATOM 5776 N N . ASN B 1 98 ? -31.812 22.781 4.645 1 92.69 98 ASN B N 1
ATOM 5777 C CA . ASN B 1 98 ? -31.438 21.391 4.902 1 92.69 98 ASN B CA 1
ATOM 5778 C C . ASN B 1 98 ? -29.984 21.125 4.512 1 92.69 98 ASN B C 1
ATOM 5780 O O . ASN B 1 98 ? -29.25 20.5 5.27 1 92.69 98 ASN B O 1
ATOM 5784 N N . ARG B 1 99 ? -29.625 21.625 3.391 1 93.56 99 ARG B N 1
ATOM 5785 C CA . ARG B 1 99 ? -28.25 21.438 2.902 1 93.56 99 ARG B CA 1
ATOM 5786 C C . ARG B 1 99 ? -27.25 22.047 3.861 1 93.56 99 ARG B C 1
ATOM 5788 O O . ARG B 1 99 ? -26.219 21.438 4.16 1 93.56 99 ARG B O 1
ATOM 5795 N N . GLU B 1 100 ? -27.516 23.219 4.309 1 93.44 100 GLU B N 1
ATOM 5796 C CA . GLU B 1 100 ? -26.609 23.906 5.215 1 93.44 100 GLU B CA 1
ATOM 5797 C C . GLU B 1 100 ? -26.484 23.172 6.543 1 93.44 100 GLU B C 1
ATOM 5799 O O . GLU B 1 100 ? -25.391 23.094 7.113 1 93.44 100 GLU B O 1
ATOM 5804 N N . ILE B 1 101 ? -27.594 22.688 7.008 1 93.19 101 ILE B N 1
ATOM 5805 C CA . ILE B 1 101 ? -27.594 21.953 8.266 1 93.19 101 ILE B CA 1
ATOM 5806 C C . ILE B 1 101 ? -26.734 20.703 8.125 1 93.19 101 ILE B C 1
ATOM 5808 O O . ILE B 1 101 ? -25.875 20.422 8.961 1 93.19 101 ILE B O 1
ATOM 5812 N N . LEU B 1 102 ? -26.953 19.984 7.078 1 94.12 102 LEU B N 1
ATOM 5813 C CA . LEU B 1 102 ? -26.203 18.766 6.84 1 94.12 102 LEU B CA 1
ATOM 5814 C C . LEU B 1 102 ? -24.719 19.078 6.664 1 94.12 102 LEU B C 1
ATOM 5816 O O . LEU B 1 102 ? -23.859 18.359 7.191 1 94.12 102 LEU B O 1
ATOM 5820 N N . LYS B 1 103 ? -24.438 20.109 5.949 1 94.69 103 LYS B N 1
ATOM 5821 C CA . LYS B 1 103 ? -23.062 20.531 5.723 1 94.69 103 LYS B CA 1
ATOM 5822 C C . LYS B 1 103 ? -22.344 20.812 7.039 1 94.69 103 LYS B C 1
ATOM 5824 O O . LYS B 1 103 ? -21.203 20.375 7.242 1 94.69 103 LYS B O 1
ATOM 5829 N N . GLN B 1 104 ? -22.984 21.5 7.941 1 93.56 104 GLN B N 1
ATOM 5830 C CA . GLN B 1 104 ? -22.406 21.828 9.242 1 93.56 104 GLN B CA 1
ATOM 5831 C C . GLN B 1 104 ? -22.062 20.562 10.023 1 93.56 104 GLN B C 1
ATOM 5833 O O . GLN B 1 104 ? -20.969 20.469 10.609 1 93.56 104 GLN B O 1
ATOM 5838 N N . GLU B 1 105 ? -22.938 19.656 10 1 95.12 105 GLU B N 1
ATOM 5839 C CA . GLU B 1 105 ? -22.719 18.406 10.734 1 95.12 105 GLU B CA 1
ATOM 5840 C C . GLU B 1 105 ? -21.562 17.609 10.141 1 95.12 105 GLU B C 1
ATOM 5842 O O . GLU B 1 105 ? -20.719 17.094 10.875 1 95.12 105 GLU B O 1
ATOM 5847 N N . ILE B 1 106 ? -21.547 17.562 8.867 1 96.5 106 ILE B N 1
ATOM 5848 C CA . ILE B 1 106 ? -20.5 16.828 8.172 1 96.5 106 ILE B CA 1
ATOM 5849 C C . ILE B 1 106 ? -19.156 17.516 8.383 1 96.5 106 ILE B C 1
ATOM 5851 O O . ILE B 1 106 ? -18.141 16.859 8.609 1 96.5 106 ILE B O 1
ATOM 5855 N N . GLN B 1 107 ? -19.125 18.797 8.352 1 94.81 107 GLN B N 1
ATOM 5856 C CA . GLN B 1 107 ? -17.906 19.562 8.602 1 94.81 107 GLN B CA 1
ATOM 5857 C C . GLN B 1 107 ? -17.375 19.297 10.008 1 94.81 107 GLN B C 1
ATOM 5859 O O . GLN B 1 107 ? -16.156 19.141 10.203 1 94.81 107 GLN B O 1
ATOM 5864 N N . PHE B 1 108 ? -18.281 19.281 10.938 1 95.25 108 PHE B N 1
ATOM 5865 C CA . PHE B 1 108 ? -17.906 19.016 12.312 1 95.25 108 PHE B CA 1
ATOM 5866 C C . PHE B 1 108 ? -17.312 17.625 12.453 1 95.25 108 PHE B C 1
ATOM 5868 O O . PHE B 1 108 ? -16.297 17.438 13.125 1 95.25 108 PHE B O 1
ATOM 5875 N N . ALA B 1 109 ? -17.938 16.672 11.828 1 96.19 109 ALA B N 1
ATOM 5876 C CA . ALA B 1 109 ? -17.438 15.305 11.828 1 96.19 109 ALA B CA 1
ATOM 5877 C C . ALA B 1 109 ? -16.031 15.242 11.219 1 96.19 109 ALA B C 1
ATOM 5879 O O . ALA B 1 109 ? -15.148 14.562 11.75 1 96.19 109 ALA B O 1
ATOM 5880 N N . ALA B 1 110 ? -15.898 15.891 10.133 1 94.88 110 ALA B N 1
ATOM 5881 C CA . ALA B 1 110 ? -14.602 15.953 9.461 1 94.88 110 ALA B CA 1
ATOM 5882 C C . ALA B 1 110 ? -13.547 16.594 10.359 1 94.88 110 ALA B C 1
ATOM 5884 O O . ALA B 1 110 ? -12.406 16.125 10.43 1 94.88 110 ALA B O 1
ATOM 5885 N N . TYR B 1 111 ? -13.961 17.641 11.016 1 95.12 111 TYR B N 1
ATOM 5886 C CA . TYR B 1 111 ? -13.07 18.328 11.93 1 95.12 111 TYR B CA 1
ATOM 5887 C C . TYR B 1 111 ? -12.578 17.406 13.031 1 95.12 111 TYR B C 1
ATOM 5889 O O . TYR B 1 111 ? -11.391 17.406 13.367 1 95.12 111 TYR B O 1
ATOM 5897 N N . LEU B 1 112 ? -13.445 16.594 13.523 1 95.06 112 LEU B N 1
ATOM 5898 C CA . LEU B 1 112 ? -13.109 15.695 14.625 1 95.06 112 LEU B CA 1
ATOM 5899 C C . LEU B 1 112 ? -12.336 14.477 14.109 1 95.06 112 LEU B C 1
ATOM 5901 O O . LEU B 1 112 ? -11.609 13.836 14.875 1 95.06 112 LEU B O 1
ATOM 5905 N N . GLY B 1 113 ? -12.562 14.156 12.836 1 94.06 113 GLY B N 1
ATOM 5906 C CA . GLY B 1 113 ? -11.938 12.977 12.266 1 94.06 113 GLY B CA 1
ATOM 5907 C C . GLY B 1 113 ? -12.578 11.68 12.719 1 94.06 113 GLY B C 1
ATOM 5908 O O . GLY B 1 113 ? -11.883 10.727 13.07 1 94.06 113 GLY B O 1
ATOM 5909 N N . VAL B 1 114 ? -13.828 11.656 12.773 1 95.94 114 VAL B N 1
ATOM 5910 C CA . VAL B 1 114 ? -14.539 10.461 13.227 1 95.94 114 VAL B CA 1
ATOM 5911 C C . VAL B 1 114 ? -14.43 9.375 12.164 1 95.94 114 VAL B C 1
ATOM 5913 O O . VAL B 1 114 ? -14.266 9.664 10.977 1 95.94 114 VAL B O 1
ATOM 5916 N N . PRO B 1 115 ? -14.578 8.148 12.562 1 95.94 115 PRO B N 1
ATOM 5917 C CA . PRO B 1 115 ? -14.375 7.051 11.617 1 95.94 115 PRO B CA 1
ATOM 5918 C C . PRO B 1 115 ? -15.531 6.887 10.641 1 95.94 115 PRO B C 1
ATOM 5920 O O . PRO B 1 115 ? -15.352 6.352 9.547 1 95.94 115 PRO B O 1
ATOM 5923 N N . SER B 1 116 ? -16.781 7.328 11.078 1 97.69 116 SER B N 1
ATOM 5924 C CA . SER B 1 116 ? -17.922 7.145 10.18 1 97.69 116 SER B CA 1
ATOM 5925 C C . SER B 1 116 ? -18.906 8.305 10.289 1 97.69 116 SER B C 1
ATOM 5927 O O . SER B 1 116 ? -19.141 8.82 11.383 1 97.69 116 SER B O 1
ATOM 5929 N N . ILE B 1 117 ? -19.438 8.641 9.164 1 98.31 117 ILE B N 1
ATOM 5930 C CA . ILE B 1 117 ? -20.516 9.602 9.008 1 98.31 117 ILE B CA 1
ATOM 5931 C C . ILE B 1 117 ? -21.734 8.922 8.383 1 98.31 117 ILE B C 1
ATOM 5933 O O . ILE B 1 117 ? -21.766 8.688 7.176 1 98.31 117 ILE B O 1
ATOM 5937 N N . ILE B 1 118 ? -22.703 8.656 9.195 1 98.12 118 ILE B N 1
ATOM 5938 C CA . ILE B 1 118 ? -23.844 7.844 8.766 1 98.12 118 ILE B CA 1
ATOM 5939 C C . ILE B 1 118 ? -24.953 8.75 8.25 1 98.12 118 ILE B C 1
ATOM 5941 O O . ILE B 1 118 ? -25.453 9.609 8.984 1 98.12 118 ILE B O 1
ATOM 5945 N N . LEU B 1 119 ? -25.344 8.539 7.035 1 97.12 119 LEU B N 1
ATOM 5946 C CA . LEU B 1 119 ? -26.359 9.352 6.371 1 97.12 119 LEU B CA 1
ATOM 5947 C C . LEU B 1 119 ? -27.625 8.523 6.098 1 97.12 119 LEU B C 1
ATOM 5949 O O . LEU B 1 119 ? -27.531 7.328 5.824 1 97.12 119 LEU B O 1
ATOM 5953 N N . SER B 1 120 ? -28.703 9.25 6.129 1 93.25 120 SER B N 1
ATOM 5954 C CA . SER B 1 120 ? -29.969 8.633 5.719 1 93.25 120 SER B CA 1
ATOM 5955 C C . SER B 1 120 ? -30.062 8.531 4.203 1 93.25 120 SER B C 1
ATOM 5957 O O . SER B 1 120 ? -29.547 9.391 3.484 1 93.25 120 SER B O 1
ATOM 5959 N N . SER B 1 121 ? -30.734 7.531 3.721 1 87.31 121 SER B N 1
ATOM 5960 C CA . SER B 1 121 ? -30.922 7.34 2.287 1 87.31 121 SER B CA 1
ATOM 5961 C C . SER B 1 121 ? -32.312 7.832 1.836 1 87.31 121 SER B C 1
ATOM 5963 O O . SER B 1 121 ? -32.781 7.441 0.771 1 87.31 121 SER B O 1
ATOM 5965 N N . ASN B 1 122 ? -32.906 8.633 2.574 1 83.38 122 ASN B N 1
ATOM 5966 C CA . ASN B 1 122 ? -34.281 9.008 2.295 1 83.38 122 ASN B CA 1
ATOM 5967 C C . ASN B 1 122 ? -34.344 10.102 1.229 1 83.38 122 ASN B C 1
ATOM 5969 O O . ASN B 1 122 ? -35.438 10.445 0.763 1 83.38 122 ASN B O 1
ATOM 5973 N N . SER B 1 123 ? -33.312 10.586 0.71 1 89.31 123 SER B N 1
ATOM 5974 C CA . SER B 1 123 ? -33.281 11.602 -0.332 1 89.31 123 SER B CA 1
ATOM 5975 C C . SER B 1 123 ? -33.188 10.977 -1.718 1 89.31 123 SER B C 1
ATOM 5977 O O . SER B 1 123 ? -32.969 9.766 -1.843 1 89.31 123 SER B O 1
ATOM 5979 N N . ASP B 1 124 ? -33.469 11.82 -2.701 1 92.94 124 ASP B N 1
ATOM 5980 C CA . ASP B 1 124 ? -33.219 11.398 -4.074 1 92.94 124 ASP B CA 1
ATOM 5981 C C . ASP B 1 124 ? -31.797 10.883 -4.234 1 92.94 124 ASP B C 1
ATOM 5983 O O . ASP B 1 124 ? -30.844 11.539 -3.805 1 92.94 124 ASP B O 1
ATOM 5987 N N . PRO B 1 125 ? -31.688 9.727 -4.828 1 94.62 125 PRO B N 1
ATOM 5988 C CA . PRO B 1 125 ? -30.359 9.086 -4.906 1 94.62 125 PRO B CA 1
ATOM 5989 C C . PRO B 1 125 ? -29.344 9.945 -5.648 1 94.62 125 PRO B C 1
ATOM 5991 O O . PRO B 1 125 ? -28.172 10.016 -5.242 1 94.62 125 PRO B O 1
ATOM 5994 N N . VAL B 1 126 ? -29.734 10.586 -6.703 1 95.31 126 VAL B N 1
ATOM 5995 C CA . VAL B 1 126 ? -28.828 11.391 -7.508 1 95.31 126 VAL B CA 1
ATOM 5996 C C . VAL B 1 126 ? -28.359 12.602 -6.703 1 95.31 126 VAL B C 1
ATOM 5998 O O . VAL B 1 126 ? -27.156 12.891 -6.645 1 95.31 126 VAL B O 1
ATOM 6001 N N . LYS B 1 127 ? -29.312 13.273 -6.082 1 94.69 127 LYS B N 1
ATOM 6002 C CA . LYS B 1 127 ? -28.984 14.453 -5.285 1 94.69 127 LYS B CA 1
ATOM 6003 C C . LYS B 1 127 ? -28.109 14.094 -4.094 1 94.69 127 LYS B C 1
ATOM 6005 O O . LYS B 1 127 ? -27.172 14.82 -3.77 1 94.69 127 LYS B O 1
ATOM 6010 N N . LEU B 1 128 ? -28.453 13.031 -3.498 1 96.06 128 LEU B N 1
ATOM 6011 C CA . LEU B 1 128 ? -27.672 12.594 -2.348 1 96.06 128 LEU B CA 1
ATOM 6012 C C . LEU B 1 128 ? -26.25 12.266 -2.758 1 96.06 128 LEU B C 1
ATOM 6014 O O . LEU B 1 128 ? -25.297 12.672 -2.086 1 96.06 128 LEU B O 1
ATOM 6018 N N . ALA B 1 129 ? -26.047 11.523 -3.879 1 97.12 129 ALA B N 1
ATOM 6019 C CA . ALA B 1 129 ? -24.719 11.172 -4.379 1 97.12 129 ALA B CA 1
ATOM 6020 C C . ALA B 1 129 ? -23.906 12.414 -4.684 1 97.12 129 ALA B C 1
ATOM 6022 O O . ALA B 1 129 ? -22.734 12.5 -4.309 1 97.12 129 ALA B O 1
ATOM 6023 N N . LYS B 1 130 ? -24.516 13.352 -5.316 1 96.12 130 LYS B N 1
ATOM 6024 C CA . LYS B 1 130 ? -23.828 14.594 -5.652 1 96.12 130 LYS B CA 1
ATOM 6025 C C . LYS B 1 130 ? -2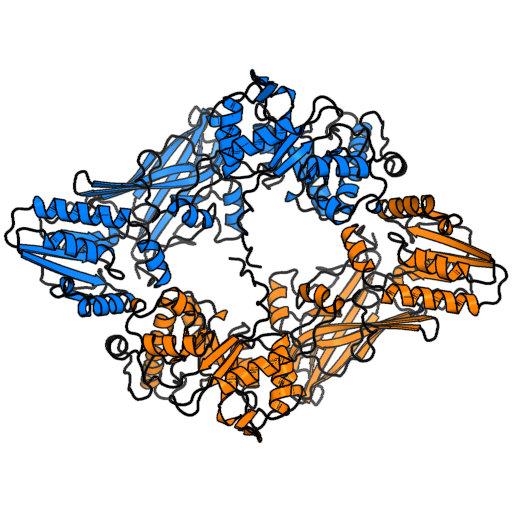3.422 15.352 -4.395 1 96.12 130 LYS B C 1
ATOM 6027 O O . LYS B 1 130 ? -22.328 15.906 -4.328 1 96.12 130 LYS B O 1
ATOM 6032 N N . PHE B 1 131 ? -24.375 15.398 -3.5 1 96.69 131 PHE B N 1
ATOM 6033 C CA . PHE B 1 131 ? -24.109 16.062 -2.232 1 96.69 131 PHE B CA 1
ATOM 6034 C C . PHE B 1 131 ? -22.922 15.43 -1.53 1 96.69 131 PHE B C 1
ATOM 6036 O O . PHE B 1 131 ? -22.016 16.141 -1.079 1 96.69 131 PHE B O 1
ATOM 6043 N N . ILE B 1 132 ? -22.844 14.102 -1.417 1 97.5 132 ILE B N 1
ATOM 6044 C CA . ILE B 1 132 ? -21.766 13.375 -0.76 1 97.5 132 ILE B CA 1
ATOM 6045 C C . ILE B 1 132 ? -20.438 13.672 -1.459 1 97.5 132 ILE B C 1
ATOM 6047 O O . ILE B 1 132 ? -19.438 13.969 -0.804 1 97.5 132 ILE B O 1
ATOM 6051 N N . ARG B 1 133 ? -20.422 13.602 -2.74 1 97.19 133 ARG B N 1
ATOM 6052 C CA . ARG B 1 133 ? -19.203 13.875 -3.518 1 97.19 133 ARG B CA 1
ATOM 6053 C C . ARG B 1 133 ? -18.688 15.281 -3.246 1 97.19 133 ARG B C 1
ATOM 6055 O O . ARG B 1 133 ? -17.484 15.477 -3.072 1 97.19 133 ARG B O 1
ATOM 6062 N N . LYS B 1 134 ? -19.609 16.156 -3.238 1 96 134 LYS B N 1
ATOM 6063 C CA . LYS B 1 134 ? -19.25 17.547 -2.979 1 96 134 LYS B CA 1
ATOM 6064 C C . LYS B 1 134 ? -18.625 17.703 -1.59 1 96 134 LYS B C 1
ATOM 6066 O O . LYS B 1 134 ? -17.594 18.359 -1.431 1 96 134 LYS B O 1
ATOM 6071 N N . MET B 1 135 ? -19.266 17.125 -0.624 1 96.12 135 MET B N 1
ATOM 6072 C CA . MET B 1 135 ? -18.75 17.188 0.742 1 96.12 135 MET B CA 1
ATOM 6073 C C . MET B 1 135 ? -17.375 16.531 0.85 1 96.12 135 MET B C 1
ATOM 6075 O O . MET B 1 135 ? -16.469 17.062 1.486 1 96.12 135 MET B O 1
ATOM 6079 N N . ALA B 1 136 ? -17.266 15.352 0.257 1 95.88 136 ALA B N 1
ATOM 6080 C CA . ALA B 1 136 ? -16.016 14.602 0.291 1 95.88 136 ALA B CA 1
ATOM 6081 C C . ALA B 1 136 ? -14.867 15.422 -0.305 1 95.88 136 ALA B C 1
ATOM 6083 O O . ALA B 1 136 ? -13.797 15.531 0.298 1 95.88 136 ALA B O 1
ATOM 6084 N N . THR B 1 137 ? -15.109 16.016 -1.44 1 91.69 137 THR B N 1
ATOM 6085 C CA . THR B 1 137 ? -14.094 16.781 -2.148 1 91.69 137 THR B CA 1
ATOM 6086 C C . THR B 1 137 ? -13.766 18.062 -1.394 1 91.69 137 THR B C 1
ATOM 6088 O O . THR B 1 137 ? -12.594 18.375 -1.162 1 91.69 137 THR B O 1
ATOM 6091 N N . LYS B 1 138 ? -14.781 18.703 -1.021 1 88.44 138 LYS B N 1
ATOM 6092 C CA . LYS B 1 138 ? -14.617 20.031 -0.41 1 88.44 138 LYS B CA 1
ATOM 6093 C C . LYS B 1 138 ? -13.898 19.922 0.933 1 88.44 138 LYS B C 1
ATOM 6095 O O . LYS B 1 138 ? -13.086 20.781 1.274 1 88.44 138 LYS B O 1
ATOM 6100 N N . TYR B 1 139 ? -14.156 18.906 1.664 1 91.06 139 TYR B N 1
ATOM 6101 C CA . TYR B 1 139 ? -13.625 18.828 3.02 1 91.06 139 TYR B CA 1
ATOM 6102 C C . TYR B 1 139 ? -12.617 17.688 3.143 1 91.06 139 TYR B C 1
ATOM 6104 O O . TYR B 1 139 ? -12.305 17.25 4.25 1 91.06 139 TYR B O 1
ATOM 6112 N N . PHE B 1 140 ? -12.219 17.141 2.01 1 87.94 140 PHE B N 1
ATOM 6113 C CA . PHE B 1 140 ? -11.172 16.125 1.927 1 87.94 140 PHE B CA 1
ATOM 6114 C C . PHE B 1 140 ? -11.523 14.93 2.797 1 87.94 140 PHE B C 1
ATOM 6116 O O . PHE B 1 140 ? -10.688 14.461 3.582 1 87.94 140 PHE B O 1
ATOM 6123 N N . ILE B 1 141 ? -12.711 14.539 2.713 1 94.88 141 ILE B N 1
ATOM 6124 C CA . ILE B 1 141 ? -13.18 13.359 3.436 1 94.88 141 ILE B CA 1
ATOM 6125 C C . ILE B 1 141 ? -13.094 12.133 2.531 1 94.88 141 ILE B C 1
ATOM 6127 O O . ILE B 1 141 ? -13.547 12.172 1.382 1 94.88 141 ILE B O 1
ATOM 6131 N N . ASP B 1 142 ? -12.531 11.125 3.062 1 94.94 142 ASP B N 1
ATOM 6132 C CA . ASP B 1 142 ? -12.547 9.867 2.322 1 94.94 142 ASP B CA 1
ATOM 6133 C C . ASP B 1 142 ? -13.977 9.359 2.127 1 94.94 142 ASP B C 1
ATOM 6135 O O . ASP B 1 142 ? -14.766 9.336 3.07 1 94.94 142 ASP B O 1
ATOM 6139 N N . LEU B 1 143 ? -14.297 8.969 0.982 1 96.62 143 LEU B N 1
ATOM 6140 C CA . LEU B 1 143 ? -15.641 8.477 0.689 1 96.62 143 LEU B CA 1
ATOM 6141 C C . LEU B 1 143 ? -15.977 7.27 1.558 1 96.62 143 LEU B C 1
ATOM 6143 O O . LEU B 1 143 ? -17.141 7.023 1.863 1 96.62 143 LEU B O 1
ATOM 6147 N N . ASN B 1 144 ? -14.93 6.539 1.965 1 95.94 144 ASN B N 1
ATOM 6148 C CA . ASN B 1 144 ? -15.141 5.363 2.801 1 95.94 144 ASN B CA 1
ATOM 6149 C C . ASN B 1 144 ? -15.641 5.746 4.191 1 95.94 144 ASN B C 1
ATOM 6151 O O . ASN B 1 144 ? -16.109 4.895 4.941 1 95.94 144 ASN B O 1
ATOM 6155 N N . THR B 1 145 ? -15.523 6.973 4.508 1 97.44 145 THR B N 1
ATOM 6156 C CA . THR B 1 145 ? -15.977 7.441 5.812 1 97.44 145 THR B CA 1
ATOM 6157 C C . THR B 1 145 ? -17.5 7.582 5.836 1 97.44 145 THR B C 1
ATOM 6159 O O . THR B 1 145 ? -18.109 7.5 6.898 1 97.44 145 THR B O 1
ATOM 6162 N N . PHE B 1 146 ? -18.047 7.828 4.711 1 98.06 146 PHE B N 1
ATOM 6163 C CA . PHE B 1 146 ? -19.5 7.938 4.613 1 98.06 146 PHE B CA 1
ATOM 6164 C C . PHE B 1 146 ? -20.156 6.559 4.645 1 98.06 146 PHE B C 1
ATOM 6166 O O . PHE B 1 146 ? -19.656 5.617 4.023 1 98.06 146 PHE B O 1
ATOM 6173 N N . VAL B 1 147 ? -21.219 6.465 5.387 1 98 147 VAL B N 1
ATOM 6174 C CA . VAL B 1 147 ? -21.984 5.223 5.508 1 98 147 VAL B CA 1
ATOM 6175 C C . VAL B 1 147 ? -23.453 5.484 5.242 1 98 147 VAL B C 1
ATOM 6177 O O . VAL B 1 147 ? -24.047 6.395 5.832 1 98 147 VAL B O 1
ATOM 6180 N N . LEU B 1 148 ? -24.062 4.762 4.375 1 97.88 148 LEU B N 1
ATOM 6181 C CA . LEU B 1 148 ? -25.484 4.918 4.082 1 97.88 148 LEU B CA 1
ATOM 6182 C C . LEU B 1 148 ? -26.328 4 4.961 1 97.88 148 LEU B C 1
ATOM 6184 O O . LEU B 1 148 ? -26.047 2.803 5.059 1 97.88 148 LEU B O 1
ATOM 6188 N N . ASP B 1 149 ? -27.297 4.578 5.609 1 97.38 149 ASP B N 1
ATOM 6189 C CA . ASP B 1 149 ? -28.25 3.816 6.406 1 97.38 149 ASP B CA 1
ATOM 6190 C C . ASP B 1 149 ? -29.344 3.223 5.527 1 97.38 149 ASP B C 1
ATOM 6192 O O . ASP B 1 149 ? -30.156 3.957 4.949 1 97.38 149 ASP B O 1
ATOM 6196 N N . VAL B 1 150 ? -29.391 1.86 5.434 1 97.06 150 VAL B N 1
ATOM 6197 C CA . VAL B 1 150 ? -30.344 1.208 4.531 1 97.06 150 VAL B CA 1
ATOM 6198 C C . VAL B 1 150 ? -31.031 0.055 5.254 1 97.06 150 VAL B C 1
ATOM 6200 O O . VAL B 1 150 ? -30.516 -0.463 6.246 1 97.06 150 VAL B O 1
ATOM 6203 N N . GLU B 1 151 ? -32.188 -0.301 4.727 1 96 151 GLU B N 1
ATOM 6204 C CA . GLU B 1 151 ? -32.969 -1.417 5.262 1 96 151 GLU B CA 1
ATOM 6205 C C . GLU B 1 151 ? -32.875 -2.641 4.355 1 96 151 GLU B C 1
ATOM 6207 O O . GLU B 1 151 ? -32.969 -2.52 3.133 1 96 151 GLU B O 1
ATOM 6212 N N . ILE B 1 152 ? -32.781 -3.76 4.898 1 96 152 ILE B N 1
ATOM 6213 C CA . ILE B 1 152 ? -32.5 -4.996 4.18 1 96 152 ILE B CA 1
ATOM 6214 C C . ILE B 1 152 ? -33.656 -5.363 3.283 1 96 152 ILE B C 1
ATOM 6216 O O . ILE B 1 152 ? -33.5 -6.016 2.252 1 96 152 ILE B O 1
ATOM 6220 N N . THR B 1 153 ? -34.875 -4.867 3.545 1 93.75 153 THR B N 1
ATOM 6221 C CA . THR B 1 153 ? -36.062 -5.371 2.877 1 93.75 153 THR B CA 1
ATOM 6222 C C . THR B 1 153 ? -36.406 -4.527 1.648 1 93.75 153 THR B C 1
ATOM 6224 O O . THR B 1 153 ? -37.031 -5.008 0.715 1 93.75 153 THR B O 1
ATOM 6227 N N . LYS B 1 154 ? -35.938 -3.27 1.559 1 91.75 154 LYS B N 1
ATOM 6228 C CA . LYS B 1 154 ? -36.531 -2.449 0.507 1 91.75 154 LYS B CA 1
ATOM 6229 C C . LYS B 1 154 ? -35.5 -1.498 -0.096 1 91.75 154 LYS B C 1
ATOM 6231 O O . LYS B 1 154 ? -35.75 -0.836 -1.1 1 91.75 154 LYS B O 1
ATOM 6236 N N . ASP B 1 155 ? -34.312 -1.429 0.414 1 93.94 155 ASP B N 1
ATOM 6237 C CA . ASP B 1 155 ? -33.5 -0.271 0.059 1 93.94 155 ASP B CA 1
ATOM 6238 C C . ASP B 1 155 ? -32.406 -0.655 -0.925 1 93.94 155 ASP B C 1
ATOM 6240 O O . ASP B 1 155 ? -31.531 0.164 -1.251 1 93.94 155 ASP B O 1
ATOM 6244 N N . TRP B 1 156 ? -32.312 -1.852 -1.449 1 94.81 156 TRP B N 1
ATOM 6245 C CA . TRP B 1 156 ? -31.188 -2.256 -2.291 1 94.81 156 TRP B CA 1
ATOM 6246 C C . TRP B 1 156 ? -31.156 -1.438 -3.578 1 94.81 156 TRP B C 1
ATOM 6248 O O . TRP B 1 156 ? -30.094 -1.004 -4.016 1 94.81 156 TRP B O 1
ATOM 6258 N N . ILE B 1 157 ? -32.281 -1.22 -4.215 1 94.19 157 ILE B N 1
ATOM 6259 C CA . ILE B 1 157 ? -32.344 -0.509 -5.488 1 94.19 157 ILE B CA 1
ATOM 6260 C C . ILE B 1 157 ? -31.859 0.927 -5.305 1 94.19 157 ILE B C 1
ATOM 6262 O O . ILE B 1 157 ? -31.078 1.429 -6.105 1 94.19 157 ILE B O 1
ATOM 6266 N N . LYS B 1 158 ? -32.375 1.504 -4.277 1 94.56 158 LYS B N 1
ATOM 6267 C CA . LYS B 1 158 ? -31.938 2.869 -3.971 1 94.56 158 LYS B CA 1
ATOM 6268 C C . LYS B 1 158 ? -30.438 2.941 -3.707 1 94.56 158 LYS B C 1
ATOM 6270 O O . LYS B 1 158 ? -29.75 3.811 -4.246 1 94.56 158 LYS B O 1
ATOM 6275 N N . TYR B 1 159 ? -30 2.076 -2.887 1 96.06 159 TYR B N 1
ATOM 6276 C CA . TYR B 1 159 ? -28.578 1.984 -2.594 1 96.06 159 TYR B CA 1
ATOM 6277 C C . TYR B 1 159 ? -27.766 1.82 -3.873 1 96.06 159 TYR B C 1
ATOM 6279 O O . TYR B 1 159 ? -26.766 2.51 -4.07 1 96.06 159 TYR B O 1
ATOM 6287 N N . ASN B 1 160 ? -28.188 0.945 -4.723 1 95.5 160 ASN B N 1
ATOM 6288 C CA . ASN B 1 160 ? -27.5 0.677 -5.98 1 95.5 160 ASN B CA 1
ATOM 6289 C C . ASN B 1 160 ? -27.453 1.919 -6.867 1 95.5 160 ASN B C 1
ATOM 6291 O O . ASN B 1 160 ? -26.422 2.182 -7.512 1 95.5 160 ASN B O 1
ATOM 6295 N N . GLN B 1 161 ? -28.484 2.621 -6.891 1 95.31 161 GLN B N 1
ATOM 6296 C CA . GLN B 1 161 ? -28.5 3.855 -7.668 1 95.31 161 GLN B CA 1
ATOM 6297 C C . GLN B 1 161 ? -27.484 4.859 -7.141 1 95.31 161 GLN B C 1
ATOM 6299 O O . GLN B 1 161 ? -26.781 5.496 -7.922 1 95.31 161 GLN B O 1
ATOM 6304 N N . ILE B 1 162 ? -27.422 4.988 -5.875 1 96.44 162 ILE B N 1
ATOM 6305 C CA . ILE B 1 162 ? -26.516 5.938 -5.25 1 96.44 162 ILE B CA 1
ATOM 6306 C C . ILE B 1 162 ? -25.062 5.559 -5.574 1 96.44 162 ILE B C 1
ATOM 6308 O O . ILE B 1 162 ? -24.266 6.41 -5.973 1 96.44 162 ILE B O 1
ATOM 6312 N N . ARG B 1 163 ? -24.688 4.301 -5.402 1 94.88 163 ARG B N 1
ATOM 6313 C CA . ARG B 1 163 ? -23.312 3.885 -5.641 1 94.88 163 ARG B CA 1
ATOM 6314 C C . ARG B 1 163 ? -22.938 4.07 -7.105 1 94.88 163 ARG B C 1
ATOM 6316 O O . ARG B 1 163 ? -21.781 4.375 -7.418 1 94.88 163 ARG B O 1
ATOM 6323 N N . GLN B 1 164 ? -23.859 3.859 -7.977 1 92.69 164 GLN B N 1
ATOM 6324 C CA . GLN B 1 164 ? -23.594 4.062 -9.398 1 92.69 164 GLN B CA 1
ATOM 6325 C C . GLN B 1 164 ? -23.328 5.535 -9.703 1 92.69 164 GLN B C 1
ATOM 6327 O O . GLN B 1 164 ? -22.391 5.863 -10.438 1 92.69 164 GLN B O 1
ATOM 6332 N N . GLU B 1 165 ? -24.203 6.359 -9.109 1 93.94 165 GLU B N 1
ATOM 6333 C CA . GLU B 1 165 ? -24.016 7.797 -9.297 1 93.94 165 GLU B CA 1
ATOM 6334 C C . GLU B 1 165 ? -22.688 8.266 -8.703 1 93.94 165 GLU B C 1
ATOM 6336 O O . GLU B 1 165 ? -22.031 9.141 -9.266 1 93.94 165 GLU B O 1
ATOM 6341 N N . LEU B 1 166 ? -22.312 7.699 -7.645 1 94.88 166 LEU B N 1
ATOM 6342 C CA . LEU B 1 166 ? -21.078 8.047 -6.961 1 94.88 166 LEU B CA 1
ATOM 6343 C C . LEU B 1 166 ? -19.875 7.41 -7.66 1 94.88 166 LEU B C 1
ATOM 6345 O O . LEU B 1 166 ? -18.734 7.848 -7.465 1 94.88 166 LEU B O 1
ATOM 6349 N N . GLN B 1 167 ? -20.188 6.297 -8.422 1 91.69 167 GLN B N 1
ATOM 6350 C CA . GLN B 1 167 ? -19.125 5.461 -8.984 1 91.69 167 GLN B CA 1
ATOM 6351 C C . GLN B 1 167 ? -18.156 4.992 -7.902 1 91.69 167 GLN B C 1
ATOM 6353 O O . GLN B 1 167 ? -16.938 5.062 -8.078 1 91.69 167 GLN B O 1
ATOM 6358 N N . PHE B 1 168 ? -18.719 4.672 -6.84 1 94.12 168 PHE B N 1
ATOM 6359 C CA . PHE B 1 168 ? -17.984 4.23 -5.656 1 94.12 168 PHE B CA 1
ATOM 6360 C C . PHE B 1 168 ? -18.859 3.312 -4.805 1 94.12 168 PHE B C 1
ATOM 6362 O O . PHE B 1 168 ? -20.047 3.58 -4.598 1 94.12 168 PHE B O 1
ATOM 6369 N N . ASN B 1 169 ? -18.25 2.221 -4.367 1 93.94 169 ASN B N 1
ATOM 6370 C CA . ASN B 1 169 ? -18.969 1.298 -3.492 1 93.94 169 ASN B CA 1
ATOM 6371 C C . ASN B 1 169 ? -19.016 1.806 -2.055 1 93.94 169 ASN B C 1
ATOM 6373 O O . ASN B 1 169 ? -18.312 1.288 -1.188 1 93.94 169 ASN B O 1
ATOM 6377 N N . ILE B 1 170 ? -19.984 2.629 -1.791 1 96.44 170 ILE B N 1
ATOM 6378 C CA . ILE B 1 170 ? -20.094 3.299 -0.499 1 96.44 170 ILE B CA 1
ATOM 6379 C C . ILE B 1 170 ? -20.5 2.289 0.575 1 96.44 170 ILE B C 1
ATOM 6381 O O . ILE B 1 170 ? -21.344 1.433 0.344 1 96.44 170 ILE B O 1
ATOM 6385 N N . PRO B 1 171 ? -19.859 2.326 1.777 1 96.62 171 PRO B N 1
ATOM 6386 C CA . PRO B 1 171 ? -20.25 1.438 2.875 1 96.62 171 PRO B CA 1
ATOM 6387 C C . PRO B 1 171 ? -21.688 1.658 3.324 1 96.62 171 PRO B C 1
ATOM 6389 O O . PRO B 1 171 ? -22.25 2.729 3.09 1 96.62 171 PRO B O 1
ATOM 6392 N N . ILE B 1 172 ? -22.234 0.579 4.008 1 97.44 172 ILE B N 1
ATOM 6393 C CA . ILE B 1 172 ? -23.625 0.728 4.438 1 97.44 172 ILE B CA 1
ATOM 6394 C C . ILE B 1 172 ? -23.766 0.25 5.883 1 97.44 172 ILE B C 1
ATOM 6396 O O . ILE B 1 172 ? -22.953 -0.534 6.367 1 97.44 172 ILE B O 1
ATOM 6400 N N . LEU B 1 173 ? -24.688 0.831 6.582 1 98 173 LEU B N 1
ATOM 6401 C CA . LEU B 1 173 ? -25.297 0.293 7.789 1 98 173 LEU B CA 1
ATOM 6402 C C . LEU B 1 173 ? -26.609 -0.421 7.461 1 98 173 LEU B C 1
ATOM 6404 O O . LEU B 1 173 ? -27.609 0.224 7.129 1 98 173 LEU B O 1
ATOM 6408 N N . LEU B 1 174 ? -26.562 -1.725 7.48 1 97.69 174 LEU B N 1
ATOM 6409 C CA . LEU B 1 174 ? -27.703 -2.541 7.055 1 97.69 174 LEU B CA 1
ATOM 6410 C C . LEU B 1 174 ? -28.594 -2.883 8.234 1 97.69 174 LEU B C 1
ATOM 6412 O O . LEU B 1 174 ? -28.203 -3.648 9.117 1 97.69 174 LEU B O 1
ATOM 6416 N N . ARG B 1 175 ? -29.844 -2.391 8.234 1 97.25 175 ARG B N 1
ATOM 6417 C CA . ARG B 1 175 ? -30.812 -2.658 9.297 1 97.25 175 ARG B CA 1
ATOM 6418 C C . ARG B 1 175 ? -31.562 -3.957 9.031 1 97.25 175 ARG B C 1
ATOM 6420 O O . ARG B 1 175 ? -32.25 -4.086 8.016 1 97.25 175 ARG B O 1
ATOM 6427 N N . LEU B 1 176 ? -31.422 -4.824 9.945 1 97.38 176 LEU B N 1
ATOM 6428 C CA . LEU B 1 176 ? -32.219 -6.035 9.859 1 97.38 176 LEU B CA 1
ATOM 6429 C C . LEU B 1 176 ? -33.625 -5.781 10.375 1 97.38 176 LEU B C 1
ATOM 6431 O O . LEU B 1 176 ? -33.875 -4.84 11.141 1 97.38 176 LEU B O 1
ATOM 6435 N N . LYS B 1 177 ? -34.531 -6.555 9.836 1 95.88 177 LYS B N 1
ATOM 6436 C CA . LYS B 1 177 ? -35.938 -6.477 10.242 1 95.88 177 LYS B CA 1
ATOM 6437 C C . LYS B 1 177 ? -36.469 -7.836 10.711 1 95.88 177 LYS B C 1
ATOM 6439 O O . LYS B 1 177 ? -35.781 -8.852 10.531 1 95.88 177 LYS B O 1
ATOM 6444 N N . LYS B 1 178 ? -37.562 -7.77 11.352 1 92.81 178 LYS B N 1
ATOM 6445 C CA . LYS B 1 178 ? -38.188 -9.016 11.766 1 92.81 178 LYS B CA 1
ATOM 6446 C C . LYS B 1 178 ? -38.562 -9.875 10.555 1 92.81 178 LYS B C 1
ATOM 6448 O O . LYS B 1 178 ? -38.281 -11.07 10.523 1 92.81 178 LYS B O 1
ATOM 6453 N N . GLU B 1 179 ? -39.094 -9.164 9.594 1 91.5 179 GLU B N 1
ATOM 6454 C CA . GLU B 1 179 ? -39.375 -9.828 8.328 1 91.5 179 GLU B CA 1
ATOM 6455 C C . GLU B 1 179 ? -38.219 -9.711 7.363 1 91.5 179 GLU B C 1
ATOM 6457 O O . GLU B 1 179 ? -38.031 -8.672 6.734 1 91.5 179 GLU B O 1
ATOM 6462 N N . MET B 1 180 ? -37.531 -10.797 7.289 1 91.31 180 MET B N 1
ATOM 6463 C CA . MET B 1 180 ? -36.375 -10.797 6.43 1 91.31 180 MET B CA 1
ATOM 6464 C C . MET B 1 180 ? -36.719 -11.188 5 1 91.31 180 MET B C 1
ATOM 6466 O O . MET B 1 180 ? -37.812 -11.695 4.75 1 91.31 180 MET B O 1
ATOM 6470 N N . THR B 1 181 ? -35.844 -10.82 4.141 1 90.88 181 THR B N 1
ATOM 6471 C CA . THR B 1 181 ? -36.031 -11.18 2.736 1 90.88 181 THR B CA 1
ATOM 6472 C C . THR B 1 181 ? -35.656 -12.633 2.498 1 90.88 181 THR B C 1
ATOM 6474 O O . THR B 1 181 ? -35.406 -13.375 3.449 1 90.88 181 THR B O 1
ATOM 6477 N N . THR B 1 182 ? -35.75 -13.047 1.209 1 89.94 182 THR B N 1
ATOM 6478 C CA . THR B 1 182 ? -35.375 -14.414 0.834 1 89.94 182 THR B CA 1
ATOM 6479 C C . THR B 1 182 ? -33.875 -14.656 1.061 1 89.94 182 THR B C 1
ATOM 6481 O O . THR B 1 182 ? -33.094 -13.711 1.169 1 89.94 182 THR B O 1
ATOM 6484 N N . LYS B 1 183 ? -33.531 -15.898 1.127 1 88.75 183 LYS B N 1
ATOM 6485 C CA . LYS B 1 183 ? -32.125 -16.281 1.316 1 88.75 183 LYS B CA 1
ATOM 6486 C C . LYS B 1 183 ? -31.25 -15.711 0.2 1 88.75 183 LYS B C 1
ATOM 6488 O O . LYS B 1 183 ? -30.125 -15.273 0.447 1 88.75 183 LYS B O 1
ATOM 6493 N N . ASN B 1 184 ? -31.75 -15.742 -0.938 1 87.62 184 ASN B N 1
ATOM 6494 C CA . ASN B 1 184 ? -31.016 -15.219 -2.076 1 87.62 184 ASN B CA 1
ATOM 6495 C C . ASN B 1 184 ? -30.75 -13.719 -1.938 1 87.62 184 ASN B C 1
ATOM 6497 O O . ASN B 1 184 ? -29.656 -13.242 -2.232 1 87.62 184 ASN B O 1
ATOM 6501 N N . GLU B 1 185 ? -31.766 -13.055 -1.472 1 91.38 185 GLU B N 1
ATOM 6502 C CA . GLU B 1 185 ? -31.609 -11.617 -1.26 1 91.38 185 GLU B CA 1
ATOM 6503 C C . GLU B 1 185 ? -30.609 -11.328 -0.148 1 91.38 185 GLU B C 1
ATOM 6505 O O . GLU B 1 185 ? -29.844 -10.367 -0.234 1 91.38 185 GLU B O 1
ATOM 6510 N N . GLN B 1 186 ? -30.672 -12.156 0.799 1 92.88 186 GLN B N 1
ATOM 6511 C CA . GLN B 1 186 ? -29.75 -12 1.912 1 92.88 186 GLN B CA 1
ATOM 6512 C C . GLN B 1 186 ? -28.312 -12.211 1.458 1 92.88 186 GLN B C 1
ATOM 6514 O O . GLN B 1 186 ? -27.406 -11.461 1.843 1 92.88 186 GLN B O 1
ATOM 6519 N N . ARG B 1 187 ? -28.094 -13.172 0.649 1 90.75 187 ARG B N 1
ATOM 6520 C CA . ARG B 1 187 ? -26.766 -13.445 0.118 1 90.75 187 ARG B CA 1
ATOM 6521 C C . ARG B 1 187 ? -26.266 -12.289 -0.749 1 90.75 187 ARG B C 1
ATOM 6523 O O . ARG B 1 187 ? -25.078 -11.969 -0.751 1 90.75 187 ARG B O 1
ATOM 6530 N N . LYS B 1 188 ? -27.172 -11.734 -1.474 1 93 188 LYS B N 1
ATOM 6531 C CA . LYS B 1 188 ? -26.859 -10.555 -2.266 1 93 188 LYS B CA 1
ATOM 6532 C C . LYS B 1 188 ? -26.328 -9.422 -1.382 1 93 188 LYS B C 1
ATOM 6534 O O . LYS B 1 188 ? -25.312 -8.812 -1.691 1 93 188 LYS B O 1
ATOM 6539 N N . TRP B 1 189 ? -26.969 -9.211 -0.25 1 95.06 189 TRP B N 1
ATOM 6540 C CA . TRP B 1 189 ? -26.547 -8.172 0.677 1 95.06 189 TRP B CA 1
ATOM 6541 C C . TRP B 1 189 ? -25.172 -8.484 1.255 1 95.06 189 TRP B C 1
ATOM 6543 O O . TRP B 1 189 ? -24.359 -7.582 1.448 1 95.06 189 TRP B O 1
ATOM 6553 N N . LEU B 1 190 ? -24.938 -9.727 1.477 1 93.44 190 LEU B N 1
ATOM 6554 C CA . LEU B 1 190 ? -23.672 -10.133 2.092 1 93.44 190 LEU B CA 1
ATOM 6555 C C . LEU B 1 190 ? -22.5 -9.859 1.157 1 93.44 190 LEU B C 1
ATOM 6557 O O . LEU B 1 190 ? -21.344 -9.805 1.598 1 93.44 190 LEU B O 1
ATOM 6561 N N . SER B 1 191 ? -22.734 -9.68 -0.087 1 93.44 191 SER B N 1
ATOM 6562 C CA . SER B 1 191 ? -21.688 -9.359 -1.047 1 93.44 191 SER B CA 1
ATOM 6563 C C . SER B 1 191 ? -21.391 -7.863 -1.071 1 93.44 191 SER B C 1
ATOM 6565 O O . SER B 1 191 ? -20.406 -7.43 -1.653 1 93.44 191 SER B O 1
ATOM 6567 N N . GLU B 1 192 ? -22.25 -7.078 -0.408 1 95.06 192 GLU B N 1
ATOM 6568 C CA . GLU B 1 192 ? -22.141 -5.625 -0.434 1 95.06 192 GLU B CA 1
ATOM 6569 C C . GLU B 1 192 ? -21.125 -5.129 0.6 1 95.06 192 GLU B C 1
ATOM 6571 O O . GLU B 1 192 ? -20.594 -5.922 1.383 1 95.06 192 GLU B O 1
ATOM 6576 N N . ASN B 1 193 ? -20.781 -3.875 0.528 1 94.5 193 ASN B N 1
ATOM 6577 C CA . ASN B 1 193 ? -19.844 -3.238 1.437 1 94.5 193 ASN B CA 1
ATOM 6578 C C . ASN B 1 193 ? -20.5 -2.852 2.756 1 94.5 193 ASN B C 1
ATOM 6580 O O . ASN B 1 193 ? -20.641 -1.666 3.057 1 94.5 193 ASN B O 1
ATOM 6584 N N . ILE B 1 194 ? -20.781 -3.883 3.561 1 96.31 194 ILE B N 1
ATOM 6585 C CA . ILE B 1 194 ? -21.453 -3.648 4.836 1 96.31 194 ILE B CA 1
ATOM 6586 C C . ILE B 1 194 ? -20.422 -3.254 5.891 1 96.31 194 ILE B C 1
ATOM 6588 O O . ILE B 1 194 ? -19.484 -4.008 6.164 1 96.31 194 ILE B O 1
ATOM 6592 N N . ARG B 1 195 ? -20.625 -2.135 6.512 1 95.38 195 ARG B N 1
ATOM 6593 C CA . ARG B 1 195 ? -19.781 -1.718 7.621 1 95.38 195 ARG B CA 1
ATOM 6594 C C . ARG B 1 195 ? -20.391 -2.115 8.961 1 95.38 195 ARG B C 1
ATOM 6596 O O . ARG B 1 195 ? -19.688 -2.592 9.852 1 95.38 195 ARG B O 1
ATOM 6603 N N . PHE B 1 196 ? -21.781 -1.867 9.023 1 96.56 196 PHE B N 1
ATOM 6604 C CA . PHE B 1 196 ? -22.516 -2.213 10.234 1 96.56 196 PHE B CA 1
ATOM 6605 C C . PHE B 1 196 ? -23.75 -3.039 9.906 1 96.56 196 PHE B C 1
ATOM 6607 O O . PHE B 1 196 ? -24.469 -2.742 8.945 1 96.56 196 PHE B O 1
ATOM 6614 N N . VAL B 1 197 ? -23.906 -4.035 10.703 1 97.5 197 VAL B N 1
ATOM 6615 C CA . VAL B 1 197 ? -25.25 -4.613 10.781 1 97.5 197 VAL B CA 1
ATOM 6616 C C . VAL B 1 197 ? -25.969 -4.09 12.016 1 97.5 197 VAL B C 1
ATOM 6618 O O . VAL B 1 197 ? -25.422 -4.137 13.125 1 97.5 197 VAL B O 1
ATOM 6621 N N . HIS B 1 198 ? -27.109 -3.531 11.797 1 97.62 198 HIS B N 1
ATOM 6622 C CA . HIS B 1 198 ? -27.812 -2.889 12.898 1 97.62 198 HIS B CA 1
ATOM 6623 C C . HIS B 1 198 ? -28.984 -3.734 13.375 1 97.62 198 HIS B C 1
ATOM 6625 O O . HIS B 1 198 ? -29.797 -4.188 12.562 1 97.62 198 HIS B O 1
ATOM 6631 N N . LEU B 1 199 ? -29.062 -3.922 14.695 1 96.94 199 LEU B N 1
ATOM 6632 C CA . LEU B 1 199 ? -30.156 -4.637 15.344 1 96.94 199 LEU B CA 1
ATOM 6633 C C . LEU B 1 199 ? -30.875 -3.732 16.344 1 96.94 199 LEU B C 1
ATOM 6635 O O . LEU B 1 199 ? -30.25 -3.166 17.234 1 96.94 199 LEU B O 1
ATOM 6639 N N . ASN B 1 200 ? -32.156 -3.635 16.125 1 94 200 ASN B N 1
ATOM 6640 C CA . ASN B 1 200 ? -32.969 -3 17.156 1 94 200 ASN B CA 1
ATOM 6641 C C . ASN B 1 200 ? -33.312 -3.977 18.266 1 94 200 ASN B C 1
ATOM 6643 O O . ASN B 1 200 ? -33.594 -5.152 18.016 1 94 200 ASN B O 1
ATOM 6647 N N . GLN B 1 201 ? -33.344 -3.488 19.453 1 91.56 201 GLN B N 1
ATOM 6648 C CA . GLN B 1 201 ? -33.656 -4.34 20.594 1 91.56 201 GLN B CA 1
ATOM 6649 C C . GLN B 1 201 ? -34.969 -5.094 20.375 1 91.56 201 GLN B C 1
ATOM 6651 O O . GLN B 1 201 ? -35.125 -6.215 20.859 1 91.56 201 GLN B O 1
ATOM 6656 N N . ASP B 1 202 ? -35.875 -4.543 19.625 1 90.06 202 ASP B N 1
ATOM 6657 C CA . ASP B 1 202 ? -37.188 -5.129 19.406 1 90.06 202 ASP B CA 1
ATOM 6658 C C . ASP B 1 202 ? -37.062 -6.418 18.594 1 90.06 202 ASP B C 1
ATOM 6660 O O . ASP B 1 202 ? -38.031 -7.199 18.531 1 90.06 202 ASP B O 1
ATOM 6664 N N . LEU B 1 203 ? -35.969 -6.652 17.984 1 93.5 203 LEU B N 1
ATOM 6665 C CA . LEU B 1 203 ? -35.781 -7.863 17.203 1 93.5 203 LEU B CA 1
ATOM 6666 C C . LEU B 1 203 ? -35.531 -9.07 18.109 1 93.5 203 LEU B C 1
ATOM 6668 O O . LEU B 1 203 ? -35.656 -10.211 17.672 1 93.5 203 LEU B O 1
ATOM 6672 N N . PHE B 1 204 ? -35.219 -8.797 19.375 1 93.5 204 PHE B N 1
ATOM 6673 C CA . PHE B 1 204 ? -34.875 -9.867 20.297 1 93.5 204 PHE B CA 1
ATOM 6674 C C . PHE B 1 204 ? -36.094 -10.336 21.078 1 93.5 204 PHE B C 1
ATOM 6676 O O . PHE B 1 204 ? -36.938 -9.516 21.484 1 93.5 204 PHE B O 1
ATOM 6683 N N . SER B 1 205 ? -36.219 -11.523 21.203 1 91.94 205 SER B N 1
ATOM 6684 C CA . SER B 1 205 ? -37.125 -12.125 22.141 1 91.94 205 SER B CA 1
ATOM 6685 C C . SER B 1 205 ? -36.406 -12.672 23.359 1 91.94 205 SER B C 1
ATOM 6687 O O . SER B 1 205 ? -35.188 -12.758 23.375 1 91.94 205 SER B O 1
ATOM 6689 N N . MET B 1 206 ? -37.125 -12.875 24.375 1 90.56 206 MET B N 1
ATOM 6690 C CA . MET B 1 206 ? -36.5 -13.43 25.578 1 90.56 206 MET B CA 1
ATOM 6691 C C . MET B 1 206 ? -36.75 -14.93 25.672 1 90.56 206 MET B C 1
ATOM 6693 O O . MET B 1 206 ? -37.844 -15.406 25.406 1 90.56 206 MET B O 1
ATOM 6697 N N . ASN B 1 207 ? -35.688 -15.578 25.891 1 88.56 207 ASN B N 1
ATOM 6698 C CA . ASN B 1 207 ? -35.875 -17.016 26.094 1 88.56 207 ASN B CA 1
ATOM 6699 C C . ASN B 1 207 ? -36.406 -17.328 27.484 1 88.56 207 ASN B C 1
ATOM 6701 O O . ASN B 1 207 ? -36.75 -16.422 28.25 1 88.56 207 ASN B O 1
ATOM 6705 N N . ASP B 1 208 ? -36.469 -18.625 27.828 1 88.25 208 ASP B N 1
ATOM 6706 C CA . ASP B 1 208 ? -37.062 -19.078 29.094 1 88.25 208 ASP B CA 1
ATOM 6707 C C . ASP B 1 208 ? -36.25 -18.594 30.281 1 88.25 208 ASP B C 1
ATOM 6709 O O . ASP B 1 208 ? -36.781 -18.422 31.375 1 88.25 208 ASP B O 1
ATOM 6713 N N . GLN B 1 209 ? -35 -18.312 30.141 1 88.62 209 GLN B N 1
ATOM 6714 C CA . GLN B 1 209 ? -34.094 -17.891 31.203 1 88.62 209 GLN B CA 1
ATOM 6715 C C . GLN B 1 209 ? -34 -16.359 31.281 1 88.62 209 GLN B C 1
ATOM 6717 O O . GLN B 1 209 ? -33.25 -15.82 32.094 1 88.62 209 GLN B O 1
ATOM 6722 N N . GLY B 1 210 ? -34.719 -15.711 30.422 1 86.75 210 GLY B N 1
ATOM 6723 C CA . GLY B 1 210 ? -34.75 -14.25 30.422 1 86.75 210 GLY B CA 1
ATOM 6724 C C . GLY B 1 210 ? -33.625 -13.641 29.625 1 86.75 210 GLY B C 1
ATOM 6725 O O . GLY B 1 210 ? -33.25 -12.477 29.828 1 86.75 210 GLY B O 1
ATOM 6726 N N . ALA B 1 211 ? -32.969 -14.398 28.844 1 88.62 211 ALA B N 1
ATOM 6727 C CA . ALA B 1 211 ? -31.875 -13.906 28.016 1 88.62 211 ALA B CA 1
ATOM 6728 C C . ALA B 1 211 ? -32.375 -13.57 26.609 1 88.62 211 ALA B C 1
ATOM 6730 O O . ALA B 1 211 ? -33.219 -14.258 26.062 1 88.62 211 ALA B O 1
ATOM 6731 N N . PRO B 1 212 ? -31.859 -12.516 26.031 1 93.25 212 PRO B N 1
ATOM 6732 C CA . PRO B 1 212 ? -32.281 -12.148 24.672 1 93.25 212 PRO B CA 1
ATOM 6733 C C . PRO B 1 212 ? -31.875 -13.18 23.625 1 93.25 212 PRO B C 1
ATOM 6735 O O . PRO B 1 212 ? -30.812 -13.805 23.75 1 93.25 212 PRO B O 1
ATOM 6738 N N . LYS B 1 213 ? -32.688 -13.32 22.672 1 93.88 213 LYS B N 1
ATOM 6739 C CA . LYS B 1 213 ? -32.438 -14.234 21.562 1 93.88 213 LYS B CA 1
ATOM 6740 C C . LYS B 1 213 ? -33.031 -13.719 20.266 1 93.88 213 LYS B C 1
ATOM 6742 O O . LYS B 1 213 ? -34.125 -13.148 20.266 1 93.88 213 LYS B O 1
ATOM 6747 N N . LEU B 1 214 ? -32.344 -13.953 19.203 1 94.88 214 LEU B N 1
ATOM 6748 C CA . LEU B 1 214 ? -32.844 -13.617 17.875 1 94.88 214 LEU B CA 1
ATOM 6749 C C . LEU B 1 214 ? -33.531 -14.82 17.219 1 94.88 214 LEU B C 1
ATOM 6751 O O . LEU B 1 214 ? -33.281 -15.961 17.609 1 94.88 214 LEU B O 1
ATOM 6755 N N . ASP B 1 215 ? -34.406 -14.484 16.25 1 94.12 215 ASP B N 1
ATOM 6756 C CA . ASP B 1 215 ? -34.969 -15.562 15.445 1 94.12 215 ASP B CA 1
ATOM 6757 C C . ASP B 1 215 ? -33.938 -16.234 14.578 1 94.12 215 ASP B C 1
ATOM 6759 O O . ASP B 1 215 ? -32.844 -15.664 14.344 1 94.12 215 ASP B O 1
ATOM 6763 N N . ASP B 1 216 ? -34.281 -17.391 14.102 1 92.5 216 ASP B N 1
ATOM 6764 C CA . ASP B 1 216 ? -33.312 -18.219 13.344 1 92.5 216 ASP B CA 1
ATOM 6765 C C . ASP B 1 216 ? -32.875 -17.5 12.078 1 92.5 216 ASP B C 1
ATOM 6767 O O . ASP B 1 216 ? -31.703 -17.594 11.695 1 92.5 216 ASP B O 1
ATOM 6771 N N . ILE B 1 217 ? -33.75 -16.844 11.5 1 93.69 217 ILE B N 1
ATOM 6772 C CA . ILE B 1 217 ? -33.438 -16.203 10.219 1 93.69 217 ILE B CA 1
ATOM 6773 C C . ILE B 1 217 ? -32.406 -15.117 10.422 1 93.69 217 ILE B C 1
ATOM 6775 O O . ILE B 1 217 ? -31.469 -14.992 9.625 1 93.69 217 ILE B O 1
ATOM 6779 N N . GLN B 1 218 ? -32.531 -14.32 11.461 1 95.12 218 GLN B N 1
ATOM 6780 C CA . GLN B 1 218 ? -31.531 -13.297 11.758 1 95.12 218 GLN B CA 1
ATOM 6781 C C . GLN B 1 218 ? -30.203 -13.922 12.195 1 95.12 218 GLN B C 1
ATOM 6783 O O . GLN B 1 218 ? -29.125 -13.445 11.812 1 95.12 218 GLN B O 1
ATOM 6788 N N . ASN B 1 219 ? -30.344 -14.969 12.953 1 92.94 219 ASN B N 1
ATOM 6789 C CA . ASN B 1 219 ? -29.156 -15.68 13.414 1 92.94 219 ASN B CA 1
ATOM 6790 C C . ASN B 1 219 ? -28.328 -16.219 12.242 1 92.94 219 ASN B C 1
ATOM 6792 O O . ASN B 1 219 ? -27.109 -16.125 12.242 1 92.94 219 ASN B O 1
ATOM 6796 N N . GLN B 1 220 ? -29 -16.734 11.375 1 92.38 220 GLN B N 1
ATOM 6797 C CA . GLN B 1 220 ? -28.328 -17.281 10.203 1 92.38 220 GLN B CA 1
ATOM 6798 C C . GLN B 1 220 ? -27.625 -16.188 9.406 1 92.38 220 GLN B C 1
ATOM 6800 O O . GLN B 1 220 ? -26.5 -16.375 8.938 1 92.38 220 GLN B O 1
ATOM 6805 N N . PHE B 1 221 ? -28.297 -15.094 9.25 1 94.62 221 PHE B N 1
ATOM 6806 C CA . PHE B 1 221 ? -27.688 -13.977 8.539 1 94.62 221 PHE B CA 1
ATOM 6807 C C . PHE B 1 221 ? -26.422 -13.516 9.25 1 94.62 221 PHE B C 1
ATOM 6809 O O . PHE B 1 221 ? -25.375 -13.328 8.609 1 94.62 221 PHE B O 1
ATOM 6816 N N . LEU B 1 222 ? -26.484 -13.367 10.547 1 93.88 222 LEU B N 1
ATOM 6817 C CA . LEU B 1 222 ? -25.344 -12.883 11.328 1 93.88 222 LEU B CA 1
ATOM 6818 C C . LEU B 1 222 ? -24.172 -13.859 11.25 1 93.88 222 LEU B C 1
ATOM 6820 O O . LEU B 1 222 ? -23.031 -13.445 11.109 1 93.88 222 LEU B O 1
ATOM 6824 N N . THR B 1 223 ? -24.469 -15.047 11.312 1 90.38 223 THR B N 1
ATOM 6825 C CA . THR B 1 223 ? -23.422 -16.062 11.242 1 90.38 223 THR B CA 1
ATOM 6826 C C . THR B 1 223 ? -22.688 -16 9.906 1 90.38 223 THR B C 1
ATOM 6828 O O . THR B 1 223 ? -21.469 -16.141 9.844 1 90.38 223 THR B O 1
ATOM 6831 N N . SER B 1 224 ? -23.469 -15.773 8.906 1 90 224 SER B N 1
ATOM 6832 C CA . SER B 1 224 ? -22.859 -15.617 7.586 1 90 224 SER B CA 1
ATOM 6833 C C . SER B 1 224 ? -22.047 -14.328 7.5 1 90 224 SER B C 1
ATOM 6835 O O . SER B 1 224 ? -20.984 -14.305 6.871 1 90 224 SER B O 1
ATOM 6837 N N . TYR B 1 225 ? -22.547 -13.328 8.109 1 91.88 225 TYR B N 1
ATOM 6838 C CA . TYR B 1 225 ? -21.906 -12.016 8.094 1 91.88 225 TYR B CA 1
ATOM 6839 C C . TYR B 1 225 ? -20.609 -12.039 8.875 1 91.88 225 TYR B C 1
ATOM 6841 O O . TYR B 1 225 ? -19.625 -11.391 8.477 1 91.88 225 TYR B O 1
ATOM 6849 N N . PHE B 1 226 ? -20.469 -12.805 9.945 1 88.94 226 PHE B N 1
ATOM 6850 C CA . PHE B 1 226 ? -19.328 -12.859 10.844 1 88.94 226 PHE B CA 1
ATOM 6851 C C . PHE B 1 226 ? -18.062 -13.273 10.094 1 88.94 226 PHE B C 1
ATOM 6853 O O . PHE B 1 226 ? -16.953 -12.906 10.477 1 88.94 226 PHE B O 1
ATOM 6860 N N . GLN B 1 227 ? -18.25 -13.852 9.047 1 79.06 227 GLN B N 1
ATOM 6861 C CA . GLN B 1 227 ? -17.125 -14.336 8.273 1 79.06 227 GLN B CA 1
ATOM 6862 C C . GLN B 1 227 ? -16.422 -13.195 7.531 1 79.06 227 GLN B C 1
ATOM 6864 O O . GLN B 1 227 ? -15.281 -13.328 7.105 1 79.06 227 GLN B O 1
ATOM 6869 N N . PHE B 1 228 ? -17.188 -12.141 7.383 1 78.19 228 PHE B N 1
ATOM 6870 C CA . PHE B 1 228 ? -16.688 -11.016 6.586 1 78.19 228 PHE B CA 1
ATOM 6871 C C . PHE B 1 228 ? -16.266 -9.859 7.48 1 78.19 228 PHE B C 1
ATOM 6873 O O . PHE B 1 228 ? -15.211 -9.266 7.281 1 78.19 228 PHE B O 1
ATOM 6880 N N . GLU B 1 229 ? -17.172 -9.508 8.242 1 78 229 GLU B N 1
ATOM 6881 C CA . GLU B 1 229 ? -17.031 -8.352 9.125 1 78 229 GLU B CA 1
ATOM 6882 C C . GLU B 1 229 ? -17.656 -8.625 10.492 1 78 229 GLU B C 1
ATOM 6884 O O . GLU B 1 229 ? -18.422 -9.578 10.656 1 78 229 GLU B O 1
ATOM 6889 N N . ASN B 1 230 ? -17.25 -7.762 11.383 1 81.12 230 ASN B N 1
ATOM 6890 C CA . ASN B 1 230 ? -17.625 -8.102 12.758 1 81.12 230 ASN B CA 1
ATOM 6891 C C . ASN B 1 230 ? -18.109 -6.875 13.523 1 81.12 230 ASN B C 1
ATOM 6893 O O . ASN B 1 230 ? -17.875 -6.75 14.727 1 81.12 230 ASN B O 1
ATOM 6897 N N . TYR B 1 231 ? -18.781 -5.926 12.703 1 92 231 TYR B N 1
ATOM 6898 C CA . TYR B 1 231 ? -19.344 -4.758 13.375 1 92 231 TYR B CA 1
ATOM 6899 C C . TYR B 1 231 ? -20.859 -4.883 13.5 1 92 231 TYR B C 1
ATOM 6901 O O . TYR B 1 231 ? -21.578 -4.949 12.492 1 92 231 TYR B O 1
ATOM 6909 N N . ILE B 1 232 ? -21.328 -4.938 14.703 1 96 232 ILE B N 1
ATOM 6910 C CA . ILE B 1 232 ? -22.766 -5.004 14.961 1 96 232 ILE B CA 1
ATOM 6911 C C . ILE B 1 232 ? -23.188 -3.84 15.859 1 96 232 ILE B C 1
ATOM 6913 O O . ILE B 1 232 ? -22.562 -3.604 16.906 1 96 232 ILE B O 1
ATOM 6917 N N . SER B 1 233 ? -24.109 -3.139 15.445 1 96.62 233 SER B N 1
ATOM 6918 C CA . SER B 1 233 ? -24.656 -2.078 16.281 1 96.62 233 SER B CA 1
ATOM 6919 C C . SER B 1 233 ? -26.016 -2.473 16.844 1 96.62 233 SER B C 1
ATOM 6921 O O . SER B 1 233 ? -26.797 -3.15 16.172 1 96.62 233 SER B O 1
ATOM 6923 N N . ILE B 1 234 ? -26.234 -2.082 18.062 1 95.25 234 ILE B N 1
ATOM 6924 C CA . ILE B 1 234 ? -27.484 -2.4 18.734 1 95.25 234 ILE B CA 1
ATOM 6925 C C . ILE B 1 234 ? -28.094 -1.128 19.328 1 95.25 234 ILE B C 1
ATOM 6927 O O . ILE B 1 234 ? -27.391 -0.321 19.938 1 95.25 234 ILE B O 1
ATOM 6931 N N . SER B 1 235 ? -29.281 -0.943 19.062 1 93.25 235 SER B N 1
ATOM 6932 C CA . SER B 1 235 ? -29.984 0.175 19.672 1 93.25 235 SER B CA 1
ATOM 6933 C C . SER B 1 235 ? -30.969 -0.309 20.734 1 93.25 235 SER B C 1
ATOM 6935 O O . SER B 1 235 ? -31.609 -1.357 20.562 1 93.25 235 SER B O 1
ATOM 6937 N N . ALA B 1 236 ? -30.969 0.42 21.797 1 84.75 236 ALA B N 1
ATOM 6938 C CA . ALA B 1 236 ? -31.922 0.119 22.859 1 84.75 236 ALA B CA 1
ATOM 6939 C C . ALA B 1 236 ? -33.25 0.815 22.609 1 84.75 236 ALA B C 1
ATOM 6941 O O . ALA B 1 236 ? -33.312 1.842 21.938 1 84.75 236 ALA B O 1
ATOM 6942 N N . LYS B 1 237 ? -34.281 0.208 23.078 1 73.44 237 LYS B N 1
ATOM 6943 C CA . LYS B 1 237 ? -35.625 0.829 23.016 1 73.44 237 LYS B CA 1
ATOM 6944 C C . LYS B 1 237 ? -35.656 2.1 23.859 1 73.44 237 LYS B C 1
ATOM 6946 O O . LYS B 1 237 ? -36.312 3.074 23.484 1 73.44 237 LYS B O 1
ATOM 6951 N N . SER B 1 238 ? -34.938 1.995 25 1 66.56 238 SER B N 1
ATOM 6952 C CA . SER B 1 238 ? -34.844 3.148 25.891 1 66.56 238 SER B CA 1
ATOM 6953 C C . SER B 1 238 ? -33.438 3.301 26.438 1 66.56 238 SER B C 1
ATOM 6955 O O . SER B 1 238 ? -32.719 2.312 26.609 1 66.56 238 SER B O 1
ATOM 6957 N N . PRO B 1 239 ? -32.969 4.535 26.609 1 63.34 239 PRO B N 1
ATOM 6958 C CA . PRO B 1 239 ? -31.594 4.801 27.047 1 63.34 239 PRO B CA 1
ATOM 6959 C C . PRO B 1 239 ? -31.25 4.113 28.375 1 63.34 239 PRO B C 1
ATOM 6961 O O . PRO B 1 239 ? -30.078 3.91 28.672 1 63.34 239 PRO B O 1
ATOM 6964 N N . GLN B 1 240 ? -32.312 3.689 29.109 1 62.91 240 GLN B N 1
ATOM 6965 C CA . GLN B 1 240 ? -32.094 3.123 30.422 1 62.91 240 GLN B CA 1
ATOM 6966 C C . GLN B 1 240 ? -31.812 1.624 30.344 1 62.91 240 GLN B C 1
ATOM 6968 O O . GLN B 1 240 ? -31.312 1.025 31.297 1 62.91 240 GLN B O 1
ATOM 6973 N N . ILE B 1 241 ? -32.094 1.155 29.234 1 70.81 241 ILE B N 1
ATOM 6974 C CA . ILE B 1 241 ? -31.984 -0.295 29.109 1 70.81 241 ILE B CA 1
ATOM 6975 C C . ILE B 1 241 ? -30.531 -0.694 28.938 1 70.81 241 ILE B C 1
ATOM 6977 O O . ILE B 1 241 ? -29.797 -0.082 28.156 1 70.81 241 ILE B O 1
ATOM 6981 N N . ASP B 1 242 ? -30.141 -1.654 29.688 1 79.94 242 ASP B N 1
ATOM 6982 C CA . ASP B 1 242 ? -28.812 -2.246 29.656 1 79.94 242 ASP B CA 1
ATOM 6983 C C . ASP B 1 242 ? -28.688 -3.279 28.531 1 79.94 242 ASP B C 1
ATOM 6985 O O . ASP B 1 242 ? -29.422 -4.27 28.516 1 79.94 242 ASP B O 1
ATOM 6989 N N . LEU B 1 243 ? -27.844 -3.006 27.609 1 88.69 243 LEU B N 1
ATOM 6990 C CA . LEU B 1 243 ? -27.688 -3.859 26.438 1 88.69 243 LEU B CA 1
ATOM 6991 C C . LEU B 1 243 ? -26.594 -4.891 26.656 1 88.69 243 LEU B C 1
ATOM 6993 O O . LEU B 1 243 ? -26.156 -5.543 25.703 1 88.69 243 LEU B O 1
ATOM 6997 N N . ALA B 1 244 ? -26.172 -5.074 27.844 1 87.56 244 ALA B N 1
ATOM 6998 C CA . ALA B 1 244 ? -25.062 -5.984 28.141 1 87.56 244 ALA B CA 1
ATOM 6999 C C . ALA B 1 244 ? -25.422 -7.418 27.766 1 87.56 244 ALA B C 1
ATOM 7001 O O . ALA B 1 244 ? -24.609 -8.141 27.188 1 87.56 244 ALA B O 1
ATOM 7002 N N . ASP B 1 245 ? -26.656 -7.781 28.062 1 90.5 245 ASP B N 1
ATOM 7003 C CA . ASP B 1 245 ? -27.094 -9.141 27.75 1 90.5 245 ASP B CA 1
ATOM 7004 C C . ASP B 1 245 ? -27.188 -9.359 26.25 1 90.5 245 ASP B C 1
ATOM 7006 O O . ASP B 1 245 ? -26.875 -10.445 25.75 1 90.5 245 ASP B O 1
ATOM 7010 N N . HIS B 1 246 ? -27.688 -8.406 25.578 1 92.94 246 HIS B N 1
ATOM 7011 C CA . HIS B 1 246 ? -27.75 -8.477 24.125 1 92.94 246 HIS B CA 1
ATOM 7012 C C . HIS B 1 246 ? -26.375 -8.617 23.5 1 92.94 246 HIS B C 1
ATOM 7014 O O . HIS B 1 246 ? -26.172 -9.422 22.594 1 92.94 246 HIS B O 1
ATOM 7020 N N . ARG B 1 247 ? -25.453 -7.832 24 1 92.25 247 ARG B N 1
ATOM 7021 C CA . ARG B 1 247 ? -24.078 -7.922 23.547 1 92.25 247 ARG B CA 1
ATOM 7022 C C . ARG B 1 247 ? -23.5 -9.312 23.812 1 92.25 247 ARG B C 1
ATOM 7024 O O . ARG B 1 247 ? -22.812 -9.883 22.953 1 92.25 247 ARG B O 1
ATOM 7031 N N . GLN B 1 248 ? -23.734 -9.805 25 1 91.06 248 GLN B N 1
ATOM 7032 C CA . GLN B 1 248 ? -23.234 -11.133 25.359 1 91.06 248 GLN B CA 1
ATOM 7033 C C . GLN B 1 248 ? -23.797 -12.195 24.422 1 91.06 248 GLN B C 1
ATOM 7035 O O . GLN B 1 248 ? -23.094 -13.148 24.062 1 91.06 248 GLN B O 1
ATOM 7040 N N . TYR B 1 249 ? -25.062 -12.047 24.125 1 93.06 249 TYR B N 1
ATOM 7041 C CA . TYR B 1 249 ? -25.688 -12.961 23.156 1 93.06 249 TYR B CA 1
ATOM 7042 C C . TYR B 1 249 ? -24.938 -12.953 21.844 1 93.06 249 TYR B C 1
ATOM 7044 O O . TYR B 1 249 ? -24.641 -14.016 21.281 1 93.06 249 TYR B O 1
ATOM 7052 N N . LEU B 1 250 ? -24.625 -11.812 21.312 1 92.94 250 LEU B N 1
ATOM 7053 C CA . LEU B 1 250 ? -23.922 -11.68 20.047 1 92.94 250 LEU B CA 1
ATOM 7054 C C . LEU B 1 250 ? -22.516 -12.289 20.141 1 92.94 250 LEU B C 1
ATOM 7056 O O . LEU B 1 250 ? -22.062 -12.938 19.203 1 92.94 250 LEU B O 1
ATOM 7060 N N . ILE B 1 251 ? -21.859 -12.055 21.281 1 91.19 251 ILE B N 1
ATOM 7061 C CA . ILE B 1 251 ? -20.531 -12.625 21.5 1 91.19 251 ILE B CA 1
ATOM 7062 C C . ILE B 1 251 ? -20.609 -14.148 21.469 1 91.19 251 ILE B C 1
ATOM 7064 O O . ILE B 1 251 ? -19.781 -14.812 20.859 1 91.19 251 ILE B O 1
ATOM 7068 N N . HIS B 1 252 ? -21.625 -14.57 22.125 1 90.56 252 HIS B N 1
ATOM 7069 C CA . HIS B 1 252 ? -21.844 -16.016 22.141 1 90.56 252 HIS B CA 1
ATOM 7070 C C . HIS B 1 252 ? -22.062 -16.562 20.734 1 90.56 252 HIS B C 1
ATOM 7072 O O . HIS B 1 252 ? -21.484 -17.594 20.375 1 90.56 252 HIS B O 1
ATOM 7078 N N . LEU B 1 253 ? -22.906 -15.883 20.016 1 90.81 253 LEU B N 1
ATOM 7079 C CA . LEU B 1 253 ? -23.172 -16.297 18.641 1 90.81 253 LEU B CA 1
ATOM 7080 C C . LEU B 1 253 ? -21.891 -16.297 17.812 1 90.81 253 LEU B C 1
ATOM 7082 O O . LEU B 1 253 ? -21.656 -17.203 17.031 1 90.81 253 LEU B O 1
ATOM 7086 N N . PHE B 1 254 ? -21.062 -15.328 17.984 1 91.44 254 PHE B N 1
ATOM 7087 C CA . PHE B 1 254 ? -19.812 -15.188 17.266 1 91.44 254 PHE B CA 1
ATOM 7088 C C . PHE B 1 254 ? -18.828 -16.281 17.641 1 91.44 254 PHE B C 1
ATOM 7090 O O . PHE B 1 254 ? -18.172 -16.875 16.766 1 91.44 254 PHE B O 1
ATOM 7097 N N . LYS B 1 255 ? -18.656 -16.562 18.859 1 88 255 LYS B N 1
ATOM 7098 C CA . LYS B 1 255 ? -17.688 -17.531 19.359 1 88 255 LYS B CA 1
ATOM 7099 C C . LYS B 1 255 ? -18.094 -18.953 18.984 1 88 255 LYS B C 1
ATOM 7101 O O . LYS B 1 255 ? -17.234 -19.844 18.922 1 88 255 LYS B O 1
ATOM 7106 N N . ASN B 1 256 ? -19.312 -19.125 18.766 1 86.06 256 ASN B N 1
ATOM 7107 C CA . ASN B 1 256 ? -19.797 -20.469 18.484 1 86.06 256 ASN B CA 1
ATOM 7108 C C . ASN B 1 256 ? -19.75 -20.797 17 1 86.06 256 ASN B C 1
ATOM 7110 O O . ASN B 1 256 ? -20.312 -21.797 16.547 1 86.06 256 ASN B O 1
ATOM 7114 N N . GLN B 1 257 ? -19.062 -19.969 16.297 1 84.06 257 GLN B N 1
ATOM 7115 C CA . GLN B 1 257 ? -18.891 -20.25 14.875 1 84.06 257 GLN B CA 1
ATOM 7116 C C . GLN B 1 257 ? -17.969 -21.453 14.672 1 84.06 257 GLN B C 1
ATOM 7118 O O . GLN B 1 257 ? -17.109 -21.734 15.508 1 84.06 257 GLN B O 1
ATOM 7123 N N . GLN B 1 258 ? -18.188 -22.141 13.625 1 78.69 258 GLN B N 1
ATOM 7124 C CA . GLN B 1 258 ? -17.297 -23.234 13.281 1 78.69 258 GLN B CA 1
ATOM 7125 C C . GLN B 1 258 ? -15.922 -22.719 12.844 1 78.69 258 GLN B C 1
ATOM 7127 O O . GLN B 1 258 ? -15.836 -21.812 12.016 1 78.69 258 GLN B O 1
ATOM 7132 N N . PRO B 1 259 ? -14.891 -23.234 13.477 1 76.25 259 PRO B N 1
ATOM 7133 C CA . PRO B 1 259 ? -13.562 -22.781 13.062 1 76.25 259 PRO B CA 1
ATOM 7134 C C . PRO B 1 259 ? -13.219 -23.172 11.625 1 76.25 259 PRO B C 1
ATOM 7136 O O . PRO B 1 259 ? -13.75 -24.156 11.109 1 76.25 259 PRO B O 1
ATOM 7139 N N . LEU B 1 260 ? -12.391 -22.391 11.086 1 72.69 260 LEU B N 1
ATOM 7140 C CA . LEU B 1 260 ? -11.898 -22.719 9.758 1 72.69 260 LEU B CA 1
ATOM 7141 C C . LEU B 1 260 ? -10.93 -23.906 9.805 1 72.69 260 LEU B C 1
ATOM 7143 O O . LEU B 1 260 ? -10.195 -24.062 10.781 1 72.69 260 LEU B O 1
ATOM 7147 N N . SER B 1 261 ? -11.031 -24.672 8.719 1 72.44 261 SER B N 1
ATOM 7148 C CA . SER B 1 261 ? -9.984 -25.688 8.578 1 72.44 261 SER B CA 1
ATOM 7149 C C . SER B 1 261 ? -8.625 -25.047 8.352 1 72.44 261 SER B C 1
ATOM 7151 O O . SER B 1 261 ? -8.531 -23.859 8.039 1 72.44 261 SER B O 1
ATOM 7153 N N . GLU B 1 262 ? -7.59 -25.766 8.688 1 71.69 262 GLU B N 1
ATOM 7154 C CA . GLU B 1 262 ? -6.23 -25.266 8.484 1 71.69 262 GLU B CA 1
ATOM 7155 C C . GLU B 1 262 ? -6.023 -24.797 7.043 1 71.69 262 GLU B C 1
ATOM 7157 O O . GLU B 1 262 ? -5.426 -23.75 6.809 1 71.69 262 GLU B O 1
ATOM 7162 N N . GLN B 1 263 ? -6.484 -25.562 6.164 1 72 263 GLN B N 1
ATOM 7163 C CA . GLN B 1 263 ? -6.336 -25.234 4.75 1 72 263 GLN B CA 1
ATOM 7164 C C . GLN B 1 263 ? -7.117 -23.969 4.395 1 72 263 GLN B C 1
ATOM 7166 O O . GLN B 1 263 ? -6.625 -23.125 3.645 1 72 263 GLN B O 1
ATOM 7171 N N . ALA B 1 264 ? -8.234 -23.922 5 1 72.56 264 ALA B N 1
ATOM 7172 C CA . ALA B 1 264 ? -9.062 -22.734 4.762 1 72.56 264 ALA B CA 1
ATOM 7173 C C . ALA B 1 264 ? -8.398 -21.484 5.324 1 72.56 264 ALA B C 1
ATOM 7175 O O . ALA B 1 264 ? -8.5 -20.406 4.73 1 72.56 264 ALA B O 1
ATOM 7176 N N . HIS B 1 265 ? -7.719 -21.719 6.344 1 76.19 265 HIS B N 1
ATOM 7177 C CA . HIS B 1 265 ? -7.023 -20.594 6.965 1 76.19 265 HIS B CA 1
ATOM 7178 C C . HIS B 1 265 ? -5.891 -20.094 6.078 1 76.19 265 HIS B C 1
ATOM 7180 O O . HIS B 1 265 ? -5.719 -18.875 5.91 1 76.19 265 HIS B O 1
ATOM 7186 N N . LEU B 1 266 ? -5.172 -20.984 5.559 1 72.62 266 LEU B N 1
ATOM 7187 C CA . LEU B 1 266 ? -4.082 -20.609 4.66 1 72.62 266 LEU B CA 1
ATOM 7188 C C . LEU B 1 266 ? -4.613 -19.906 3.422 1 72.62 266 LEU B C 1
ATOM 7190 O O . LEU B 1 266 ? -4.031 -18.922 2.969 1 72.62 266 LEU B O 1
ATOM 7194 N N . ALA B 1 267 ? -5.707 -20.344 3 1 76.81 267 ALA B N 1
ATOM 7195 C CA . ALA B 1 267 ? -6.309 -19.781 1.792 1 76.81 267 ALA B CA 1
ATOM 7196 C C . ALA B 1 267 ? -6.91 -18.406 2.062 1 76.81 267 ALA B C 1
ATOM 7198 O O . ALA B 1 267 ? -7.09 -17.609 1.14 1 76.81 267 ALA B O 1
ATOM 7199 N N . SER B 1 268 ? -7.133 -18.125 3.332 1 78.25 268 SER B N 1
ATOM 7200 C CA . SER B 1 268 ? -7.82 -16.891 3.691 1 78.25 268 SER B CA 1
ATOM 7201 C C . SER B 1 268 ? -6.953 -15.672 3.4 1 78.25 268 SER B C 1
ATOM 7203 O O . SER B 1 268 ? -7.469 -14.562 3.248 1 78.25 268 SER B O 1
ATOM 7205 N N . GLU B 1 269 ? -5.684 -15.867 3.266 1 77.81 269 GLU B N 1
ATOM 7206 C CA . GLU B 1 269 ? -4.77 -14.773 2.947 1 77.81 269 GLU B CA 1
ATOM 7207 C C . GLU B 1 269 ? -5.004 -14.25 1.534 1 77.81 269 GLU B C 1
ATOM 7209 O O . GLU B 1 269 ? -4.621 -13.125 1.212 1 77.81 269 GLU B O 1
ATOM 7214 N N . PHE B 1 270 ? -5.738 -15.039 0.764 1 84.19 270 PHE B N 1
ATOM 7215 C CA . PHE B 1 270 ? -5.926 -14.695 -0.641 1 84.19 270 PHE B CA 1
ATOM 7216 C C . PHE B 1 270 ? -7.355 -14.242 -0.898 1 84.19 270 PHE B C 1
ATOM 7218 O O . PHE B 1 270 ? -7.742 -14.008 -2.047 1 84.19 270 PHE B O 1
ATOM 7225 N N . PHE B 1 271 ? -8.031 -14.016 0.13 1 88.19 271 PHE B N 1
ATOM 7226 C CA . PHE B 1 271 ? -9.43 -13.625 -0.032 1 88.19 271 PHE B CA 1
ATOM 7227 C C . PHE B 1 271 ? -9.539 -12.305 -0.786 1 88.19 271 PHE B C 1
ATOM 7229 O O . PHE B 1 271 ? -8.883 -11.32 -0.427 1 88.19 271 PHE B O 1
ATOM 7236 N N . ASP B 1 272 ? -10.328 -12.414 -1.846 1 92 272 ASP B N 1
ATOM 7237 C CA . ASP B 1 272 ? -10.672 -11.25 -2.658 1 92 272 ASP B CA 1
ATOM 7238 C C . ASP B 1 272 ? -9.414 -10.523 -3.131 1 92 272 ASP B C 1
ATOM 7240 O O . ASP B 1 272 ? -9.336 -9.297 -3.07 1 92 272 ASP B O 1
ATOM 7244 N N . GLU B 1 273 ? -8.453 -11.258 -3.441 1 92.94 273 GLU B N 1
ATOM 7245 C CA . GLU B 1 273 ? -7.238 -10.742 -4.062 1 92.94 273 GLU B CA 1
ATOM 7246 C C . GLU B 1 273 ? -7.156 -11.133 -5.535 1 92.94 273 GLU B C 1
ATOM 7248 O O . GLU B 1 273 ? -7.5 -12.258 -5.898 1 92.94 273 GLU B O 1
ATOM 7253 N N . LEU B 1 274 ? -6.762 -10.188 -6.289 1 95.81 274 LEU B N 1
ATOM 7254 C CA . LEU B 1 274 ? -6.609 -10.438 -7.715 1 95.81 274 LEU B CA 1
ATOM 7255 C C . LEU B 1 274 ? -5.23 -11.016 -8.023 1 95.81 274 LEU B C 1
ATOM 7257 O O . LEU B 1 274 ? -4.211 -10.438 -7.645 1 95.81 274 LEU B O 1
ATOM 7261 N N . GLN B 1 275 ? -5.199 -12.109 -8.656 1 93.94 275 GLN B N 1
ATOM 7262 C CA . GLN B 1 275 ? -3.943 -12.719 -9.078 1 93.94 275 GLN B CA 1
ATOM 7263 C C . GLN B 1 275 ? -3.951 -13.016 -10.57 1 93.94 275 GLN B C 1
ATOM 7265 O O . GLN B 1 275 ? -4.961 -13.461 -11.117 1 93.94 275 GLN B O 1
ATOM 7270 N N . ILE B 1 276 ? -2.9 -12.789 -11.203 1 93.12 276 ILE B N 1
ATOM 7271 C CA . ILE B 1 276 ? -2.773 -13.125 -12.617 1 93.12 276 ILE B CA 1
ATOM 7272 C C . ILE B 1 276 ? -2.504 -14.617 -12.773 1 93.12 276 ILE B C 1
ATOM 7274 O O . ILE B 1 276 ? -1.664 -15.18 -12.062 1 93.12 276 ILE B O 1
ATOM 7278 N N . PRO B 1 277 ? -3.229 -15.25 -13.664 1 94.12 277 PRO B N 1
ATOM 7279 C CA . PRO B 1 277 ? -2.975 -16.672 -13.875 1 94.12 277 PRO B CA 1
ATOM 7280 C C . PRO B 1 277 ? -1.534 -16.969 -14.289 1 94.12 277 PRO B C 1
ATOM 7282 O O . PRO B 1 277 ? -0.939 -16.203 -15.047 1 94.12 277 PRO B O 1
ATOM 7285 N N . LEU B 1 278 ? -1.03 -18.047 -13.914 1 91.38 278 LEU B N 1
ATOM 7286 C CA . LEU B 1 278 ? 0.328 -18.469 -14.234 1 91.38 278 LEU B CA 1
ATOM 7287 C C . LEU B 1 278 ? 0.422 -18.938 -15.688 1 91.38 278 LEU B C 1
ATOM 7289 O O . LEU B 1 278 ? -0.581 -19.344 -16.281 1 91.38 278 LEU B O 1
ATOM 7293 N N . GLN B 1 279 ? 1.593 -18.812 -16.188 1 92.38 279 GLN B N 1
ATOM 7294 C CA . GLN B 1 279 ? 1.908 -19.359 -17.516 1 92.38 279 GLN B CA 1
ATOM 7295 C C . GLN B 1 279 ? 3.084 -20.328 -17.438 1 92.38 279 GLN B C 1
ATOM 7297 O O . GLN B 1 279 ? 4.164 -20.031 -17.953 1 92.38 279 GLN B O 1
ATOM 7302 N N . PRO B 1 280 ? 2.785 -21.469 -16.984 1 90.5 280 PRO B N 1
ATOM 7303 C CA . PRO B 1 280 ? 3.885 -22.406 -16.734 1 90.5 280 PRO B CA 1
ATOM 7304 C C . PRO B 1 280 ? 4.609 -22.828 -18.016 1 90.5 280 PRO B C 1
ATOM 7306 O O . PRO B 1 280 ? 5.777 -23.219 -17.953 1 90.5 280 PRO B O 1
ATOM 7309 N N . TYR B 1 281 ? 3.922 -22.812 -19.109 1 92.31 281 TYR B N 1
ATOM 7310 C CA . TYR B 1 281 ? 4.613 -23.172 -20.344 1 92.31 281 TYR B CA 1
ATOM 7311 C C . TYR B 1 281 ? 5.629 -22.109 -20.734 1 92.31 281 TYR B C 1
ATOM 7313 O O . TYR B 1 281 ? 6.738 -22.438 -21.156 1 92.31 281 TYR B O 1
ATOM 7321 N N . LYS B 1 282 ? 5.203 -20.906 -20.609 1 90.19 282 LYS B N 1
ATOM 7322 C CA . LYS B 1 282 ? 6.074 -19.797 -20.984 1 90.19 282 LYS B CA 1
ATOM 7323 C C . LYS B 1 282 ? 7.156 -19.562 -19.938 1 90.19 282 LYS B C 1
ATOM 7325 O O . LYS B 1 282 ? 8.336 -19.422 -20.266 1 90.19 282 LYS B O 1
ATOM 7330 N N . ASP B 1 283 ? 6.688 -19.547 -18.719 1 88.5 283 ASP B N 1
ATOM 7331 C CA . ASP B 1 283 ? 7.559 -19.141 -17.625 1 88.5 283 ASP B CA 1
ATOM 7332 C C . ASP B 1 283 ? 7.98 -20.328 -16.766 1 88.5 283 ASP B C 1
ATOM 7334 O O . ASP B 1 283 ? 7.156 -21.188 -16.453 1 88.5 283 ASP B O 1
ATOM 7338 N N . ASN B 1 284 ? 9.234 -20.344 -16.453 1 89.5 284 ASN B N 1
ATOM 7339 C CA . ASN B 1 284 ? 9.68 -21.297 -15.445 1 89.5 284 ASN B CA 1
ATOM 7340 C C . ASN B 1 284 ? 9.188 -20.906 -14.055 1 89.5 284 ASN B C 1
ATOM 7342 O O . ASN B 1 284 ? 9.555 -19.844 -13.539 1 89.5 284 ASN B O 1
ATOM 7346 N N . LEU B 1 285 ? 8.383 -21.734 -13.523 1 90.94 285 LEU B N 1
ATOM 7347 C CA . LEU B 1 285 ? 7.867 -21.438 -12.188 1 90.94 285 LEU B CA 1
ATOM 7348 C C . LEU B 1 285 ? 8.977 -21.484 -11.148 1 90.94 285 LEU B C 1
ATOM 7350 O O . LEU B 1 285 ? 9.945 -22.234 -11.312 1 90.94 285 LEU B O 1
ATOM 7354 N N . ASN B 1 286 ? 8.852 -20.719 -10.172 1 92 286 ASN B N 1
ATOM 7355 C CA . ASN B 1 286 ? 9.844 -20.719 -9.102 1 92 286 ASN B CA 1
ATOM 7356 C C . ASN B 1 286 ? 9.516 -21.766 -8.039 1 92 286 ASN B C 1
ATOM 7358 O O . ASN B 1 286 ? 8.406 -22.312 -8.016 1 92 286 ASN B O 1
ATOM 7362 N N . SER B 1 287 ? 10.469 -22.062 -7.238 1 91.94 287 SER B N 1
ATOM 7363 C CA . SER B 1 287 ? 10.352 -23.109 -6.23 1 91.94 287 SER B CA 1
ATOM 7364 C C . SER B 1 287 ? 9.242 -22.797 -5.234 1 91.94 287 SER B C 1
ATOM 7366 O O . SER B 1 287 ? 8.531 -23.703 -4.789 1 91.94 287 SER B O 1
ATOM 7368 N N . GLY B 1 288 ? 9.125 -21.547 -4.863 1 88.56 288 GLY B N 1
ATOM 7369 C CA . GLY B 1 288 ? 8.07 -21.172 -3.941 1 88.56 288 GLY B CA 1
ATOM 7370 C C . GLY B 1 288 ? 6.68 -21.484 -4.461 1 88.56 288 GLY B C 1
ATOM 7371 O O . GLY B 1 288 ? 5.816 -21.938 -3.705 1 88.56 288 GLY B O 1
ATOM 7372 N N . THR B 1 289 ? 6.477 -21.266 -5.668 1 89.12 289 THR B N 1
ATOM 7373 C CA . THR B 1 289 ? 5.199 -21.562 -6.301 1 89.12 289 THR B CA 1
ATOM 7374 C C . THR B 1 289 ? 4.914 -23.062 -6.246 1 89.12 289 THR B C 1
ATOM 7376 O O . THR B 1 289 ? 3.805 -23.484 -5.898 1 89.12 289 THR B O 1
ATOM 7379 N N . TYR B 1 290 ? 5.902 -23.891 -6.559 1 90.62 290 TYR B N 1
ATOM 7380 C CA . TYR B 1 290 ? 5.75 -25.328 -6.484 1 90.62 290 TYR B CA 1
ATOM 7381 C C . TYR B 1 290 ? 5.391 -25.766 -5.07 1 90.62 290 TYR B C 1
ATOM 7383 O O . TYR B 1 290 ? 4.543 -26.641 -4.879 1 90.62 290 TYR B O 1
ATOM 7391 N N . GLU B 1 291 ? 6.004 -25.125 -4.156 1 88.06 291 GLU B N 1
ATOM 7392 C CA . GLU B 1 291 ? 5.742 -25.453 -2.76 1 88.06 291 GLU B CA 1
ATOM 7393 C C . GLU B 1 291 ? 4.285 -25.203 -2.393 1 88.06 291 GLU B C 1
ATOM 7395 O O . GLU B 1 291 ? 3.668 -26.016 -1.691 1 88.06 291 GLU B O 1
ATOM 7400 N N . VAL B 1 292 ? 3.826 -24.172 -2.838 1 84.81 292 VAL B N 1
ATOM 7401 C CA . VAL B 1 292 ? 2.432 -23.828 -2.572 1 84.81 292 VAL B CA 1
ATOM 7402 C C . VAL B 1 292 ? 1.516 -24.875 -3.205 1 84.81 292 VAL B C 1
ATOM 7404 O O . VAL B 1 292 ? 0.584 -25.375 -2.562 1 84.81 292 VAL B O 1
ATOM 7407 N N . PHE B 1 293 ? 1.787 -25.312 -4.41 1 87.5 293 PHE B N 1
ATOM 7408 C CA . PHE B 1 293 ? 0.981 -26.328 -5.098 1 87.5 293 PHE B CA 1
ATOM 7409 C C . PHE B 1 293 ? 1.002 -27.641 -4.344 1 87.5 293 PHE B C 1
ATOM 7411 O O . PHE B 1 293 ? -0.025 -28.312 -4.227 1 87.5 293 PHE B O 1
ATOM 7418 N N . GLU B 1 294 ? 2.049 -27.938 -3.854 1 88.81 294 GLU B N 1
ATOM 7419 C CA . GLU B 1 294 ? 2.275 -29.25 -3.254 1 88.81 294 GLU B CA 1
ATOM 7420 C C . GLU B 1 294 ? 1.619 -29.344 -1.879 1 88.81 294 GLU B C 1
ATOM 7422 O O . GLU B 1 294 ? 1.483 -30.438 -1.327 1 88.81 294 GLU B O 1
ATOM 7427 N N . GLN B 1 295 ? 1.203 -28.266 -1.37 1 84.44 295 GLN B N 1
ATOM 7428 C CA . GLN B 1 295 ? 0.491 -28.297 -0.096 1 84.44 295 GLN B CA 1
ATOM 7429 C C . GLN B 1 295 ? -0.906 -28.875 -0.255 1 84.44 295 GLN B C 1
ATOM 7431 O O . GLN B 1 295 ? -1.516 -29.328 0.723 1 84.44 295 GLN B O 1
ATOM 7436 N N . ASP B 1 296 ? -1.387 -28.875 -1.437 1 88.44 296 ASP B N 1
ATOM 7437 C CA . ASP B 1 296 ? -2.695 -29.453 -1.715 1 88.44 296 ASP B CA 1
ATOM 7438 C C . ASP B 1 296 ? -2.594 -30.969 -1.887 1 88.44 296 ASP B C 1
ATOM 7440 O O . ASP B 1 296 ? -2.469 -31.469 -3.01 1 88.44 296 ASP B O 1
ATOM 7444 N N . LYS B 1 297 ? -2.859 -31.719 -0.918 1 90.94 297 LYS B N 1
ATOM 7445 C CA . LYS B 1 297 ? -2.637 -33.156 -0.908 1 90.94 297 LYS B CA 1
ATOM 7446 C C . LYS B 1 297 ? -3.707 -33.875 -1.716 1 90.94 297 LYS B C 1
ATOM 7448 O O . LYS B 1 297 ? -3.43 -34.906 -2.338 1 90.94 297 LYS B O 1
ATOM 7453 N N . ILE B 1 298 ? -4.852 -33.312 -1.721 1 93.75 298 ILE B N 1
ATOM 7454 C CA . ILE B 1 298 ? -5.984 -34.031 -2.326 1 93.75 298 ILE B CA 1
ATOM 7455 C C . ILE B 1 298 ? -5.746 -34.188 -3.824 1 93.75 298 ILE B C 1
ATOM 7457 O O . ILE B 1 298 ? -6.055 -35.25 -4.395 1 93.75 298 ILE B O 1
ATOM 7461 N N . LYS B 1 299 ? -5.285 -33.156 -4.441 1 94.81 299 LYS B N 1
ATOM 7462 C CA . LYS B 1 299 ? -4.98 -33.25 -5.863 1 94.81 299 LYS B CA 1
ATOM 7463 C C . LYS B 1 299 ? -4.043 -34.438 -6.152 1 94.81 299 LYS B C 1
ATOM 7465 O O . LYS B 1 299 ? -4.297 -35.219 -7.055 1 94.81 299 LYS B O 1
ATOM 7470 N N . TYR B 1 300 ? -3.031 -34.625 -5.43 1 96.44 300 TYR B N 1
ATOM 7471 C CA . TYR B 1 300 ? -2.02 -35.656 -5.629 1 96.44 300 TYR B CA 1
ATOM 7472 C C . TYR B 1 300 ? -2.588 -37.031 -5.34 1 96.44 300 TYR B C 1
ATOM 7474 O O . TYR B 1 300 ? -2.307 -38 -6.062 1 96.44 300 TYR B O 1
ATOM 7482 N N . ASP B 1 301 ? -3.385 -37.031 -4.336 1 97.06 301 ASP B N 1
ATOM 7483 C CA . ASP B 1 301 ? -4.035 -38.312 -4.008 1 97.06 301 ASP B CA 1
ATOM 7484 C C . ASP B 1 301 ? -4.934 -38.781 -5.152 1 97.06 301 ASP B C 1
ATOM 7486 O O . ASP B 1 301 ? -4.941 -39.969 -5.5 1 97.06 301 ASP B O 1
ATOM 7490 N N . LEU B 1 302 ? -5.648 -37.875 -5.66 1 97.75 302 LEU B N 1
ATOM 7491 C CA . LEU B 1 302 ? -6.57 -38.219 -6.738 1 97.75 302 LEU B CA 1
ATOM 7492 C C . LEU B 1 302 ? -5.812 -38.688 -7.977 1 97.75 302 LEU B C 1
ATOM 7494 O O . LEU B 1 302 ? -6.242 -39.625 -8.656 1 97.75 302 LEU B O 1
ATOM 7498 N N . TYR B 1 303 ? -4.727 -38.125 -8.297 1 98 303 TYR B N 1
ATOM 7499 C CA . TYR B 1 303 ? -3.895 -38.562 -9.414 1 98 303 TYR B CA 1
ATOM 7500 C C . TYR B 1 303 ? -3.344 -39.969 -9.156 1 98 303 TYR B C 1
ATOM 7502 O O . TYR B 1 303 ? -3.301 -40.781 -10.07 1 98 303 TYR B O 1
ATOM 7510 N N . GLU B 1 304 ? -2.867 -40.188 -7.961 1 98.12 304 GLU B N 1
ATOM 7511 C CA . GLU B 1 304 ? -2.387 -41.5 -7.605 1 98.12 304 GLU B CA 1
ATOM 7512 C C . GLU B 1 304 ? -3.482 -42.562 -7.781 1 98.12 304 GLU B C 1
ATOM 7514 O O . GLU B 1 304 ? -3.248 -43.625 -8.367 1 98.12 304 GLU B O 1
ATOM 7519 N N . ASP B 1 305 ? -4.617 -42.188 -7.238 1 98.12 305 ASP B N 1
ATOM 7520 C CA . ASP B 1 305 ? -5.75 -43.094 -7.324 1 98.12 305 ASP B CA 1
ATOM 7521 C C . ASP B 1 305 ? -6.098 -43.406 -8.781 1 98.12 305 ASP B C 1
ATOM 7523 O O . ASP B 1 305 ? -6.391 -44.562 -9.125 1 98.12 305 ASP B O 1
ATOM 7527 N N . ALA B 1 306 ? -6.113 -42.406 -9.586 1 98.5 306 ALA B N 1
ATOM 7528 C CA . ALA B 1 306 ? -6.418 -42.594 -11 1 98.5 306 ALA B CA 1
ATOM 7529 C C . ALA B 1 306 ? -5.402 -43.5 -11.664 1 98.5 306 ALA B C 1
ATOM 7531 O O . ALA B 1 306 ? -5.773 -44.406 -12.414 1 98.5 306 ALA B O 1
ATOM 7532 N N . CYS B 1 307 ? -4.145 -43.312 -11.406 1 98.19 307 CYS B N 1
ATOM 7533 C CA . CYS B 1 307 ? -3.088 -44.156 -11.969 1 98.19 307 CYS B CA 1
ATOM 7534 C C . CYS B 1 307 ? -3.213 -45.594 -11.477 1 98.19 307 CYS B C 1
ATOM 7536 O O . CYS B 1 307 ? -3.09 -46.531 -12.258 1 98.19 307 CYS B O 1
ATOM 7538 N N . ARG B 1 308 ? -3.455 -45.719 -10.203 1 97.44 308 ARG B N 1
ATOM 7539 C CA . ARG B 1 308 ? -3.613 -47.062 -9.625 1 97.44 308 ARG B CA 1
ATOM 7540 C C . ARG B 1 308 ? -4.762 -47.812 -10.289 1 97.44 308 ARG B C 1
ATOM 7542 O O . ARG B 1 308 ? -4.637 -49 -10.617 1 97.44 308 ARG B O 1
ATOM 7549 N N . LYS B 1 309 ? -5.824 -47.125 -10.391 1 97.31 309 LYS B N 1
ATOM 7550 C CA . LYS B 1 309 ? -6.996 -47.75 -11.008 1 97.31 309 LYS B CA 1
ATOM 7551 C C . LYS B 1 309 ? -6.707 -48.156 -12.445 1 97.31 309 LYS B C 1
ATOM 7553 O O . LYS B 1 309 ? -7.078 -49.25 -12.859 1 97.31 309 LYS B O 1
ATOM 7558 N N . TYR B 1 310 ? -6.113 -47.344 -13.211 1 97.25 310 TYR B N 1
ATOM 7559 C CA . TYR B 1 310 ? -5.73 -47.688 -14.578 1 97.25 310 TYR B CA 1
ATOM 7560 C C . TYR B 1 310 ? -4.84 -48.938 -14.609 1 97.25 310 TYR B C 1
ATOM 7562 O O . TYR B 1 310 ? -5.086 -49.844 -15.383 1 97.25 310 TYR B O 1
ATOM 7570 N N . LEU B 1 311 ? -3.787 -49 -13.75 1 96.62 311 LEU B N 1
ATOM 7571 C CA . LEU B 1 311 ? -2.787 -50.062 -13.75 1 96.62 311 LEU B CA 1
ATOM 7572 C C . LEU B 1 311 ? -3.4 -51.375 -13.297 1 96.62 311 LEU B C 1
ATOM 7574 O O . LEU B 1 311 ? -2.924 -52.438 -13.688 1 96.62 311 LEU B O 1
ATOM 7578 N N . LYS B 1 312 ? -4.402 -51.219 -12.547 1 93.62 312 LYS B N 1
ATOM 7579 C CA . LYS B 1 312 ? -5.117 -52.406 -12.125 1 93.62 312 LYS B CA 1
ATOM 7580 C C . LYS B 1 312 ? -5.973 -52.969 -13.266 1 93.62 312 LYS B C 1
ATOM 7582 O O . LYS B 1 312 ? -6.152 -54.188 -13.375 1 93.62 312 LYS B O 1
ATOM 7587 N N . ASN B 1 313 ? -6.496 -52.125 -14.055 1 91.94 313 ASN B N 1
ATOM 7588 C CA . ASN B 1 313 ? -7.465 -52.5 -15.078 1 91.94 313 ASN B CA 1
ATOM 7589 C C . ASN B 1 313 ? -6.777 -52.969 -16.359 1 91.94 313 ASN B C 1
ATOM 7591 O O . ASN B 1 313 ? -7.324 -53.781 -17.109 1 91.94 313 ASN B O 1
ATOM 7595 N N . VAL B 1 314 ? -5.648 -52.5 -16.594 1 90.31 314 VAL B N 1
ATOM 7596 C CA . VAL B 1 314 ? -5 -52.719 -17.875 1 90.31 314 VAL B CA 1
ATOM 7597 C C . VAL B 1 314 ? -4.359 -54.125 -17.875 1 90.31 314 VAL B C 1
ATOM 7599 O O . VAL B 1 314 ? -3.783 -54.531 -16.875 1 90.31 314 VAL B O 1
ATOM 7602 N N . LYS B 1 315 ? -4.559 -54.938 -18.969 1 89.38 315 LYS B N 1
ATOM 7603 C CA . LYS B 1 315 ? -3.982 -56.25 -19.125 1 89.38 315 LYS B CA 1
ATOM 7604 C C . LYS B 1 315 ? -2.832 -56.25 -20.125 1 89.38 315 LYS B C 1
ATOM 7606 O O . LYS B 1 315 ? -3.008 -56.625 -21.281 1 89.38 315 LYS B O 1
ATOM 7611 N N . LYS B 1 316 ? -1.744 -55.75 -19.766 1 92.44 316 LYS B N 1
ATOM 7612 C CA . LYS B 1 316 ? -0.52 -55.719 -20.562 1 92.44 316 LYS B CA 1
ATOM 7613 C C . LYS B 1 316 ? 0.674 -56.219 -19.75 1 92.44 316 LYS B C 1
ATOM 7615 O O . LYS B 1 316 ? 0.686 -56.125 -18.531 1 92.44 316 LYS B O 1
ATOM 7620 N N . ALA B 1 317 ? 1.617 -56.812 -20.422 1 92.5 317 ALA B N 1
ATOM 7621 C CA . ALA B 1 317 ? 2.818 -57.312 -19.75 1 92.5 317 ALA B CA 1
ATOM 7622 C C . ALA B 1 317 ? 3.736 -56.188 -19.344 1 92.5 317 ALA B C 1
ATOM 7624 O O . ALA B 1 317 ? 4.422 -56.281 -18.312 1 92.5 317 ALA B O 1
ATOM 7625 N N . GLU B 1 318 ? 3.738 -55.156 -20.172 1 94.69 318 GLU B N 1
ATOM 7626 C CA . GLU B 1 318 ? 4.551 -53.969 -19.906 1 94.69 318 GLU B CA 1
ATOM 7627 C C . GLU B 1 318 ? 3.785 -52.688 -20.203 1 94.69 318 GLU B C 1
ATOM 7629 O O . GLU B 1 318 ? 3.053 -52.625 -21.203 1 94.69 318 GLU B O 1
ATOM 7634 N N . ILE B 1 319 ? 3.924 -51.781 -19.312 1 96.44 319 ILE B N 1
ATOM 7635 C CA . ILE B 1 319 ? 3.252 -50.5 -19.5 1 96.44 319 ILE B CA 1
ATOM 7636 C C . ILE B 1 319 ? 4.277 -49.344 -19.453 1 96.44 319 ILE B C 1
ATOM 7638 O O . ILE B 1 319 ? 5.023 -49.219 -18.469 1 96.44 319 ILE B O 1
ATOM 7642 N N . ASN B 1 320 ? 4.348 -48.562 -20.531 1 97.62 320 ASN B N 1
ATOM 7643 C CA . ASN B 1 320 ? 5.16 -47.344 -20.578 1 97.62 320 ASN B CA 1
ATOM 7644 C C . ASN B 1 320 ? 4.359 -46.125 -20.172 1 97.62 320 ASN B C 1
ATOM 7646 O O . ASN B 1 320 ? 3.307 -45.844 -20.734 1 97.62 320 ASN B O 1
ATOM 7650 N N . ILE B 1 321 ? 4.91 -45.375 -19.172 1 98.25 321 ILE B N 1
ATOM 7651 C CA . ILE B 1 321 ? 4.203 -44.219 -18.625 1 98.25 321 ILE B CA 1
ATOM 7652 C C . ILE B 1 321 ? 5.02 -42.938 -18.875 1 98.25 321 ILE B C 1
ATOM 7654 O O . ILE B 1 321 ? 6.215 -42.906 -18.562 1 98.25 321 ILE B O 1
ATOM 7658 N N . LEU B 1 322 ? 4.355 -41.906 -19.438 1 98.5 322 LEU B N 1
ATOM 7659 C CA . LEU B 1 322 ? 4.969 -40.594 -19.625 1 98.5 322 LEU B CA 1
ATOM 7660 C C . LEU B 1 322 ? 4.418 -39.594 -18.625 1 98.5 322 LEU B C 1
ATOM 7662 O O . LEU B 1 322 ? 3.219 -39.281 -18.641 1 98.5 322 LEU B O 1
ATOM 7666 N N . MET B 1 323 ? 5.258 -39.156 -17.766 1 98.25 323 MET B N 1
ATOM 7667 C CA . MET B 1 323 ? 4.949 -37.969 -16.953 1 98.25 323 MET B CA 1
ATOM 7668 C C . MET B 1 323 ? 5.32 -36.688 -17.703 1 98.25 323 MET B C 1
ATOM 7670 O O . MET B 1 323 ? 6.492 -36.312 -17.734 1 98.25 323 MET B O 1
ATOM 7674 N N . ALA B 1 324 ? 4.312 -36 -18.281 1 97.06 324 ALA B N 1
ATOM 7675 C CA . ALA B 1 324 ? 4.535 -34.781 -19.031 1 97.06 324 ALA B CA 1
ATOM 7676 C C . ALA B 1 324 ? 4.414 -33.562 -18.125 1 97.06 324 ALA B C 1
ATOM 7678 O O . ALA B 1 324 ? 3.312 -33.188 -17.719 1 97.06 324 ALA B O 1
ATOM 7679 N N . GLY B 1 325 ? 5.504 -32.844 -17.922 1 95.81 325 GLY B N 1
ATOM 7680 C CA . GLY B 1 325 ? 5.539 -31.797 -16.938 1 95.81 325 GLY B CA 1
ATOM 7681 C C . GLY B 1 325 ? 5.699 -32.312 -15.516 1 95.81 325 GLY B C 1
ATOM 7682 O O . GLY B 1 325 ? 4.785 -32.188 -14.695 1 95.81 325 GLY B O 1
ATOM 7683 N N . ALA B 1 326 ? 6.867 -32.688 -15.242 1 96.75 326 ALA B N 1
ATOM 7684 C CA . ALA B 1 326 ? 7.102 -33.344 -13.969 1 96.75 326 ALA B CA 1
ATOM 7685 C C . ALA B 1 326 ? 7.254 -32.344 -12.836 1 96.75 326 ALA B C 1
ATOM 7687 O O . ALA B 1 326 ? 7.113 -32.719 -11.656 1 96.75 326 ALA B O 1
ATOM 7688 N N . GLY B 1 327 ? 7.52 -31.109 -13.203 1 94.25 327 GLY B N 1
ATOM 7689 C CA . GLY B 1 327 ? 7.805 -30.156 -12.141 1 94.25 327 GLY B CA 1
ATOM 7690 C C . GLY B 1 327 ? 8.898 -30.609 -11.203 1 94.25 327 GLY B C 1
ATOM 7691 O O . GLY B 1 327 ? 9.938 -31.109 -11.648 1 94.25 327 GLY B O 1
ATOM 7692 N N . ARG B 1 328 ? 8.656 -30.469 -9.906 1 93.06 328 ARG B N 1
ATOM 7693 C CA . ARG B 1 328 ? 9.648 -30.891 -8.922 1 93.06 328 ARG B CA 1
ATOM 7694 C C . ARG B 1 328 ? 9.414 -32.344 -8.5 1 93.06 328 ARG B C 1
ATOM 7696 O O . ARG B 1 328 ? 10.094 -32.844 -7.602 1 93.06 328 ARG B O 1
ATOM 7703 N N . GLY B 1 329 ? 8.367 -32.938 -9.047 1 95.75 329 GLY B N 1
ATOM 7704 C CA . GLY B 1 329 ? 8.227 -34.375 -8.875 1 95.75 329 GLY B CA 1
ATOM 7705 C C . GLY B 1 329 ? 7.043 -34.75 -8.008 1 95.75 329 GLY B C 1
ATOM 7706 O O . GLY B 1 329 ? 6.902 -35.906 -7.613 1 95.75 329 GLY B O 1
ATOM 7707 N N . GLY B 1 330 ? 6.18 -33.844 -7.672 1 94.25 330 GLY B N 1
ATOM 7708 C CA . GLY B 1 330 ? 5.039 -34.125 -6.82 1 94.25 330 GLY B CA 1
ATOM 7709 C C . GLY B 1 330 ? 4.137 -35.219 -7.391 1 94.25 330 GLY B C 1
ATOM 7710 O O . GLY B 1 330 ? 3.965 -36.281 -6.785 1 94.25 330 GLY B O 1
ATOM 7711 N N . ILE B 1 331 ? 3.607 -35 -8.586 1 97.06 331 ILE B N 1
ATOM 7712 C CA . ILE B 1 331 ? 2.725 -35.969 -9.227 1 97.06 331 ILE B CA 1
ATOM 7713 C C . ILE B 1 331 ? 3.527 -37.188 -9.656 1 97.06 331 ILE B C 1
ATOM 7715 O O . ILE B 1 331 ? 3.037 -38.344 -9.586 1 97.06 331 ILE B O 1
ATOM 7719 N N . LEU B 1 332 ? 4.777 -37 -10.062 1 97.81 332 LEU B N 1
ATOM 7720 C CA . LEU B 1 332 ? 5.645 -38.125 -10.445 1 97.81 332 LEU B CA 1
ATOM 7721 C C . LEU B 1 332 ? 5.762 -39.125 -9.32 1 97.81 332 LEU B C 1
ATOM 7723 O O . LEU B 1 332 ? 5.68 -40.344 -9.555 1 97.81 332 LEU B O 1
ATOM 7727 N N . GLU B 1 333 ? 5.941 -38.625 -8.172 1 96.81 333 GLU B N 1
ATOM 7728 C CA . GLU B 1 333 ? 6.047 -39.531 -7.016 1 96.81 333 GLU B CA 1
ATOM 7729 C C . GLU B 1 333 ? 4.797 -40.375 -6.863 1 96.81 333 GLU B C 1
ATOM 7731 O O . GLU B 1 333 ? 4.895 -41.562 -6.559 1 96.81 333 GLU B O 1
ATOM 7736 N N . ARG B 1 334 ? 3.66 -39.812 -7.078 1 97.31 334 ARG B N 1
ATOM 7737 C CA . ARG B 1 334 ? 2.402 -40.531 -6.988 1 97.31 334 ARG B CA 1
ATOM 7738 C C . ARG B 1 334 ? 2.299 -41.594 -8.094 1 97.31 334 ARG B C 1
ATOM 7740 O O . ARG B 1 334 ? 1.778 -42.688 -7.875 1 97.31 334 ARG B O 1
ATOM 7747 N N . VAL B 1 335 ? 2.754 -41.219 -9.227 1 97.81 335 VAL B N 1
ATOM 7748 C CA . VAL B 1 335 ? 2.789 -42.156 -10.344 1 97.81 335 VAL B CA 1
ATOM 7749 C C . VAL B 1 335 ? 3.689 -43.344 -9.992 1 97.81 335 VAL B C 1
ATOM 7751 O O . VAL B 1 335 ? 3.328 -44.5 -10.227 1 97.81 335 VAL B O 1
ATOM 7754 N N . ILE B 1 336 ? 4.832 -43.094 -9.398 1 97.5 336 ILE B N 1
ATOM 7755 C CA . ILE B 1 336 ? 5.789 -44.125 -9.008 1 97.5 336 ILE B CA 1
ATOM 7756 C C . ILE B 1 336 ? 5.156 -45.031 -7.961 1 97.5 336 ILE B C 1
ATOM 7758 O O . ILE B 1 336 ? 5.25 -46.281 -8.07 1 97.5 336 ILE B O 1
ATOM 7762 N N . PHE B 1 337 ? 4.473 -44.469 -7.062 1 96.06 337 PHE B N 1
ATOM 7763 C CA . PHE B 1 337 ? 3.82 -45.25 -6.023 1 96.06 337 PHE B CA 1
ATOM 7764 C C . PHE B 1 337 ? 2.75 -46.156 -6.617 1 96.06 337 PHE B C 1
ATOM 7766 O O . PHE B 1 337 ? 2.652 -47.344 -6.254 1 96.06 337 PHE B O 1
ATOM 7773 N N . ALA B 1 338 ? 1.982 -45.594 -7.488 1 96.94 338 ALA B N 1
ATOM 7774 C CA . ALA B 1 338 ? 0.952 -46.375 -8.148 1 96.94 338 ALA B CA 1
ATOM 7775 C C . ALA B 1 338 ? 1.569 -47.531 -8.93 1 96.94 338 ALA B C 1
ATOM 7777 O O . ALA B 1 338 ? 1.048 -48.656 -8.906 1 96.94 338 ALA B O 1
ATOM 7778 N N . ALA B 1 339 ? 2.654 -47.312 -9.531 1 95.5 339 ALA B N 1
ATOM 7779 C CA . ALA B 1 339 ? 3.328 -48.312 -10.375 1 95.5 339 ALA B CA 1
ATOM 7780 C C . ALA B 1 339 ? 3.914 -49.438 -9.531 1 95.5 339 ALA B C 1
ATOM 7782 O O . ALA B 1 339 ? 4.008 -50.562 -9.992 1 95.5 339 ALA B O 1
ATOM 7783 N N . GLN B 1 340 ? 4.359 -49.125 -8.352 1 92.12 340 GLN B N 1
ATOM 7784 C CA . GLN B 1 340 ? 4.918 -50.156 -7.465 1 92.12 340 GLN B CA 1
ATOM 7785 C C . GLN B 1 340 ? 3.885 -51.219 -7.141 1 92.12 340 GLN B C 1
ATOM 7787 O O . GLN B 1 340 ? 4.234 -52.406 -6.934 1 92.12 340 GLN B O 1
ATOM 7792 N N . GLY B 1 341 ? 2.68 -50.844 -7.133 1 87.19 341 GLY B N 1
ATOM 7793 C CA . GLY B 1 341 ? 1.627 -51.781 -6.816 1 87.19 341 GLY B CA 1
ATOM 7794 C C . GLY B 1 341 ? 1.099 -52.5 -8.039 1 87.19 341 GLY B C 1
ATOM 7795 O O . GLY B 1 341 ? 0.238 -53.375 -7.918 1 87.19 341 GLY B O 1
ATOM 7796 N N . ALA B 1 342 ? 1.684 -52.156 -9.125 1 88 342 ALA B N 1
ATOM 7797 C CA . ALA B 1 342 ? 1.201 -52.75 -10.367 1 88 342 ALA B CA 1
ATOM 7798 C C . ALA B 1 342 ? 1.703 -54.188 -10.523 1 88 342 ALA B C 1
ATOM 7800 O O . ALA B 1 342 ? 2.775 -54.531 -10.023 1 88 342 ALA B O 1
ATOM 7801 N N . LYS B 1 343 ? 0.934 -55.031 -11.242 1 85.88 343 LYS B N 1
ATOM 7802 C CA . LYS B 1 343 ? 1.271 -56.406 -11.477 1 85.88 343 LYS B CA 1
ATOM 7803 C C . LYS B 1 343 ? 2.104 -56.594 -12.742 1 85.88 343 LYS B C 1
ATOM 7805 O O . LYS B 1 343 ? 2.426 -57.719 -13.141 1 85.88 343 LYS B O 1
ATOM 7810 N N . CYS B 1 344 ? 2.328 -55.594 -13.43 1 88.25 344 CYS B N 1
ATOM 7811 C CA . CYS B 1 344 ? 3.094 -55.625 -14.664 1 88.25 344 CYS B CA 1
ATOM 7812 C C . CYS B 1 344 ? 4.34 -54.75 -14.555 1 88.25 344 CYS B C 1
ATOM 7814 O O . CYS B 1 344 ? 4.469 -53.969 -13.617 1 88.25 344 CYS B O 1
ATOM 7816 N N . LYS B 1 345 ? 5.254 -55 -15.508 1 92.69 345 LYS B N 1
ATOM 7817 C CA . LYS B 1 345 ? 6.449 -54.156 -15.586 1 92.69 345 LYS B CA 1
ATOM 7818 C C . LYS B 1 345 ? 6.105 -52.75 -16.062 1 92.69 345 LYS B C 1
ATOM 7820 O O . LYS B 1 345 ? 5.305 -52.594 -16.984 1 92.69 345 LYS B O 1
ATOM 7825 N N . THR B 1 346 ? 6.66 -51.781 -15.375 1 95.44 346 THR B N 1
ATOM 7826 C CA . THR B 1 346 ? 6.383 -50.406 -15.758 1 95.44 346 THR B CA 1
ATOM 7827 C C . THR B 1 346 ? 7.676 -49.656 -16.062 1 95.44 346 THR B C 1
ATOM 7829 O O . THR B 1 346 ? 8.695 -49.844 -15.398 1 95.44 346 THR B O 1
ATOM 7832 N N . LYS B 1 347 ? 7.668 -48.906 -17.109 1 96.5 347 LYS B N 1
ATOM 7833 C CA . LYS B 1 347 ? 8.711 -47.938 -17.453 1 96.5 347 LYS B CA 1
ATOM 7834 C C . LYS B 1 347 ? 8.195 -46.531 -17.375 1 96.5 347 LYS B C 1
ATOM 7836 O O . LYS B 1 347 ? 7.211 -46.156 -18.031 1 96.5 347 LYS B O 1
ATOM 7841 N N . ILE B 1 348 ? 8.875 -45.688 -16.562 1 98.12 348 ILE B N 1
ATOM 7842 C CA . ILE B 1 348 ? 8.406 -44.344 -16.359 1 98.12 348 ILE B CA 1
ATOM 7843 C C . ILE B 1 348 ? 9.43 -43.344 -16.906 1 98.12 348 ILE B C 1
ATOM 7845 O O . ILE B 1 348 ? 10.617 -43.438 -16.594 1 98.12 348 ILE B O 1
ATOM 7849 N N . VAL B 1 349 ? 9.008 -42.469 -17.781 1 98.5 349 VAL B N 1
ATOM 7850 C CA . VAL B 1 349 ? 9.797 -41.344 -18.281 1 98.5 349 VAL B CA 1
ATOM 7851 C C . VAL B 1 349 ? 9.195 -40.031 -17.781 1 98.5 349 VAL B C 1
ATOM 7853 O O . VAL B 1 349 ? 8 -39.781 -17.953 1 98.5 349 VAL B O 1
ATOM 7856 N N . ALA B 1 350 ? 10.008 -39.219 -17.109 1 98.44 350 ALA B N 1
ATOM 7857 C CA . ALA B 1 350 ? 9.586 -37.906 -16.625 1 98.44 350 ALA B CA 1
ATOM 7858 C C . ALA B 1 350 ? 10.188 -36.812 -17.469 1 98.44 350 ALA B C 1
ATOM 7860 O O . ALA B 1 350 ? 11.414 -36.625 -17.516 1 98.44 350 ALA B O 1
ATOM 7861 N N . LEU B 1 351 ? 9.32 -36.031 -18.094 1 97.88 351 LEU B N 1
ATOM 7862 C CA . LEU B 1 351 ? 9.742 -34.938 -18.969 1 97.88 351 LEU B CA 1
ATOM 7863 C C . LEU B 1 351 ? 9.523 -33.594 -18.281 1 97.88 351 LEU B C 1
ATOM 7865 O O . LEU B 1 351 ? 8.43 -33.312 -17.797 1 97.88 351 LEU B O 1
ATOM 7869 N N . GLU B 1 352 ? 10.562 -32.75 -18.188 1 96.69 352 GLU B N 1
ATOM 7870 C CA . GLU B 1 352 ? 10.492 -31.438 -17.578 1 96.69 352 GLU B CA 1
ATOM 7871 C C . GLU B 1 352 ? 11.352 -30.438 -18.344 1 96.69 352 GLU B C 1
ATOM 7873 O O . GLU B 1 352 ? 12.492 -30.75 -18.719 1 96.69 352 GLU B O 1
ATOM 7878 N N . LYS B 1 353 ? 10.797 -29.234 -18.578 1 94.56 353 LYS B N 1
ATOM 7879 C CA . LYS B 1 353 ? 11.516 -28.25 -19.391 1 94.56 353 LYS B CA 1
ATOM 7880 C C . LYS B 1 353 ? 12.266 -27.25 -18.5 1 94.56 353 LYS B C 1
ATOM 7882 O O . LYS B 1 353 ? 13.227 -26.625 -18.938 1 94.56 353 LYS B O 1
ATOM 7887 N N . ASN B 1 354 ? 11.773 -26.969 -17.281 1 94.25 354 ASN B N 1
ATOM 7888 C CA . ASN B 1 354 ? 12.43 -26.078 -16.344 1 94.25 354 ASN B CA 1
ATOM 7889 C C . ASN B 1 354 ? 13.727 -26.688 -15.805 1 94.25 354 ASN B C 1
ATOM 7891 O O . ASN B 1 354 ? 13.695 -27.672 -15.062 1 94.25 354 ASN B O 1
ATOM 7895 N N . PRO B 1 355 ? 14.828 -26.125 -16.156 1 93.94 355 PRO B N 1
ATOM 7896 C CA . PRO B 1 355 ? 16.094 -26.75 -15.789 1 93.94 355 PRO B CA 1
ATOM 7897 C C . PRO B 1 355 ? 16.297 -26.859 -14.281 1 93.94 355 PRO B C 1
ATOM 7899 O O . PRO B 1 355 ? 16.938 -27.797 -13.805 1 93.94 355 PRO B O 1
ATOM 7902 N N . TYR B 1 356 ? 15.727 -26.016 -13.562 1 94.62 356 TYR B N 1
ATOM 7903 C CA . TYR B 1 356 ? 15.961 -26.016 -12.125 1 94.62 356 TYR B CA 1
ATOM 7904 C C . TYR B 1 356 ? 15.016 -26.969 -11.414 1 94.62 356 TYR B C 1
ATOM 7906 O O . TYR B 1 356 ? 15.359 -27.531 -10.367 1 94.62 356 TYR B O 1
ATOM 7914 N N . ALA B 1 357 ? 13.805 -27.125 -11.93 1 95.31 357 ALA B N 1
ATOM 7915 C CA . ALA B 1 357 ? 12.961 -28.219 -11.461 1 95.31 357 ALA B CA 1
ATOM 7916 C C . ALA B 1 357 ? 13.578 -29.578 -11.812 1 95.31 357 ALA B C 1
ATOM 7918 O O . ALA B 1 357 ? 13.539 -30.516 -11.008 1 95.31 357 ALA B O 1
ATOM 7919 N N . TYR B 1 358 ? 14.125 -29.625 -13.008 1 96.19 358 TYR B N 1
ATOM 7920 C CA . TYR B 1 358 ? 14.852 -30.812 -13.445 1 96.19 358 TYR B CA 1
ATOM 7921 C C . TYR B 1 358 ? 15.961 -31.156 -12.461 1 96.19 358 TYR B C 1
ATOM 7923 O O . TYR B 1 358 ? 16.141 -32.344 -12.109 1 96.19 358 TYR B O 1
ATOM 7931 N N . MET B 1 359 ? 16.688 -30.172 -12.023 1 95.19 359 MET B N 1
ATOM 7932 C CA . MET B 1 359 ? 17.734 -30.344 -11.031 1 95.19 359 MET B CA 1
ATOM 7933 C C . MET B 1 359 ? 17.188 -31.031 -9.781 1 95.19 359 MET B C 1
ATOM 7935 O O . MET B 1 359 ? 17.844 -31.922 -9.219 1 95.19 359 MET B O 1
ATOM 7939 N N . THR B 1 360 ? 16.078 -30.609 -9.375 1 95.19 360 THR B N 1
ATOM 7940 C CA . THR B 1 360 ? 15.445 -31.188 -8.195 1 95.19 360 THR B CA 1
ATOM 7941 C C . THR B 1 360 ? 15.047 -32.656 -8.453 1 95.19 360 THR B C 1
ATOM 7943 O O . THR B 1 360 ? 15.203 -33.5 -7.578 1 95.19 360 THR B O 1
ATOM 7946 N N . LEU B 1 361 ? 14.523 -32.938 -9.641 1 96.5 361 LEU B N 1
ATOM 7947 C CA . LEU B 1 361 ? 14.18 -34.281 -10.008 1 96.5 361 LEU B CA 1
ATOM 7948 C C . LEU B 1 361 ? 15.398 -35.219 -9.938 1 96.5 361 LEU B C 1
ATOM 7950 O O . LEU B 1 361 ? 15.336 -36.312 -9.383 1 96.5 361 LEU B O 1
ATOM 7954 N N . VAL B 1 362 ? 16.469 -34.719 -10.461 1 95 362 VAL B N 1
ATOM 7955 C CA . VAL B 1 362 ? 17.703 -35.469 -10.461 1 95 362 VAL B CA 1
ATOM 7956 C C . VAL B 1 362 ? 18.188 -35.719 -9.031 1 95 362 VAL B C 1
ATOM 7958 O O . VAL B 1 362 ? 18.609 -36.812 -8.688 1 95 362 VAL B O 1
ATOM 7961 N N . PHE B 1 363 ? 18.109 -34.719 -8.25 1 94.19 363 PHE B N 1
ATOM 7962 C CA . PHE B 1 363 ? 18.469 -34.812 -6.84 1 94.19 363 PHE B CA 1
ATOM 7963 C C . PHE B 1 363 ? 17.625 -35.875 -6.137 1 94.19 363 PHE B C 1
ATOM 7965 O O . PHE B 1 363 ? 18.172 -36.719 -5.402 1 94.19 363 PHE B O 1
ATOM 7972 N N . GLN B 1 364 ? 16.344 -35.875 -6.375 1 94.81 364 GLN B N 1
ATOM 7973 C CA . GLN B 1 364 ? 15.422 -36.812 -5.762 1 94.81 364 GLN B CA 1
ATOM 7974 C C . GLN B 1 364 ? 15.719 -38.25 -6.234 1 94.81 364 GLN B C 1
ATOM 7976 O O . GLN B 1 364 ? 15.641 -39.188 -5.453 1 94.81 364 GLN B O 1
ATOM 7981 N N . LYS B 1 365 ? 15.992 -38.344 -7.492 1 95.25 365 LYS B N 1
ATOM 7982 C CA . LYS B 1 365 ? 16.312 -39.656 -8.039 1 95.25 365 LYS B CA 1
ATOM 7983 C C . LYS B 1 365 ? 17.516 -40.281 -7.324 1 95.25 365 LYS B C 1
ATOM 7985 O O . LYS B 1 365 ? 17.547 -41.469 -7.059 1 95.25 365 LYS B O 1
ATOM 7990 N N . LYS B 1 366 ? 18.484 -39.469 -6.977 1 92.5 366 LYS B N 1
ATOM 7991 C CA . LYS B 1 366 ? 19.688 -39.938 -6.289 1 92.5 366 LYS B CA 1
ATOM 7992 C C . LYS B 1 366 ? 19.375 -40.312 -4.84 1 92.5 366 LYS B C 1
ATOM 7994 O O . LYS B 1 366 ? 20 -41.219 -4.281 1 92.5 366 LYS B O 1
ATOM 7999 N N . ARG B 1 367 ? 18.438 -39.75 -4.34 1 92.31 367 ARG B N 1
ATOM 8000 C CA . ARG B 1 367 ? 18.172 -39.875 -2.91 1 92.31 367 ARG B CA 1
ATOM 8001 C C . ARG B 1 367 ? 17.172 -40.969 -2.637 1 92.31 367 ARG B C 1
ATOM 8003 O O . ARG B 1 367 ? 17.234 -41.656 -1.604 1 92.31 367 ARG B O 1
ATOM 8010 N N . GLN B 1 368 ? 16.234 -41.156 -3.586 1 93.69 368 GLN B N 1
ATOM 8011 C CA . GLN B 1 368 ? 15.148 -42.094 -3.369 1 93.69 368 GLN B CA 1
ATOM 8012 C C . GLN B 1 368 ? 15.352 -43.375 -4.188 1 93.69 368 GLN B C 1
ATOM 8014 O O . GLN B 1 368 ? 15.352 -43.312 -5.422 1 93.69 368 GLN B O 1
ATOM 8019 N N . LYS B 1 369 ? 15.289 -44.438 -3.533 1 93.06 369 LYS B N 1
ATOM 8020 C CA . LYS B 1 369 ? 15.516 -45.719 -4.191 1 93.06 369 LYS B CA 1
ATOM 8021 C C . LYS B 1 369 ? 14.383 -46.031 -5.168 1 93.06 369 LYS B C 1
ATOM 8023 O O . LYS B 1 369 ? 14.617 -46.625 -6.223 1 93.06 369 LYS B O 1
ATOM 8028 N N . GLN B 1 370 ? 13.219 -45.594 -4.844 1 92.62 370 GLN B N 1
ATOM 8029 C CA . GLN B 1 370 ? 12.047 -45.906 -5.648 1 92.62 370 GLN B CA 1
ATOM 8030 C C . GLN B 1 370 ? 12.109 -45.219 -7.012 1 92.62 370 GLN B C 1
ATOM 8032 O O . GLN B 1 370 ? 11.383 -45.594 -7.934 1 92.62 370 GLN B O 1
ATOM 8037 N N . TRP B 1 371 ? 12.945 -44.219 -7.125 1 94.56 371 TRP B N 1
ATOM 8038 C CA . TRP B 1 371 ? 13.039 -43.438 -8.359 1 94.56 371 TRP B CA 1
ATOM 8039 C C . TRP B 1 371 ? 14.102 -44.031 -9.289 1 94.56 371 TRP B C 1
ATOM 8041 O O . TRP B 1 371 ? 14.32 -43.531 -10.391 1 94.56 371 TRP B O 1
ATOM 8051 N N . LYS B 1 372 ? 14.766 -45 -8.93 1 89.88 372 LYS B N 1
ATOM 8052 C CA . LYS B 1 372 ? 15.984 -45.5 -9.562 1 89.88 372 LYS B CA 1
ATOM 8053 C C . LYS B 1 372 ? 15.75 -45.812 -11.039 1 89.88 372 LYS B C 1
ATOM 8055 O O . LYS B 1 372 ? 16.609 -45.531 -11.883 1 89.88 372 LYS B O 1
ATOM 8060 N N . ASP B 1 373 ? 14.594 -46.344 -11.375 1 89.81 373 ASP B N 1
ATOM 8061 C CA . ASP B 1 373 ? 14.367 -46.781 -12.75 1 89.81 373 ASP B CA 1
ATOM 8062 C C . ASP B 1 373 ? 13.625 -45.688 -13.555 1 89.81 373 ASP B C 1
ATOM 8064 O O . ASP B 1 373 ? 13.25 -45.938 -14.703 1 89.81 373 ASP B O 1
ATOM 8068 N N . VAL B 1 374 ? 13.398 -44.594 -12.977 1 97.25 374 VAL B N 1
ATOM 8069 C CA . VAL B 1 374 ? 12.734 -43.469 -13.672 1 97.25 374 VAL B CA 1
ATOM 8070 C C . VAL B 1 374 ? 13.727 -42.781 -14.594 1 97.25 374 VAL B C 1
ATOM 8072 O O . VAL B 1 374 ? 14.844 -42.469 -14.188 1 97.25 374 VAL B O 1
ATOM 8075 N N . GLU B 1 375 ? 13.383 -42.625 -15.828 1 97.81 375 GLU B N 1
ATOM 8076 C CA . GLU B 1 375 ? 14.172 -41.812 -16.75 1 97.81 375 GLU B CA 1
ATOM 8077 C C . GLU B 1 375 ? 13.742 -40.344 -16.703 1 97.81 375 GLU B C 1
ATOM 8079 O O . GLU B 1 375 ? 12.594 -40 -17 1 97.81 375 GLU B O 1
ATOM 8084 N N . ILE B 1 376 ? 14.648 -39.5 -16.344 1 97.38 376 ILE B N 1
ATOM 8085 C CA . ILE B 1 376 ? 14.359 -38.062 -16.25 1 97.38 376 ILE B CA 1
ATOM 8086 C C . ILE B 1 376 ? 14.961 -37.344 -17.469 1 97.38 376 ILE B C 1
ATOM 8088 O O . ILE B 1 376 ? 16.156 -37.469 -17.75 1 97.38 376 ILE B O 1
ATOM 8092 N N . VAL B 1 377 ? 14.109 -36.531 -18.172 1 97.31 377 VAL B N 1
ATOM 8093 C CA . VAL B 1 377 ? 14.531 -35.906 -19.406 1 97.31 377 VAL B CA 1
ATOM 8094 C C . VAL B 1 377 ? 14.305 -34.375 -19.312 1 97.31 377 VAL B C 1
ATOM 8096 O O . VAL B 1 377 ? 13.211 -33.938 -18.938 1 97.31 377 VAL B O 1
ATOM 8099 N N . LEU B 1 378 ? 15.367 -33.562 -19.562 1 96 378 LEU B N 1
ATOM 8100 C CA . LEU B 1 378 ? 15.258 -32.125 -19.641 1 96 378 LEU B CA 1
ATOM 8101 C C . LEU B 1 378 ? 14.969 -31.672 -21.062 1 96 378 LEU B C 1
ATOM 8103 O O . LEU B 1 378 ? 15.891 -31.547 -21.875 1 96 378 LEU B O 1
ATOM 8107 N N . ASP B 1 379 ? 13.672 -31.453 -21.359 1 95.69 379 ASP B N 1
ATOM 8108 C CA . ASP B 1 379 ? 13.273 -31.016 -22.703 1 95.69 379 ASP B CA 1
ATOM 8109 C C . ASP B 1 379 ? 11.844 -30.469 -22.688 1 95.69 379 ASP B C 1
ATOM 8111 O O . ASP B 1 379 ? 11.156 -30.547 -21.672 1 95.69 379 ASP B O 1
ATOM 8115 N N . ASP B 1 380 ? 11.5 -29.953 -23.797 1 93.62 380 ASP B N 1
ATOM 8116 C CA . ASP B 1 380 ? 10.156 -29.422 -24.016 1 93.62 380 ASP B CA 1
ATOM 8117 C C . ASP B 1 380 ? 9.273 -30.438 -24.75 1 93.62 380 ASP B C 1
ATOM 8119 O O . ASP B 1 380 ? 9.742 -31.125 -25.656 1 93.62 380 ASP B O 1
ATOM 8123 N N . LEU B 1 381 ? 8 -30.453 -24.297 1 93.12 381 LEU B N 1
ATOM 8124 C CA . LEU B 1 381 ? 7.043 -31.375 -24.906 1 93.12 381 LEU B CA 1
ATOM 8125 C C . LEU B 1 381 ? 6.93 -31.141 -26.406 1 93.12 381 LEU B C 1
ATOM 8127 O O . LEU B 1 381 ? 6.703 -32.062 -27.172 1 93.12 381 LEU B O 1
ATOM 8131 N N . LYS B 1 382 ? 7.039 -29.922 -26.812 1 91.19 382 LYS B N 1
ATOM 8132 C CA . LYS B 1 382 ? 6.859 -29.547 -28.219 1 91.19 382 LYS B CA 1
ATOM 8133 C C . LYS B 1 382 ? 8.031 -30.016 -29.062 1 91.19 382 LYS B C 1
ATOM 8135 O O . LYS B 1 382 ? 7.844 -30.453 -30.203 1 91.19 382 LYS B O 1
ATOM 8140 N N . SER B 1 383 ? 9.211 -30.062 -28.484 1 92.38 383 SER B N 1
ATOM 8141 C CA . SER B 1 383 ? 10.406 -30.297 -29.281 1 92.38 383 SER B CA 1
ATOM 8142 C C . SER B 1 383 ? 11 -31.672 -29 1 92.38 383 SER B C 1
ATOM 8144 O O . SER B 1 383 ? 11.773 -32.188 -29.812 1 92.38 383 SER B O 1
ATOM 8146 N N . TRP B 1 384 ? 10.664 -32.281 -27.906 1 95.81 384 TRP B N 1
ATOM 8147 C CA . TRP B 1 384 ? 11.227 -33.562 -27.5 1 95.81 384 TRP B CA 1
ATOM 8148 C C . TRP B 1 384 ? 10.93 -34.656 -28.531 1 95.81 384 TRP B C 1
ATOM 8150 O O . TRP B 1 384 ? 9.883 -34.625 -29.188 1 95.81 384 TRP B O 1
ATOM 8160 N N . GLN B 1 385 ? 11.914 -35.594 -28.703 1 95.5 385 GLN B N 1
ATOM 8161 C CA . GLN B 1 385 ? 11.758 -36.75 -29.609 1 95.5 385 GLN B CA 1
ATOM 8162 C C . GLN B 1 385 ? 12.156 -38.031 -28.922 1 95.5 385 GLN B C 1
ATOM 8164 O O . GLN B 1 385 ? 13.109 -38.062 -28.141 1 95.5 385 GLN B O 1
ATOM 8169 N N . THR B 1 386 ? 11.344 -39.031 -29.172 1 96.5 386 THR B N 1
ATOM 8170 C CA . THR B 1 386 ? 11.633 -40.344 -28.656 1 96.5 386 THR B CA 1
ATOM 8171 C C . THR B 1 386 ? 11.008 -41.438 -29.547 1 96.5 386 THR B C 1
ATOM 8173 O O . THR B 1 386 ? 10.023 -41.188 -30.25 1 96.5 386 THR B O 1
ATOM 8176 N N . GLU B 1 387 ? 11.586 -42.656 -29.578 1 95.06 387 GLU B N 1
ATOM 8177 C CA . GLU B 1 387 ? 11.023 -43.781 -30.281 1 95.06 387 GLU B CA 1
ATOM 8178 C C . GLU B 1 387 ? 10.078 -44.594 -29.391 1 95.06 387 GLU B C 1
ATOM 8180 O O . GLU B 1 387 ? 9.281 -45.406 -29.891 1 95.06 387 GLU B O 1
ATOM 8185 N N . LEU B 1 388 ? 10.219 -44.312 -28.172 1 96.19 388 LEU B N 1
ATOM 8186 C CA . LEU B 1 388 ? 9.375 -45 -27.203 1 96.19 388 LEU B CA 1
ATOM 8187 C C . LEU B 1 388 ? 7.93 -44.531 -27.312 1 96.19 388 LEU B C 1
ATOM 8189 O O . LEU B 1 388 ? 7.676 -43.312 -27.406 1 96.19 388 LEU B O 1
ATOM 8193 N N . LYS B 1 389 ? 6.93 -45.531 -27.359 1 97.69 389 LYS B N 1
ATOM 8194 C CA . LYS B 1 389 ? 5.508 -45.188 -27.328 1 97.69 389 LYS B CA 1
ATOM 8195 C C . LYS B 1 389 ? 4.914 -45.469 -25.953 1 97.69 389 LYS B C 1
ATOM 8197 O O . LYS B 1 389 ? 5.254 -46.469 -25.312 1 97.69 389 LYS B O 1
ATOM 8202 N N . PHE B 1 390 ? 4.008 -44.719 -25.562 1 98.31 390 PHE B N 1
ATOM 8203 C CA . PHE B 1 390 ? 3.531 -44.781 -24.188 1 98.31 390 PHE B CA 1
ATOM 8204 C C . PHE B 1 390 ? 2.082 -45.25 -24.141 1 98.31 390 PHE B C 1
ATOM 8206 O O . PHE B 1 390 ? 1.285 -44.906 -25.016 1 98.31 390 PHE B O 1
ATOM 8213 N N . ASP B 1 391 ? 1.749 -45.938 -23.109 1 98.06 391 ASP B N 1
ATOM 8214 C CA . ASP B 1 391 ? 0.404 -46.469 -22.875 1 98.06 391 ASP B CA 1
ATOM 8215 C C . ASP B 1 391 ? -0.402 -45.5 -22 1 98.06 391 ASP B C 1
ATOM 8217 O O . ASP B 1 391 ? -1.634 -45.469 -22.047 1 98.06 391 ASP B O 1
ATOM 8221 N N . LEU B 1 392 ? 0.282 -44.781 -21.219 1 98.31 392 LEU B N 1
ATOM 8222 C CA . LEU B 1 392 ? -0.318 -43.812 -20.281 1 98.31 392 LEU B CA 1
ATOM 8223 C C . LEU B 1 392 ? 0.465 -42.5 -20.266 1 98.31 392 LEU B C 1
ATOM 8225 O O . LEU B 1 392 ? 1.694 -42.531 -20.172 1 98.31 392 LEU B O 1
ATOM 8229 N N . ILE B 1 393 ? -0.258 -41.438 -20.438 1 98.5 393 ILE B N 1
ATOM 8230 C CA . ILE B 1 393 ? 0.336 -40.125 -20.203 1 98.5 393 ILE B CA 1
ATOM 8231 C C . ILE B 1 393 ? -0.335 -39.469 -19 1 98.5 393 ILE B C 1
ATOM 8233 O O . ILE B 1 393 ? -1.562 -39.469 -18.891 1 98.5 393 ILE B O 1
ATOM 8237 N N . VAL B 1 394 ? 0.448 -38.969 -18.062 1 98.62 394 VAL B N 1
ATOM 8238 C CA . VAL B 1 394 ? -0.014 -38.25 -16.891 1 98.62 394 VAL B CA 1
ATOM 8239 C C . VAL B 1 394 ? 0.52 -36.812 -16.953 1 98.62 394 VAL B C 1
ATOM 8241 O O . VAL B 1 394 ? 1.715 -36.594 -17.172 1 98.62 394 VAL B O 1
ATOM 8244 N N . SER B 1 395 ? -0.387 -35.812 -16.844 1 97.62 395 SER B N 1
ATOM 8245 C CA . SER B 1 395 ? 0.017 -34.438 -16.875 1 97.62 395 SER B CA 1
ATOM 8246 C C . SER B 1 395 ? -0.924 -33.562 -16.047 1 97.62 395 SER B C 1
ATOM 8248 O O . SER B 1 395 ? -2.104 -33.875 -15.891 1 97.62 395 SER B O 1
ATOM 8250 N N . GLU B 1 396 ? -0.447 -32.531 -15.422 1 94.75 396 GLU B N 1
ATOM 8251 C CA . GLU B 1 396 ? -1.254 -31.516 -14.734 1 94.75 396 GLU B CA 1
ATOM 8252 C C . GLU B 1 396 ? -0.981 -30.125 -15.281 1 94.75 396 GLU B C 1
ATOM 8254 O O . GLU B 1 396 ? -0.14 -29.391 -14.75 1 94.75 396 GLU B O 1
ATOM 8259 N N . LEU B 1 397 ? -1.744 -29.719 -16.25 1 93.81 397 LEU B N 1
ATOM 8260 C CA . LEU B 1 397 ? -1.611 -28.438 -16.938 1 93.81 397 LEU B CA 1
ATOM 8261 C C . LEU B 1 397 ? -2.965 -27.734 -17.047 1 93.81 397 LEU B C 1
ATOM 8263 O O . LEU B 1 397 ? -3.264 -27.125 -18.078 1 93.81 397 LEU B O 1
ATOM 8267 N N . LEU B 1 398 ? -3.883 -27.891 -16.25 1 94.5 398 LEU B N 1
ATOM 8268 C CA . LEU B 1 398 ? -5.281 -27.484 -16.328 1 94.5 398 LEU B CA 1
ATOM 8269 C C . LEU B 1 398 ? -5.43 -26 -16.016 1 94.5 398 LEU B C 1
ATOM 8271 O O . LEU B 1 398 ? -6.105 -25.266 -16.734 1 94.5 398 LEU B O 1
ATOM 8275 N N . GLY B 1 399 ? -5.051 -25.359 -15.023 1 94.5 399 GLY B N 1
ATOM 8276 C CA . GLY B 1 399 ? -5.297 -24.031 -14.5 1 94.5 399 GLY B CA 1
ATOM 8277 C C . GLY B 1 399 ? -6.707 -23.844 -13.969 1 94.5 399 GLY B C 1
ATOM 8278 O O . GLY B 1 399 ? -7.488 -24.797 -13.93 1 94.5 399 GLY B O 1
ATOM 8279 N N . SER B 1 400 ? -7.125 -22.594 -13.711 1 96.94 400 SER B N 1
ATOM 8280 C CA . SER B 1 400 ? -8.359 -22.281 -12.984 1 96.94 400 SER B CA 1
ATOM 8281 C C . SER B 1 400 ? -9.57 -22.391 -13.906 1 96.94 400 SER B C 1
ATOM 8283 O O . SER B 1 400 ? -10.711 -22.422 -13.438 1 96.94 400 SER B O 1
ATOM 8285 N N . PHE B 1 401 ? -9.367 -22.406 -15.227 1 98.06 401 PHE B N 1
ATOM 8286 C CA . PHE B 1 401 ? -10.461 -22.547 -16.188 1 98.06 401 PHE B CA 1
ATOM 8287 C C . PHE B 1 401 ? -10.352 -23.859 -16.953 1 98.06 401 PHE B C 1
ATOM 8289 O O . PHE B 1 401 ? -11.039 -24.047 -17.953 1 98.06 401 PHE B O 1
ATOM 8296 N N . GLY B 1 402 ? -9.484 -24.719 -16.516 1 96.94 402 GLY B N 1
ATOM 8297 C CA . GLY B 1 402 ? -9.305 -26.047 -17.094 1 96.94 402 GLY B CA 1
ATOM 8298 C C . GLY B 1 402 ? -8.312 -26.062 -18.25 1 96.94 402 GLY B C 1
ATOM 8299 O O . GLY B 1 402 ? -7.602 -27.047 -18.438 1 96.94 402 GLY B O 1
ATOM 8300 N N . ASP B 1 403 ? -8.328 -25 -19.031 1 96.69 403 ASP B N 1
ATOM 8301 C CA . ASP B 1 403 ? -7.5 -25.016 -20.234 1 96.69 403 ASP B CA 1
ATOM 8302 C C . ASP B 1 403 ? -6.52 -23.844 -20.234 1 96.69 403 ASP B C 1
ATOM 8304 O O . ASP B 1 403 ? -5.703 -23.719 -21.156 1 96.69 403 ASP B O 1
ATOM 8308 N N . ASN B 1 404 ? -6.504 -23.016 -19.234 1 96.25 404 ASN B N 1
ATOM 8309 C CA . ASN B 1 404 ? -5.785 -21.75 -19.297 1 96.25 404 ASN B CA 1
ATOM 8310 C C . ASN B 1 404 ? -4.309 -21.922 -18.953 1 96.25 404 ASN B C 1
ATOM 8312 O O . ASN B 1 404 ? -3.604 -20.938 -18.719 1 96.25 404 ASN B O 1
ATOM 8316 N N . GLU B 1 405 ? -3.803 -23.109 -18.859 1 95.38 405 GLU B N 1
ATOM 8317 C CA . GLU B 1 405 ? -2.369 -23.375 -18.781 1 95.38 405 GLU B CA 1
ATOM 8318 C C . GLU B 1 405 ? -1.918 -24.281 -19.922 1 95.38 405 GLU B C 1
ATOM 8320 O O . GLU B 1 405 ? -0.929 -25 -19.797 1 95.38 405 GLU B O 1
ATOM 8325 N N . LEU B 1 406 ? -2.748 -24.359 -20.938 1 96 406 LEU B N 1
ATOM 8326 C CA . LEU B 1 406 ? -2.439 -24.891 -22.266 1 96 406 LEU B CA 1
ATOM 8327 C C . LEU B 1 406 ? -2.506 -26.422 -22.266 1 96 406 LEU B C 1
ATOM 8329 O O . LEU B 1 406 ? -1.814 -27.078 -23.062 1 96 406 LEU B O 1
ATOM 8333 N N . SER B 1 407 ? -3.281 -27.031 -21.359 1 95.62 407 SER B N 1
ATOM 8334 C CA . SER B 1 407 ? -3.461 -28.484 -21.359 1 95.62 407 SER B CA 1
ATOM 8335 C C . SER B 1 407 ? -3.889 -28.984 -22.734 1 95.62 407 SER B C 1
ATOM 8337 O O . SER B 1 407 ? -3.324 -29.953 -23.25 1 95.62 407 SER B O 1
ATOM 8339 N N . PRO B 1 408 ? -4.844 -28.297 -23.438 1 95.94 408 PRO B N 1
ATOM 8340 C CA . PRO B 1 408 ? -5.258 -28.797 -24.75 1 95.94 408 PRO B CA 1
ATOM 8341 C C . PRO B 1 408 ? -4.113 -28.812 -25.766 1 95.94 408 PRO B C 1
ATOM 8343 O O . PRO B 1 408 ? -3.914 -29.812 -26.453 1 95.94 408 PRO B O 1
ATOM 8346 N N . GLU B 1 409 ? -3.383 -27.75 -25.875 1 94.75 409 GLU B N 1
ATOM 8347 C CA . GLU B 1 409 ? -2.279 -27.656 -26.812 1 94.75 409 GLU B CA 1
ATOM 8348 C C . GLU B 1 409 ? -1.173 -28.641 -26.484 1 94.75 409 GLU B C 1
ATOM 8350 O O . GLU B 1 409 ? -0.723 -29.406 -27.344 1 94.75 409 GLU B O 1
ATOM 8355 N N . CYS B 1 410 ? -0.734 -28.703 -25.266 1 95.31 410 CYS B N 1
ATOM 8356 C CA . CYS B 1 410 ? 0.385 -29.531 -24.828 1 95.31 410 CYS B CA 1
ATOM 8357 C C . CYS B 1 410 ? 0.066 -31.016 -25.016 1 95.31 410 CYS B C 1
ATOM 8359 O O . CYS B 1 410 ? 0.898 -31.781 -25.516 1 95.31 410 CYS B O 1
ATOM 8361 N N . LEU B 1 411 ? -1.118 -31.422 -24.625 1 95.62 411 LEU B N 1
ATOM 8362 C CA . LEU B 1 411 ? -1.48 -32.812 -24.719 1 95.62 411 LEU B CA 1
ATOM 8363 C C . LEU B 1 411 ? -1.74 -33.219 -26.172 1 95.62 411 LEU B C 1
ATOM 8365 O O . LEU B 1 411 ? -1.599 -34.406 -26.531 1 95.62 411 LEU B O 1
ATOM 8369 N N . MET B 1 412 ? -2.158 -32.25 -26.953 1 93.62 412 MET B N 1
ATOM 8370 C CA . MET B 1 412 ? -2.252 -32.5 -28.375 1 93.62 412 MET B CA 1
ATOM 8371 C C . MET B 1 412 ? -0.875 -32.781 -28.969 1 93.62 412 MET B C 1
ATOM 8373 O O . MET B 1 412 ? -0.706 -33.75 -29.75 1 93.62 412 MET B O 1
ATOM 8377 N N . TRP B 1 413 ? 0.11 -32 -28.594 1 92.88 413 TRP B N 1
ATOM 8378 C CA . TRP B 1 413 ? 1.473 -32.219 -29.078 1 92.88 413 TRP B CA 1
ATOM 8379 C C . TRP B 1 413 ? 1.989 -33.562 -28.625 1 92.88 413 TRP B C 1
ATOM 8381 O O . TRP B 1 413 ? 2.705 -34.25 -29.375 1 92.88 413 TRP B O 1
ATOM 8391 N N . ALA B 1 414 ? 1.615 -34 -27.484 1 95 414 ALA B N 1
ATOM 8392 C CA . ALA B 1 414 ? 2.143 -35.219 -26.875 1 95 414 ALA B CA 1
ATOM 8393 C C . ALA B 1 414 ? 1.513 -36.469 -27.5 1 95 414 ALA B C 1
ATOM 8395 O O . ALA B 1 414 ? 2.002 -37.594 -27.297 1 95 414 ALA B O 1
ATOM 8396 N N . GLN B 1 415 ? 0.445 -36.344 -28.219 1 94.56 415 GLN B N 1
ATOM 8397 C CA . GLN B 1 415 ? -0.284 -37.469 -28.781 1 94.56 415 GLN B CA 1
ATOM 8398 C C . GLN B 1 415 ? 0.617 -38.312 -29.688 1 94.56 415 GLN B C 1
ATOM 8400 O O . GLN B 1 415 ? 0.429 -39.531 -29.797 1 94.56 415 GLN B O 1
ATOM 8405 N N . ARG B 1 416 ? 1.572 -37.688 -30.281 1 94.62 416 ARG B N 1
ATOM 8406 C CA . ARG B 1 416 ? 2.469 -38.406 -31.188 1 94.62 416 ARG B CA 1
ATOM 8407 C C . ARG B 1 416 ? 3.311 -39.438 -30.438 1 94.62 416 ARG B C 1
ATOM 8409 O O . ARG B 1 416 ? 3.867 -40.344 -31.047 1 94.62 416 ARG B O 1
ATOM 8416 N N . PHE B 1 417 ? 3.422 -39.344 -29.141 1 97.06 417 PHE B N 1
ATOM 8417 C CA . PHE B 1 417 ? 4.215 -40.25 -28.312 1 97.06 417 PHE B CA 1
ATOM 8418 C C . PHE B 1 417 ? 3.367 -41.438 -27.844 1 97.06 417 PHE B C 1
ATOM 8420 O O . PHE B 1 417 ? 3.877 -42.344 -27.188 1 97.06 417 PHE B O 1
ATOM 8427 N N . LEU B 1 418 ? 2.107 -41.531 -28.188 1 97.81 418 LEU B N 1
ATOM 8428 C CA . LEU B 1 418 ? 1.189 -42.438 -27.5 1 97.81 418 LEU B CA 1
ATOM 8429 C C . LEU B 1 418 ? 0.852 -43.625 -28.391 1 97.81 418 LEU B C 1
ATOM 8431 O O . LEU B 1 418 ? 0.813 -43.5 -29.609 1 97.81 418 LEU B O 1
ATOM 8435 N N . GLN B 1 419 ? 0.621 -44.719 -27.719 1 96.81 419 GLN B N 1
ATOM 8436 C CA . GLN B 1 419 ? -0.002 -45.875 -28.359 1 96.81 419 GLN B CA 1
ATOM 8437 C C . GLN B 1 419 ? -1.428 -45.531 -28.797 1 96.81 419 GLN B C 1
ATOM 8439 O O . GLN B 1 419 ? -2.076 -44.656 -28.219 1 96.81 419 GLN B O 1
ATOM 8444 N N . PRO B 1 420 ? -1.927 -46.25 -29.797 1 94.75 420 PRO B N 1
ATOM 8445 C CA . PRO B 1 420 ? -3.275 -45.969 -30.281 1 94.75 420 PRO B CA 1
ATOM 8446 C C . PRO B 1 420 ? -4.348 -46.156 -29.219 1 94.75 420 PRO B C 1
ATOM 8448 O O . PRO B 1 420 ? -5.41 -45.5 -29.281 1 94.75 420 PRO B O 1
ATOM 8451 N N . ASP B 1 421 ? -4.102 -47.031 -28.281 1 94.56 421 ASP B N 1
ATOM 8452 C CA . ASP B 1 421 ? -5.078 -47.281 -27.219 1 94.56 421 ASP B CA 1
ATOM 8453 C C . ASP B 1 421 ? -4.641 -46.625 -25.906 1 94.56 421 ASP B C 1
ATOM 8455 O O . ASP B 1 421 ? -5.059 -47.062 -24.828 1 94.56 421 ASP B O 1
ATOM 8459 N N . ALA B 1 422 ? -3.797 -45.656 -26 1 97.44 422 ALA B N 1
ATOM 8460 C CA . ALA B 1 422 ? -3.242 -45.031 -24.812 1 97.44 422 ALA B CA 1
ATOM 8461 C C . ALA B 1 422 ? -4.312 -44.25 -24.062 1 97.44 422 ALA B C 1
ATOM 8463 O O . ALA B 1 422 ? -5.328 -43.844 -24.641 1 97.44 422 ALA B O 1
ATOM 8464 N N . VAL B 1 423 ? -4.086 -44.062 -22.766 1 97.5 423 VAL B N 1
ATOM 8465 C CA . VAL B 1 423 ? -4.969 -43.281 -21.891 1 97.5 423 VAL B CA 1
ATOM 8466 C C . VAL B 1 423 ? -4.25 -42.031 -21.375 1 97.5 423 VAL B C 1
ATOM 8468 O O . VAL B 1 423 ? -3.029 -42.062 -21.203 1 97.5 423 VAL B O 1
ATOM 8471 N N . SER B 1 424 ? -5.035 -41 -21.281 1 98.12 424 SER B N 1
ATOM 8472 C CA . SER B 1 424 ? -4.5 -39.781 -20.703 1 98.12 424 SER B CA 1
ATOM 8473 C C . SER B 1 424 ? -5.121 -39.469 -19.344 1 98.12 424 SER B C 1
ATOM 8475 O O . SER B 1 424 ? -6.328 -39.656 -19.156 1 98.12 424 SER B O 1
ATOM 8477 N N . ILE B 1 425 ? -4.277 -39.125 -18.406 1 98.56 425 ILE B N 1
ATOM 8478 C CA . ILE B 1 425 ? -4.703 -38.562 -17.125 1 98.56 425 ILE B CA 1
ATOM 8479 C C . ILE B 1 425 ? -4.211 -37.125 -17 1 98.56 425 ILE B C 1
ATOM 8481 O O . ILE B 1 425 ? -3.012 -36.875 -16.844 1 98.56 425 ILE B O 1
ATOM 8485 N N . PRO B 1 426 ? -5.168 -36.25 -17.094 1 97.81 426 PRO B N 1
ATOM 8486 C CA . PRO B 1 426 ? -6.625 -36.375 -17.125 1 97.81 426 PRO B CA 1
ATOM 8487 C C . PRO B 1 426 ? -7.164 -36.781 -18.5 1 97.81 426 PRO B C 1
ATOM 8489 O O . PRO B 1 426 ? -6.449 -36.656 -19.5 1 97.81 426 PRO B O 1
ATOM 8492 N N . CYS B 1 427 ? -8.484 -37.125 -18.469 1 96.88 427 CYS B N 1
ATOM 8493 C CA . CYS B 1 427 ? -9.141 -37.562 -19.703 1 96.88 427 CYS B CA 1
ATOM 8494 C C . CYS B 1 427 ? -9.844 -36.406 -20.375 1 96.88 427 CYS B C 1
ATOM 8496 O O . CYS B 1 427 ? -10.156 -36.469 -21.578 1 96.88 427 CYS B O 1
ATOM 8498 N N . ASP B 1 428 ? -10.125 -35.406 -19.594 1 96.5 428 ASP B N 1
ATOM 8499 C CA . ASP B 1 428 ? -10.805 -34.25 -20.172 1 96.5 428 ASP B CA 1
ATOM 8500 C C . ASP B 1 428 ? -10.719 -33.031 -19.25 1 96.5 428 ASP B C 1
ATOM 8502 O O . ASP B 1 428 ? -10.109 -33.094 -18.172 1 96.5 428 ASP B O 1
ATOM 8506 N N . SER B 1 429 ? -11.164 -31.922 -19.719 1 96.31 429 SER B N 1
ATOM 8507 C CA . SER B 1 429 ? -11.383 -30.703 -18.953 1 96.31 429 SER B CA 1
ATOM 8508 C C . SER B 1 429 ? -12.617 -29.953 -19.453 1 96.31 429 SER B C 1
ATOM 8510 O O . SER B 1 429 ? -12.836 -29.812 -20.656 1 96.31 429 SER B O 1
ATOM 8512 N N . VAL B 1 430 ? -13.453 -29.562 -18.516 1 97.56 430 VAL B N 1
ATOM 8513 C CA . VAL B 1 430 ? -14.672 -28.812 -18.812 1 97.56 430 VAL B CA 1
ATOM 8514 C C . VAL B 1 430 ? -14.695 -27.531 -18 1 97.56 430 VAL B C 1
ATOM 8516 O O . VAL B 1 430 ? -14.523 -27.562 -16.766 1 97.56 430 VAL B O 1
ATOM 8519 N N . SER B 1 431 ? -14.867 -26.438 -18.641 1 98 431 SER B N 1
ATOM 8520 C CA . SER B 1 431 ? -14.953 -25.172 -17.938 1 98 431 SER B CA 1
ATOM 8521 C C . SER B 1 431 ? -16.406 -24.703 -17.812 1 98 431 SER B C 1
ATOM 8523 O O . SER B 1 431 ? -17.266 -25.156 -18.562 1 98 431 SER B O 1
ATOM 8525 N N . TYR B 1 432 ? -16.672 -23.891 -16.828 1 98.06 432 TYR B N 1
ATOM 8526 C CA . TYR B 1 432 ? -18 -23.359 -16.516 1 98.06 432 TYR B CA 1
ATOM 8527 C C . TYR B 1 432 ? -17.922 -21.859 -16.203 1 98.06 432 TYR B C 1
ATOM 8529 O O . TYR B 1 432 ? -16.875 -21.359 -15.805 1 98.06 432 TYR B O 1
ATOM 8537 N N . CYS B 1 433 ? -19.062 -21.203 -16.422 1 97.44 433 CYS B N 1
ATOM 8538 C CA . CYS B 1 433 ? -19.125 -19.781 -16.078 1 97.44 433 CYS B CA 1
ATOM 8539 C C . CYS B 1 433 ? -20.453 -19.453 -15.398 1 97.44 433 CYS B C 1
ATOM 8541 O O . CYS B 1 433 ? -21.453 -20.156 -15.594 1 97.44 433 CYS B O 1
ATOM 8543 N N . VAL B 1 434 ? -20.422 -18.422 -14.625 1 97.56 434 VAL B N 1
ATOM 8544 C CA . VAL B 1 434 ? -21.609 -17.891 -13.977 1 97.56 434 VAL B CA 1
ATOM 8545 C C . VAL B 1 434 ? -21.438 -16.406 -13.695 1 97.56 434 VAL B C 1
ATOM 8547 O O . VAL B 1 434 ? -20.328 -15.961 -13.359 1 97.56 434 VAL B O 1
ATOM 8550 N N . PRO B 1 435 ? -22.484 -15.602 -13.891 1 97.31 435 PRO B N 1
ATOM 8551 C CA . PRO B 1 435 ? -22.375 -14.195 -13.516 1 97.31 435 PRO B CA 1
ATOM 8552 C C . PRO B 1 435 ? -22.094 -14 -12.023 1 97.31 435 PRO B C 1
ATOM 8554 O O . PRO B 1 435 ? -22.641 -14.727 -11.188 1 97.31 435 PRO B O 1
ATOM 8557 N N . VAL B 1 436 ? -21.25 -13.008 -11.727 1 97.19 436 VAL B N 1
ATOM 8558 C CA . VAL B 1 436 ? -20.875 -12.805 -10.328 1 97.19 436 VAL B CA 1
ATOM 8559 C C . VAL B 1 436 ? -20.969 -11.32 -9.977 1 97.19 436 VAL B C 1
ATOM 8561 O O . VAL B 1 436 ? -20.578 -10.469 -10.773 1 97.19 436 VAL B O 1
ATOM 8564 N N . SER B 1 437 ? -21.625 -11.047 -8.844 1 96.31 437 SER B N 1
ATOM 8565 C CA . SER B 1 437 ? -21.594 -9.734 -8.203 1 96.31 437 SER B CA 1
ATOM 8566 C C . SER B 1 437 ? -20.484 -9.656 -7.156 1 96.31 437 SER B C 1
ATOM 8568 O O . SER B 1 437 ? -20.484 -10.414 -6.188 1 96.31 437 SER B O 1
ATOM 8570 N N . CYS B 1 438 ? -19.516 -8.805 -7.348 1 96.25 438 CYS B N 1
ATOM 8571 C CA . CYS B 1 438 ? -18.391 -8.656 -6.434 1 96.25 438 CYS B CA 1
ATOM 8572 C C . CYS B 1 438 ? -17.844 -7.23 -6.453 1 96.25 438 CYS B C 1
ATOM 8574 O O . CYS B 1 438 ? -16.719 -6.996 -6.887 1 96.25 438 CYS B O 1
ATOM 8576 N N . PRO B 1 439 ? -18.562 -6.32 -5.902 1 94.62 439 PRO B N 1
ATOM 8577 C CA . PRO B 1 439 ? -18.234 -4.902 -6.027 1 94.62 439 PRO B CA 1
ATOM 8578 C C . PRO B 1 439 ? -16.859 -4.562 -5.453 1 94.62 439 PRO B C 1
ATOM 8580 O O . PRO B 1 439 ? -16.109 -3.77 -6.043 1 94.62 439 PRO B O 1
ATOM 8583 N N . GLN B 1 440 ? -16.5 -5.102 -4.367 1 91.75 440 GLN B N 1
ATOM 8584 C CA . GLN B 1 440 ? -15.219 -4.785 -3.74 1 91.75 440 GLN B CA 1
ATOM 8585 C C . GLN B 1 440 ? -14.055 -5.281 -4.59 1 91.75 440 GLN B C 1
ATOM 8587 O O . GLN B 1 440 ? -13.047 -4.59 -4.734 1 91.75 440 GLN B O 1
ATOM 8592 N N . LEU B 1 441 ? -14.18 -6.402 -5.102 1 94.88 441 LEU B N 1
ATOM 8593 C CA . LEU B 1 441 ? -13.148 -6.961 -5.973 1 94.88 441 LEU B CA 1
ATOM 8594 C C . LEU B 1 441 ? -13.016 -6.137 -7.25 1 94.88 441 LEU B C 1
ATOM 8596 O O . LEU B 1 441 ? -11.906 -5.867 -7.703 1 94.88 441 LEU B O 1
ATOM 8600 N N . HIS B 1 442 ? -14.148 -5.82 -7.809 1 96.38 442 HIS B N 1
ATOM 8601 C CA . HIS B 1 442 ? -14.18 -5.07 -9.055 1 96.38 442 HIS B CA 1
ATOM 8602 C C . HIS B 1 442 ? -13.453 -3.734 -8.914 1 96.38 442 HIS B C 1
ATOM 8604 O O . HIS B 1 442 ? -12.781 -3.287 -9.844 1 96.38 442 HIS B O 1
ATOM 8610 N N . ALA B 1 443 ? -13.547 -3.164 -7.785 1 92.56 443 ALA B N 1
ATOM 8611 C CA . ALA B 1 443 ? -12.922 -1.871 -7.523 1 92.56 443 ALA B CA 1
ATOM 8612 C C . ALA B 1 443 ? -11.398 -1.979 -7.574 1 92.56 443 ALA B C 1
ATOM 8614 O O . ALA B 1 443 ? -10.711 -0.996 -7.855 1 92.56 443 ALA B O 1
ATOM 8615 N N . LYS B 1 444 ? -10.844 -3.098 -7.363 1 93.75 444 LYS B N 1
ATOM 8616 C CA . LYS B 1 444 ? -9.398 -3.318 -7.332 1 93.75 444 LYS B CA 1
ATOM 8617 C C . LYS B 1 444 ? -8.844 -3.51 -8.742 1 93.75 444 LYS B C 1
ATOM 8619 O O . LYS B 1 444 ? -7.641 -3.391 -8.961 1 93.75 444 LYS B O 1
ATOM 8624 N N . VAL B 1 445 ? -9.68 -3.791 -9.68 1 96 445 VAL B N 1
ATOM 8625 C CA . VAL B 1 445 ? -9.25 -4.199 -11.016 1 96 445 VAL B CA 1
ATOM 8626 C C . VAL B 1 445 ? -8.531 -3.041 -11.703 1 96 445 VAL B C 1
ATOM 8628 O O . VAL B 1 445 ? -7.488 -3.232 -12.328 1 96 445 VAL B O 1
ATOM 8631 N N . LYS B 1 446 ? -9.078 -1.876 -11.531 1 89.38 446 LYS B N 1
ATOM 8632 C CA . LYS B 1 446 ? -8.508 -0.704 -12.195 1 89.38 446 LYS B CA 1
ATOM 8633 C C . LYS B 1 446 ? -7.082 -0.445 -11.719 1 89.38 446 LYS B C 1
ATOM 8635 O O . LYS B 1 446 ? -6.23 -0.013 -12.5 1 89.38 446 LYS B O 1
ATOM 8640 N N . LYS B 1 447 ? -6.828 -0.656 -10.492 1 87 447 LYS B N 1
ATOM 8641 C CA . LYS B 1 447 ? -5.52 -0.413 -9.891 1 87 447 LYS B CA 1
ATOM 8642 C C . LYS B 1 447 ? -4.57 -1.576 -10.156 1 87 447 LYS B C 1
ATOM 8644 O O . LYS B 1 447 ? -3.389 -1.511 -9.812 1 87 447 LYS B O 1
ATOM 8649 N N . SER B 1 448 ? -5.043 -2.607 -10.734 1 90.88 448 SER B N 1
ATOM 8650 C CA . SER B 1 448 ? -4.242 -3.779 -11.07 1 90.88 448 SER B CA 1
ATOM 8651 C C . SER B 1 448 ? -3.898 -3.801 -12.555 1 90.88 448 SER B C 1
ATOM 8653 O O . SER B 1 448 ? -3.297 -2.857 -13.078 1 90.88 448 SER B O 1
ATOM 8655 N N . TYR B 1 449 ? -4.277 -4.863 -13.273 1 91.12 449 TYR B N 1
ATOM 8656 C CA . TYR B 1 449 ? -3.889 -5.008 -14.672 1 91.12 449 TYR B CA 1
ATOM 8657 C C . TYR B 1 449 ? -5.035 -4.617 -15.594 1 91.12 449 TYR B C 1
ATOM 8659 O O . TYR B 1 449 ? -4.957 -4.82 -16.812 1 91.12 449 TYR B O 1
ATOM 8667 N N . GLY B 1 450 ? -6.125 -4.164 -15.023 1 95.31 450 GLY B N 1
ATOM 8668 C CA . GLY B 1 450 ? -7.203 -3.619 -15.836 1 95.31 450 GLY B CA 1
ATOM 8669 C C . GLY B 1 450 ? -8.281 -4.637 -16.156 1 95.31 450 GLY B C 1
ATOM 8670 O O . GLY B 1 450 ? -8.281 -5.742 -15.609 1 95.31 450 GLY B O 1
ATOM 8671 N N . TYR B 1 451 ? -9.18 -4.301 -17.094 1 97.12 451 TYR B N 1
ATOM 8672 C CA . TYR B 1 451 ? -10.391 -5.07 -17.328 1 97.12 451 TYR B CA 1
ATOM 8673 C C . TYR B 1 451 ? -10.227 -6.008 -18.516 1 97.12 451 TYR B C 1
ATOM 8675 O O . TYR B 1 451 ? -11.109 -6.816 -18.797 1 97.12 451 TYR B O 1
ATOM 8683 N N . ASP B 1 452 ? -9.094 -5.926 -19.188 1 97.69 452 ASP B N 1
ATOM 8684 C CA . ASP B 1 452 ? -8.828 -6.789 -20.328 1 97.69 452 ASP B CA 1
ATOM 8685 C C . ASP B 1 452 ? -7.973 -7.988 -19.922 1 97.69 452 ASP B C 1
ATOM 8687 O O . ASP B 1 452 ? -7.273 -8.562 -20.766 1 97.69 452 ASP B O 1
ATOM 8691 N N . SER B 1 453 ? -7.953 -8.258 -18.672 1 97.44 453 SER B N 1
ATOM 8692 C CA . SER B 1 453 ? -7.266 -9.422 -18.125 1 97.44 453 SER B CA 1
ATOM 8693 C C . SER B 1 453 ? -8.203 -10.258 -17.266 1 97.44 453 SER B C 1
ATOM 8695 O O . SER B 1 453 ? -9.086 -9.719 -16.594 1 97.44 453 SER B O 1
ATOM 8697 N N . SER B 1 454 ? -8.039 -11.531 -17.359 1 97.81 454 SER B N 1
ATOM 8698 C CA . SER B 1 454 ? -8.68 -12.398 -16.375 1 97.81 454 SER B CA 1
ATOM 8699 C C . SER B 1 454 ? -7.832 -12.523 -15.125 1 97.81 454 SER B C 1
ATOM 8701 O O . SER B 1 454 ? -6.629 -12.266 -15.148 1 97.81 454 SER B O 1
ATOM 8703 N N . TYR B 1 455 ? -8.469 -12.898 -14.031 1 97.62 455 TYR B N 1
ATOM 8704 C CA . TYR B 1 455 ? -7.805 -13.023 -12.742 1 97.62 455 TYR B CA 1
ATOM 8705 C C . TYR B 1 455 ? -8.188 -14.336 -12.062 1 97.62 455 TYR B C 1
ATOM 8707 O O . TYR B 1 455 ? -9.203 -14.945 -12.391 1 97.62 455 TYR B O 1
ATOM 8715 N N . VAL B 1 456 ? -7.34 -14.797 -11.227 1 96.62 456 VAL B N 1
ATOM 8716 C CA . VAL B 1 456 ? -7.641 -15.898 -10.32 1 96.62 456 VAL B CA 1
ATOM 8717 C C . VAL B 1 456 ? -7.938 -15.352 -8.922 1 96.62 456 VAL B C 1
ATOM 8719 O O . VAL B 1 456 ? -7.156 -14.562 -8.383 1 96.62 456 VAL B O 1
ATOM 8722 N N . VAL B 1 457 ? -9.133 -15.844 -8.406 1 95.56 457 VAL B N 1
ATOM 8723 C CA . VAL B 1 457 ? -9.602 -15.188 -7.188 1 95.56 457 VAL B CA 1
ATOM 8724 C C . VAL B 1 457 ? -10.195 -16.219 -6.234 1 95.56 457 VAL B C 1
ATOM 8726 O O . VAL B 1 457 ? -10.961 -17.094 -6.652 1 95.56 457 VAL B O 1
ATOM 8729 N N . HIS B 1 458 ? -9.789 -16.094 -4.977 1 93.5 458 HIS B N 1
ATOM 8730 C CA . HIS B 1 458 ? -10.555 -16.734 -3.914 1 93.5 458 HIS B CA 1
ATOM 8731 C C . HIS B 1 458 ? -11.656 -15.82 -3.396 1 93.5 458 HIS B C 1
ATOM 8733 O O . HIS B 1 458 ? -11.422 -15.023 -2.482 1 93.5 458 HIS B O 1
ATOM 8739 N N . TYR B 1 459 ? -12.859 -16.047 -3.879 1 92.56 459 TYR B N 1
ATOM 8740 C CA . TYR B 1 459 ? -13.953 -15.133 -3.594 1 92.56 459 TYR B CA 1
ATOM 8741 C C . TYR B 1 459 ? -14.359 -15.211 -2.127 1 92.56 459 TYR B C 1
ATOM 8743 O O . TYR B 1 459 ? -14.477 -16.297 -1.564 1 92.56 459 TYR B O 1
ATOM 8751 N N . GLN B 1 460 ? -14.531 -14.094 -1.628 1 89.31 460 GLN B N 1
ATOM 8752 C CA . GLN B 1 460 ? -15.078 -14.023 -0.278 1 89.31 460 GLN B CA 1
ATOM 8753 C C . GLN B 1 460 ? -16.406 -13.273 -0.263 1 89.31 460 GLN B C 1
ATOM 8755 O O . GLN B 1 460 ? -17.453 -13.859 0.036 1 89.31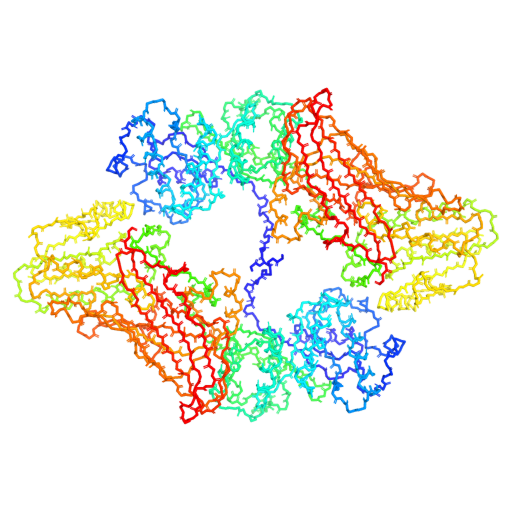 460 GLN B O 1
ATOM 8760 N N . LYS B 1 461 ? -16.359 -12.023 -0.665 1 91.88 461 LYS B N 1
ATOM 8761 C CA . LYS B 1 461 ? -17.562 -11.195 -0.738 1 91.88 461 LYS B CA 1
ATOM 8762 C C . LYS B 1 461 ? -18.125 -11.164 -2.158 1 91.88 461 LYS B C 1
ATOM 8764 O O . LYS B 1 461 ? -17.828 -10.242 -2.924 1 91.88 461 LYS B O 1
ATOM 8769 N N . TYR B 1 462 ? -19 -12.109 -2.412 1 94.25 462 TYR B N 1
ATOM 8770 C CA . TYR B 1 462 ? -19.547 -12.203 -3.764 1 94.25 462 TYR B CA 1
ATOM 8771 C C . TYR B 1 462 ? -20.922 -12.875 -3.76 1 94.25 462 TYR B C 1
ATOM 8773 O O . TYR B 1 462 ? -21.328 -13.461 -2.754 1 94.25 462 TYR B O 1
ATOM 8781 N N . TYR B 1 463 ? -21.672 -12.711 -4.852 1 94.56 463 TYR B N 1
ATOM 8782 C CA . TYR B 1 463 ? -22.953 -13.367 -5.098 1 94.56 463 TYR B CA 1
ATOM 8783 C C . TYR B 1 463 ? -23.047 -13.859 -6.539 1 94.56 463 TYR B C 1
ATOM 8785 O O . TYR B 1 463 ? -22.688 -13.141 -7.473 1 94.56 463 TYR B O 1
ATOM 8793 N N . THR B 1 464 ? -23.328 -15.094 -6.699 1 93.31 464 THR B N 1
ATOM 8794 C CA . THR B 1 464 ? -23.578 -15.641 -8.031 1 93.31 464 THR B CA 1
ATOM 8795 C C . THR B 1 464 ? -25.031 -16.094 -8.172 1 93.31 464 THR B C 1
ATOM 8797 O O . THR B 1 464 ? -25.656 -16.484 -7.188 1 93.31 464 THR B O 1
ATOM 8800 N N . ILE B 1 465 ? -25.406 -15.945 -9.406 1 84.75 465 ILE B N 1
ATOM 8801 C CA . ILE B 1 465 ? -26.703 -16.547 -9.703 1 84.75 465 ILE B CA 1
ATOM 8802 C C . ILE B 1 465 ? -26.562 -18.062 -9.781 1 84.75 465 ILE B C 1
ATOM 8804 O O . ILE B 1 465 ? -25.469 -18.578 -10.039 1 84.75 465 ILE B O 1
ATOM 8808 N N . HIS B 1 466 ? -27.344 -18.875 -9.312 1 72.88 466 HIS B N 1
ATOM 8809 C CA . HIS B 1 466 ? -27.234 -20.312 -9.156 1 72.88 466 HIS B CA 1
ATOM 8810 C C . HIS B 1 466 ? -27.359 -21.031 -10.492 1 72.88 466 HIS B C 1
ATOM 8812 O O . HIS B 1 466 ? -27.516 -22.25 -10.539 1 72.88 466 HIS B O 1
ATOM 8818 N N . ASP B 1 467 ? -27.078 -20.453 -11.586 1 88.5 467 ASP B N 1
ATOM 8819 C CA . ASP B 1 467 ? -27.172 -21.094 -12.891 1 88.5 467 ASP B CA 1
ATOM 8820 C C . ASP B 1 467 ? -25.797 -21.156 -13.562 1 88.5 467 ASP B C 1
ATOM 8822 O O . ASP B 1 467 ? -25.578 -20.5 -14.578 1 88.5 467 ASP B O 1
ATOM 8826 N N . ILE B 1 468 ? -24.938 -22.109 -13.078 1 96.06 468 ILE B N 1
ATOM 8827 C CA . ILE B 1 468 ? -23.625 -22.297 -13.664 1 96.06 468 ILE B CA 1
ATOM 8828 C C . ILE B 1 468 ? -23.734 -23.062 -14.969 1 96.06 468 ILE B C 1
ATOM 8830 O O . ILE B 1 468 ? -24.375 -24.109 -15.023 1 96.06 468 ILE B O 1
ATOM 8834 N N . GLN B 1 469 ? -23.156 -22.562 -16.031 1 97.56 469 GLN B N 1
ATOM 8835 C CA . GLN B 1 469 ? -23.297 -23.188 -17.344 1 97.56 469 GLN B CA 1
ATOM 8836 C C . GLN B 1 469 ? -21.953 -23.641 -17.891 1 97.56 469 GLN B C 1
ATOM 8838 O O . GLN B 1 469 ? -20.922 -23 -17.641 1 97.56 469 GLN B O 1
ATOM 8843 N N . LYS B 1 470 ? -22.016 -24.688 -18.703 1 97.06 470 LYS B N 1
ATOM 8844 C CA . LYS B 1 470 ? -20.828 -25.234 -19.359 1 97.06 470 LYS B CA 1
ATOM 8845 C C . LYS B 1 470 ? -20.328 -24.281 -20.453 1 97.06 470 LYS B C 1
ATOM 8847 O O . LYS B 1 470 ? -21.125 -23.672 -21.172 1 97.06 470 LYS B O 1
ATOM 8852 N N . CYS B 1 471 ? -19.031 -24.203 -20.562 1 95.94 471 CYS B N 1
ATOM 8853 C CA . CYS B 1 471 ? -18.406 -23.328 -21.562 1 95.94 471 CYS B CA 1
ATOM 8854 C C . CYS B 1 471 ? -17.609 -24.156 -22.562 1 95.94 471 CYS B C 1
ATOM 8856 O O . CYS B 1 471 ? -18.156 -24.594 -23.578 1 95.94 471 CYS B O 1
ATOM 8858 N N . MET B 1 472 ? -16.359 -24.484 -22.219 1 95.5 472 MET B N 1
ATOM 8859 C CA . MET B 1 472 ? -15.484 -25.219 -23.125 1 95.5 472 MET B CA 1
ATOM 8860 C C . MET B 1 472 ? -15.172 -26.609 -22.594 1 95.5 472 MET B C 1
ATOM 8862 O O . MET B 1 472 ? -15.211 -26.844 -21.391 1 95.5 472 MET B O 1
ATOM 8866 N N . GLN B 1 473 ? -14.914 -27.469 -23.547 1 96.25 473 GLN B N 1
ATOM 8867 C CA . GLN B 1 473 ? -14.539 -28.828 -23.203 1 96.25 473 GLN B CA 1
ATOM 8868 C C . GLN B 1 473 ? -13.438 -29.359 -24.125 1 96.25 473 GLN B C 1
ATOM 8870 O O . GLN B 1 473 ? -13.469 -29.125 -25.328 1 96.25 473 GLN B O 1
ATOM 8875 N N . PHE B 1 474 ? -12.547 -30.078 -23.578 1 97.62 474 PHE B N 1
ATOM 8876 C CA . PHE B 1 474 ? -11.469 -30.734 -24.312 1 97.62 474 PHE B CA 1
ATOM 8877 C C . PHE B 1 474 ? -11.273 -32.156 -23.812 1 97.62 474 PHE B C 1
ATOM 8879 O O . PHE B 1 474 ? -11.352 -32.438 -22.609 1 97.62 474 PHE B O 1
ATOM 8886 N N . LYS B 1 475 ? -11.055 -33.031 -24.703 1 96.56 475 LYS B N 1
ATOM 8887 C CA . LYS B 1 475 ? -10.82 -34.438 -24.391 1 96.56 475 LYS B CA 1
ATOM 8888 C C . LYS B 1 475 ? -9.398 -34.844 -24.766 1 96.56 475 LYS B C 1
ATOM 8890 O O . LYS B 1 475 ? -8.828 -34.344 -25.734 1 96.56 475 LYS B O 1
ATOM 8895 N N . HIS B 1 476 ? -8.891 -35.812 -24.016 1 95.5 476 HIS B N 1
ATOM 8896 C CA . HIS B 1 476 ? -7.531 -36.281 -24.219 1 95.5 476 HIS B CA 1
ATOM 8897 C C . HIS B 1 476 ? -7.457 -37.812 -24.031 1 95.5 476 HIS B C 1
ATOM 8899 O O . HIS B 1 476 ? -8.078 -38.344 -23.109 1 95.5 476 HIS B O 1
ATOM 8905 N N . PRO B 1 477 ? -6.723 -38.625 -24.781 1 95.94 477 PRO B N 1
ATOM 8906 C CA . PRO B 1 477 ? -6.172 -38.125 -26.047 1 95.94 477 PRO B CA 1
ATOM 8907 C C . PRO B 1 477 ? -7.246 -37.875 -27.094 1 95.94 477 PRO B C 1
ATOM 8909 O O . PRO B 1 477 ? -8.367 -38.375 -26.969 1 95.94 477 PRO B O 1
ATOM 8912 N N . ASP B 1 478 ? -6.965 -37.031 -27.969 1 94.12 478 ASP B N 1
ATOM 8913 C CA . ASP B 1 478 ? -7.914 -36.688 -29.016 1 94.12 478 ASP B CA 1
ATOM 8914 C C . ASP B 1 478 ? -7.488 -37.25 -30.359 1 94.12 478 ASP B C 1
ATOM 8916 O O . ASP B 1 478 ? -7.258 -36.531 -31.312 1 94.12 478 ASP B O 1
ATOM 8920 N N . PHE B 1 479 ? -7.543 -38.5 -30.453 1 92 479 PHE B N 1
ATOM 8921 C CA . PHE B 1 479 ? -7.074 -39.188 -31.656 1 92 479 PHE B CA 1
ATOM 8922 C C . PHE B 1 479 ? -8.016 -38.938 -32.812 1 92 479 PHE B C 1
ATOM 8924 O O . PHE B 1 479 ? -7.586 -38.938 -34 1 92 479 PHE B O 1
ATOM 8931 N N . ASN B 1 480 ? -9.25 -38.656 -32.469 1 88.62 480 ASN B N 1
ATOM 8932 C CA . ASN B 1 480 ? -10.234 -38.438 -33.531 1 88.62 480 ASN B CA 1
ATOM 8933 C C . ASN B 1 480 ? -10.328 -36.938 -33.906 1 88.62 480 ASN B C 1
ATOM 8935 O O . ASN B 1 480 ? -11.195 -36.562 -34.688 1 88.62 480 ASN B O 1
ATOM 8939 N N . ASN B 1 481 ? -9.508 -36.125 -33.344 1 86.44 481 ASN B N 1
ATOM 8940 C CA . ASN B 1 481 ? -9.461 -34.719 -33.625 1 86.44 481 ASN B CA 1
ATOM 8941 C C . ASN B 1 481 ? -10.828 -34.062 -33.438 1 86.44 481 ASN B C 1
ATOM 8943 O O . ASN B 1 481 ? -11.328 -33.375 -34.312 1 86.44 481 ASN B O 1
ATOM 8947 N N . GLU B 1 482 ? -11.43 -34.344 -32.375 1 86.44 482 GLU B N 1
ATOM 8948 C CA . GLU B 1 482 ? -12.75 -33.812 -32.062 1 86.44 482 GLU B CA 1
ATOM 8949 C C . GLU B 1 482 ? -12.656 -32.438 -31.375 1 86.44 482 GLU B C 1
ATOM 8951 O O . GLU B 1 482 ? -13.625 -31.688 -31.359 1 86.44 482 GLU B O 1
ATOM 8956 N N . ASN B 1 483 ? -11.516 -32.219 -30.859 1 90.19 483 ASN B N 1
ATOM 8957 C CA . ASN B 1 483 ? -11.336 -30.969 -30.156 1 90.19 483 ASN B CA 1
ATOM 8958 C C . ASN B 1 483 ? -11.203 -29.797 -31.109 1 90.19 483 ASN B C 1
ATOM 8960 O O . ASN B 1 483 ? -10.562 -29.906 -32.156 1 90.19 483 ASN B O 1
ATOM 8964 N N . GLN B 1 484 ? -11.891 -28.734 -30.859 1 90.88 484 GLN B N 1
ATOM 8965 C CA . GLN B 1 484 ? -11.633 -27.438 -31.469 1 90.88 484 GLN B CA 1
ATOM 8966 C C . GLN B 1 484 ? -10.875 -26.531 -30.5 1 90.88 484 GLN B C 1
ATOM 8968 O O . GLN B 1 484 ? -11.43 -26.078 -29.5 1 90.88 484 GLN B O 1
ATOM 8973 N N . LEU B 1 485 ? -9.664 -26.25 -30.875 1 94.31 485 LEU B N 1
ATOM 8974 C CA . LEU B 1 485 ? -8.836 -25.453 -29.969 1 94.31 485 LEU B CA 1
ATOM 8975 C C . LEU B 1 485 ? -9.383 -24.031 -29.859 1 94.31 485 LEU B C 1
ATOM 8977 O O . LEU B 1 485 ? -9.273 -23.422 -28.797 1 94.31 485 LEU B O 1
ATOM 8981 N N . ALA B 1 486 ? -9.859 -23.5 -30.938 1 95.25 486 ALA B N 1
ATOM 8982 C CA . ALA B 1 486 ? -10.594 -22.234 -30.906 1 95.25 486 ALA B CA 1
ATOM 8983 C C . ALA B 1 486 ? -12.094 -22.484 -30.75 1 95.25 486 ALA B C 1
ATOM 8985 O O . ALA B 1 486 ? -12.672 -23.297 -31.484 1 95.25 486 ALA B O 1
ATOM 8986 N N . GLN B 1 487 ? -12.641 -21.859 -29.766 1 95.69 487 GLN B N 1
ATOM 8987 C CA . GLN B 1 487 ? -14.062 -22.047 -29.484 1 95.69 487 GLN B CA 1
ATOM 8988 C C . GLN B 1 487 ? -14.734 -20.734 -29.109 1 95.69 487 GLN B C 1
ATOM 8990 O O . GLN B 1 487 ? -14.078 -19.812 -28.609 1 95.69 487 GLN B O 1
ATOM 8995 N N . GLU B 1 488 ? -16 -20.609 -29.422 1 97 488 GLU B N 1
ATOM 8996 C CA . GLU B 1 488 ? -16.844 -19.5 -29 1 97 488 GLU B CA 1
ATOM 8997 C C . GLU B 1 488 ? -18.125 -20 -28.344 1 97 488 GLU B C 1
ATOM 8999 O O . GLU B 1 488 ? -18.781 -20.906 -28.844 1 97 488 GLU B O 1
ATOM 9004 N N . GLN B 1 489 ? -18.359 -19.516 -27.219 1 97.56 489 GLN B N 1
ATOM 9005 C CA . GLN B 1 489 ? -19.562 -19.891 -26.484 1 97.56 489 GLN B CA 1
ATOM 9006 C C . GLN B 1 489 ? -20.453 -18.672 -26.234 1 97.56 489 GLN B C 1
ATOM 9008 O O . GLN B 1 489 ? -19.953 -17.578 -25.953 1 97.56 489 GLN B O 1
ATOM 9013 N N . ASN B 1 490 ? -21.766 -18.828 -26.406 1 97.5 490 ASN B N 1
ATOM 9014 C CA . ASN B 1 490 ? -22.797 -17.844 -26.094 1 97.5 490 ASN B CA 1
ATOM 9015 C C . ASN B 1 490 ? -23.734 -18.359 -25 1 97.5 490 ASN B C 1
ATOM 9017 O O . ASN B 1 490 ? -24.547 -19.25 -25.234 1 97.5 490 ASN B O 1
ATOM 9021 N N . LEU B 1 491 ? -23.609 -17.797 -23.891 1 97.62 491 LEU B N 1
ATOM 9022 C CA . LEU B 1 491 ? -24.375 -18.219 -22.719 1 97.62 491 LEU B CA 1
ATOM 9023 C C . LEU B 1 491 ? -25.422 -17.172 -22.359 1 97.62 491 LEU B C 1
ATOM 9025 O O . LEU B 1 491 ? -25.172 -15.969 -22.453 1 97.62 491 LEU B O 1
ATOM 9029 N N . VAL B 1 492 ? -26.609 -17.609 -21.969 1 96.94 492 VAL B N 1
ATOM 9030 C CA . VAL B 1 492 ? -27.688 -16.703 -21.562 1 96.94 492 VAL B CA 1
ATOM 9031 C C . VAL B 1 492 ? -28.141 -17.047 -20.156 1 96.94 492 VAL B C 1
ATOM 9033 O O . VAL B 1 492 ? -28.438 -18.203 -19.859 1 96.94 492 VAL B O 1
ATOM 9036 N N . PHE B 1 493 ? -28.234 -16.094 -19.312 1 96.56 493 PHE B N 1
ATOM 9037 C CA . PHE B 1 493 ? -28.625 -16.25 -17.906 1 96.56 493 PHE B CA 1
ATOM 9038 C C . PHE B 1 493 ? -29.875 -15.438 -17.609 1 96.56 493 PHE B C 1
ATOM 9040 O O . PHE B 1 493 ? -29.906 -14.227 -17.844 1 96.56 493 PHE B O 1
ATOM 9047 N N . GLU B 1 494 ? -30.812 -16.109 -17.047 1 92.75 494 GLU B N 1
ATOM 9048 C CA . GLU B 1 494 ? -32 -15.422 -16.609 1 92.75 494 GLU B CA 1
ATOM 9049 C C . GLU B 1 494 ? -31.859 -14.961 -15.156 1 92.75 494 GLU B C 1
ATOM 9051 O O . GLU B 1 494 ? -31.484 -15.742 -14.281 1 92.75 494 GLU B O 1
ATOM 9056 N N . CYS B 1 495 ? -32.188 -13.703 -14.906 1 89.69 495 CYS B N 1
ATOM 9057 C CA . CYS B 1 495 ? -32.031 -13.156 -13.562 1 89.69 495 CYS B CA 1
ATOM 9058 C C . CYS B 1 495 ? -33.375 -13.086 -12.844 1 89.69 495 CYS B C 1
ATOM 9060 O O . CYS B 1 495 ? -34.312 -12.5 -13.359 1 89.69 495 CYS B O 1
ATOM 9062 N N . LYS B 1 496 ? -33.406 -13.609 -11.672 1 88 496 LYS B N 1
ATOM 9063 C CA . LYS B 1 496 ? -34.656 -13.711 -10.906 1 88 496 LYS B CA 1
ATOM 9064 C C . LYS B 1 496 ? -34.781 -12.555 -9.922 1 88 496 LYS B C 1
ATOM 9066 O O . LYS B 1 496 ? -35.781 -12.453 -9.203 1 88 496 LYS B O 1
ATOM 9071 N N . GLN B 1 497 ? -33.844 -11.727 -9.797 1 89.88 497 GLN B N 1
ATOM 9072 C CA . GLN B 1 497 ? -33.844 -10.547 -8.938 1 89.88 497 GLN B CA 1
ATOM 9073 C C . GLN B 1 497 ? -32.969 -9.43 -9.523 1 89.88 497 GLN B C 1
ATOM 9075 O O . GLN B 1 497 ? -32.219 -9.656 -10.469 1 89.88 497 GLN B O 1
ATOM 9080 N N . ASP B 1 498 ? -33.188 -8.227 -8.977 1 92.06 498 ASP B N 1
ATOM 9081 C CA . ASP B 1 498 ? -32.344 -7.117 -9.375 1 92.06 498 ASP B CA 1
ATOM 9082 C C . ASP B 1 498 ? -30.891 -7.348 -8.938 1 92.06 498 ASP B C 1
ATOM 9084 O O . ASP B 1 498 ? -30.641 -7.73 -7.789 1 92.06 498 ASP B O 1
ATOM 9088 N N . LEU B 1 499 ? -30 -7.207 -9.883 1 93.25 499 LEU B N 1
ATOM 9089 C CA . LEU B 1 499 ? -28.594 -7.488 -9.586 1 93.25 499 LEU B CA 1
ATOM 9090 C C . LEU B 1 499 ? -27.688 -6.465 -10.25 1 93.25 499 LEU B C 1
ATOM 9092 O O . LEU B 1 499 ? -28.078 -5.816 -11.227 1 93.25 499 LEU B O 1
ATOM 9096 N N . LEU B 1 500 ? -26.594 -6.25 -9.664 1 95.5 500 LEU B N 1
ATOM 9097 C CA . LEU B 1 500 ? -25.469 -5.602 -10.297 1 95.5 500 LEU B CA 1
ATOM 9098 C C . LEU B 1 500 ? -24.328 -6.598 -10.547 1 95.5 500 LEU B C 1
ATOM 9100 O O . LEU B 1 500 ? -23.719 -7.094 -9.594 1 95.5 500 LEU B O 1
ATOM 9104 N N . ILE B 1 501 ? -24.062 -6.863 -11.812 1 96.5 501 ILE B N 1
ATOM 9105 C CA . ILE B 1 501 ? -23.109 -7.91 -12.172 1 96.5 501 ILE B CA 1
ATOM 9106 C C . ILE B 1 501 ? -21.766 -7.281 -12.555 1 96.5 501 ILE B C 1
ATOM 9108 O O . ILE B 1 501 ? -21.719 -6.34 -13.344 1 96.5 501 ILE B O 1
ATOM 9112 N N . HIS B 1 502 ? -20.672 -7.82 -12.031 1 97.31 502 HIS B N 1
ATOM 9113 C CA . HIS B 1 502 ? -19.344 -7.215 -12.195 1 97.31 502 HIS B CA 1
ATOM 9114 C C . HIS B 1 502 ? -18.469 -8.039 -13.133 1 97.31 502 HIS B C 1
ATOM 9116 O O . HIS B 1 502 ? -17.375 -7.613 -13.5 1 97.31 502 HIS B O 1
ATOM 9122 N N . GLY B 1 503 ? -18.891 -9.156 -13.461 1 97.94 503 GLY B N 1
ATOM 9123 C CA . GLY B 1 503 ? -18.156 -10.055 -14.336 1 97.94 503 GLY B CA 1
ATOM 9124 C C . GLY B 1 503 ? -18.625 -11.484 -14.266 1 97.94 503 GLY B C 1
ATOM 9125 O O . GLY B 1 503 ? -19.797 -11.742 -13.945 1 97.94 503 GLY B O 1
ATOM 9126 N N . MET B 1 504 ? -17.781 -12.344 -14.727 1 98.38 504 MET B N 1
ATOM 9127 C CA . MET B 1 504 ? -18.094 -13.773 -14.703 1 98.38 504 MET B CA 1
ATOM 9128 C C . MET B 1 504 ? -17.078 -14.531 -13.844 1 98.38 504 MET B C 1
ATOM 9130 O O . MET B 1 504 ? -15.883 -14.242 -13.891 1 98.38 504 MET B O 1
ATOM 9134 N N . ALA B 1 505 ? -17.578 -15.422 -13.055 1 98 505 ALA B N 1
ATOM 9135 C CA . ALA B 1 505 ? -16.719 -16.406 -12.391 1 98 505 ALA B CA 1
ATOM 9136 C C . ALA B 1 505 ? -16.609 -17.688 -13.211 1 98 505 ALA B C 1
ATOM 9138 O O . ALA B 1 505 ? -17.594 -18.125 -13.82 1 98 505 ALA B O 1
ATOM 9139 N N . GLY B 1 506 ? -15.445 -18.219 -13.211 1 98.06 506 GLY B N 1
ATOM 9140 C CA . GLY B 1 506 ? -15.219 -19.438 -13.969 1 98.06 506 GLY B CA 1
ATOM 9141 C C . GLY B 1 506 ? -14.656 -20.562 -13.117 1 98.06 506 GLY B C 1
ATOM 9142 O O . GLY B 1 506 ? -13.914 -20.328 -12.172 1 98.06 506 GLY B O 1
ATOM 9143 N N . TYR B 1 507 ? -15.023 -21.766 -13.523 1 97.88 507 TYR B N 1
ATOM 9144 C CA . TYR B 1 507 ? -14.656 -23 -12.844 1 97.88 507 TYR B CA 1
ATOM 9145 C C . TYR B 1 507 ? -14.281 -24.078 -13.844 1 97.88 507 TYR B C 1
ATOM 9147 O O . TYR B 1 507 ? -14.383 -23.875 -15.062 1 97.88 507 TYR B O 1
ATOM 9155 N N . PHE B 1 508 ? -13.859 -25.219 -13.289 1 98.12 508 PHE B N 1
ATOM 9156 C CA . PHE B 1 508 ? -13.633 -26.344 -14.188 1 98.12 508 PHE B CA 1
ATOM 9157 C C . PHE B 1 508 ? -13.852 -27.672 -13.469 1 98.12 508 PHE B C 1
ATOM 9159 O O . PHE B 1 508 ? -13.891 -27.719 -12.234 1 98.12 508 PHE B O 1
ATOM 9166 N N . THR B 1 509 ? -14.172 -28.672 -14.195 1 98 509 THR B N 1
ATOM 9167 C CA . THR B 1 509 ? -14.164 -30.078 -13.82 1 98 509 THR B CA 1
ATOM 9168 C C . THR B 1 509 ? -13.305 -30.891 -14.781 1 98 509 THR B C 1
ATOM 9170 O O . THR B 1 509 ? -13.312 -30.641 -15.984 1 98 509 THR B O 1
ATOM 9173 N N . SER B 1 510 ? -12.57 -31.766 -14.227 1 98.12 510 SER B N 1
ATOM 9174 C CA . SER B 1 510 ? -11.758 -32.656 -15.055 1 98.12 510 SER B CA 1
ATOM 9175 C C . SER B 1 510 ? -11.859 -34.094 -14.586 1 98.12 510 SER B C 1
ATOM 9177 O O . SER B 1 510 ? -11.68 -34.375 -13.398 1 98.12 510 SER B O 1
ATOM 9179 N N . LYS B 1 511 ? -12.203 -34.906 -15.516 1 98 511 LYS B N 1
ATOM 9180 C CA . LYS B 1 511 ? -12.156 -36.344 -15.25 1 98 511 LYS B CA 1
ATOM 9181 C C . LYS B 1 511 ? -10.742 -36.906 -15.391 1 98 511 LYS B C 1
ATOM 9183 O O . LYS B 1 511 ? -10.094 -36.688 -16.422 1 98 511 LYS B O 1
ATOM 9188 N N . LEU B 1 512 ? -10.258 -37.5 -14.328 1 98.31 512 LEU B N 1
ATOM 9189 C CA . LEU B 1 512 ? -8.922 -38.094 -14.383 1 98.31 512 LEU B CA 1
ATOM 9190 C C . LEU B 1 512 ? -8.953 -39.469 -15.016 1 98.31 512 LEU B C 1
ATOM 9192 O O . LEU B 1 512 ? -8.258 -39.719 -16 1 98.31 512 LEU B O 1
ATOM 9196 N N . TYR B 1 513 ? -9.742 -40.344 -14.5 1 98.31 513 TYR B N 1
ATOM 9197 C CA . TYR B 1 513 ? -9.914 -41.688 -15.016 1 98.31 513 TYR B CA 1
ATOM 9198 C C . TYR B 1 513 ? -11.195 -42.312 -14.477 1 98.31 513 TYR B C 1
ATOM 9200 O O . TYR B 1 513 ? -11.398 -42.406 -13.266 1 98.31 513 TYR B O 1
ATOM 9208 N N . GLU B 1 514 ? -12.078 -42.656 -15.352 1 96.62 514 GLU B N 1
ATOM 9209 C CA . GLU B 1 514 ? -13.359 -43.281 -15.016 1 96.62 514 GLU B CA 1
ATOM 9210 C C . GLU B 1 514 ? -14.141 -42.438 -14.023 1 96.62 514 GLU B C 1
ATOM 9212 O O . GLU B 1 514 ? -14.461 -41.281 -14.305 1 96.62 514 GLU B O 1
ATOM 9217 N N . ASP B 1 515 ? -14.25 -42.875 -12.773 1 95.75 515 ASP B N 1
ATOM 9218 C CA . ASP B 1 515 ? -15.109 -42.156 -11.82 1 95.75 515 ASP B CA 1
ATOM 9219 C C . ASP B 1 515 ? -14.289 -41.188 -10.961 1 95.75 515 ASP B C 1
ATOM 9221 O O . ASP B 1 515 ? -14.844 -40.5 -10.109 1 95.75 515 ASP B O 1
ATOM 9225 N N . ILE B 1 516 ? -13.055 -41.156 -11.195 1 97.94 516 ILE B N 1
ATOM 9226 C CA . ILE B 1 516 ? -12.203 -40.25 -10.422 1 97.94 516 ILE B CA 1
ATOM 9227 C C . ILE B 1 516 ? -12.117 -38.875 -11.117 1 97.94 516 ILE B C 1
ATOM 9229 O O . ILE B 1 516 ? -11.68 -38.781 -12.266 1 97.94 516 ILE B O 1
ATOM 9233 N N . GLU B 1 517 ? -12.625 -37.875 -10.414 1 97.12 517 GLU B N 1
ATOM 9234 C CA . GLU B 1 517 ? -12.664 -36.531 -10.992 1 97.12 517 GLU B CA 1
ATOM 9235 C C . GLU B 1 517 ? -12.227 -35.5 -9.969 1 97.12 517 GLU B C 1
ATOM 9237 O O . GLU B 1 517 ? -12.266 -35.75 -8.766 1 97.12 517 GLU B O 1
ATOM 9242 N N . LEU B 1 518 ? -11.695 -34.406 -10.438 1 96.5 518 LEU B N 1
ATOM 9243 C CA . LEU B 1 518 ? -11.492 -33.25 -9.594 1 96.5 518 LEU B CA 1
ATOM 9244 C C . LEU B 1 518 ? -12.211 -32.031 -10.164 1 96.5 518 LEU B C 1
ATOM 9246 O O . LEU B 1 518 ? -12.383 -31.922 -11.383 1 96.5 518 LEU B O 1
ATOM 9250 N N . SER B 1 519 ? -12.688 -31.125 -9.281 1 97.38 519 SER B N 1
ATOM 9251 C CA . SER B 1 519 ? -13.57 -30.062 -9.727 1 97.38 519 SER B CA 1
ATOM 9252 C C . SER B 1 519 ? -13.5 -28.859 -8.789 1 97.38 519 SER B C 1
ATOM 9254 O O . SER B 1 519 ? -13.406 -29.031 -7.57 1 97.38 519 SER B O 1
ATOM 9256 N N . THR B 1 520 ? -13.523 -27.656 -9.383 1 96.12 520 THR B N 1
ATOM 9257 C CA . THR B 1 520 ? -13.703 -26.422 -8.617 1 96.12 520 THR B CA 1
ATOM 9258 C C . THR B 1 520 ? -15.141 -25.938 -8.703 1 96.12 520 THR B C 1
ATOM 9260 O O . THR B 1 520 ? -15.484 -24.891 -8.148 1 96.12 520 THR B O 1
ATOM 9263 N N . HIS B 1 521 ? -15.977 -26.688 -9.438 1 95.75 521 HIS B N 1
ATOM 9264 C CA . HIS B 1 521 ? -17.391 -26.344 -9.562 1 95.75 521 HIS B CA 1
ATOM 9265 C C . HIS B 1 521 ? -18.078 -26.312 -8.195 1 95.75 521 HIS B C 1
ATOM 9267 O O . HIS B 1 521 ? -17.984 -27.281 -7.434 1 95.75 521 HIS B O 1
ATOM 9273 N N . PRO B 1 522 ? -18.781 -25.25 -7.922 1 92.31 522 PRO B N 1
ATOM 9274 C CA . PRO B 1 522 ? -19.328 -25.078 -6.574 1 92.31 522 PRO B CA 1
ATOM 9275 C C . PRO B 1 522 ? -20.281 -26.203 -6.188 1 92.31 522 PRO B C 1
ATOM 9277 O O . PRO B 1 522 ? -20.375 -26.562 -5.012 1 92.31 522 PRO B O 1
ATOM 9280 N N . ASN B 1 523 ? -21.031 -26.781 -7.098 1 91.12 523 ASN B N 1
ATOM 9281 C CA . ASN B 1 523 ? -22.016 -27.812 -6.801 1 91.12 523 ASN B CA 1
ATOM 9282 C C . ASN B 1 523 ? -21.359 -29.188 -6.672 1 91.12 523 ASN B C 1
ATOM 9284 O O . ASN B 1 523 ? -21.969 -30.125 -6.152 1 91.12 523 ASN B O 1
ATOM 9288 N N . ASN B 1 524 ? -20.188 -29.312 -7.195 1 92.19 524 ASN B N 1
ATOM 9289 C CA . ASN B 1 524 ? -19.5 -30.594 -7.188 1 92.19 524 ASN B CA 1
ATOM 9290 C C . ASN B 1 524 ? -18 -30.422 -6.938 1 92.19 524 ASN B C 1
ATOM 9292 O O . ASN B 1 524 ? -17.172 -31.047 -7.617 1 92.19 524 ASN B O 1
ATOM 9296 N N . SER B 1 525 ? -17.781 -29.562 -6.035 1 93.31 525 SER B N 1
ATOM 9297 C CA . SER B 1 525 ? -16.375 -29.266 -5.797 1 93.31 525 SER B CA 1
ATOM 9298 C C . SER B 1 525 ? -15.672 -30.406 -5.074 1 93.31 525 SER B C 1
ATOM 9300 O O . SER B 1 525 ? -16.281 -31.078 -4.234 1 93.31 525 SER B O 1
ATOM 9302 N N . THR B 1 526 ? -14.438 -30.656 -5.434 1 95 526 THR B N 1
ATOM 9303 C CA . THR B 1 526 ? -13.602 -31.578 -4.688 1 95 526 THR B CA 1
ATOM 9304 C C . THR B 1 526 ? -13.273 -31.031 -3.305 1 95 526 THR B C 1
ATOM 9306 O O . THR B 1 526 ? -12.664 -29.969 -3.184 1 95 526 THR B O 1
ATOM 9309 N N . PRO B 1 527 ? -13.688 -31.766 -2.318 1 89.38 527 PRO B N 1
ATOM 9310 C CA . PRO B 1 527 ? -13.477 -31.266 -0.963 1 89.38 527 PRO B CA 1
ATOM 9311 C C . PRO B 1 527 ? -12 -31.078 -0.62 1 89.38 527 PRO B C 1
ATOM 9313 O O . PRO B 1 527 ? -11.172 -31.922 -0.989 1 89.38 527 PRO B O 1
ATOM 9316 N N . ASP B 1 528 ? -11.664 -29.938 -0.044 1 83.69 528 ASP B N 1
ATOM 9317 C CA . ASP B 1 528 ? -10.352 -29.625 0.52 1 83.69 528 ASP B CA 1
ATOM 9318 C C . ASP B 1 528 ? -9.312 -29.422 -0.582 1 83.69 528 ASP B C 1
ATOM 9320 O O . ASP B 1 528 ? -8.117 -29.594 -0.353 1 83.69 528 ASP B O 1
ATOM 9324 N N . MET B 1 529 ? -9.805 -29.219 -1.738 1 89.12 529 MET B N 1
ATOM 9325 C CA . MET B 1 529 ? -8.883 -28.906 -2.824 1 89.12 529 MET B CA 1
ATOM 9326 C C . MET B 1 529 ? -8.672 -27.391 -2.938 1 89.12 529 MET B C 1
ATOM 9328 O O . MET B 1 529 ? -9.641 -26.641 -3.092 1 89.12 529 MET B O 1
ATOM 9332 N N . TYR B 1 530 ? -7.434 -26.922 -2.883 1 85.38 530 TYR B N 1
ATOM 9333 C CA . TYR B 1 530 ? -7.156 -25.484 -2.875 1 85.38 530 TYR B CA 1
ATOM 9334 C C . TYR B 1 530 ? -6.137 -25.125 -3.947 1 85.38 530 TYR B C 1
ATOM 9336 O O . TYR B 1 530 ? -5.641 -24 -3.984 1 85.38 530 TYR B O 1
ATOM 9344 N N . SER B 1 531 ? -5.871 -25.969 -4.82 1 86.06 531 SER B N 1
ATOM 9345 C CA . SER B 1 531 ? -4.852 -25.734 -5.84 1 86.06 531 SER B CA 1
ATOM 9346 C C . SER B 1 531 ? -5.32 -24.719 -6.871 1 86.06 531 SER B C 1
ATOM 9348 O O . SER B 1 531 ? -4.504 -24.078 -7.531 1 86.06 531 SER B O 1
ATOM 9350 N N . TRP B 1 532 ? -6.617 -24.688 -7.023 1 92.94 532 TRP B N 1
ATOM 9351 C CA . TRP B 1 532 ? -7.16 -23.766 -8.016 1 92.94 532 TRP B CA 1
ATOM 9352 C C . TRP B 1 532 ? -8.266 -22.906 -7.418 1 92.94 532 TRP B C 1
ATOM 9354 O O . TRP B 1 532 ? -9.25 -23.438 -6.891 1 92.94 532 TRP B O 1
ATOM 9364 N N . PHE B 1 533 ? -8.055 -21.625 -7.566 1 93.69 533 PHE B N 1
ATOM 9365 C CA . PHE B 1 533 ? -9.156 -20.703 -7.312 1 93.69 533 PHE B CA 1
ATOM 9366 C C . PHE B 1 533 ? -9.914 -20.391 -8.594 1 93.69 533 PHE B C 1
ATOM 9368 O O . PHE B 1 533 ? -9.375 -20.562 -9.695 1 93.69 533 PHE B O 1
ATOM 9375 N N . PRO B 1 534 ? -11.094 -19.953 -8.43 1 96.25 534 PRO B N 1
ATOM 9376 C CA . PRO B 1 534 ? -11.875 -19.609 -9.617 1 96.25 534 PRO B CA 1
ATOM 9377 C C . PRO B 1 534 ? -11.234 -18.484 -10.438 1 96.25 534 PRO B C 1
ATOM 9379 O O . PRO B 1 534 ? -10.477 -17.672 -9.891 1 96.25 534 PRO B O 1
ATOM 9382 N N . ILE B 1 535 ? -11.555 -18.5 -11.703 1 98.19 535 ILE B N 1
ATOM 9383 C CA . ILE B 1 535 ? -11.086 -17.422 -12.57 1 98.19 535 ILE B CA 1
ATOM 9384 C C . ILE B 1 535 ? -12.141 -16.312 -12.625 1 98.19 535 ILE B C 1
ATOM 9386 O O . ILE B 1 535 ? -13.336 -16.578 -12.438 1 98.19 535 ILE B O 1
ATOM 9390 N N . TYR B 1 536 ? -11.758 -15.117 -12.773 1 98.38 536 TYR B N 1
ATOM 9391 C CA . TYR B 1 536 ? -12.609 -13.938 -12.836 1 98.38 536 TYR B CA 1
ATOM 9392 C C . TYR B 1 536 ? -12.414 -13.188 -14.156 1 98.38 536 TYR B C 1
ATOM 9394 O O . TYR B 1 536 ? -11.297 -12.789 -14.484 1 98.38 536 TYR B O 1
ATOM 9402 N N . PHE B 1 537 ? -13.469 -13.086 -14.891 1 98.62 537 PHE B N 1
ATOM 9403 C CA . PHE B 1 537 ? -13.516 -12.25 -16.078 1 98.62 537 PHE B CA 1
ATOM 9404 C C . PHE B 1 537 ? -14.266 -10.945 -15.812 1 98.62 537 PHE B C 1
ATOM 9406 O O . PHE B 1 537 ? -15.492 -10.898 -15.922 1 98.62 537 PHE B O 1
ATOM 9413 N N . PRO B 1 538 ? -13.586 -9.93 -15.555 1 98.44 538 PRO B N 1
ATOM 9414 C CA . PRO B 1 538 ? -14.258 -8.703 -15.125 1 98.44 538 PRO B CA 1
ATOM 9415 C C . PRO B 1 538 ? -14.945 -7.977 -16.281 1 98.44 538 PRO B C 1
ATOM 9417 O O . PRO B 1 538 ? -14.523 -8.094 -17.438 1 98.44 538 PRO B O 1
ATOM 9420 N N . PHE B 1 539 ? -16.047 -7.324 -15.961 1 98.19 539 PHE B N 1
ATOM 9421 C CA . PHE B 1 539 ? -16.672 -6.359 -16.859 1 98.19 539 PHE B CA 1
ATOM 9422 C C . PHE B 1 539 ? -16.156 -4.953 -16.594 1 98.19 539 PHE B C 1
ATOM 9424 O O . PHE B 1 539 ? -16.109 -4.516 -15.438 1 98.19 539 PHE B O 1
ATOM 9431 N N . GLU B 1 540 ? -15.75 -4.289 -17.641 1 96.88 540 GLU B N 1
ATOM 9432 C CA . GLU B 1 540 ? -15.266 -2.922 -17.453 1 96.88 540 GLU B CA 1
ATOM 9433 C C . GLU B 1 540 ? -16.328 -2.043 -16.797 1 96.88 540 GLU B C 1
ATOM 9435 O O . GLU B 1 540 ? -16.062 -1.326 -15.836 1 96.88 540 GLU B O 1
ATOM 9440 N N . LYS B 1 541 ? -17.562 -2.141 -17.328 1 94.69 541 LYS B N 1
ATOM 9441 C CA . LYS B 1 541 ? -18.719 -1.487 -16.719 1 94.69 541 LYS B CA 1
ATOM 9442 C C . LYS B 1 541 ? -19.641 -2.506 -16.062 1 94.69 541 LYS B C 1
ATOM 9444 O O . LYS B 1 541 ? -20.156 -3.404 -16.719 1 94.69 541 LYS B O 1
ATOM 9449 N N . PRO B 1 542 ? -19.812 -2.34 -14.719 1 96.06 542 PRO B N 1
ATOM 9450 C CA . PRO B 1 542 ? -20.781 -3.238 -14.094 1 96.06 542 PRO B CA 1
ATOM 9451 C C . PRO B 1 542 ? -22.141 -3.199 -14.773 1 96.06 542 PRO B C 1
ATOM 9453 O O . PRO B 1 542 ? -22.578 -2.143 -15.242 1 96.06 542 PRO B O 1
ATOM 9456 N N . VAL B 1 543 ? -22.828 -4.277 -14.805 1 95.94 543 VAL B N 1
ATOM 9457 C CA . VAL B 1 543 ? -24.078 -4.398 -15.547 1 95.94 543 VAL B CA 1
ATOM 9458 C C . VAL B 1 543 ? -25.25 -4.457 -14.57 1 95.94 543 VAL B C 1
ATOM 9460 O O . VAL B 1 543 ? -25.344 -5.383 -13.758 1 95.94 543 VAL B O 1
ATOM 9463 N N . ASN B 1 544 ? -26.125 -3.488 -14.672 1 93.94 544 ASN B N 1
ATOM 9464 C CA . ASN B 1 544 ? -27.375 -3.525 -13.938 1 93.94 544 ASN B CA 1
ATOM 9465 C C . ASN B 1 544 ? -28.406 -4.406 -14.641 1 93.94 544 ASN B C 1
ATOM 9467 O O . ASN B 1 544 ? -28.719 -4.191 -15.812 1 93.94 544 ASN B O 1
ATOM 9471 N N . ILE B 1 545 ? -28.938 -5.355 -13.969 1 94.06 545 ILE B N 1
ATOM 9472 C CA . ILE B 1 545 ? -29.938 -6.246 -14.547 1 94.06 545 ILE B CA 1
ATOM 9473 C C . ILE B 1 545 ? -31.188 -6.258 -13.672 1 94.06 545 ILE B C 1
ATOM 9475 O O . ILE B 1 545 ? -31.109 -6.492 -12.461 1 94.06 545 ILE B O 1
ATOM 9479 N N . ALA B 1 546 ? -32.281 -5.965 -14.258 1 92.75 546 ALA B N 1
ATOM 9480 C CA . ALA B 1 546 ? -33.562 -6.004 -13.547 1 92.75 546 ALA B CA 1
ATOM 9481 C C . ALA B 1 546 ? -34.125 -7.418 -13.523 1 92.75 546 ALA B C 1
ATOM 9483 O O . ALA B 1 546 ? -33.781 -8.25 -14.359 1 92.75 546 ALA B O 1
ATOM 9484 N N . LYS B 1 547 ? -34.969 -7.555 -12.562 1 91.75 547 LYS B N 1
ATOM 9485 C CA . LYS B 1 547 ? -35.688 -8.828 -12.492 1 91.75 547 LYS B CA 1
ATOM 9486 C C . LYS B 1 547 ? -36.344 -9.164 -13.836 1 91.75 547 LYS B C 1
ATOM 9488 O O . LYS B 1 547 ? -36.906 -8.289 -14.484 1 91.75 547 LYS B O 1
ATOM 9493 N N . LYS B 1 548 ? -36.125 -10.398 -14.375 1 92.06 548 LYS B N 1
ATOM 9494 C CA . LYS B 1 548 ? -36.719 -10.977 -15.578 1 92.06 548 LYS B CA 1
ATOM 9495 C C . LYS B 1 548 ? -35.906 -10.625 -16.812 1 92.06 548 LYS B C 1
ATOM 9497 O O . LYS B 1 548 ? -36.188 -11.133 -17.906 1 92.06 548 LYS B O 1
ATOM 9502 N N . GLN B 1 549 ? -34.969 -9.766 -16.656 1 94.94 549 GLN B N 1
ATOM 9503 C CA . GLN B 1 549 ? -34.031 -9.539 -17.766 1 94.94 549 GLN B CA 1
ATOM 9504 C C . GLN B 1 549 ? -33 -10.672 -17.844 1 94.94 549 GLN B C 1
ATOM 9506 O O . GLN B 1 549 ? -32.906 -11.516 -16.953 1 94.94 549 GLN B O 1
ATOM 9511 N N . LYS B 1 550 ? -32.344 -10.664 -19.031 1 96.25 550 LYS B N 1
ATOM 9512 C CA . LYS B 1 550 ? -31.375 -11.727 -19.266 1 96.25 550 LYS B CA 1
ATOM 9513 C C . LYS B 1 550 ? -29.984 -11.148 -19.547 1 96.25 550 LYS B C 1
ATOM 9515 O O . LYS B 1 550 ? -29.875 -10.086 -20.172 1 96.25 550 LYS B O 1
ATOM 9520 N N . LEU B 1 551 ? -29 -11.82 -19.047 1 97 551 LEU B N 1
ATOM 9521 C CA . LEU B 1 551 ? -27.625 -11.5 -19.391 1 97 551 LEU B CA 1
ATOM 9522 C C . LEU B 1 551 ? -27.078 -12.492 -20.422 1 97 551 LEU B C 1
ATOM 9524 O O . LEU B 1 551 ? -27.094 -13.703 -20.188 1 97 551 LEU B O 1
ATOM 9528 N N . LYS B 1 552 ? -26.719 -12 -21.547 1 97.56 552 LYS B N 1
ATOM 9529 C CA . LYS B 1 552 ? -26.016 -12.805 -22.531 1 97.56 552 LYS B CA 1
ATOM 9530 C C . LYS B 1 552 ? -24.516 -12.594 -22.438 1 97.56 552 LYS B C 1
ATOM 9532 O O . LYS B 1 552 ? -24.031 -11.461 -22.438 1 97.56 552 LYS B O 1
ATOM 9537 N N . PHE B 1 553 ? -23.781 -13.656 -22.281 1 97.69 553 PHE B N 1
ATOM 9538 C CA . PHE B 1 553 ? -22.328 -13.633 -22.172 1 97.69 553 PHE B CA 1
ATOM 9539 C C . PHE B 1 553 ? -21.688 -14.422 -23.312 1 97.69 553 PHE B C 1
ATOM 9541 O O . PHE B 1 553 ? -22.047 -15.578 -23.547 1 97.69 553 PHE B O 1
ATOM 9548 N N . THR B 1 554 ? -20.766 -13.766 -24.016 1 98.5 554 THR B N 1
ATOM 9549 C CA . THR B 1 554 ? -20 -14.43 -25.062 1 98.5 554 THR B CA 1
ATOM 9550 C C . THR B 1 554 ? -18.531 -14.5 -24.688 1 98.5 554 THR B C 1
ATOM 9552 O O . THR B 1 554 ? -17.922 -13.5 -24.297 1 98.5 554 THR B O 1
ATOM 9555 N N . ILE B 1 555 ? -17.984 -15.648 -24.766 1 98.5 555 ILE B N 1
ATOM 9556 C CA . ILE B 1 555 ? -16.547 -15.836 -24.547 1 98.5 555 ILE B CA 1
ATOM 9557 C C . ILE B 1 555 ? -15.945 -16.594 -25.719 1 98.5 555 ILE B C 1
ATOM 9559 O O . ILE B 1 555 ? -16.5 -17.594 -26.172 1 98.5 555 ILE B O 1
ATOM 9563 N N . LYS B 1 556 ? -14.859 -16.062 -26.188 1 98.06 556 LYS B N 1
ATOM 9564 C CA . LYS B 1 556 ? -14.117 -16.656 -27.297 1 98.06 556 LYS B CA 1
ATOM 9565 C C . LYS B 1 556 ? -12.719 -17.078 -26.859 1 98.06 556 LYS B C 1
ATOM 9567 O O . LYS B 1 556 ? -11.984 -16.281 -26.266 1 98.06 556 LYS B O 1
ATOM 9572 N N . ARG B 1 557 ? -12.438 -18.344 -27.047 1 98.06 557 ARG B N 1
ATOM 9573 C CA . ARG B 1 557 ? -11.062 -18.828 -26.938 1 98.06 557 ARG B CA 1
ATOM 9574 C C . ARG B 1 557 ? -10.375 -18.797 -28.297 1 98.06 557 ARG B C 1
ATOM 9576 O O . ARG B 1 557 ? -10.82 -19.453 -29.25 1 98.06 557 ARG B O 1
ATOM 9583 N N . VAL B 1 558 ? -9.367 -18.047 -28.359 1 97.56 558 VAL B N 1
ATOM 9584 C CA . VAL B 1 558 ? -8.648 -17.906 -29.625 1 97.56 558 VAL B CA 1
ATOM 9585 C C . VAL B 1 558 ? -7.297 -18.609 -29.531 1 97.56 558 VAL B C 1
ATOM 9587 O O . VAL B 1 558 ? -6.68 -18.641 -28.469 1 97.56 558 VAL B O 1
ATOM 9590 N N . ASN B 1 559 ? -6.918 -19.266 -30.578 1 94.56 559 ASN B N 1
ATOM 9591 C CA . ASN B 1 559 ? -5.652 -19.984 -30.656 1 94.56 559 ASN B CA 1
ATOM 9592 C C . ASN B 1 559 ? -4.934 -19.703 -31.969 1 94.56 559 ASN B C 1
ATOM 9594 O O . ASN B 1 559 ? -5.527 -19.812 -33.062 1 94.56 559 ASN B O 1
ATOM 9598 N N . ASN B 1 560 ? -3.678 -19.25 -31.859 1 91.5 560 ASN B N 1
ATOM 9599 C CA . ASN B 1 560 ? -2.826 -19.141 -33.031 1 91.5 560 ASN B CA 1
ATOM 9600 C C . ASN B 1 560 ? -1.384 -19.531 -32.719 1 91.5 560 ASN B C 1
ATOM 9602 O O . ASN B 1 560 ? -1.118 -20.188 -31.719 1 91.5 560 ASN B O 1
ATOM 9606 N N . GLU B 1 561 ? -0.404 -19.203 -33.562 1 88.88 561 GLU B N 1
ATOM 9607 C CA . GLU B 1 561 ? 0.98 -19.641 -33.406 1 88.88 561 GLU B CA 1
ATOM 9608 C C . GLU B 1 561 ? 1.65 -18.953 -32.219 1 88.88 561 GLU B C 1
ATOM 9610 O O . GLU B 1 561 ? 2.561 -19.5 -31.609 1 88.88 561 GLU B O 1
ATOM 9615 N N . GLU B 1 562 ? 1.123 -17.844 -31.969 1 90.44 562 GLU B N 1
ATOM 9616 C CA . GLU B 1 562 ? 1.735 -17.062 -30.891 1 90.44 562 GLU B CA 1
ATOM 9617 C C . GLU B 1 562 ? 1.258 -17.531 -29.531 1 90.44 562 GLU B C 1
ATOM 9619 O O . GLU B 1 562 ? 2.021 -17.516 -28.562 1 90.44 562 GLU B O 1
ATOM 9624 N N . GLY B 1 563 ? 0.011 -17.906 -29.516 1 95.19 563 GLY B N 1
ATOM 9625 C CA . GLY B 1 563 ? -0.507 -18.297 -28.203 1 95.19 563 GLY B CA 1
ATOM 9626 C C . GLY B 1 563 ? -2.021 -18.391 -28.172 1 95.19 563 GLY B C 1
ATOM 9627 O O . GLY B 1 563 ? -2.668 -18.547 -29.203 1 95.19 563 GLY B O 1
ATOM 9628 N N . VAL B 1 564 ? -2.559 -18.469 -26.969 1 97.31 564 VAL B N 1
ATOM 9629 C CA . VAL B 1 564 ? -3.984 -18.609 -26.688 1 97.31 564 VAL B CA 1
ATOM 9630 C C . VAL B 1 564 ? -4.457 -17.422 -25.844 1 97.31 564 VAL B C 1
ATOM 9632 O O . VAL B 1 564 ? -3.727 -16.953 -24.969 1 97.31 564 VAL B O 1
ATOM 9635 N N . TRP B 1 565 ? -5.617 -16.844 -26.125 1 97.88 565 TRP B N 1
ATOM 9636 C CA . TRP B 1 565 ? -6.188 -15.828 -25.25 1 97.88 565 TRP B CA 1
ATOM 9637 C C . TRP B 1 565 ? -7.711 -15.875 -25.281 1 97.88 565 TRP B C 1
ATOM 9639 O O . TRP B 1 565 ? -8.305 -16.578 -26.094 1 97.88 565 TRP B O 1
ATOM 9649 N N . TYR B 1 566 ? -8.336 -15.273 -24.297 1 98.44 566 TYR B N 1
ATOM 9650 C CA . TYR B 1 566 ? -9.789 -15.164 -24.219 1 98.44 566 TYR B CA 1
ATOM 9651 C C . TYR B 1 566 ? -10.25 -13.758 -24.594 1 98.44 566 TYR B C 1
ATOM 9653 O O . TYR B 1 566 ? -9.609 -12.773 -24.219 1 98.44 566 TYR B O 1
ATOM 9661 N N . GLU B 1 567 ? -11.305 -13.672 -25.359 1 98.62 567 GLU B N 1
ATOM 9662 C CA . GLU B 1 567 ? -12.086 -12.453 -25.562 1 98.62 567 GLU B CA 1
ATOM 9663 C C . GLU B 1 567 ? -13.5 -12.609 -25 1 98.62 567 GLU B C 1
ATOM 9665 O O . GLU B 1 567 ? -14.102 -13.68 -25.094 1 98.62 567 GLU B O 1
ATOM 9670 N N . TRP B 1 568 ? -13.984 -11.594 -24.406 1 98.69 568 TRP B N 1
ATOM 9671 C CA . TRP B 1 568 ? -15.336 -11.758 -23.875 1 98.69 568 TRP B CA 1
ATOM 9672 C C . TRP B 1 568 ? -16.094 -10.438 -23.906 1 98.69 568 TRP B C 1
ATOM 9674 O O . TRP B 1 568 ? -15.492 -9.367 -23.938 1 98.69 568 TRP B O 1
ATOM 9684 N N . PHE B 1 569 ? -17.359 -10.477 -23.984 1 98.38 569 PHE B N 1
ATOM 9685 C CA . PHE B 1 569 ? -18.266 -9.336 -23.922 1 98.38 569 PHE B CA 1
ATOM 9686 C C . PHE B 1 569 ? -19.656 -9.766 -23.469 1 98.38 569 PHE B C 1
ATOM 9688 O O . PHE B 1 569 ? -19.953 -10.961 -23.406 1 98.38 569 PHE B O 1
ATOM 9695 N N . ASN B 1 570 ? -20.422 -8.852 -23.031 1 98 570 ASN B N 1
ATOM 9696 C CA . ASN B 1 570 ? -21.766 -9.141 -22.516 1 98 570 ASN B CA 1
ATOM 9697 C C . ASN B 1 570 ? -22.828 -8.258 -23.172 1 98 570 ASN B C 1
ATOM 9699 O O . ASN B 1 570 ? -22.5 -7.215 -23.75 1 98 570 ASN B O 1
ATOM 9703 N N . SER B 1 571 ? -24.078 -8.688 -23.156 1 97.44 571 SER B N 1
ATOM 9704 C CA . SER B 1 571 ? -25.25 -7.91 -23.547 1 97.44 571 SER B CA 1
ATOM 9705 C C . SER B 1 571 ? -26.422 -8.172 -22.609 1 97.44 571 SER B C 1
ATOM 9707 O O . SER B 1 571 ? -26.516 -9.242 -22 1 97.44 571 SER B O 1
ATOM 9709 N N . VAL B 1 572 ? -27.219 -7.18 -22.438 1 97.38 572 VAL B N 1
ATOM 9710 C CA . VAL B 1 572 ? -28.422 -7.301 -21.625 1 97.38 572 VAL B CA 1
ATOM 9711 C C . VAL B 1 572 ? -29.641 -7.395 -22.531 1 97.38 572 VAL B C 1
ATOM 9713 O O . VAL B 1 572 ? -29.812 -6.578 -23.438 1 97.38 572 VAL B O 1
ATOM 9716 N N . LEU B 1 573 ? -30.469 -8.367 -22.25 1 97.19 573 LEU B N 1
ATOM 9717 C CA . LEU B 1 573 ? -31.672 -8.594 -23.031 1 97.19 573 LEU B CA 1
ATOM 9718 C C . LEU B 1 573 ? -32.906 -8.398 -22.172 1 97.19 573 LEU B C 1
ATOM 9720 O O . LEU B 1 573 ? -32.906 -8.734 -20.984 1 97.19 573 LEU B O 1
ATOM 9724 N N . SER B 1 574 ? -33.938 -7.871 -22.781 1 96.25 574 SER B N 1
ATOM 9725 C CA . SER B 1 574 ? -35.219 -7.82 -22.094 1 96.25 574 SER B CA 1
ATOM 9726 C C . SER B 1 574 ? -35.844 -9.211 -21.969 1 96.25 574 SER B C 1
ATOM 9728 O O . SER B 1 574 ? -35.281 -10.188 -22.453 1 96.25 574 SER B O 1
ATOM 9730 N N . GLU B 1 575 ? -36.969 -9.266 -21.281 1 93.12 575 GLU B N 1
ATOM 9731 C CA . GLU B 1 575 ? -37.688 -10.531 -21.141 1 93.12 575 GLU B CA 1
ATOM 9732 C C . GLU B 1 575 ? -38 -11.125 -22.5 1 93.12 575 GLU B C 1
ATOM 9734 O O . GLU B 1 575 ? -38 -12.344 -22.672 1 93.12 575 GLU B O 1
ATOM 9739 N N . ASP B 1 576 ? -38.25 -10.234 -23.547 1 94.25 576 ASP B N 1
ATOM 9740 C CA . ASP B 1 576 ? -38.594 -10.664 -24.906 1 94.25 576 ASP B CA 1
ATOM 9741 C C . ASP B 1 576 ? -37.375 -10.742 -25.797 1 94.25 576 ASP B C 1
ATOM 9743 O O . ASP B 1 576 ? -37.469 -10.672 -27.031 1 94.25 576 ASP B O 1
ATOM 9747 N N . ASP B 1 577 ? -36.188 -10.695 -25.219 1 93.5 577 ASP B N 1
ATOM 9748 C CA . ASP B 1 577 ? -34.938 -10.922 -25.891 1 93.5 577 ASP B CA 1
ATOM 9749 C C . ASP B 1 577 ? -34.531 -9.719 -26.75 1 93.5 577 ASP B C 1
ATOM 9751 O O . ASP B 1 577 ? -33.812 -9.867 -27.75 1 93.5 577 ASP B O 1
ATOM 9755 N N . GLN B 1 578 ? -35.062 -8.562 -26.344 1 95.75 578 GLN B N 1
ATOM 9756 C CA . GLN B 1 578 ? -34.625 -7.348 -27 1 95.75 578 GLN B CA 1
ATOM 9757 C C . GLN B 1 578 ? -33.312 -6.84 -26.375 1 95.75 578 GLN B C 1
ATOM 9759 O O . GLN B 1 578 ? -33.156 -6.879 -25.156 1 95.75 578 GLN B O 1
ATOM 9764 N N . LEU B 1 579 ? -32.469 -6.422 -27.266 1 95.69 579 LEU B N 1
ATOM 9765 C CA . LEU B 1 579 ? -31.188 -5.918 -26.781 1 95.69 579 LEU B CA 1
ATOM 9766 C C . LEU B 1 579 ? -31.359 -4.582 -26.062 1 95.69 579 LEU B C 1
ATOM 9768 O O . LEU B 1 579 ? -31.906 -3.635 -26.625 1 95.69 579 LEU B O 1
ATOM 9772 N N . LEU B 1 580 ? -30.906 -4.449 -24.812 1 95.75 580 LEU B N 1
ATOM 9773 C CA . LEU B 1 580 ? -31.047 -3.244 -24 1 95.75 580 LEU B CA 1
ATOM 9774 C C . LEU B 1 580 ? -29.703 -2.533 -23.844 1 95.75 580 LEU B C 1
ATOM 9776 O O . LEU B 1 580 ? -29.656 -1.303 -23.797 1 95.75 580 LEU B O 1
ATOM 9780 N N . ASP B 1 581 ? -28.656 -3.262 -23.641 1 95.19 581 ASP B N 1
ATOM 9781 C CA . ASP B 1 581 ? -27.312 -2.742 -23.406 1 95.19 581 ASP B CA 1
ATOM 9782 C C . ASP B 1 581 ? -26.25 -3.771 -23.781 1 95.19 581 ASP B C 1
ATOM 9784 O O . ASP B 1 581 ? -26.578 -4.91 -24.125 1 95.19 581 ASP B O 1
ATOM 9788 N N . GLY B 1 582 ? -24.969 -3.311 -23.875 1 95.44 582 GLY B N 1
ATOM 9789 C CA . GLY B 1 582 ? -23.859 -4.203 -24.219 1 95.44 582 GLY B CA 1
ATOM 9790 C C . GLY B 1 582 ? -22.5 -3.627 -23.875 1 95.44 582 GLY B C 1
ATOM 9791 O O . GLY B 1 582 ? -22.391 -2.451 -23.516 1 95.44 582 GLY B O 1
ATOM 9792 N N . SER B 1 583 ? -21.516 -4.473 -23.922 1 97.12 583 SER B N 1
ATOM 9793 C CA . SER B 1 583 ? -20.156 -4.039 -23.641 1 97.12 583 SER B CA 1
ATOM 9794 C C . SER B 1 583 ? -19.281 -4.125 -24.891 1 97.12 583 SER B C 1
ATOM 9796 O O . SER B 1 583 ? -19.688 -4.699 -25.891 1 97.12 583 SER B O 1
ATOM 9798 N N . ARG B 1 584 ? -18.094 -3.516 -24.844 1 96.88 584 ARG B N 1
ATOM 9799 C CA . ARG B 1 584 ? -17.047 -3.756 -25.844 1 96.88 584 ARG B CA 1
ATOM 9800 C C . ARG B 1 584 ? -16.453 -5.152 -25.672 1 96.88 584 ARG B C 1
ATOM 9802 O O . ARG B 1 584 ? -16.734 -5.84 -24.688 1 96.88 584 ARG B O 1
ATOM 9809 N N . ILE B 1 585 ? -15.711 -5.504 -26.672 1 98.12 585 ILE B N 1
ATOM 9810 C CA . ILE B 1 585 ? -14.984 -6.766 -26.578 1 98.12 585 ILE B CA 1
ATOM 9811 C C . ILE B 1 585 ? -13.758 -6.586 -25.672 1 98.12 585 ILE B C 1
ATOM 9813 O O . ILE B 1 585 ? -12.906 -5.742 -25.953 1 98.12 585 ILE B O 1
ATOM 9817 N N . HIS B 1 586 ? -13.742 -7.301 -24.594 1 98.44 586 HIS B N 1
ATOM 9818 C CA . HIS B 1 586 ? -12.586 -7.281 -23.719 1 98.44 586 HIS B CA 1
ATOM 9819 C C . HIS B 1 586 ? -11.453 -8.141 -24.266 1 98.44 586 HIS B C 1
ATOM 9821 O O . HIS B 1 586 ? -11.703 -9.227 -24.797 1 98.44 586 HIS B O 1
ATOM 9827 N N . ASN B 1 587 ? -10.164 -7.695 -24.172 1 98.12 587 ASN B N 1
ATOM 9828 C CA . ASN B 1 587 ? -8.93 -8.359 -24.594 1 98.12 587 ASN B CA 1
ATOM 9829 C C . ASN B 1 587 ? -8.969 -8.711 -26.078 1 98.12 587 ASN B C 1
ATOM 9831 O O . ASN B 1 587 ? -8.57 -9.805 -26.469 1 98.12 587 ASN B O 1
ATOM 9835 N N . GLU B 1 588 ? -9.5 -7.785 -26.766 1 97.12 588 GLU B N 1
ATOM 9836 C CA . GLU B 1 588 ? -9.594 -7.973 -28.219 1 97.12 588 GLU B CA 1
ATOM 9837 C C . GLU B 1 588 ? -8.227 -8.242 -28.828 1 97.12 588 GLU B C 1
ATOM 9839 O O . GLU B 1 588 ? -7.266 -7.52 -28.562 1 97.12 588 GLU B O 1
ATOM 9844 N N . ASN B 1 589 ? -8.094 -9.328 -29.547 1 95.94 589 ASN B N 1
ATOM 9845 C CA . ASN B 1 589 ? -6.875 -9.742 -30.234 1 95.94 589 ASN B CA 1
ATOM 9846 C C . ASN B 1 589 ? -5.762 -10.094 -29.25 1 95.94 589 ASN B C 1
ATOM 9848 O O . ASN B 1 589 ? -4.586 -10.078 -29.609 1 95.94 589 ASN B O 1
ATOM 9852 N N . GLY B 1 590 ? -6.152 -10.32 -28.078 1 96.31 590 GLY B N 1
ATOM 9853 C CA . GLY B 1 590 ? -5.152 -10.68 -27.094 1 96.31 590 GLY B CA 1
ATOM 9854 C C . GLY B 1 590 ? -4.203 -9.547 -26.766 1 96.31 590 GLY B C 1
ATOM 9855 O O . GLY B 1 590 ? -3.025 -9.773 -26.469 1 96.31 590 GLY B O 1
ATOM 9856 N N . LYS B 1 591 ? -4.652 -8.344 -26.797 1 93.94 591 LYS B N 1
ATOM 9857 C CA . LYS B 1 591 ? -3.809 -7.156 -26.688 1 93.94 591 LYS B CA 1
ATOM 9858 C C . LYS B 1 591 ? -3.199 -7.043 -25.297 1 93.94 591 LYS B C 1
ATOM 9860 O O . LYS B 1 591 ? -2.053 -6.617 -25.141 1 93.94 591 LYS B O 1
ATOM 9865 N N . LYS B 1 592 ? -3.928 -7.422 -24.266 1 94.38 592 LYS B N 1
ATOM 9866 C CA . LYS B 1 592 ? -3.467 -7.191 -22.906 1 94.38 592 LYS B CA 1
ATOM 9867 C C . LYS B 1 592 ? -2.996 -8.484 -22.25 1 94.38 592 LYS B C 1
ATOM 9869 O O . LYS B 1 592 ? -2.07 -8.484 -21.438 1 94.38 592 LYS B O 1
ATOM 9874 N N . GLN B 1 593 ? -3.609 -9.586 -22.609 1 95.56 593 GLN B N 1
ATOM 9875 C CA . GLN B 1 593 ? -3.277 -10.859 -21.969 1 95.56 593 GLN B CA 1
ATOM 9876 C C . GLN B 1 593 ? -3.283 -12 -22.984 1 95.56 593 GLN B C 1
ATOM 9878 O O . GLN B 1 593 ? -4.297 -12.242 -23.641 1 95.56 593 GLN B O 1
ATOM 9883 N N . ILE B 1 594 ? -2.17 -12.617 -23.094 1 96.31 594 ILE B N 1
ATOM 9884 C CA . ILE B 1 594 ? -1.982 -13.773 -23.969 1 96.31 594 ILE B CA 1
ATOM 9885 C C . ILE B 1 594 ? -1.256 -14.883 -23.219 1 96.31 594 ILE B C 1
ATOM 9887 O O . ILE B 1 594 ? -0.335 -14.609 -22.438 1 96.31 594 ILE B O 1
ATOM 9891 N N . ILE B 1 595 ? -1.729 -16.094 -23.359 1 96.56 595 ILE B N 1
ATOM 9892 C CA . ILE B 1 595 ? -0.989 -17.266 -22.922 1 96.56 595 ILE B CA 1
ATOM 9893 C C . ILE B 1 595 ? -0.04 -17.734 -24.031 1 96.56 595 ILE B C 1
ATOM 9895 O O . ILE B 1 595 ? -0.466 -18.359 -25 1 96.56 595 ILE B O 1
ATOM 9899 N N . GLU B 1 596 ? 1.182 -17.578 -23.875 1 93.81 596 GLU B N 1
ATOM 9900 C CA . GLU B 1 596 ? 2.148 -17.688 -24.953 1 93.81 596 GLU B CA 1
ATOM 9901 C C . GLU B 1 596 ? 2.633 -19.109 -25.141 1 93.81 596 GLU B C 1
ATOM 9903 O O . GLU B 1 596 ? 2.836 -19.828 -24.156 1 93.81 596 GLU B O 1
ATOM 9908 N N . ILE B 1 597 ? 2.729 -19.531 -26.375 1 89.38 597 ILE B N 1
ATOM 9909 C CA . ILE B 1 597 ? 3.279 -20.828 -26.766 1 89.38 597 ILE B CA 1
ATOM 9910 C C . ILE B 1 597 ? 4.711 -20.656 -27.266 1 89.38 597 ILE B C 1
ATOM 9912 O O . ILE B 1 597 ? 5.164 -21.391 -28.125 1 89.38 597 ILE B O 1
ATOM 9916 N N . LYS B 1 598 ? 5.566 -19.594 -26.984 1 75.25 598 LYS B N 1
ATOM 9917 C CA . LYS B 1 598 ? 6.965 -19.406 -27.344 1 75.25 598 LYS B CA 1
ATOM 9918 C C . LYS B 1 598 ? 7.812 -19.062 -26.125 1 75.25 598 LYS B C 1
ATOM 9920 O O . LYS B 1 598 ? 7.32 -18.438 -25.188 1 75.25 598 LYS B O 1
#

Sequence (1196 aa):
MVYKFEAVPWGLKTVWYFQELKDSVPQILTIVNKKKFDAIIMPIFPANFEREGNINDFIKHSYLKSELEVKSDDIQKLHFLISNLSLSDENKEVRKRNREILKQEIQFAAYLGVPSIILSSNSDPVKLAKFIRKMATKYFIDLNTFVLDVEITKDWIKYNQIRQELQFNIPILLRLKKEMTTKNEQRKWLSENIRFVHLNQDLFSMNDQGAPKLDDIQNQFLTSYFQFENYISISAKSPQIDLADHRQYLIHLFKNQQPLSEQAHLASEFFDELQIPLQPYKDNLNSGTYEVFEQDKIKYDLYEDACRKYLKNVKKAEINILMAGAGRGGILERVIFAAQGAKCKTKIVALEKNPYAYMTLVFQKKRQKQWKDVEIVLDDLKSWQTELKFDLIVSELLGSFGDNELSPECLMWAQRFLQPDAVSIPCDSVSYCVPVSCPQLHAKVKKSYGYDSSYVVHYQKYYTIHDIQKCMQFKHPDFNNENQLAQEQNLVFECKQDLLIHGMAGYFTSKLYEDIELSTHPNNSTPDMYSWFPIYFPFEKPVNIAKKQKLKFTIKRVNNEEGVWYEWFNSVLSEDDQLLDGSRIHNENGKKQIIEIKMVYKFEAVPWGLKTVWYFQELKDSVPQILTIVNKKKFDAIIMPIFPANFEREGNINDFIKHSYLKSELEVKSDDIQKLHFLISNLSLSDENKEVRKRNREILKQEIQFAAYLGVPSIILSSNSDPVKLAKFIRKMATKYFIDLNTFVLDVEITKDWIKYNQIRQELQFNIPILLRLKKEMTTKNEQRKWLSENIRFVHLNQDLFSMNDQGAPKLDDIQNQFLTSYFQFENYISISAKSPQIDLADHRQYLIHLFKNQQPLSEQAHLASEFFDELQIPLQPYKDNLNSGTYEVFEQDKIKYDLYEDACRKYLKNVKKAEINILMAGAGRGGILERVIFAAQGAKCKTKIVALEKNPYAYMTLVFQKKRQKQWKDVEIVLDDLKSWQTELKFDLIVSELLGSFGDNELSPECLMWAQRFLQPDAVSIPCDSVSYCVPVSCPQLHAKVKKSYGYDSSYVVHYQKYYTIHDIQKCMQFKHPDFNNENQLAQEQNLVFECKQDLLIHGMAGYFTSKLYEDIELSTHPNNSTPDMYSWFPIYFPFEKPVNIAKKQKLKFTIKRVNNEEGVWYEWFNSVLSEDDQLLDGSRIHNENGKKQIIEIK

Solvent-accessible surface area (backbone atoms only — not comparable to full-atom values): 63862 Å² total; per-residue (Å²): 106,10,66,68,71,61,70,67,75,88,54,76,38,40,26,44,37,39,86,67,78,90,63,54,60,56,56,46,51,51,50,40,51,72,61,66,39,66,31,35,35,32,46,53,52,58,86,86,58,88,77,82,50,49,67,65,58,49,58,71,54,32,64,69,55,35,75,81,67,44,57,76,77,52,41,64,28,38,27,38,38,49,78,84,62,48,72,65,49,88,48,64,68,57,20,53,38,37,48,43,41,51,48,53,54,51,51,51,42,52,28,60,54,38,59,33,43,35,36,61,62,84,34,52,41,65,60,47,27,51,50,51,51,48,50,23,65,74,63,70,41,62,65,77,29,36,25,38,46,40,43,72,73,73,33,62,66,55,52,51,48,21,29,59,68,54,70,41,84,56,26,24,34,40,31,65,58,87,72,65,65,54,70,68,56,50,41,48,54,62,17,46,54,65,58,29,40,34,41,52,49,83,57,44,42,67,47,98,86,68,44,55,38,66,51,68,70,58,49,52,52,49,60,61,42,54,77,76,46,40,39,38,30,40,27,59,91,43,94,82,58,78,58,51,58,54,50,49,40,52,50,51,58,59,70,66,50,81,77,72,52,71,67,52,52,64,51,53,79,40,48,59,36,84,34,72,70,67,47,63,80,53,40,73,73,30,52,63,58,53,53,58,51,64,68,30,54,49,60,45,49,52,52,21,51,31,48,33,53,49,50,68,66,56,93,56,72,64,45,32,35,35,32,50,63,27,56,68,33,70,60,47,50,28,48,49,56,28,48,69,73,34,92,40,51,71,44,43,38,35,32,19,60,42,67,68,32,38,31,30,38,54,49,45,36,73,71,32,76,86,37,62,74,49,43,78,42,85,41,43,75,84,74,56,83,73,89,68,61,20,43,32,37,40,50,83,35,32,60,34,45,28,43,67,38,41,32,64,61,55,52,57,55,46,50,80,41,41,39,96,84,36,46,28,34,41,31,33,26,30,17,31,38,26,56,24,25,27,62,70,51,55,66,48,31,70,81,59,83,34,48,38,36,60,27,32,31,41,79,66,52,45,33,62,63,91,67,72,37,81,64,50,69,45,59,35,68,51,88,81,62,76,63,61,80,52,43,74,39,80,44,77,43,79,32,89,47,72,45,60,35,31,29,32,37,26,20,19,39,28,38,34,40,88,90,39,63,47,28,61,32,85,93,60,44,41,79,82,54,68,74,56,42,35,25,34,44,48,40,81,67,65,41,80,39,49,58,54,22,27,43,36,39,37,42,31,38,44,63,59,86,62,26,35,30,59,30,36,36,42,35,33,23,39,77,86,65,43,81,74,48,71,57,66,69,30,18,59,91,34,72,70,37,62,49,47,69,108,127,38,54,47,70,59,74,65,69,92,52,76,38,40,26,45,36,38,88,68,77,90,62,52,59,56,58,47,51,52,52,39,50,74,62,66,38,66,32,34,34,31,48,51,55,62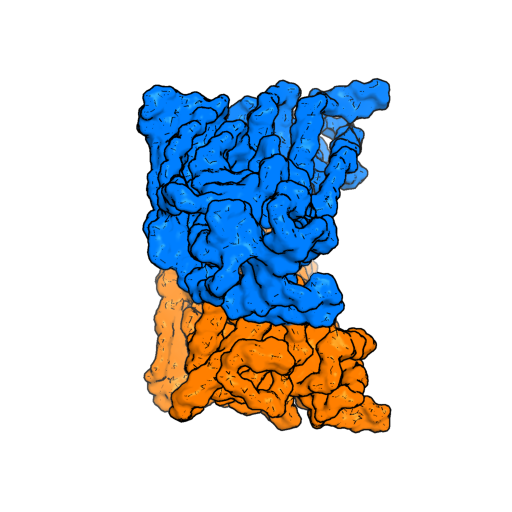,87,88,58,86,77,84,49,51,69,65,59,49,61,71,53,33,64,69,56,38,74,80,66,44,56,76,76,53,41,65,27,38,26,38,39,49,77,84,62,49,72,64,50,87,49,64,68,56,19,51,38,36,48,43,41,50,48,51,53,49,50,50,42,53,28,60,55,39,60,33,43,34,34,62,62,84,35,52,41,64,61,48,27,52,50,51,52,49,50,23,63,74,63,70,41,62,64,76,28,38,26,39,45,40,42,72,71,74,34,63,64,56,52,51,50,22,27,60,68,54,69,40,85,57,27,24,33,40,30,65,58,87,73,66,64,55,71,68,56,50,43,48,54,61,17,48,53,64,59,29,40,34,42,52,50,82,58,44,41,66,48,97,85,69,44,56,39,66,51,68,71,58,47,52,51,49,61,60,42,55,77,77,45,38,39,39,29,38,29,58,92,43,94,82,56,77,57,52,58,53,50,50,42,51,49,49,58,59,71,66,52,80,78,74,52,72,68,53,52,65,52,53,79,39,47,59,36,86,35,72,70,66,49,62,79,54,38,74,73,30,52,63,59,53,52,58,50,64,66,30,55,49,61,46,49,52,51,22,50,30,46,32,52,50,51,68,69,55,90,55,72,63,42,33,35,35,32,50,63,27,55,68,32,70,60,50,50,28,49,49,55,27,50,70,72,34,92,42,51,73,44,43,38,35,32,19,62,44,67,67,32,38,32,29,38,54,49,46,35,74,71,33,76,87,37,63,77,50,43,79,44,85,39,43,76,83,73,58,84,75,89,68,61,21,44,33,38,40,49,85,38,33,60,33,45,25,46,68,39,42,32,64,61,55,53,56,55,45,49,80,41,42,40,96,84,36,46,29,33,41,30,33,28,30,17,30,38,26,54,24,25,27,61,70,49,54,64,50,32,72,79,58,84,33,48,37,36,61,28,32,30,40,79,65,50,45,35,62,63,92,66,70,38,81,64,50,68,44,58,36,68,50,88,80,62,76,61,60,82,54,44,74,40,81,46,74,45,79,32,88,45,72,44,61,34,33,28,33,38,27,19,19,40,28,38,34,40,88,90,40,64,48,27,61,33,86,92,61,44,42,80,82,54,68,75,54,42,34,25,35,43,47,40,82,66,64,41,78,39,49,58,56,21,29,44,36,39,37,43,31,39,45,63,58,85,62,27,35,31,59,30,36,36,42,34,34,23,39,76,87,66,42,81,74,49,71,58,67,70,31,18,57,91,34,72,72,38,62,49,48,67,107

Foldseek 3Di:
DPPPPPPPPLDFAEEAEDADDDDAPQVVVVVCVVLPHQAYEYEQFGPPDDDQLDVVCSCPTTSDNDPVVDDLVNLQRYAYEADAAECDDPDPSSNVRSLSRRLSRLLVNLVSVYQAYEYELPYQLLSVLVSLVCSCVVSVNDQQRYEYEDELPPCVVSQVSNCVSNVHQHEYAYEYDLDHDDPQSLLQVLLGRYPEDEYEQVQWDADPVRATDHDPVVLVSLLLNSLPDRYYYYYYPDPPDRCSRVVVRSNVSSVPHDDDDPLRVVCVVFALNWAAWDQVLVDPDDPVLVVVLLVFVVVLVLLLVQLLVVLVPDPDQEFEEEEAACQLNSNVVSNLVSQVPHPHHYAYEYEHQRVVSLVNVVVCCVVDPSCVRYHYDHDHLQPDDDPAAGQEYEYDQQAFFGCLNPVQPSLQSNVVRYDPNHAYFFFKKWKKKWFKANVVSLVCQVVPLHQLGKTFGDYDSMRTDPDIDIDAMDGPPPPVVPDDQKDKDKDKAAAQAKDWTFWMKMWMKIHGHDPRIAIPPPVDHDPSGDSGGIMTNGDNDTDIAHHLKMKMKMKIWDDDQFFIDIKIKIFIAHNVRHTDGIGDIRCVVVPRHGNGND/DPPPPPPPPLDFAEEAEDADDDDAPQVVVVVCVVLPHQAYEYEQFGPPDDDQLDVVCSCPTTSDNDPVVDDLVNLQRYAYEADAAECDDPDPSSNVRSLSSRLSRLLVNLVSVYQAYEYELPYQLLRVLVSLVCSCVVSVNDQQRYEYEDELPPCVVSQVSNCVSNVHQHEYAYEYDLDHDDPQSLLQVLLGRYPEDEYEQVQWDADPVRATDHDPVVLVSLLLNSLPDRYYYYYYPDPPDRCSRVVVRSNVSSVPHDDDDPLRVVCVVFALNWAAWDQVLVDPDDPVLVVVLLVFVVVLVLLLVQLLVVLAPDPDQEFEEEEAACQLNSNVVSNLVSQVPHPHHYAYEYEHQRVVSLVNVVVCCVVDPSCVRYHYYHDALQPDDDPAAGQEYEYDQQAFFGCLNPVQPSLQSNVVRYDPNHAYFFFKKWKKKWFKANNVSLVCQVVPLHQLGKTFGDYDSMRTDPDIDIDDMDGPPPPVVPDDQKDKDKDKAAAQAKDWTFWMKMWMKIHGHDPRIAIPPPVDHDPSGDSHGIMTNGDNDTDIAHHLKMKMKMKIWDDDQFFIDIKIKIFIAHNVRHTDDIGDIRCVVVPRHGNGND